Protein AF-A0A2L2TN64-F1 (afdb_monomer)

Organism: NCBI:txid56646

Structure (mmCIF, N/CA/C/O backbone):
data_AF-A0A2L2TN64-F1
#
_entry.id   AF-A0A2L2TN64-F1
#
loop_
_atom_site.group_PDB
_atom_site.id
_atom_site.type_symbol
_atom_site.label_atom_id
_atom_site.label_alt_id
_atom_site.label_comp_id
_atom_site.label_asym_id
_atom_site.label_entity_id
_atom_site.label_seq_id
_atom_site.pdbx_PDB_ins_code
_atom_site.Cartn_x
_atom_site.Cartn_y
_atom_site.Cartn_z
_atom_site.occupancy
_atom_site.B_iso_or_equiv
_atom_site.auth_seq_id
_atom_site.auth_comp_id
_atom_site.auth_asym_id
_atom_site.auth_atom_id
_atom_site.pdbx_PDB_model_num
ATOM 1 N N . MET A 1 1 ? 9.821 4.418 34.043 1.00 30.05 1 MET A N 1
ATOM 2 C CA . MET A 1 1 ? 11.262 4.113 34.145 1.00 30.05 1 MET A CA 1
ATOM 3 C C . MET A 1 1 ? 11.742 3.808 32.739 1.00 30.05 1 MET A C 1
ATOM 5 O O . MET A 1 1 ? 11.187 2.919 32.113 1.00 30.05 1 MET A O 1
ATOM 9 N N . SER A 1 2 ? 12.639 4.632 32.199 1.00 26.83 2 SER A N 1
ATOM 10 C CA . SER A 1 2 ? 13.207 4.446 30.860 1.00 26.83 2 SER A CA 1
ATOM 11 C C . SER A 1 2 ? 14.203 3.293 30.925 1.00 26.83 2 SER A C 1
ATOM 13 O O . SER A 1 2 ? 15.227 3.437 31.586 1.00 26.83 2 SER A O 1
ATOM 15 N N . ALA A 1 3 ? 13.907 2.163 30.285 1.00 30.50 3 ALA A N 1
ATOM 16 C CA . ALA A 1 3 ? 14.906 1.122 30.075 1.00 30.50 3 ALA A CA 1
ATOM 17 C C . ALA A 1 3 ? 15.986 1.696 29.143 1.00 30.50 3 ALA A C 1
ATOM 19 O O . ALA A 1 3 ? 15.700 2.017 27.990 1.00 30.50 3 ALA A O 1
ATOM 20 N N . GLN A 1 4 ? 17.194 1.916 29.665 1.00 32.72 4 GLN A N 1
ATOM 21 C CA . GLN A 1 4 ? 18.357 2.233 28.840 1.00 32.72 4 GLN A CA 1
ATOM 22 C C . GLN A 1 4 ? 18.647 1.023 27.947 1.00 32.72 4 GLN A C 1
ATOM 24 O O . GLN A 1 4 ? 18.685 -0.107 28.432 1.00 32.72 4 GLN A O 1
ATOM 29 N N . GLN A 1 5 ? 18.803 1.254 26.642 1.00 32.94 5 GLN A N 1
ATOM 30 C CA . GLN A 1 5 ? 19.310 0.225 25.738 1.00 32.94 5 GLN A CA 1
ATOM 31 C C . GLN A 1 5 ? 20.734 -0.163 26.170 1.00 32.94 5 GLN A C 1
ATOM 33 O O . GLN A 1 5 ? 21.507 0.735 26.517 1.00 32.94 5 GLN A O 1
ATOM 38 N N . PRO A 1 6 ? 21.083 -1.461 26.154 1.00 39.41 6 PRO A N 1
ATOM 39 C CA . PRO A 1 6 ? 22.426 -1.912 26.491 1.00 39.41 6 PRO A CA 1
ATOM 40 C C . PRO A 1 6 ? 23.446 -1.329 25.508 1.00 39.41 6 PRO A C 1
ATOM 42 O O . PRO A 1 6 ? 23.174 -1.171 24.315 1.00 39.41 6 PRO A O 1
ATOM 45 N N . SER A 1 7 ? 24.627 -0.996 26.014 1.00 44.03 7 SER A N 1
ATOM 46 C CA . SER A 1 7 ? 25.746 -0.521 25.208 1.00 44.03 7 SER A CA 1
ATOM 47 C C . SER A 1 7 ? 26.234 -1.610 24.241 1.00 44.03 7 SER A C 1
ATOM 49 O O . SER A 1 7 ? 26.091 -2.810 24.482 1.00 44.03 7 SER A O 1
ATOM 51 N N . ILE A 1 8 ? 26.856 -1.198 23.131 1.00 42.72 8 ILE A N 1
ATOM 52 C CA . ILE A 1 8 ? 27.437 -2.113 22.127 1.00 42.72 8 ILE A CA 1
ATOM 53 C C . ILE A 1 8 ? 28.458 -3.077 22.766 1.00 42.72 8 ILE A C 1
ATOM 55 O O . ILE A 1 8 ? 28.575 -4.224 22.339 1.00 42.72 8 ILE A O 1
ATOM 59 N N . SER A 1 9 ? 29.148 -2.629 23.820 1.00 38.91 9 SER A N 1
ATOM 60 C CA . SER A 1 9 ? 30.064 -3.435 24.634 1.00 38.91 9 SER A CA 1
ATOM 61 C C . SER A 1 9 ? 29.340 -4.585 25.338 1.00 38.91 9 SER A C 1
ATOM 63 O O . SER A 1 9 ? 29.726 -5.738 25.182 1.00 38.91 9 SER A O 1
ATOM 65 N N . GLU A 1 10 ? 28.252 -4.280 26.048 1.00 45.00 10 GLU A N 1
ATOM 66 C CA . GLU A 1 10 ? 27.468 -5.259 26.815 1.00 45.00 10 GLU A CA 1
ATOM 67 C C . GLU A 1 10 ? 26.774 -6.276 25.900 1.00 45.00 10 GLU A C 1
ATOM 69 O O . GLU A 1 10 ? 26.699 -7.461 26.221 1.00 45.00 10 GLU A O 1
ATOM 74 N N . MET A 1 11 ? 26.312 -5.848 24.718 1.00 45.16 11 MET A N 1
ATOM 75 C CA . MET A 1 11 ? 25.773 -6.777 23.721 1.00 45.16 11 MET A CA 1
ATOM 76 C C . MET A 1 11 ? 26.843 -7.730 23.182 1.00 45.16 11 MET A C 1
ATOM 78 O O . MET A 1 11 ? 26.537 -8.899 22.955 1.00 45.16 11 MET A O 1
ATOM 82 N N . ARG A 1 12 ? 28.085 -7.274 22.973 1.00 48.91 12 ARG A N 1
ATOM 83 C CA . ARG A 1 12 ? 29.172 -8.132 22.475 1.00 48.91 12 ARG A CA 1
ATOM 84 C C . ARG A 1 12 ? 29.593 -9.170 23.514 1.00 48.91 12 ARG A C 1
ATOM 86 O O . ARG A 1 12 ? 29.758 -10.334 23.173 1.00 48.91 12 ARG A O 1
ATOM 93 N N . GLU A 1 13 ? 29.668 -8.758 24.773 1.00 59.22 13 GLU A N 1
ATOM 94 C CA . GLU A 1 13 ? 30.000 -9.617 25.913 1.00 59.22 13 GLU A CA 1
ATOM 95 C C . GLU A 1 13 ? 28.933 -10.708 26.133 1.00 59.22 13 GLU A C 1
ATOM 97 O O . GLU A 1 13 ? 29.261 -11.875 26.338 1.00 59.22 13 GLU A O 1
ATOM 102 N N . MET A 1 14 ? 27.645 -10.367 25.972 1.00 59.19 14 MET A N 1
ATOM 103 C CA . MET A 1 14 ? 26.552 -11.349 25.979 1.00 59.19 14 MET A CA 1
ATOM 104 C C . MET A 1 14 ? 26.655 -12.365 24.835 1.00 59.19 14 MET A C 1
ATOM 106 O O . MET A 1 14 ? 26.453 -13.554 25.071 1.00 59.19 14 MET A O 1
ATOM 110 N N . HIS A 1 15 ? 26.944 -11.913 23.607 1.00 60.75 15 HIS A N 1
ATOM 111 C CA . HIS A 1 15 ? 27.090 -12.811 22.456 1.00 60.75 15 HIS A CA 1
ATOM 112 C C . HIS A 1 15 ? 28.287 -13.756 22.632 1.00 60.75 15 HIS A C 1
ATOM 114 O O . HIS A 1 15 ? 28.145 -14.948 22.378 1.00 60.75 15 HIS A O 1
ATOM 120 N N . GLU A 1 16 ? 29.427 -13.262 23.128 1.00 66.88 16 GLU A N 1
ATOM 121 C CA . GLU A 1 16 ? 30.611 -14.085 23.414 1.00 66.88 16 GLU A CA 1
ATOM 122 C C . GLU A 1 16 ? 30.338 -15.127 24.515 1.00 66.88 16 GLU A C 1
ATOM 124 O O . GLU A 1 16 ? 30.721 -16.288 24.373 1.00 66.88 16 GLU A O 1
ATOM 129 N N . LEU A 1 17 ? 29.623 -14.761 25.586 1.00 70.50 17 LEU A N 1
ATOM 130 C CA . LEU A 1 17 ? 29.215 -15.702 26.640 1.00 70.50 17 LEU A CA 1
ATOM 131 C C . LEU A 1 17 ? 28.273 -16.796 26.117 1.00 70.50 17 LEU A C 1
ATOM 133 O O . LEU A 1 17 ? 28.416 -17.963 26.485 1.00 70.50 17 LEU A O 1
ATOM 137 N N . LEU A 1 18 ? 27.332 -16.431 25.244 1.00 68.94 18 LEU A N 1
ATOM 138 C CA . LEU A 1 18 ? 26.399 -17.362 24.609 1.00 68.94 18 LEU A CA 1
ATOM 139 C C . LEU A 1 18 ? 27.096 -18.303 23.627 1.00 68.94 18 LEU A C 1
ATOM 141 O O . LEU A 1 18 ? 26.827 -19.502 23.648 1.00 68.94 18 LEU A O 1
ATOM 145 N N . ASP A 1 19 ? 28.006 -17.790 22.802 1.00 67.12 19 ASP A N 1
ATOM 146 C CA . ASP A 1 19 ? 28.792 -18.610 21.879 1.00 67.12 19 ASP A CA 1
ATOM 147 C C . ASP A 1 19 ? 29.698 -19.586 22.639 1.00 67.12 19 ASP A C 1
ATOM 149 O O . ASP A 1 19 ? 29.769 -20.760 22.277 1.00 67.12 19 ASP A O 1
ATOM 153 N N . ASN A 1 20 ? 30.323 -19.146 23.734 1.00 71.62 20 ASN A N 1
ATOM 154 C CA . ASN A 1 20 ? 31.120 -20.018 24.599 1.00 71.62 20 ASN A CA 1
ATOM 155 C C . ASN A 1 20 ? 30.264 -21.093 25.283 1.00 71.62 20 ASN A C 1
ATOM 157 O O . ASN A 1 20 ? 30.699 -22.235 25.411 1.00 71.62 20 ASN A O 1
ATOM 161 N N . PHE A 1 21 ? 29.034 -20.762 25.683 1.00 74.12 21 PHE A N 1
ATOM 162 C CA . PHE A 1 21 ? 28.094 -21.730 26.247 1.00 74.12 21 PHE A CA 1
ATOM 163 C C . PHE A 1 21 ? 27.618 -22.755 25.204 1.00 74.12 21 PHE A C 1
ATOM 165 O O . PHE A 1 21 ? 27.583 -23.949 25.488 1.00 74.12 21 PHE A O 1
ATOM 172 N N . LEU A 1 22 ? 27.282 -22.308 23.989 1.00 69.44 22 LEU A N 1
ATOM 173 C CA . LEU A 1 22 ? 26.788 -23.171 22.909 1.00 69.44 22 LEU A CA 1
ATOM 174 C C . LEU A 1 22 ? 27.880 -24.042 22.270 1.00 69.44 22 LEU A C 1
ATOM 176 O O . LEU A 1 22 ? 27.545 -25.055 21.658 1.00 69.44 22 LEU A O 1
ATOM 180 N N . ARG A 1 23 ? 29.155 -23.648 22.377 1.00 70.44 23 ARG A N 1
ATOM 181 C CA . ARG A 1 23 ? 30.310 -24.374 21.815 1.00 70.44 23 ARG A CA 1
ATOM 182 C C . ARG A 1 23 ? 31.168 -25.097 22.858 1.00 70.44 23 ARG A C 1
ATOM 184 O O . ARG A 1 23 ? 32.132 -25.748 22.473 1.00 70.44 23 ARG A O 1
ATOM 191 N N . GLY A 1 24 ? 30.878 -24.941 24.148 1.00 74.06 24 GLY A N 1
ATOM 192 C CA . GLY A 1 24 ? 31.646 -25.559 25.233 1.00 74.06 24 GLY A CA 1
ATOM 193 C C . GLY A 1 24 ? 31.187 -26.980 25.568 1.00 74.06 24 GLY A C 1
ATOM 194 O O . GLY A 1 24 ? 30.098 -27.393 25.192 1.00 74.06 24 GLY A O 1
ATOM 195 N N . ASP A 1 25 ? 31.974 -27.705 26.361 1.00 72.06 25 ASP A N 1
ATOM 196 C CA . ASP A 1 25 ? 31.756 -29.126 26.700 1.00 72.06 25 ASP A CA 1
ATOM 197 C C . ASP A 1 25 ? 30.373 -29.430 27.327 1.00 72.06 25 ASP A C 1
ATOM 199 O O . ASP A 1 25 ? 29.850 -30.542 27.238 1.00 72.06 25 ASP A O 1
ATOM 203 N N . VAL A 1 26 ? 29.736 -28.422 27.936 1.00 66.75 26 VAL A N 1
ATOM 204 C CA . VAL A 1 26 ? 28.376 -28.504 28.505 1.00 66.75 26 VAL A CA 1
ATOM 205 C C . VAL A 1 26 ? 27.311 -28.693 27.414 1.00 66.75 26 VAL A C 1
ATOM 207 O O . VAL A 1 26 ? 26.326 -29.399 27.633 1.00 66.75 26 VAL A O 1
ATOM 210 N N . ALA A 1 27 ? 27.524 -28.104 26.233 1.00 65.81 27 ALA A N 1
ATOM 211 C CA . ALA A 1 27 ? 26.663 -28.234 25.062 1.00 65.81 27 ALA A CA 1
ATOM 212 C C . ALA A 1 27 ? 26.587 -29.678 24.550 1.00 65.81 27 ALA A C 1
ATOM 214 O O . ALA A 1 27 ? 25.512 -30.157 24.186 1.00 65.81 27 ALA A O 1
ATOM 215 N N . GLU A 1 28 ? 27.731 -30.364 24.541 1.00 67.31 28 GLU A N 1
ATOM 216 C CA . GLU A 1 28 ? 27.854 -31.747 24.077 1.00 67.31 28 GLU A CA 1
ATOM 217 C C . GLU A 1 28 ? 27.330 -32.747 25.116 1.00 67.31 28 GLU A C 1
ATOM 219 O O . GLU A 1 28 ? 26.718 -33.752 24.757 1.00 67.31 28 GLU A O 1
ATOM 224 N N . ALA A 1 29 ? 27.509 -32.455 26.408 1.00 76.12 29 ALA A N 1
ATOM 225 C CA . ALA A 1 29 ? 27.084 -33.332 27.496 1.00 76.12 29 ALA A CA 1
ATOM 226 C C . ALA A 1 29 ? 25.577 -33.259 27.820 1.00 76.12 29 ALA A C 1
ATOM 228 O O . ALA A 1 29 ? 25.041 -34.198 28.412 1.00 76.12 29 ALA A O 1
ATOM 229 N N . GLN A 1 30 ? 24.886 -32.160 27.482 1.00 77.06 30 GLN A N 1
ATOM 230 C CA . GLN A 1 30 ? 23.481 -31.931 27.861 1.00 77.06 30 GLN A CA 1
ATOM 231 C C . GLN A 1 30 ? 22.624 -31.371 26.705 1.00 77.06 30 GLN A C 1
ATOM 233 O O . GLN A 1 30 ? 22.262 -30.188 26.697 1.00 77.06 30 GLN A O 1
ATOM 238 N N . PRO A 1 31 ? 22.211 -32.220 25.743 1.00 74.75 31 PRO A N 1
ATOM 239 C CA . PRO A 1 31 ? 21.422 -31.795 24.582 1.00 74.75 31 PRO A CA 1
ATOM 240 C C . PRO A 1 31 ? 20.038 -31.233 24.954 1.00 74.75 31 PRO A C 1
ATOM 242 O O . PRO A 1 31 ? 19.522 -30.345 24.273 1.00 74.75 31 PRO A O 1
ATOM 245 N N . GLU A 1 32 ? 19.449 -31.695 26.059 1.00 75.12 32 GLU A N 1
ATOM 246 C CA . GLU A 1 32 ? 18.166 -31.198 26.576 1.00 75.12 32 GLU A CA 1
ATOM 247 C C . GLU A 1 32 ? 18.267 -29.760 27.103 1.00 75.12 32 GLU A C 1
ATOM 249 O O . GLU A 1 32 ? 17.365 -28.954 26.873 1.00 75.12 32 GLU A O 1
ATOM 254 N N . LEU A 1 33 ? 19.389 -29.401 27.740 1.00 73.81 33 LEU A N 1
ATOM 255 C CA . LEU A 1 33 ? 19.643 -28.037 28.208 1.00 73.81 33 LEU A CA 1
ATOM 256 C C . LEU A 1 33 ? 19.792 -27.083 27.020 1.00 73.81 33 LEU A C 1
ATOM 258 O O . LEU A 1 33 ? 19.214 -26.000 27.027 1.00 73.81 33 LEU A O 1
ATOM 262 N N . ILE A 1 34 ? 20.483 -27.505 25.957 1.00 72.81 34 ILE A N 1
ATOM 263 C CA . ILE A 1 34 ? 20.542 -26.743 24.704 1.00 72.81 34 ILE A CA 1
ATOM 264 C C . ILE A 1 34 ? 19.161 -26.573 24.085 1.00 72.81 34 ILE A C 1
ATOM 266 O O . ILE A 1 34 ? 18.847 -25.491 23.592 1.00 72.81 34 ILE A O 1
ATOM 270 N N . HIS A 1 35 ? 18.331 -27.614 24.099 1.00 70.06 35 HIS A N 1
ATOM 271 C CA . HIS A 1 35 ? 16.972 -27.519 23.583 1.00 70.06 35 HIS A CA 1
ATOM 272 C C . HIS A 1 35 ? 16.127 -26.526 24.397 1.00 70.06 35 HIS A C 1
ATOM 274 O O . HIS A 1 35 ? 15.481 -25.657 23.814 1.00 70.06 35 HIS A O 1
ATOM 280 N N . ALA A 1 36 ? 16.199 -26.584 25.730 1.00 67.62 36 ALA A N 1
ATOM 281 C CA . ALA A 1 36 ? 15.516 -25.651 26.624 1.00 67.62 36 ALA A CA 1
ATOM 282 C C . ALA A 1 36 ? 16.007 -24.207 26.442 1.00 67.62 36 ALA A C 1
ATOM 284 O O . ALA A 1 36 ? 15.200 -23.285 26.362 1.00 67.62 36 ALA A O 1
ATOM 285 N N . VAL A 1 37 ? 17.319 -24.006 26.300 1.00 68.88 37 VAL A N 1
ATOM 286 C CA . VAL A 1 37 ? 17.927 -22.698 26.033 1.00 68.88 37 VAL A CA 1
ATOM 287 C C . VAL A 1 37 ? 17.496 -22.163 24.663 1.00 68.88 37 VAL A C 1
ATOM 289 O O . VAL A 1 37 ? 17.087 -21.010 24.558 1.00 68.88 37 VAL A O 1
ATOM 292 N N . LYS A 1 38 ? 17.480 -22.996 23.615 1.00 65.94 38 LYS A N 1
ATOM 293 C CA . LYS A 1 38 ? 16.958 -22.624 22.286 1.00 65.94 38 LYS A CA 1
ATOM 294 C C . LYS A 1 38 ? 15.468 -22.279 22.316 1.00 65.94 38 LYS A C 1
ATOM 296 O O . LYS A 1 38 ? 15.056 -21.353 21.624 1.00 65.94 38 LYS A O 1
ATOM 301 N N . ALA A 1 39 ? 14.671 -22.994 23.109 1.00 66.12 39 ALA A N 1
ATOM 302 C CA . ALA A 1 39 ? 13.257 -22.691 23.305 1.00 66.12 39 ALA A CA 1
ATOM 303 C C . ALA A 1 39 ? 13.061 -21.366 24.062 1.00 66.12 39 ALA A C 1
ATOM 305 O O . ALA A 1 39 ? 12.212 -20.569 23.673 1.00 66.12 39 ALA A O 1
ATOM 306 N N . LEU A 1 40 ? 13.886 -21.098 25.081 1.00 63.50 40 LEU A N 1
ATOM 307 C CA . LEU A 1 40 ? 13.883 -19.850 25.853 1.00 63.50 40 LEU A CA 1
ATOM 308 C C . LEU A 1 40 ? 14.285 -18.636 24.996 1.00 63.50 40 LEU A C 1
ATOM 310 O O . LEU A 1 40 ? 13.719 -17.559 25.148 1.00 63.50 40 LEU A O 1
ATOM 314 N N . PHE A 1 41 ? 15.240 -18.815 24.079 1.00 64.75 41 PHE A N 1
ATOM 315 C CA . PHE A 1 41 ? 15.696 -17.782 23.142 1.00 64.75 41 PHE A CA 1
ATOM 316 C C . PHE A 1 41 ? 14.876 -17.705 21.851 1.00 64.75 41 PHE A C 1
ATOM 318 O O . PHE A 1 41 ? 15.213 -16.920 20.959 1.00 64.75 41 PHE A O 1
ATOM 325 N N . LYS A 1 42 ? 13.803 -18.494 21.717 1.00 67.62 42 LYS A N 1
ATOM 326 C CA . LYS A 1 42 ? 12.921 -18.393 20.557 1.00 67.62 42 LYS A CA 1
ATOM 327 C C . LYS A 1 42 ? 12.274 -17.008 20.570 1.00 67.62 42 LYS A C 1
ATOM 329 O O . LYS A 1 42 ? 11.471 -16.692 21.441 1.00 67.62 42 LYS A O 1
ATOM 334 N N . ALA A 1 43 ? 12.672 -16.169 19.618 1.00 63.47 43 ALA A N 1
ATOM 335 C CA . ALA A 1 43 ? 12.200 -14.796 19.542 1.00 63.47 43 ALA A CA 1
ATOM 336 C C . ALA A 1 43 ? 10.675 -14.750 19.351 1.00 63.47 43 ALA A C 1
ATOM 338 O O . ALA A 1 43 ? 10.121 -15.485 18.531 1.00 63.47 43 ALA A O 1
ATOM 339 N N . GLU A 1 44 ? 10.011 -13.848 20.078 1.00 69.88 44 GLU A N 1
ATOM 340 C CA . GLU A 1 44 ? 8.604 -13.504 19.875 1.00 69.88 44 GLU A CA 1
ATOM 341 C C . GLU A 1 44 ? 8.464 -11.997 19.580 1.00 69.88 44 GLU A C 1
ATOM 343 O O . GLU A 1 44 ? 8.565 -11.175 20.497 1.00 69.88 44 GLU A O 1
ATOM 348 N N . PRO A 1 45 ? 8.180 -11.580 18.326 1.00 77.25 45 PRO A N 1
ATOM 349 C CA . PRO A 1 45 ? 8.002 -12.401 17.115 1.00 77.25 45 PRO A CA 1
ATOM 350 C C . PRO A 1 45 ? 9.252 -13.167 16.688 1.00 77.25 45 PRO A C 1
ATOM 352 O O . PRO A 1 45 ? 10.371 -12.734 16.952 1.00 77.25 45 PRO A O 1
ATOM 355 N N . GLU A 1 46 ? 9.032 -14.238 15.921 1.00 87.25 46 GLU A N 1
ATOM 356 C CA . GLU A 1 46 ? 10.094 -14.930 15.194 1.00 87.25 46 GLU A CA 1
ATOM 357 C C . GLU A 1 46 ? 10.889 -13.909 14.365 1.00 87.25 46 GLU A C 1
ATOM 359 O O . GLU A 1 46 ? 10.327 -13.052 13.673 1.00 87.25 46 GLU A O 1
ATOM 364 N N . TYR A 1 47 ? 12.211 -13.981 14.475 1.00 88.62 47 TYR A N 1
ATOM 365 C CA . TYR A 1 47 ? 13.132 -13.045 13.851 1.00 88.62 47 TYR A CA 1
ATOM 366 C C . TYR A 1 47 ? 14.239 -13.819 13.150 1.00 88.62 47 TYR A C 1
ATOM 368 O O . TYR A 1 47 ? 14.851 -14.721 13.721 1.00 88.62 47 TYR A O 1
ATOM 376 N N . ARG A 1 48 ? 14.538 -13.417 11.917 1.00 89.19 48 ARG A N 1
ATOM 377 C CA . ARG A 1 48 ? 15.709 -13.869 11.171 1.00 89.19 48 ARG A CA 1
ATOM 378 C C . ARG A 1 48 ? 16.414 -12.643 10.624 1.00 89.19 48 ARG A C 1
ATOM 380 O O . ARG A 1 48 ? 15.770 -11.813 9.986 1.00 89.19 48 ARG A O 1
ATOM 387 N N . LYS A 1 49 ? 17.732 -12.541 10.835 1.00 87.06 49 LYS A N 1
ATOM 388 C CA . LYS A 1 49 ? 18.526 -11.423 10.308 1.00 87.06 49 LYS A CA 1
ATOM 389 C C . LYS A 1 49 ? 18.281 -11.289 8.794 1.00 87.06 49 LYS A C 1
ATOM 391 O O . LYS A 1 49 ? 18.416 -12.290 8.082 1.00 87.06 49 LYS A O 1
ATOM 396 N N . PRO A 1 50 ? 17.909 -10.099 8.295 1.00 87.56 50 PRO A N 1
ATOM 397 C CA . PRO A 1 50 ? 17.723 -9.887 6.869 1.00 87.56 50 PRO A CA 1
ATOM 398 C C . PRO A 1 50 ? 18.982 -10.207 6.064 1.00 87.56 50 PRO A C 1
ATOM 400 O O . PRO A 1 50 ? 20.081 -9.786 6.424 1.00 87.56 50 PRO A O 1
ATOM 403 N N . THR A 1 51 ? 18.824 -10.922 4.951 1.00 81.56 51 THR A N 1
ATOM 404 C CA . THR A 1 51 ? 19.895 -11.066 3.952 1.00 81.56 51 THR A CA 1
ATOM 405 C C . THR A 1 51 ? 20.113 -9.732 3.253 1.00 81.56 51 THR A C 1
ATOM 407 O O . THR A 1 51 ? 19.118 -9.039 3.006 1.00 81.56 51 THR A O 1
ATOM 410 N N . THR A 1 52 ? 21.351 -9.403 2.871 1.00 82.00 52 THR A N 1
ATOM 411 C CA . THR A 1 52 ? 21.648 -8.191 2.087 1.00 82.00 52 THR A CA 1
ATOM 412 C C . THR A 1 52 ? 20.756 -8.128 0.841 1.00 82.00 52 THR A C 1
ATOM 414 O O . THR A 1 52 ? 20.424 -9.165 0.260 1.00 82.00 52 THR A O 1
ATOM 417 N N . ILE A 1 53 ? 20.272 -6.933 0.484 1.00 81.31 53 ILE A N 1
ATOM 418 C CA . ILE A 1 53 ? 19.398 -6.761 -0.692 1.00 81.31 53 ILE A CA 1
ATOM 419 C C . ILE A 1 53 ? 20.190 -7.113 -1.953 1.00 81.31 53 ILE A C 1
ATOM 421 O O . ILE A 1 53 ? 19.673 -7.782 -2.843 1.00 81.31 53 ILE A O 1
ATOM 425 N N . ILE A 1 54 ? 21.462 -6.712 -1.973 1.00 80.62 54 ILE A N 1
ATOM 426 C CA . ILE A 1 54 ? 22.447 -7.058 -2.993 1.00 80.62 54 ILE A CA 1
ATOM 427 C C . ILE A 1 54 ? 23.619 -7.742 -2.270 1.00 80.62 54 ILE A C 1
ATOM 429 O O . ILE A 1 54 ? 24.149 -7.172 -1.312 1.00 80.62 54 ILE A O 1
ATOM 433 N N . PRO A 1 55 ? 24.035 -8.961 -2.650 1.00 78.62 55 PRO A N 1
ATOM 434 C CA . PRO A 1 55 ? 25.198 -9.612 -2.048 1.00 78.62 55 PRO A CA 1
ATOM 435 C C . PRO A 1 55 ? 26.478 -8.798 -2.271 1.00 78.62 55 PRO A C 1
ATOM 437 O O . PRO A 1 55 ? 26.806 -8.457 -3.403 1.00 78.62 55 PRO A O 1
ATOM 440 N N . THR A 1 56 ? 27.227 -8.503 -1.202 1.00 76.31 56 THR A N 1
ATOM 441 C CA . THR A 1 56 ? 28.413 -7.619 -1.250 1.00 76.31 56 THR A CA 1
ATOM 442 C C . THR A 1 56 ? 29.497 -8.097 -2.213 1.00 76.31 56 THR A C 1
ATOM 444 O O . THR A 1 56 ? 30.125 -7.272 -2.865 1.00 76.31 56 THR A O 1
ATOM 447 N N . HIS A 1 57 ? 29.683 -9.412 -2.332 1.00 83.81 57 HIS A N 1
ATOM 448 C CA . HIS A 1 57 ? 30.658 -10.027 -3.236 1.00 83.81 57 HIS A CA 1
ATOM 449 C C . HIS A 1 57 ? 30.237 -9.991 -4.714 1.00 83.81 57 HIS A C 1
ATOM 451 O O . HIS A 1 57 ? 31.079 -10.183 -5.582 1.00 83.81 57 HIS A O 1
ATOM 457 N N . GLU A 1 58 ? 28.957 -9.744 -5.012 1.00 89.00 58 GLU A N 1
ATOM 458 C CA . GLU A 1 58 ? 28.449 -9.641 -6.386 1.00 89.00 58 GLU A CA 1
ATOM 459 C C . GLU A 1 58 ? 28.402 -8.193 -6.887 1.00 89.00 58 GLU A C 1
ATOM 461 O O . GLU A 1 58 ? 28.184 -7.970 -8.075 1.00 89.00 58 GLU A O 1
ATOM 466 N N . VAL A 1 59 ? 28.568 -7.203 -6.001 1.00 88.12 59 VAL A N 1
ATOM 467 C CA . VAL A 1 59 ? 28.393 -5.776 -6.319 1.00 88.12 59 VAL A CA 1
ATOM 468 C C . VAL A 1 59 ? 29.274 -5.352 -7.494 1.00 88.12 59 VAL A C 1
ATOM 470 O O . VAL A 1 59 ? 28.755 -4.781 -8.452 1.00 88.12 59 VAL A O 1
ATOM 473 N N . ASP A 1 60 ? 30.563 -5.689 -7.458 1.00 89.19 60 ASP A N 1
ATOM 474 C CA . ASP A 1 60 ? 31.523 -5.298 -8.497 1.00 89.19 60 ASP A CA 1
ATOM 475 C C . ASP A 1 60 ? 31.217 -6.002 -9.827 1.00 89.19 60 ASP A C 1
ATOM 477 O O . ASP A 1 60 ? 31.173 -5.381 -10.887 1.00 89.19 60 ASP A O 1
ATOM 481 N N . THR A 1 61 ? 30.891 -7.297 -9.777 1.00 92.62 61 THR A N 1
ATOM 482 C CA . THR A 1 61 ? 30.493 -8.064 -10.966 1.00 92.62 61 THR A CA 1
ATOM 483 C C . THR A 1 61 ? 29.225 -7.497 -11.610 1.00 92.62 61 THR 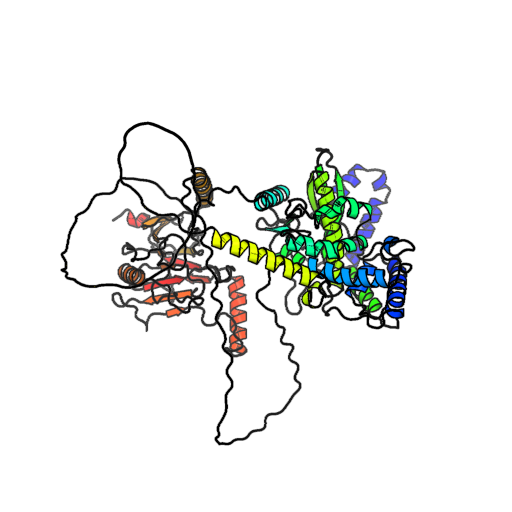A C 1
ATOM 485 O O . THR A 1 61 ? 29.134 -7.373 -12.832 1.00 92.62 61 THR A O 1
ATOM 488 N N . ARG A 1 62 ? 28.235 -7.111 -10.801 1.00 92.88 62 ARG A N 1
ATOM 489 C CA . ARG A 1 62 ? 26.988 -6.489 -11.270 1.00 92.88 62 ARG A CA 1
ATOM 490 C C . ARG A 1 62 ? 27.233 -5.097 -11.850 1.00 92.88 62 ARG A C 1
ATOM 492 O O . ARG A 1 62 ? 26.617 -4.755 -12.859 1.00 92.88 62 ARG A O 1
ATOM 499 N N . HIS A 1 63 ? 28.157 -4.329 -11.270 1.00 91.00 63 HIS A N 1
ATOM 500 C CA . HIS A 1 63 ? 28.589 -3.034 -11.804 1.00 91.00 63 HIS A CA 1
ATOM 501 C C . HIS A 1 63 ? 29.197 -3.174 -13.197 1.00 91.00 63 HIS A C 1
ATOM 503 O O . HIS A 1 63 ? 28.816 -2.446 -14.113 1.00 91.00 63 HIS A O 1
ATOM 509 N N . GLU A 1 64 ? 30.070 -4.164 -13.396 1.00 92.56 64 GLU A N 1
ATOM 510 C CA . GLU A 1 64 ? 30.636 -4.447 -14.714 1.00 92.56 64 GLU A CA 1
ATOM 511 C C . GLU A 1 64 ? 29.561 -4.783 -15.750 1.00 92.56 64 GLU A C 1
ATOM 513 O O . GLU A 1 64 ? 29.639 -4.330 -16.894 1.00 92.56 64 GLU A O 1
ATOM 518 N N . TYR A 1 65 ? 28.559 -5.586 -15.378 1.00 94.50 65 TYR A N 1
ATOM 519 C CA . TYR A 1 65 ? 27.443 -5.887 -16.273 1.00 94.50 65 TYR A CA 1
ATOM 520 C C . TYR A 1 65 ? 26.619 -4.641 -16.592 1.00 94.50 65 TYR A C 1
ATOM 522 O O . TYR A 1 65 ? 26.280 -4.438 -17.758 1.00 94.50 65 TYR A O 1
ATOM 530 N N . ALA A 1 66 ? 26.357 -3.781 -15.605 1.00 93.62 66 ALA A N 1
ATOM 531 C CA . ALA A 1 66 ? 25.668 -2.513 -15.827 1.00 93.62 66 ALA A CA 1
ATOM 532 C C . ALA A 1 66 ? 26.405 -1.639 -16.851 1.00 93.62 66 ALA A C 1
ATOM 534 O O . ALA A 1 66 ? 25.783 -1.180 -17.807 1.00 93.62 66 ALA A O 1
ATOM 535 N N . ILE A 1 67 ? 27.732 -1.508 -16.722 1.00 92.81 67 ILE A N 1
ATOM 536 C CA . ILE A 1 67 ? 28.570 -0.771 -17.679 1.00 92.81 67 ILE A CA 1
ATOM 537 C C . ILE A 1 67 ? 28.489 -1.395 -19.076 1.00 92.81 67 ILE A C 1
ATOM 539 O O . ILE A 1 67 ? 28.260 -0.681 -20.050 1.00 92.81 67 ILE A O 1
ATOM 543 N N . LYS A 1 68 ? 28.652 -2.720 -19.195 1.00 94.00 68 LYS A N 1
ATOM 544 C CA . LYS A 1 68 ? 28.623 -3.418 -20.495 1.00 94.00 68 LYS A CA 1
ATOM 545 C C . LYS A 1 68 ? 27.271 -3.248 -21.197 1.00 94.00 68 LYS A C 1
ATOM 547 O O . LYS A 1 68 ? 27.238 -3.014 -22.403 1.00 94.00 68 LYS A O 1
ATOM 552 N N . ILE A 1 69 ? 26.166 -3.341 -20.455 1.00 93.75 69 ILE A N 1
ATOM 553 C CA . ILE A 1 69 ? 24.810 -3.157 -20.990 1.00 93.75 69 ILE A CA 1
ATOM 554 C C . ILE A 1 69 ? 24.585 -1.695 -21.406 1.00 93.75 69 ILE A C 1
ATOM 556 O O . ILE A 1 69 ? 24.108 -1.442 -22.513 1.00 93.75 69 ILE A O 1
ATOM 560 N N . GLU A 1 70 ? 24.958 -0.737 -20.552 1.00 93.12 70 GLU A N 1
ATOM 561 C CA . GLU A 1 70 ? 24.864 0.700 -20.839 1.00 93.12 70 GLU A CA 1
ATOM 562 C C . GLU A 1 70 ? 25.646 1.060 -22.113 1.00 93.12 70 GLU A C 1
ATOM 564 O O . GLU A 1 70 ? 25.091 1.658 -23.036 1.00 93.12 70 GLU A O 1
ATOM 569 N N . GLU A 1 71 ? 26.907 0.633 -22.217 1.00 92.44 71 GLU A N 1
ATOM 570 C CA . GLU A 1 71 ? 27.753 0.859 -23.392 1.00 92.44 71 GLU A CA 1
ATOM 571 C C . GLU A 1 71 ? 27.148 0.279 -24.667 1.00 92.44 71 GLU A C 1
ATOM 573 O O . GLU A 1 71 ? 27.162 0.919 -25.721 1.00 92.44 71 GLU A O 1
ATOM 578 N N . GLN A 1 72 ? 26.632 -0.945 -24.591 1.00 93.62 72 GLN A N 1
ATOM 579 C CA . GLN A 1 72 ? 26.110 -1.635 -25.756 1.00 93.62 72 GLN A CA 1
ATOM 580 C C . GLN A 1 72 ? 24.882 -0.932 -26.343 1.00 93.62 72 GLN A C 1
ATOM 582 O O . GLN A 1 72 ? 24.761 -0.838 -27.572 1.00 93.62 72 GLN A O 1
ATOM 587 N N . ILE A 1 73 ? 24.005 -0.421 -25.473 1.00 94.19 73 ILE A N 1
ATOM 588 C CA . ILE A 1 73 ? 22.835 0.364 -25.866 1.00 94.19 73 ILE A CA 1
ATOM 589 C C . ILE A 1 73 ? 23.283 1.723 -26.413 1.00 94.19 73 ILE A C 1
ATOM 591 O O . ILE A 1 73 ? 22.973 2.047 -27.561 1.00 94.19 73 ILE A O 1
ATOM 595 N N . LEU A 1 74 ? 24.064 2.491 -25.643 1.00 92.12 74 LEU A N 1
ATOM 596 C CA . LEU A 1 74 ? 24.459 3.859 -26.004 1.00 92.12 74 LEU A CA 1
ATOM 597 C C . LEU A 1 74 ? 25.319 3.927 -27.270 1.00 92.12 74 LEU A C 1
ATOM 599 O O . LEU A 1 74 ? 25.254 4.911 -28.003 1.00 92.12 74 LEU A O 1
ATOM 603 N N . LYS A 1 75 ? 26.080 2.870 -27.578 1.00 93.56 75 LYS A N 1
ATOM 604 C CA . LYS A 1 75 ? 26.848 2.762 -28.827 1.00 93.56 75 LYS A CA 1
ATOM 605 C C . LYS A 1 75 ? 25.966 2.861 -30.077 1.00 93.56 75 LYS A C 1
ATOM 607 O O . LYS A 1 75 ? 26.427 3.377 -31.092 1.00 93.56 75 LYS A O 1
ATOM 612 N N . HIS A 1 76 ? 24.736 2.350 -30.022 1.00 94.25 76 HIS A N 1
ATOM 613 C CA . HIS A 1 76 ? 23.813 2.319 -31.164 1.00 94.25 76 HIS A CA 1
ATOM 614 C C . HIS A 1 76 ? 22.662 3.321 -31.023 1.00 94.25 76 HIS A C 1
ATOM 616 O O . HIS A 1 76 ? 22.107 3.751 -32.032 1.00 94.25 76 HIS A O 1
ATOM 622 N N . ARG A 1 77 ? 22.328 3.711 -29.788 1.00 92.75 77 ARG A N 1
ATOM 623 C CA . ARG A 1 77 ? 21.251 4.643 -29.450 1.00 92.75 77 ARG A CA 1
ATOM 624 C C . ARG A 1 77 ? 21.741 5.692 -28.438 1.00 92.75 77 ARG A C 1
ATOM 626 O O . ARG A 1 77 ? 21.473 5.553 -27.244 1.00 92.75 77 ARG A O 1
ATOM 633 N N . PRO A 1 78 ? 22.484 6.724 -28.883 1.00 90.12 78 PRO A N 1
ATOM 634 C CA . PRO A 1 78 ? 23.046 7.745 -27.991 1.00 90.12 78 PRO A CA 1
ATOM 635 C C . PRO A 1 78 ? 21.991 8.587 -27.256 1.00 90.12 78 PRO A C 1
ATOM 637 O O . PRO A 1 78 ? 22.295 9.205 -26.243 1.00 90.12 78 PRO A O 1
ATOM 640 N N . ASP A 1 79 ? 20.763 8.621 -27.773 1.00 90.44 79 ASP A N 1
ATOM 641 C CA . ASP A 1 79 ? 19.581 9.263 -27.191 1.00 90.44 79 ASP A CA 1
ATOM 642 C C . ASP A 1 79 ? 18.943 8.457 -26.047 1.00 90.44 79 ASP A C 1
ATOM 644 O O . ASP A 1 79 ? 18.016 8.940 -25.399 1.00 90.44 79 ASP A O 1
ATOM 648 N N . PHE A 1 80 ? 19.406 7.230 -25.787 1.00 91.56 80 PHE A N 1
ATOM 649 C CA . PHE A 1 80 ? 18.838 6.396 -24.736 1.00 91.56 80 PHE A CA 1
ATOM 650 C C . PHE A 1 80 ? 19.134 6.957 -23.340 1.00 91.56 80 PHE A C 1
ATOM 652 O O . PHE A 1 80 ? 20.285 7.099 -22.932 1.00 91.56 80 PHE A O 1
ATOM 659 N N . GLU A 1 81 ? 18.083 7.198 -22.560 1.00 90.38 81 GLU A N 1
ATOM 660 C CA . GLU A 1 81 ? 18.205 7.644 -21.174 1.00 90.38 81 GLU A CA 1
ATOM 661 C C . GLU A 1 81 ? 18.418 6.453 -20.233 1.00 90.38 81 GLU A C 1
ATOM 663 O O . GLU A 1 81 ? 17.473 5.772 -19.820 1.00 90.38 81 GLU A O 1
ATOM 668 N N . PHE A 1 82 ? 19.671 6.198 -19.857 1.00 91.31 82 PHE A N 1
ATOM 669 C CA . PHE A 1 82 ? 19.981 5.207 -18.833 1.00 91.31 82 PHE A CA 1
ATOM 670 C C . PHE A 1 82 ? 19.701 5.793 -17.437 1.00 91.31 82 PHE A C 1
ATOM 672 O O . PHE A 1 82 ? 20.317 6.776 -17.046 1.00 91.31 82 PHE A O 1
ATOM 679 N N . THR A 1 83 ? 18.731 5.246 -16.694 1.00 92.94 83 THR A N 1
ATOM 680 C CA . THR A 1 83 ? 18.222 5.844 -15.441 1.00 92.94 83 THR A CA 1
ATOM 681 C C . THR A 1 83 ? 18.515 4.993 -14.206 1.00 92.94 83 THR A C 1
ATOM 683 O O . THR A 1 83 ? 18.846 3.813 -14.322 1.00 92.94 83 THR A O 1
ATOM 686 N N . GLU A 1 84 ? 18.308 5.556 -13.010 1.00 92.31 84 GLU A N 1
ATOM 687 C CA . GLU A 1 84 ? 18.401 4.826 -11.730 1.00 92.31 84 GLU A CA 1
ATOM 688 C C . GLU A 1 84 ? 17.524 3.565 -11.694 1.00 92.31 84 GLU A C 1
ATOM 690 O O . GLU A 1 84 ? 17.910 2.562 -11.100 1.00 92.31 84 GLU A O 1
ATOM 695 N N . VAL A 1 85 ? 16.370 3.575 -12.370 1.00 95.06 85 VAL A N 1
ATOM 696 C CA . VAL A 1 85 ? 15.482 2.403 -12.461 1.00 95.06 85 VAL A CA 1
ATOM 697 C C . VAL A 1 85 ? 16.176 1.245 -13.180 1.00 95.06 85 VAL A C 1
ATOM 699 O O . VAL A 1 85 ? 16.067 0.103 -12.739 1.00 95.06 85 VAL A O 1
ATOM 702 N N . HIS A 1 86 ? 16.917 1.530 -14.258 1.00 95.44 86 HIS A N 1
ATOM 703 C CA . HIS A 1 86 ? 17.678 0.512 -14.990 1.00 95.44 86 HIS A CA 1
ATOM 704 C C . HIS A 1 86 ? 18.825 -0.022 -14.139 1.00 95.44 86 HIS A C 1
ATOM 706 O O . HIS A 1 86 ? 18.973 -1.235 -14.008 1.00 95.44 86 HIS A O 1
ATOM 712 N N . LEU A 1 87 ? 19.597 0.879 -13.521 1.00 93.31 87 LEU A N 1
ATOM 713 C CA . LEU A 1 87 ? 20.729 0.501 -12.682 1.00 93.31 87 LEU A CA 1
ATOM 714 C C . LEU A 1 87 ? 20.280 -0.405 -11.531 1.00 93.31 87 LEU A C 1
ATOM 716 O O . LEU A 1 87 ? 20.799 -1.507 -11.385 1.00 93.31 87 LEU A O 1
ATOM 720 N N . VAL A 1 88 ? 19.262 -0.000 -10.764 1.00 93.88 88 VAL A N 1
ATOM 721 C CA . VAL A 1 88 ? 18.731 -0.828 -9.669 1.00 93.88 88 VAL A CA 1
ATOM 722 C C . VAL A 1 88 ? 18.120 -2.127 -10.194 1.00 93.88 88 VAL A C 1
ATOM 724 O O . VAL A 1 88 ? 18.315 -3.175 -9.585 1.00 93.88 88 VAL A O 1
ATOM 727 N N . GLY A 1 89 ? 17.435 -2.094 -11.341 1.00 95.31 89 GLY A N 1
ATOM 728 C CA . GLY A 1 89 ? 16.929 -3.297 -12.003 1.00 95.31 89 GLY A CA 1
ATOM 729 C C . GLY A 1 89 ? 18.021 -4.339 -12.244 1.00 95.31 89 GLY A C 1
ATOM 730 O O . GLY A 1 89 ? 17.854 -5.502 -11.877 1.00 95.31 89 GLY A O 1
ATOM 731 N N . ILE A 1 90 ? 19.169 -3.916 -12.780 1.00 94.94 90 ILE A N 1
ATOM 732 C CA . ILE A 1 90 ? 20.350 -4.774 -12.976 1.00 94.94 90 ILE A CA 1
ATOM 733 C C . ILE A 1 90 ? 20.883 -5.274 -11.630 1.00 94.94 90 ILE A C 1
ATOM 735 O O . ILE A 1 90 ? 21.188 -6.457 -11.481 1.00 94.94 90 ILE A O 1
ATOM 739 N N . MET A 1 91 ? 20.941 -4.406 -10.620 1.00 92.38 91 MET A N 1
ATOM 740 C CA . MET A 1 91 ? 21.448 -4.779 -9.300 1.00 92.38 91 MET A CA 1
ATOM 741 C C . MET A 1 91 ? 20.592 -5.819 -8.569 1.00 92.38 91 MET A C 1
ATOM 743 O O . MET A 1 91 ? 21.139 -6.577 -7.773 1.00 92.38 91 MET A O 1
ATOM 747 N N . VAL A 1 92 ? 19.286 -5.876 -8.836 1.00 93.25 92 VAL A N 1
ATOM 748 C CA . VAL A 1 92 ? 18.351 -6.836 -8.217 1.00 93.25 92 VAL A CA 1
ATOM 749 C C . VAL A 1 92 ? 18.175 -8.108 -9.061 1.00 93.25 92 VAL A C 1
ATOM 751 O O . VAL A 1 92 ? 17.806 -9.152 -8.530 1.00 93.25 92 VAL A O 1
ATOM 754 N N . THR A 1 93 ? 18.475 -8.054 -10.361 1.00 94.06 93 THR A N 1
ATOM 755 C CA . THR A 1 93 ? 18.399 -9.200 -11.291 1.00 94.06 93 THR A CA 1
ATOM 756 C C . THR A 1 93 ? 19.290 -10.357 -10.805 1.00 94.06 93 THR A C 1
ATOM 758 O O . THR A 1 93 ? 20.459 -10.117 -10.522 1.00 94.06 93 THR A O 1
ATOM 761 N N . PRO A 1 94 ? 18.835 -11.617 -10.701 1.00 92.50 94 PRO A N 1
ATOM 762 C CA . PRO A 1 94 ? 19.705 -12.739 -10.337 1.00 92.50 94 PRO A CA 1
ATOM 763 C C . PRO A 1 94 ? 20.942 -12.843 -11.244 1.00 92.50 94 PRO A C 1
ATOM 765 O O . PRO A 1 94 ? 20.852 -12.605 -12.446 1.00 92.50 94 PRO A O 1
ATOM 768 N N . LEU A 1 95 ? 22.104 -13.203 -10.687 1.00 91.81 95 LEU A N 1
ATOM 769 C CA . LEU A 1 95 ? 23.382 -13.109 -11.409 1.00 91.81 95 LEU A CA 1
ATOM 770 C C . LEU A 1 95 ? 23.404 -13.934 -12.711 1.00 91.81 95 LEU A C 1
ATOM 772 O O . LEU A 1 95 ? 23.857 -13.435 -13.739 1.00 91.81 95 LEU A O 1
ATOM 776 N N . HIS A 1 96 ? 22.812 -15.133 -12.706 1.00 92.12 96 HIS A N 1
ATOM 777 C CA . HIS A 1 96 ? 22.693 -15.996 -13.891 1.00 92.12 96 HIS A CA 1
ATOM 778 C C . HIS A 1 96 ? 21.928 -15.337 -15.057 1.00 92.12 96 HIS A C 1
ATOM 780 O O . HIS A 1 96 ? 22.157 -15.665 -16.218 1.00 92.12 96 HIS A O 1
ATOM 786 N N . ASN A 1 97 ? 21.040 -14.374 -14.779 1.00 93.69 97 ASN A N 1
ATOM 787 C CA . ASN A 1 97 ? 20.335 -13.620 -15.815 1.00 93.69 97 ASN A CA 1
ATOM 788 C C . ASN A 1 97 ? 21.207 -12.526 -16.455 1.00 93.69 97 ASN A C 1
ATOM 790 O O . ASN A 1 97 ? 20.884 -12.081 -17.556 1.00 93.69 97 ASN A O 1
ATOM 794 N N . LEU A 1 98 ? 22.296 -12.103 -15.805 1.00 94.50 98 LEU A N 1
ATOM 795 C CA . LEU A 1 98 ? 23.270 -11.133 -16.331 1.00 94.50 98 LEU A CA 1
ATOM 796 C C . LEU A 1 98 ? 24.416 -11.809 -17.102 1.00 94.50 98 LEU A C 1
ATOM 798 O O . LEU A 1 98 ? 25.021 -11.206 -17.993 1.00 94.50 98 LEU A O 1
ATOM 802 N N . GLU A 1 99 ? 24.706 -13.067 -16.771 1.00 94.12 99 GLU A N 1
ATOM 803 C CA . GLU A 1 99 ? 25.760 -13.871 -17.389 1.00 94.12 99 GLU A CA 1
ATOM 804 C C . GLU A 1 99 ? 25.550 -14.102 -18.904 1.00 94.12 99 GLU A C 1
ATOM 806 O O . GLU A 1 99 ? 24.457 -13.902 -19.449 1.00 94.12 99 GLU A O 1
ATOM 811 N N . PRO A 1 100 ? 26.599 -14.500 -19.652 1.00 92.25 100 PRO A N 1
ATOM 812 C CA . PRO A 1 100 ? 26.472 -14.905 -21.052 1.00 92.25 100 PRO A CA 1
ATOM 813 C C . PRO A 1 100 ? 25.377 -15.961 -21.273 1.00 92.25 100 PRO A C 1
ATOM 815 O O . PRO A 1 100 ? 25.475 -17.069 -20.764 1.00 92.25 100 PRO A O 1
ATOM 818 N N . GLY A 1 101 ? 24.362 -15.627 -22.075 1.00 88.25 101 GLY A N 1
ATOM 819 C CA . GLY A 1 101 ? 23.215 -16.509 -22.345 1.00 88.25 101 GLY A CA 1
ATOM 820 C C . GLY A 1 101 ? 22.001 -16.277 -21.436 1.00 88.25 101 GLY A C 1
ATOM 821 O O . GLY A 1 101 ? 20.923 -16.773 -21.748 1.00 88.25 101 GLY A O 1
ATOM 822 N N . GLY A 1 102 ? 22.142 -15.474 -20.377 1.00 92.19 102 GLY A N 1
ATOM 823 C CA . GLY A 1 102 ? 21.040 -15.060 -19.510 1.00 92.19 102 GLY A CA 1
ATOM 824 C C . GLY A 1 102 ? 20.066 -14.073 -20.167 1.00 92.19 102 GLY A C 1
ATOM 825 O O . GLY A 1 102 ? 20.325 -13.503 -21.235 1.00 92.19 102 GLY A O 1
ATOM 826 N N . TYR A 1 103 ? 18.926 -13.838 -19.506 1.00 93.31 103 TYR A N 1
ATOM 827 C CA . TYR A 1 103 ? 17.849 -12.997 -20.040 1.00 93.31 103 TYR A CA 1
ATOM 828 C C . TYR A 1 103 ? 18.259 -11.542 -20.303 1.00 93.31 103 TYR A C 1
ATOM 830 O O . TYR A 1 103 ? 17.771 -10.950 -21.267 1.00 93.31 103 TYR A O 1
ATOM 838 N N . LEU A 1 104 ? 19.159 -10.984 -19.494 1.00 94.44 104 LEU A N 1
ATOM 839 C CA . LEU A 1 104 ? 19.685 -9.621 -19.596 1.00 94.44 104 LEU A CA 1
ATOM 840 C C . LEU A 1 104 ? 21.187 -9.624 -19.918 1.00 94.44 104 LEU A C 1
ATOM 842 O O . LEU A 1 104 ? 21.950 -8.770 -19.472 1.00 94.44 104 LEU A O 1
ATOM 846 N N . SER A 1 105 ? 21.628 -10.618 -20.685 1.00 94.81 105 SER A N 1
ATOM 847 C CA . SER A 1 105 ? 23.025 -10.740 -21.072 1.00 94.81 105 SER A CA 1
ATOM 848 C C . SER A 1 105 ? 23.461 -9.591 -21.984 1.00 94.81 105 SER A C 1
ATOM 850 O O . SER A 1 105 ? 22.856 -9.362 -23.032 1.00 94.81 105 SER A O 1
ATOM 852 N N . TYR A 1 106 ? 24.600 -8.967 -21.675 1.00 92.44 106 TYR A N 1
ATOM 853 C CA . TYR A 1 106 ? 25.263 -7.957 -22.522 1.00 92.44 106 TYR A CA 1
ATOM 854 C C . TYR A 1 106 ? 25.715 -8.487 -23.907 1.00 92.44 106 TYR A C 1
ATOM 856 O O . TYR A 1 106 ? 26.363 -7.793 -24.684 1.00 92.44 106 TYR A O 1
ATOM 864 N N . ARG A 1 107 ? 25.465 -9.762 -24.224 1.00 93.56 107 ARG A N 1
ATOM 865 C CA . ARG A 1 107 ? 25.712 -10.335 -25.558 1.00 93.56 107 ARG A CA 1
ATOM 866 C C . ARG A 1 107 ? 24.487 -10.293 -26.467 1.00 93.56 107 ARG A C 1
ATOM 868 O O . ARG A 1 107 ? 24.614 -10.589 -27.652 1.00 93.56 107 ARG A O 1
ATOM 875 N N . GLN A 1 108 ? 23.315 -9.961 -25.931 1.00 93.75 108 GLN A N 1
ATOM 876 C CA . GLN A 1 108 ? 22.087 -9.833 -26.714 1.00 93.75 108 GLN A CA 1
ATOM 877 C C . GLN A 1 108 ? 22.147 -8.635 -27.653 1.00 93.75 108 GLN A C 1
ATOM 879 O O . GLN A 1 108 ? 23.002 -7.769 -27.511 1.00 93.75 108 GLN A O 1
ATOM 884 N N . HIS A 1 109 ? 21.247 -8.566 -28.628 1.00 95.19 109 HIS A N 1
ATOM 885 C CA . HIS A 1 109 ? 21.206 -7.422 -29.524 1.00 95.19 109 HIS A CA 1
ATOM 886 C C . HIS A 1 109 ? 20.848 -6.140 -28.744 1.00 95.19 109 HIS A C 1
ATOM 888 O O . HIS A 1 109 ? 19.999 -6.160 -27.852 1.00 95.19 109 HIS A O 1
ATOM 894 N N . TRP A 1 110 ? 21.484 -5.009 -29.077 1.00 94.19 110 TRP A N 1
ATOM 895 C CA . TRP A 1 110 ? 21.317 -3.738 -28.348 1.00 94.19 110 TRP A CA 1
ATOM 896 C C . TRP A 1 110 ? 19.848 -3.291 -28.277 1.00 94.19 110 TRP A C 1
ATOM 898 O O . TRP A 1 110 ? 19.420 -2.722 -27.274 1.00 94.19 110 TRP A O 1
ATOM 908 N N . HIS A 1 111 ? 19.079 -3.578 -29.332 1.00 95.00 111 HIS A N 1
ATOM 909 C CA . HIS A 1 111 ? 17.656 -3.260 -29.412 1.00 95.00 111 HIS A CA 1
ATOM 910 C C . HIS A 1 111 ? 16.851 -4.015 -28.348 1.00 95.00 111 HIS A C 1
ATOM 912 O O . HIS A 1 111 ? 16.020 -3.413 -27.675 1.00 95.00 111 HIS A O 1
ATOM 918 N N . ASP A 1 112 ? 17.138 -5.304 -28.145 1.00 94.81 112 ASP A N 1
ATOM 919 C CA . ASP A 1 112 ? 16.428 -6.137 -27.170 1.00 94.81 112 ASP A CA 1
ATOM 920 C C . ASP A 1 112 ? 16.720 -5.673 -25.744 1.00 94.81 112 ASP A C 1
ATOM 922 O O . ASP A 1 112 ? 15.817 -5.601 -24.914 1.00 94.81 112 ASP A O 1
ATOM 926 N N . LEU A 1 113 ? 17.971 -5.298 -25.465 1.00 95.56 113 LEU A N 1
ATOM 927 C CA . LEU A 1 113 ? 18.354 -4.736 -24.171 1.00 95.56 113 LEU A CA 1
ATOM 928 C C . LEU A 1 113 ? 17.662 -3.395 -23.918 1.00 95.56 113 LEU A C 1
ATOM 930 O O . LEU A 1 113 ? 17.074 -3.207 -22.855 1.00 95.56 113 LEU A O 1
ATOM 934 N N . ALA A 1 114 ? 17.666 -2.485 -24.895 1.00 94.88 114 ALA A N 1
ATOM 935 C CA . ALA A 1 114 ? 16.978 -1.202 -24.776 1.00 94.88 114 ALA A CA 1
ATOM 936 C C . ALA A 1 114 ? 15.462 -1.378 -24.575 1.00 94.88 114 ALA A C 1
ATOM 938 O O . ALA A 1 114 ? 14.866 -0.696 -23.739 1.00 94.88 114 ALA A O 1
ATOM 939 N N . TYR A 1 115 ? 14.847 -2.316 -25.301 1.00 94.94 115 TYR A N 1
ATOM 940 C CA . TYR A 1 115 ? 13.429 -2.645 -25.170 1.00 94.94 115 TYR A CA 1
ATOM 941 C C . TYR A 1 115 ? 13.097 -3.203 -23.780 1.00 94.94 115 TYR A C 1
ATOM 943 O O . TYR A 1 115 ? 12.160 -2.726 -23.139 1.00 94.94 115 TYR A O 1
ATOM 951 N N . LYS A 1 116 ? 13.900 -4.144 -23.266 1.00 95.88 116 LYS A N 1
ATOM 952 C CA . LYS A 1 116 ? 13.742 -4.704 -21.912 1.00 95.88 116 LYS A CA 1
ATOM 953 C C . LYS A 1 116 ? 13.892 -3.638 -20.830 1.00 95.88 116 LYS A C 1
ATOM 955 O O . LYS A 1 116 ? 13.085 -3.597 -19.907 1.00 95.88 116 LYS A O 1
ATOM 960 N N . MET A 1 117 ? 14.872 -2.743 -20.960 1.00 95.50 117 MET A N 1
ATOM 961 C CA . MET A 1 117 ? 15.092 -1.646 -20.009 1.00 95.50 117 MET A CA 1
ATOM 962 C C . MET A 1 117 ? 13.928 -0.647 -19.989 1.00 95.50 117 MET A C 1
ATOM 964 O O . MET A 1 117 ? 13.423 -0.302 -18.920 1.00 95.50 117 MET A O 1
ATOM 968 N N . ASN A 1 118 ? 13.424 -0.244 -21.158 1.00 94.88 118 ASN A N 1
ATOM 969 C CA . ASN A 1 118 ? 12.238 0.612 -21.238 1.00 94.88 118 ASN A CA 1
ATOM 970 C C . ASN A 1 118 ? 10.993 -0.083 -20.668 1.00 94.88 118 ASN A C 1
ATOM 972 O O . ASN A 1 118 ? 10.239 0.514 -19.894 1.00 94.88 118 ASN A O 1
ATOM 976 N N . SER A 1 119 ? 10.810 -1.362 -20.991 1.00 96.00 119 SER A N 1
ATOM 977 C CA . SER A 1 119 ? 9.689 -2.163 -20.503 1.00 96.00 119 SER A CA 1
ATOM 978 C C . SER A 1 119 ? 9.763 -2.404 -18.989 1.00 96.00 119 SER A C 1
ATOM 980 O O . SER A 1 119 ? 8.723 -2.414 -18.335 1.00 96.00 119 SER A O 1
ATOM 982 N N . LEU A 1 120 ? 10.962 -2.474 -18.390 1.00 97.38 120 LEU A N 1
ATOM 983 C CA . LEU A 1 120 ? 11.144 -2.492 -16.932 1.00 97.38 120 LEU A CA 1
ATOM 984 C C . LEU A 1 120 ? 10.562 -1.231 -16.284 1.00 97.38 120 LEU A C 1
ATOM 986 O O . LEU A 1 120 ? 9.821 -1.331 -15.306 1.00 97.38 120 LEU A O 1
ATOM 990 N N . ARG A 1 121 ? 10.850 -0.040 -16.828 1.00 96.19 121 ARG A N 1
ATOM 991 C CA . ARG A 1 121 ? 10.279 1.214 -16.305 1.00 96.19 121 ARG A CA 1
ATOM 992 C C . ARG A 1 121 ? 8.751 1.204 -16.386 1.00 96.19 121 ARG A C 1
ATOM 994 O O . ARG A 1 121 ? 8.089 1.624 -15.438 1.00 96.19 121 ARG A O 1
ATOM 1001 N N . CYS A 1 122 ? 8.196 0.678 -17.477 1.00 95.88 122 CYS A N 1
ATOM 1002 C CA . CYS A 1 122 ? 6.751 0.536 -17.654 1.00 95.88 122 CYS A CA 1
ATOM 1003 C C . CYS A 1 122 ? 6.149 -0.471 -16.655 1.00 95.88 122 CYS A C 1
ATOM 1005 O O . CYS A 1 122 ? 5.110 -0.197 -16.055 1.00 95.88 122 CYS A O 1
ATOM 1007 N N . LEU A 1 123 ? 6.816 -1.604 -16.406 1.00 96.12 123 LEU A N 1
ATOM 1008 C CA . LEU A 1 123 ? 6.388 -2.607 -15.425 1.00 96.12 123 LEU A CA 1
ATOM 1009 C C . LEU A 1 123 ? 6.386 -2.039 -13.997 1.00 96.12 123 LEU A C 1
ATOM 1011 O O . LEU A 1 123 ? 5.403 -2.198 -13.273 1.00 96.12 123 LEU A O 1
ATOM 1015 N N . VAL A 1 124 ? 7.437 -1.308 -13.609 1.00 96.25 124 VAL A N 1
ATOM 1016 C CA . VAL A 1 124 ? 7.501 -0.612 -12.311 1.00 96.25 124 VAL A CA 1
ATOM 1017 C C . VAL A 1 124 ? 6.377 0.421 -12.202 1.00 96.25 124 VAL A C 1
ATOM 1019 O O . VAL A 1 124 ? 5.689 0.474 -11.184 1.00 96.25 124 VAL A O 1
ATOM 1022 N N . LYS A 1 125 ? 6.107 1.193 -13.262 1.00 94.62 125 LYS A N 1
ATOM 1023 C CA . LYS A 1 125 ? 4.963 2.117 -13.298 1.00 94.62 125 LYS A CA 1
ATOM 1024 C C . LYS A 1 125 ? 3.646 1.381 -13.076 1.00 94.62 125 LYS A C 1
ATOM 1026 O O . LYS A 1 125 ? 2.833 1.800 -12.257 1.00 94.62 125 LYS A O 1
ATOM 1031 N N . ARG A 1 126 ? 3.443 0.255 -13.762 1.00 92.00 126 ARG A N 1
ATOM 1032 C CA . ARG A 1 126 ? 2.231 -0.565 -13.652 1.00 92.00 126 ARG A CA 1
ATOM 1033 C C . ARG A 1 126 ? 2.047 -1.163 -12.257 1.00 92.00 126 ARG A C 1
ATOM 1035 O O . ARG A 1 126 ? 0.910 -1.272 -11.796 1.00 92.00 126 ARG A O 1
ATOM 1042 N N . TYR A 1 127 ? 3.138 -1.524 -11.583 1.00 93.75 127 TYR A N 1
ATOM 1043 C CA . TYR A 1 127 ? 3.140 -1.948 -10.180 1.00 93.75 127 TYR A CA 1
ATOM 1044 C C . TYR A 1 127 ? 2.720 -0.809 -9.237 1.00 93.75 127 TYR A C 1
ATOM 1046 O O . TYR A 1 127 ? 1.939 -1.027 -8.314 1.00 93.75 127 TYR A O 1
ATOM 1054 N N . LEU A 1 128 ? 3.166 0.422 -9.510 1.00 90.19 128 LEU A N 1
ATOM 1055 C CA . LEU A 1 128 ? 2.886 1.597 -8.679 1.00 90.19 128 LEU A CA 1
ATOM 1056 C C . LEU A 1 128 ? 1.504 2.238 -8.927 1.00 90.19 128 LEU A C 1
ATOM 1058 O O . LEU A 1 128 ? 0.929 2.804 -8.000 1.00 90.19 128 LEU A O 1
ATOM 1062 N N . LEU A 1 129 ? 0.932 2.145 -10.138 1.00 73.88 129 LEU A N 1
ATOM 1063 C CA . LEU A 1 129 ? -0.328 2.807 -10.561 1.00 73.88 129 LEU A CA 1
ATOM 1064 C C . LEU A 1 129 ? -1.624 2.215 -9.960 1.00 73.88 129 LEU A C 1
ATOM 1066 O O . LEU A 1 129 ? -2.716 2.274 -10.538 1.00 73.88 129 LEU A O 1
ATOM 1070 N N . GLN A 1 130 ? -1.520 1.631 -8.777 1.00 58.44 130 GLN A N 1
ATOM 1071 C CA . GLN A 1 130 ? -2.523 0.734 -8.227 1.00 58.44 130 GLN A CA 1
ATOM 1072 C C . GLN A 1 130 ? -2.887 0.972 -6.783 1.00 58.44 130 GLN A C 1
ATOM 1074 O O . GLN A 1 130 ? -3.367 0.074 -6.100 1.00 58.44 130 GLN A O 1
ATOM 1079 N N . LYS A 1 131 ? -2.750 2.207 -6.328 1.00 49.84 131 LYS A N 1
ATOM 1080 C CA . LYS A 1 131 ? -3.335 2.623 -5.058 1.00 49.84 131 LYS A CA 1
ATOM 1081 C C . LYS A 1 131 ? -4.131 3.868 -5.385 1.00 49.84 131 LYS A C 1
ATOM 1083 O O . LYS A 1 131 ? -3.651 4.655 -6.202 1.00 49.84 131 LYS A O 1
ATOM 1088 N N . PRO A 1 132 ? -5.401 3.938 -4.949 1.00 30.69 132 PRO A N 1
ATOM 1089 C CA . PRO A 1 132 ? -6.376 4.894 -5.461 1.00 30.69 132 PRO A CA 1
ATOM 1090 C C . PRO A 1 132 ? -5.735 6.265 -5.576 1.00 30.69 132 PRO A C 1
ATOM 1092 O O . PRO A 1 132 ? -4.958 6.622 -4.691 1.00 30.69 132 PRO A O 1
ATOM 1095 N N . GLU A 1 133 ? -6.066 6.999 -6.644 1.00 27.98 133 GLU A N 1
ATOM 1096 C CA . GLU A 1 133 ? -5.762 8.421 -6.746 1.00 27.98 133 GLU A CA 1
ATOM 1097 C C . GLU A 1 133 ? -6.016 9.041 -5.374 1.00 27.98 133 GLU A C 1
ATOM 1099 O O . GLU A 1 133 ? -7.155 9.215 -4.932 1.00 27.98 133 GLU A O 1
ATOM 1104 N N . THR A 1 134 ? -4.936 9.323 -4.646 1.00 27.59 134 THR A N 1
ATOM 1105 C CA . THR A 1 134 ? -4.995 10.340 -3.619 1.00 27.59 134 THR A CA 1
ATOM 1106 C C . THR A 1 134 ? -5.537 11.553 -4.357 1.00 27.59 134 THR A C 1
ATOM 1108 O O . THR A 1 134 ? -4.932 11.915 -5.371 1.00 27.59 134 THR A O 1
ATOM 1111 N N . PRO A 1 135 ? -6.658 12.150 -3.920 1.00 29.25 135 PRO A N 1
ATOM 1112 C CA . PRO A 1 135 ? -7.129 13.388 -4.509 1.00 29.25 135 PRO A CA 1
ATOM 1113 C C . PRO A 1 135 ? -5.943 14.348 -4.592 1.00 29.25 135 PRO A C 1
ATOM 1115 O O . PRO A 1 135 ? -5.324 14.625 -3.565 1.00 29.25 135 PRO A O 1
ATOM 1118 N N . GLU A 1 136 ? -5.598 14.714 -5.823 1.00 28.92 136 GLU A N 1
ATOM 1119 C CA . GLU A 1 136 ? -4.634 15.722 -6.259 1.00 28.92 136 GLU A CA 1
ATOM 1120 C C . GLU A 1 136 ? -3.661 16.253 -5.189 1.00 28.92 136 GLU A C 1
ATOM 1122 O O . GLU A 1 136 ? -3.975 17.115 -4.371 1.00 28.92 136 GLU A O 1
ATOM 1127 N N . SER A 1 137 ? -2.419 15.784 -5.309 1.00 27.20 137 SER A N 1
ATOM 1128 C CA . SER A 1 137 ? -1.170 16.459 -4.946 1.00 27.20 137 SER A CA 1
ATOM 1129 C C . SER A 1 137 ? -1.026 17.021 -3.524 1.00 27.20 137 SER A C 1
ATOM 1131 O O . SER A 1 137 ? -1.451 18.124 -3.179 1.00 27.20 137 SER A O 1
ATOM 1133 N N . TYR A 1 138 ? -0.161 16.347 -2.771 1.00 33.53 138 TYR A N 1
ATOM 1134 C CA . TYR A 1 138 ? 0.909 17.033 -2.059 1.00 33.53 138 TYR A CA 1
ATOM 1135 C C . TYR A 1 138 ? 1.775 17.795 -3.077 1.00 33.53 138 TYR A C 1
ATOM 1137 O O . TYR A 1 138 ? 2.788 17.290 -3.553 1.00 33.53 138 TYR A O 1
ATOM 1145 N N . ALA A 1 139 ? 1.373 19.012 -3.441 1.00 24.09 139 ALA A N 1
ATOM 1146 C CA . ALA A 1 139 ? 2.291 19.958 -4.054 1.00 24.09 139 ALA A CA 1
ATOM 1147 C C . ALA A 1 139 ? 3.163 20.541 -2.939 1.00 24.09 139 ALA A C 1
ATOM 1149 O O . ALA A 1 139 ? 2.752 21.425 -2.184 1.00 24.09 139 ALA A O 1
ATOM 1150 N N . VAL A 1 140 ? 4.392 20.040 -2.838 1.00 27.34 140 VAL A N 1
ATOM 1151 C CA . VAL A 1 140 ? 5.493 20.819 -2.280 1.00 27.34 140 VAL A CA 1
ATOM 1152 C C . VAL A 1 140 ? 5.658 22.022 -3.204 1.00 27.34 140 VAL A C 1
ATOM 1154 O O . VAL A 1 140 ? 6.249 21.919 -4.276 1.00 27.34 140 VAL A O 1
ATOM 1157 N N . VAL A 1 141 ? 5.125 23.179 -2.810 1.00 25.44 141 VAL A N 1
ATOM 1158 C CA . VAL A 1 141 ? 5.625 24.445 -3.347 1.00 25.44 141 VAL A CA 1
ATOM 1159 C C . VAL A 1 141 ? 7.008 24.628 -2.736 1.00 25.44 141 VAL A C 1
ATOM 1161 O O . VAL A 1 141 ? 7.162 25.188 -1.652 1.00 25.44 141 VAL A O 1
ATOM 1164 N N . ALA A 1 142 ? 8.024 24.097 -3.414 1.00 24.73 142 ALA A N 1
ATOM 1165 C CA . ALA A 1 142 ? 9.391 24.522 -3.195 1.00 24.73 142 ALA A CA 1
ATOM 1166 C C . ALA A 1 142 ? 9.470 25.981 -3.656 1.00 24.73 142 ALA A C 1
ATOM 1168 O O . ALA A 1 142 ? 9.381 26.291 -4.843 1.00 24.73 142 ALA A O 1
ATOM 1169 N N . THR A 1 143 ? 9.581 26.887 -2.691 1.00 25.27 143 THR A N 1
ATOM 1170 C CA . THR A 1 143 ? 9.857 28.302 -2.916 1.00 25.27 143 THR A CA 1
ATOM 1171 C C . THR A 1 143 ? 11.203 28.447 -3.617 1.00 25.27 143 THR A C 1
ATOM 1173 O O . THR A 1 143 ? 12.251 28.435 -2.976 1.00 25.27 143 THR A O 1
ATOM 1176 N N . THR A 1 144 ? 11.186 28.612 -4.935 1.00 26.45 144 THR A N 1
ATOM 1177 C CA . THR A 1 144 ? 12.275 29.267 -5.658 1.00 26.45 144 THR A CA 1
ATOM 1178 C C . THR A 1 144 ? 11.866 30.707 -5.898 1.00 26.45 144 THR A C 1
ATOM 1180 O O . THR A 1 144 ? 11.117 30.982 -6.819 1.00 26.45 144 THR A O 1
ATOM 1183 N N . THR A 1 145 ? 12.373 31.624 -5.074 1.00 26.69 145 THR A N 1
ATOM 1184 C CA . THR A 1 145 ? 12.746 32.979 -5.510 1.00 26.69 145 THR A CA 1
ATOM 1185 C C . THR A 1 145 ? 13.631 33.614 -4.444 1.00 26.69 145 THR A C 1
ATOM 1187 O O . THR A 1 145 ? 13.165 33.948 -3.355 1.00 26.69 145 THR A O 1
ATOM 1190 N N . GLY A 1 146 ? 14.907 33.808 -4.785 1.00 25.86 146 GLY A N 1
ATOM 1191 C CA . GLY A 1 146 ? 15.725 34.870 -4.204 1.00 25.86 146 GLY A CA 1
ATOM 1192 C C . GLY A 1 146 ? 15.179 36.262 -4.572 1.00 25.86 146 GLY A C 1
ATOM 1193 O O . GLY A 1 146 ? 14.258 36.382 -5.384 1.00 25.86 146 GLY A O 1
ATOM 1194 N N . PRO A 1 147 ? 15.709 37.323 -3.949 1.00 31.50 147 PRO A N 1
ATOM 1195 C CA . PRO A 1 147 ? 14.937 38.496 -3.565 1.00 31.50 147 PRO A CA 1
ATOM 1196 C C . PRO A 1 147 ? 14.794 39.499 -4.709 1.00 31.50 147 PRO A C 1
ATOM 1198 O O . PRO A 1 147 ? 15.778 39.870 -5.350 1.00 31.50 147 PRO A O 1
ATOM 1201 N N . ARG A 1 148 ? 13.585 40.036 -4.908 1.00 24.53 148 ARG A N 1
ATOM 1202 C CA . ARG A 1 148 ? 13.418 41.325 -5.586 1.00 24.53 148 ARG A CA 1
ATOM 1203 C C . ARG A 1 148 ? 12.538 42.264 -4.776 1.00 24.53 148 ARG A C 1
ATOM 1205 O O . ARG A 1 148 ? 11.384 41.989 -4.467 1.00 24.53 148 ARG A O 1
ATOM 1212 N N . HIS A 1 149 ? 13.195 43.360 -4.429 1.00 26.09 149 HIS A N 1
ATOM 1213 C CA . HIS A 1 149 ? 12.735 44.553 -3.753 1.00 26.09 149 HIS A CA 1
ATOM 1214 C C . HIS A 1 149 ? 11.423 45.113 -4.315 1.00 26.09 149 HIS A C 1
ATOM 1216 O O . HIS A 1 149 ? 11.226 45.200 -5.526 1.00 26.09 149 HIS A O 1
ATOM 1222 N N . LEU A 1 150 ? 10.587 45.597 -3.398 1.00 25.66 150 LEU A N 1
ATOM 1223 C CA . LEU A 1 150 ? 9.554 46.594 -3.652 1.00 25.66 150 LEU A CA 1
ATOM 1224 C C . LEU A 1 150 ? 10.192 47.916 -4.092 1.00 25.66 150 LEU A C 1
ATOM 1226 O O . LEU A 1 150 ? 11.018 48.445 -3.350 1.00 25.66 150 LEU A O 1
ATOM 1230 N N . THR A 1 151 ? 9.694 48.512 -5.178 1.00 24.55 151 THR A N 1
ATOM 1231 C CA . THR A 1 151 ? 9.465 49.965 -5.249 1.00 24.5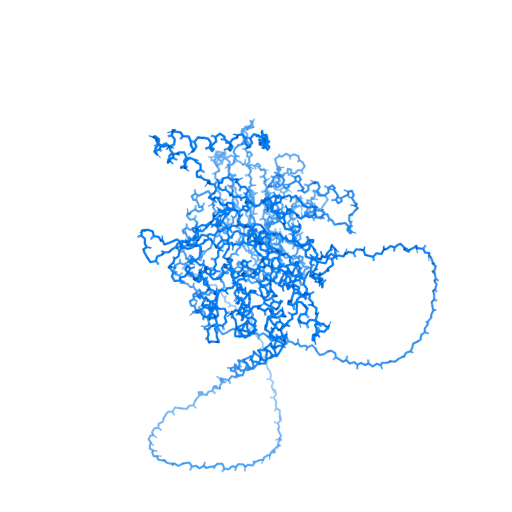5 151 THR A CA 1
ATOM 1232 C C . THR A 1 151 ? 8.240 50.303 -6.112 1.00 24.55 151 THR A C 1
ATOM 1234 O O . THR A 1 151 ? 8.153 49.999 -7.293 1.00 24.55 151 THR A O 1
ATOM 1237 N N . SER A 1 152 ? 7.268 50.872 -5.401 1.00 23.66 152 SER A N 1
ATOM 1238 C CA . SER A 1 152 ? 6.266 51.904 -5.698 1.00 23.66 152 SER A CA 1
ATOM 1239 C C . SER A 1 152 ? 5.915 52.393 -7.126 1.00 23.66 152 SER A C 1
ATOM 1241 O O . SER A 1 152 ? 6.725 52.488 -8.037 1.00 23.66 152 SER A O 1
ATOM 1243 N N . MET A 1 153 ? 4.672 52.907 -7.168 1.00 24.86 153 MET A N 1
ATOM 1244 C CA . MET A 1 153 ? 4.147 54.046 -7.950 1.00 24.86 153 MET A CA 1
ATOM 1245 C C . MET A 1 153 ? 3.235 53.752 -9.160 1.00 24.86 153 MET A C 1
ATOM 1247 O O . MET A 1 153 ? 3.664 53.590 -10.288 1.00 24.86 153 MET A O 1
ATOM 1251 N N . SER A 1 154 ? 1.929 53.881 -8.886 1.00 24.27 154 SER A N 1
ATOM 1252 C CA . SER A 1 154 ? 1.031 54.931 -9.412 1.00 24.27 154 SER A CA 1
ATOM 1253 C C . SER A 1 154 ? 0.714 55.077 -10.918 1.00 24.27 154 SER A C 1
ATOM 1255 O O . SER A 1 154 ? 1.572 55.374 -11.734 1.00 24.27 154 SER A O 1
ATOM 1257 N N . LYS A 1 155 ? -0.613 55.199 -11.136 1.00 27.72 155 LYS A N 1
ATOM 1258 C CA . LYS A 1 155 ? -1.372 56.086 -12.059 1.00 27.72 155 LYS A CA 1
ATOM 1259 C C . LYS A 1 155 ? -1.854 55.551 -13.429 1.00 27.72 155 LYS A C 1
ATOM 1261 O O . LYS A 1 155 ? -1.108 55.466 -14.385 1.00 27.72 155 LYS A O 1
ATOM 1266 N N . LYS A 1 156 ? -3.199 55.472 -13.491 1.00 23.81 156 LYS A N 1
ATOM 1267 C CA . LYS A 1 156 ? -4.155 56.103 -14.444 1.00 23.81 156 LYS A CA 1
ATOM 1268 C C . LYS A 1 156 ? -4.150 55.731 -15.946 1.00 23.81 156 LYS A C 1
ATOM 1270 O O . LYS A 1 156 ? -3.183 56.009 -16.627 1.00 23.81 156 LYS A O 1
ATOM 1275 N N . ARG A 1 157 ? -5.385 55.419 -16.414 1.00 23.91 157 ARG A N 1
ATOM 1276 C CA . ARG A 1 157 ? -6.077 55.732 -17.709 1.00 23.91 157 ARG A CA 1
ATOM 1277 C C . ARG A 1 157 ? -5.335 55.330 -19.007 1.00 23.91 157 ARG A C 1
ATOM 1279 O O . ARG A 1 157 ? -4.173 55.626 -19.162 1.00 23.91 157 ARG A O 1
ATOM 1286 N N . ALA A 1 158 ? -5.940 54.746 -20.043 1.00 23.38 158 ALA A N 1
ATOM 1287 C CA . ALA A 1 158 ? -7.169 55.110 -20.749 1.00 23.38 158 ALA A CA 1
ATOM 1288 C C . ALA A 1 158 ? -7.590 54.008 -21.764 1.00 23.38 158 ALA A C 1
ATOM 1290 O O . ALA A 1 158 ? -6.925 52.995 -21.931 1.00 23.38 158 ALA A O 1
ATOM 1291 N N . ARG A 1 159 ? -8.725 54.279 -22.419 1.00 23.08 159 ARG A N 1
ATOM 1292 C CA . ARG A 1 159 ? -9.577 53.509 -23.346 1.00 23.08 159 ARG A CA 1
ATOM 1293 C C . ARG A 1 159 ? -8.931 52.980 -24.647 1.00 23.08 159 ARG A C 1
ATOM 1295 O O . ARG A 1 159 ? -8.149 53.693 -25.259 1.00 23.08 159 ARG A O 1
ATOM 1302 N N . SER A 1 160 ? -9.478 51.868 -25.168 1.00 22.70 160 SER A N 1
ATOM 1303 C CA . SER A 1 160 ? -10.195 51.703 -26.473 1.00 22.70 160 SER A CA 1
ATOM 1304 C C . SER A 1 160 ? -9.967 50.293 -27.079 1.00 22.70 160 SER A C 1
ATOM 1306 O O . SER A 1 160 ? -8.852 49.800 -27.045 1.00 22.70 160 SER A O 1
ATOM 1308 N N . VAL A 1 161 ? -11.010 49.465 -27.270 1.00 22.66 161 VAL A N 1
ATOM 1309 C CA . VAL A 1 161 ? -11.893 49.224 -28.451 1.00 22.66 161 VAL A CA 1
ATOM 1310 C C . VAL A 1 161 ? -11.374 48.173 -29.465 1.00 22.66 161 VAL A C 1
ATOM 1312 O O . VAL A 1 161 ? -10.415 48.411 -30.184 1.00 22.66 161 VAL A O 1
ATOM 1315 N N . SER A 1 162 ? -12.186 47.105 -29.611 1.00 24.28 162 SER A N 1
ATOM 1316 C CA . SER A 1 162 ? -12.348 46.151 -30.742 1.00 24.28 162 SER A CA 1
ATOM 1317 C C . SER A 1 162 ? -11.237 45.100 -30.969 1.00 24.28 162 SER A C 1
ATOM 1319 O O . SER A 1 162 ? -10.074 45.392 -30.768 1.00 24.28 162 SER A O 1
ATOM 1321 N N . ASN A 1 163 ? -11.484 43.848 -31.385 1.00 23.66 163 ASN A N 1
ATOM 1322 C CA . ASN A 1 163 ? -12.701 43.182 -31.858 1.00 23.66 163 ASN A CA 1
ATOM 1323 C C . ASN A 1 163 ? -12.603 41.640 -31.700 1.00 23.66 163 ASN A C 1
ATOM 1325 O O . ASN A 1 163 ? -11.527 41.076 -31.545 1.00 23.66 163 ASN A O 1
ATOM 1329 N N . LYS A 1 164 ? -13.772 40.992 -31.751 1.00 25.88 164 LYS A N 1
ATOM 1330 C CA . LYS A 1 164 ? -14.103 39.564 -31.555 1.00 25.88 164 LYS A CA 1
ATOM 1331 C C . LYS A 1 164 ? -13.318 38.537 -32.399 1.00 25.88 164 LYS A C 1
ATOM 1333 O O . LYS A 1 164 ? -13.174 38.723 -33.599 1.00 25.88 164 LYS A O 1
ATOM 1338 N N . SER A 1 165 ? -13.168 37.326 -31.847 1.00 24.91 165 SER A N 1
ATOM 1339 C CA . SER A 1 165 ? -13.818 36.126 -32.415 1.00 24.91 165 SER A CA 1
ATOM 1340 C C . SER A 1 165 ? -14.183 35.110 -31.314 1.00 24.91 165 SER A C 1
ATOM 1342 O O . SER A 1 165 ? -13.461 34.934 -30.338 1.00 24.91 165 SER A O 1
ATOM 1344 N N . LYS A 1 166 ? -15.388 34.536 -31.425 1.00 25.03 166 LYS A N 1
ATOM 1345 C CA . LYS A 1 166 ? -15.985 33.527 -30.534 1.00 25.03 166 LYS A CA 1
ATOM 1346 C C . LYS A 1 166 ? -15.659 32.131 -31.076 1.00 25.03 166 LYS A C 1
ATOM 1348 O O . LYS A 1 166 ? -15.849 31.917 -32.269 1.00 25.03 166 LYS A O 1
ATOM 1353 N N . SER A 1 167 ? -15.386 31.161 -30.205 1.00 24.06 167 SER A N 1
ATOM 1354 C CA . SER A 1 167 ? -15.812 29.774 -30.427 1.00 24.06 167 SER A CA 1
ATOM 1355 C C . SER A 1 167 ? -16.435 29.220 -29.141 1.00 24.06 167 SER A C 1
ATOM 1357 O O . SER A 1 167 ? -16.079 29.580 -28.022 1.00 24.06 167 SER A O 1
ATOM 1359 N N . THR A 1 168 ? -17.511 28.472 -29.330 1.00 23.20 168 THR A N 1
ATOM 1360 C CA . THR A 1 168 ? -18.538 28.105 -28.356 1.00 23.20 168 THR A CA 1
ATOM 1361 C C . THR A 1 168 ? -18.183 26.817 -27.615 1.00 23.20 168 THR A C 1
ATOM 1363 O O . THR A 1 168 ? -18.031 25.780 -28.258 1.00 23.20 168 THR A O 1
ATOM 1366 N N . SER A 1 169 ? -18.150 26.839 -26.279 1.00 26.41 169 SER A N 1
ATOM 1367 C CA . SER A 1 169 ? -18.116 25.619 -25.466 1.00 26.41 169 SER A CA 1
ATOM 1368 C C . SER A 1 169 ? -19.510 24.979 -25.413 1.00 26.41 169 SER A C 1
ATOM 1370 O O . SER A 1 169 ? -20.476 25.538 -24.887 1.00 26.41 169 SER A O 1
ATOM 1372 N N . ARG A 1 170 ? -19.635 23.789 -26.005 1.00 24.19 170 ARG A N 1
ATOM 1373 C CA . ARG A 1 170 ? -20.816 22.929 -25.876 1.00 24.19 170 ARG A CA 1
ATOM 1374 C C . ARG A 1 170 ? -20.654 22.100 -24.600 1.00 24.19 170 ARG A C 1
ATOM 1376 O O . ARG A 1 170 ? -19.727 21.308 -24.492 1.00 24.19 170 ARG A O 1
ATOM 1383 N N . LYS A 1 171 ? -21.563 22.299 -23.641 1.00 26.66 171 LYS A N 1
ATOM 1384 C CA . LYS A 1 171 ? -21.751 21.441 -22.462 1.00 26.66 171 LYS A CA 1
ATOM 1385 C C . LYS A 1 171 ? -22.071 20.009 -22.909 1.00 26.66 171 LYS A C 1
ATOM 1387 O O . LYS A 1 171 ? -23.090 19.798 -23.564 1.00 26.66 171 LYS A O 1
ATOM 1392 N N . THR A 1 172 ? -21.269 19.033 -22.502 1.00 23.59 172 THR A N 1
ATOM 1393 C CA . THR A 1 172 ? -21.635 17.613 -22.520 1.00 23.59 172 THR A CA 1
ATOM 1394 C C . THR A 1 172 ? -22.399 17.282 -21.233 1.00 23.59 172 THR A C 1
ATOM 1396 O O . THR A 1 172 ? -21.877 17.385 -20.126 1.00 23.59 172 THR A O 1
ATOM 1399 N N . ARG A 1 173 ? -23.690 16.950 -21.378 1.00 23.84 173 ARG A N 1
ATOM 1400 C CA . ARG A 1 173 ? -24.545 16.378 -20.322 1.00 23.84 173 ARG A CA 1
ATOM 1401 C C . ARG A 1 173 ? -24.068 14.953 -20.043 1.00 23.84 173 ARG A C 1
ATOM 1403 O O . ARG A 1 173 ? -24.045 14.147 -20.968 1.00 23.84 173 ARG A O 1
ATOM 1410 N N . SER A 1 174 ? -23.746 14.638 -18.790 1.00 26.14 174 SER A N 1
ATOM 1411 C CA . SER A 1 174 ? -23.580 13.252 -18.356 1.00 26.14 174 SER A CA 1
ATOM 1412 C C . SER A 1 174 ? -24.941 12.546 -18.363 1.00 26.14 174 SER A C 1
ATOM 1414 O O . SER A 1 174 ? -25.954 13.055 -17.876 1.00 26.14 174 SER A O 1
ATOM 1416 N N . SER A 1 175 ? -24.972 11.382 -18.993 1.00 26.27 175 SER A N 1
ATOM 1417 C CA . SER A 1 175 ? -26.099 10.458 -19.047 1.00 26.27 175 SER A CA 1
ATOM 1418 C C . SER A 1 175 ? -26.248 9.734 -17.707 1.00 26.27 175 SER A C 1
ATOM 1420 O O . SER A 1 175 ? -25.334 9.035 -17.272 1.00 26.27 175 SER A O 1
ATOM 1422 N N . LYS A 1 176 ? -27.415 9.878 -17.068 1.00 30.20 176 LYS A N 1
ATOM 1423 C CA . LYS A 1 176 ? -27.875 8.998 -15.984 1.00 30.20 176 LYS A CA 1
ATOM 1424 C C . LYS A 1 176 ? -27.991 7.566 -16.523 1.00 30.20 176 LYS A C 1
ATOM 1426 O O . LYS A 1 176 ? -28.694 7.358 -17.508 1.00 30.20 176 LYS A O 1
ATOM 1431 N N . LYS A 1 177 ? -27.341 6.597 -15.871 1.00 28.23 177 LYS A N 1
ATOM 1432 C CA . LYS A 1 177 ? -27.697 5.176 -15.992 1.00 28.23 177 LYS A CA 1
ATOM 1433 C C . LYS A 1 177 ? -29.027 4.967 -15.257 1.00 2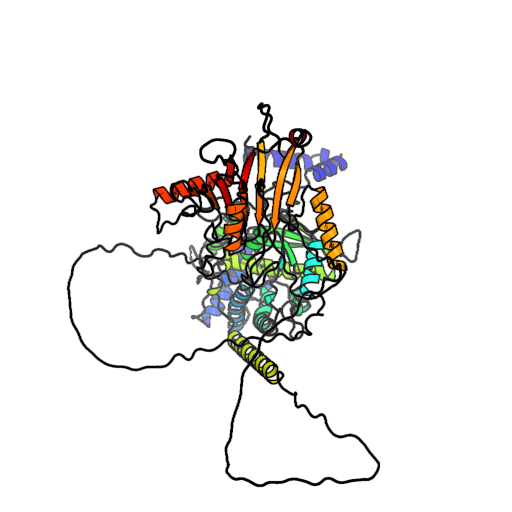8.23 177 LYS A C 1
ATOM 1435 O O . LYS A 1 177 ? -29.107 5.263 -14.069 1.00 28.23 177 LYS A O 1
ATOM 1440 N N . ASN A 1 178 ? -30.057 4.516 -15.972 1.00 26.05 178 ASN A N 1
ATOM 1441 C CA . ASN A 1 178 ? -31.220 3.869 -15.365 1.00 26.05 178 ASN A CA 1
ATOM 1442 C C . ASN A 1 178 ? -30.769 2.474 -14.918 1.00 26.05 178 ASN A C 1
ATOM 1444 O O . ASN A 1 178 ? -30.227 1.731 -15.735 1.00 26.05 178 ASN A O 1
ATOM 1448 N N . GLU A 1 179 ? -30.952 2.143 -13.643 1.00 33.09 179 GLU A N 1
ATOM 1449 C CA . GLU A 1 179 ? -30.738 0.789 -13.134 1.00 33.09 179 GLU A CA 1
ATOM 1450 C C . GLU A 1 179 ? -32.056 0.015 -13.191 1.00 33.09 179 GLU A C 1
ATOM 1452 O O . GLU A 1 179 ? -33.093 0.478 -12.716 1.00 33.09 179 GLU A O 1
ATOM 1457 N N . ASP A 1 180 ? -31.977 -1.144 -13.832 1.00 28.59 180 ASP A N 1
ATOM 1458 C CA . ASP A 1 180 ? -33.006 -2.167 -13.959 1.00 28.59 180 ASP A CA 1
ATOM 1459 C C . ASP A 1 180 ? -33.313 -2.798 -12.576 1.00 28.59 180 ASP A C 1
ATOM 1461 O O . ASP A 1 180 ? -32.379 -3.244 -11.895 1.00 28.59 180 ASP A O 1
ATOM 1465 N N . PRO A 1 181 ? -34.578 -2.808 -12.109 1.00 34.72 181 PRO A N 1
ATOM 1466 C CA . PRO A 1 181 ? -34.960 -3.316 -10.789 1.00 34.72 181 PRO A CA 1
ATOM 1467 C C . PRO A 1 181 ? -34.795 -4.838 -10.599 1.00 34.72 181 PRO A C 1
ATOM 1469 O O . PRO A 1 181 ? -34.869 -5.286 -9.453 1.00 34.72 181 PRO A O 1
ATOM 1472 N N . ASP A 1 182 ? -34.490 -5.612 -11.649 1.00 27.53 182 ASP A N 1
ATOM 1473 C CA . ASP A 1 182 ? -34.249 -7.065 -11.556 1.00 27.53 182 ASP A CA 1
ATOM 1474 C C . ASP A 1 182 ? -32.794 -7.452 -11.201 1.00 27.53 182 ASP A C 1
ATOM 1476 O O . ASP A 1 182 ? -32.492 -8.617 -10.940 1.00 27.53 182 ASP A O 1
ATOM 1480 N N . ALA A 1 183 ? -31.874 -6.488 -11.057 1.00 32.41 183 ALA A N 1
ATOM 1481 C CA . ALA A 1 183 ? -30.484 -6.750 -10.647 1.00 32.41 183 ALA A CA 1
ATOM 1482 C C . ALA A 1 183 ? -30.298 -7.064 -9.136 1.00 32.41 183 ALA A C 1
ATOM 1484 O O . ALA A 1 183 ? -29.170 -7.106 -8.632 1.00 32.41 183 ALA A O 1
ATOM 1485 N N . ALA A 1 184 ? -31.381 -7.239 -8.369 1.00 31.45 184 ALA A N 1
ATOM 1486 C CA . ALA A 1 184 ? -31.348 -7.364 -6.907 1.00 31.45 184 ALA A CA 1
ATOM 1487 C C . ALA A 1 184 ? -31.031 -8.776 -6.370 1.00 31.45 184 ALA A C 1
ATOM 1489 O O . ALA A 1 184 ? -30.928 -8.936 -5.156 1.00 31.45 184 ALA A O 1
ATOM 1490 N N . PHE A 1 185 ? -30.811 -9.771 -7.233 1.00 30.09 185 PHE A N 1
ATOM 1491 C CA . PHE A 1 185 ? -30.522 -11.154 -6.831 1.00 30.09 185 PHE A CA 1
ATOM 1492 C C . PHE A 1 185 ? -29.204 -11.673 -7.428 1.00 30.09 185 PHE A C 1
ATOM 1494 O O . PHE A 1 185 ? -29.167 -12.695 -8.107 1.00 30.09 185 PHE A O 1
ATOM 1501 N N . LEU A 1 186 ? -28.102 -10.956 -7.186 1.00 26.38 186 LEU A N 1
ATOM 1502 C CA . LEU A 1 186 ? -26.761 -11.454 -7.501 1.00 26.38 186 LEU A CA 1
ATOM 1503 C C . LEU A 1 186 ? -26.062 -11.920 -6.206 1.00 26.38 186 LEU A C 1
ATOM 1505 O O . LEU A 1 186 ? -26.062 -11.171 -5.225 1.00 26.38 186 LEU A O 1
ATOM 1509 N N . PRO A 1 187 ? -25.496 -13.143 -6.159 1.00 27.72 187 PRO A N 1
ATOM 1510 C CA . PRO A 1 187 ? -24.701 -13.632 -5.025 1.00 27.72 187 PRO A CA 1
ATOM 1511 C C . PRO A 1 187 ? -23.491 -12.714 -4.734 1.00 27.72 187 PRO A C 1
ATOM 1513 O O . PRO A 1 187 ? -23.150 -11.884 -5.582 1.00 27.72 187 PRO A O 1
ATOM 1516 N N . PRO A 1 188 ? -22.832 -12.821 -3.552 1.00 37.94 188 PRO A N 1
ATOM 1517 C CA . PRO A 1 188 ? -21.595 -12.086 -3.281 1.00 37.94 188 PRO A CA 1
ATOM 1518 C C . PRO A 1 188 ? -20.634 -12.264 -4.452 1.00 37.94 188 PRO A C 1
ATOM 1520 O O . PRO A 1 188 ? -20.447 -13.394 -4.903 1.00 37.94 188 PRO A O 1
ATOM 1523 N N . SER A 1 189 ? -20.044 -11.170 -4.937 1.00 55.84 189 SER A N 1
ATOM 1524 C CA . SER A 1 189 ? -19.012 -11.284 -5.963 1.00 55.84 189 SER A CA 1
ATOM 1525 C C . SER A 1 189 ? -17.882 -12.167 -5.438 1.00 55.84 189 SER A C 1
ATOM 1527 O O . SER A 1 189 ? -17.562 -12.135 -4.244 1.00 55.84 189 SER A O 1
ATOM 1529 N N . ASP A 1 190 ? -17.261 -12.935 -6.330 1.00 67.44 190 ASP A N 1
ATOM 1530 C CA . ASP A 1 190 ? -16.157 -13.831 -5.976 1.00 67.44 190 ASP A CA 1
ATOM 1531 C C . ASP A 1 190 ? -15.053 -13.103 -5.181 1.00 67.44 190 ASP A C 1
ATOM 1533 O O . ASP A 1 190 ? -14.496 -13.661 -4.239 1.00 67.44 190 ASP A O 1
ATOM 1537 N N . SER A 1 191 ? -14.852 -11.806 -5.447 1.00 77.94 191 SER A N 1
ATOM 1538 C CA . SER A 1 191 ? -13.934 -10.914 -4.722 1.00 77.94 191 SER A CA 1
ATOM 1539 C C . SER A 1 191 ? -14.132 -10.880 -3.197 1.00 77.94 191 SER A C 1
ATOM 1541 O O . SER A 1 191 ? -13.175 -10.997 -2.429 1.00 77.94 191 SER A O 1
ATOM 1543 N N . GLU A 1 192 ? -15.367 -10.728 -2.702 1.00 87.25 192 GLU A N 1
ATOM 1544 C CA . GLU A 1 192 ? -15.597 -10.639 -1.250 1.00 87.25 192 GLU A CA 1
ATOM 1545 C C . GLU A 1 192 ? -15.491 -11.999 -0.552 1.00 87.25 192 GLU A C 1
ATOM 1547 O O . GLU A 1 192 ? -15.115 -12.066 0.627 1.00 87.25 192 GLU A O 1
ATOM 1552 N N . ASN A 1 193 ? -15.763 -13.085 -1.281 1.00 88.94 193 ASN A N 1
ATOM 1553 C CA . ASN A 1 193 ? -15.529 -14.441 -0.794 1.00 88.94 193 ASN A CA 1
ATOM 1554 C C . ASN A 1 193 ? -14.025 -14.682 -0.587 1.00 88.94 193 ASN A C 1
ATOM 1556 O O . ASN A 1 193 ? -13.620 -15.132 0.486 1.00 88.94 193 ASN A O 1
ATOM 1560 N N . GLU A 1 194 ? -13.189 -14.282 -1.545 1.00 93.44 194 GLU A N 1
ATOM 1561 C CA . GLU A 1 194 ? -11.725 -14.406 -1.477 1.00 93.44 194 GLU A CA 1
ATOM 1562 C C . GLU A 1 194 ? -11.121 -13.578 -0.332 1.00 93.44 194 GLU A C 1
ATOM 1564 O O . GLU A 1 194 ? -10.323 -14.081 0.464 1.00 93.44 194 GLU A O 1
ATOM 1569 N N . LYS A 1 195 ? -11.581 -12.335 -0.134 1.00 92.75 195 LYS A N 1
ATOM 1570 C CA . LYS A 1 195 ? -11.161 -11.522 1.024 1.00 92.75 195 LYS A CA 1
ATOM 1571 C C . LYS A 1 195 ? -11.588 -12.137 2.355 1.00 92.75 195 LYS A C 1
ATOM 1573 O O . LYS A 1 195 ? -10.888 -12.008 3.360 1.00 92.75 195 LYS A O 1
ATOM 1578 N N . LYS A 1 196 ? -12.748 -12.801 2.408 1.00 93.44 196 LYS A N 1
ATOM 1579 C CA . LYS A 1 196 ? -13.192 -13.519 3.612 1.00 93.44 196 LYS A CA 1
ATOM 1580 C C . LYS A 1 196 ? -12.273 -14.703 3.916 1.00 93.44 196 LYS A C 1
ATOM 1582 O O . LYS A 1 196 ? -11.936 -14.875 5.086 1.00 93.44 196 LYS A O 1
ATOM 1587 N N . LEU A 1 197 ? -11.838 -15.452 2.900 1.00 95.06 197 LEU A N 1
ATOM 1588 C CA . LEU A 1 197 ? -10.841 -16.518 3.057 1.00 95.06 197 LEU A CA 1
ATOM 1589 C C . LEU A 1 197 ? -9.515 -15.960 3.593 1.00 95.06 197 LEU A C 1
ATOM 1591 O O . LEU A 1 197 ? -8.996 -16.489 4.572 1.00 95.06 197 LEU A O 1
ATOM 1595 N N . CYS A 1 198 ? -9.037 -14.831 3.057 1.00 95.25 198 CYS A N 1
ATOM 1596 C CA . CYS A 1 198 ? -7.818 -14.168 3.540 1.00 95.25 198 CYS A CA 1
ATOM 1597 C C . CYS A 1 198 ? -7.927 -13.760 5.018 1.00 95.25 198 CYS A C 1
ATOM 1599 O O . CYS A 1 198 ? -7.052 -14.082 5.820 1.00 95.25 198 CYS A O 1
ATOM 1601 N N . ARG A 1 199 ? -9.044 -13.137 5.418 1.00 94.38 199 ARG A N 1
ATOM 1602 C CA . ARG A 1 199 ? -9.300 -12.788 6.827 1.00 94.38 199 ARG A CA 1
ATOM 1603 C C . ARG A 1 199 ? -9.328 -14.010 7.741 1.00 94.38 199 ARG A C 1
ATOM 1605 O O . ARG A 1 199 ? -8.823 -13.938 8.855 1.00 94.38 199 ARG A O 1
ATOM 1612 N N . GLN A 1 200 ? -9.935 -15.111 7.298 1.00 94.38 200 GLN A N 1
ATOM 1613 C CA . GLN A 1 200 ? -10.003 -16.349 8.078 1.00 94.38 200 GLN A CA 1
ATOM 1614 C C . GLN A 1 200 ? -8.627 -16.995 8.243 1.00 94.38 200 GLN A C 1
ATOM 1616 O O . GLN A 1 200 ? -8.275 -17.350 9.368 1.00 94.38 200 GLN A O 1
ATOM 1621 N N . ARG A 1 201 ? -7.857 -17.088 7.151 1.00 94.62 201 ARG A N 1
ATOM 1622 C CA . ARG A 1 201 ? -6.474 -17.583 7.139 1.00 94.62 201 ARG A CA 1
ATOM 1623 C C . ARG A 1 201 ? -5.603 -16.818 8.132 1.00 94.62 201 ARG A C 1
ATOM 1625 O O . ARG A 1 201 ? -4.897 -17.422 8.926 1.00 94.62 201 ARG A O 1
ATOM 1632 N N . ASP A 1 202 ? -5.727 -15.493 8.136 1.00 94.25 202 ASP A N 1
ATOM 1633 C CA . ASP A 1 202 ? -4.908 -14.602 8.963 1.00 94.25 202 ASP A CA 1
ATOM 1634 C C . ASP A 1 202 ? -5.527 -14.355 10.357 1.00 94.25 202 ASP A C 1
ATOM 1636 O O . ASP A 1 202 ? -5.187 -13.395 11.049 1.00 94.25 202 ASP A O 1
ATOM 1640 N N . HIS A 1 203 ? -6.476 -15.199 10.781 1.00 92.88 203 HIS A N 1
ATOM 1641 C CA . HIS A 1 203 ? -7.158 -15.132 12.080 1.00 92.88 203 HIS A CA 1
ATOM 1642 C C . HIS A 1 203 ? -7.762 -13.758 12.418 1.00 92.88 203 HIS A C 1
ATOM 1644 O O . HIS A 1 203 ? -7.842 -13.372 13.587 1.00 92.88 203 HIS A O 1
ATOM 1650 N N . TYR A 1 204 ? -8.202 -13.018 11.399 1.00 91.62 204 TYR A N 1
ATOM 1651 C CA . TYR A 1 204 ? -8.721 -11.654 11.502 1.00 91.62 204 TYR A CA 1
ATOM 1652 C C . TYR A 1 204 ? -7.750 -10.705 12.225 1.00 91.62 204 TYR A C 1
ATOM 1654 O O . TYR A 1 204 ? -8.180 -9.796 12.937 1.00 91.62 204 TYR A O 1
ATOM 1662 N N . ARG A 1 205 ? -6.434 -10.915 12.074 1.00 91.69 205 ARG A N 1
ATOM 1663 C CA . ARG A 1 205 ? -5.389 -10.094 12.696 1.00 91.69 205 ARG A CA 1
ATOM 1664 C C . ARG A 1 205 ? -4.298 -9.732 11.708 1.00 91.69 205 ARG A C 1
ATOM 1666 O O . ARG A 1 205 ? -3.862 -10.567 10.926 1.00 91.69 205 ARG A O 1
ATOM 1673 N N . CYS A 1 206 ? -3.825 -8.488 11.766 1.00 92.81 206 CYS A N 1
ATOM 1674 C CA . CYS A 1 206 ? -2.695 -8.051 10.947 1.00 92.81 206 CYS A CA 1
ATOM 1675 C C . CYS A 1 206 ? -1.504 -8.998 11.157 1.00 92.81 206 CYS A C 1
ATOM 1677 O O . CYS A 1 206 ? -1.033 -9.131 12.290 1.00 92.81 206 CYS A O 1
ATOM 1679 N N . ILE A 1 207 ? -0.995 -9.621 10.091 1.00 93.44 207 ILE A N 1
ATOM 1680 C CA . ILE A 1 207 ? -0.027 -10.726 10.220 1.00 93.44 207 ILE A CA 1
ATOM 1681 C C . ILE A 1 207 ? 1.256 -10.314 10.967 1.00 93.44 207 ILE A C 1
ATOM 1683 O O . ILE A 1 207 ? 1.793 -11.083 11.764 1.00 93.44 207 ILE A O 1
ATOM 1687 N N . PHE A 1 208 ? 1.682 -9.053 10.835 1.00 91.62 208 PHE A N 1
ATOM 1688 C CA . PHE A 1 208 ? 2.824 -8.512 11.577 1.00 91.62 208 PHE A CA 1
ATOM 1689 C C . PHE A 1 208 ? 2.412 -7.775 12.855 1.00 91.62 208 PHE A C 1
ATOM 1691 O O . PHE A 1 208 ? 2.942 -8.079 13.921 1.00 91.62 208 PHE A O 1
ATOM 1698 N N . MET A 1 209 ? 1.467 -6.829 12.790 1.00 89.25 209 MET A N 1
ATOM 1699 C CA . MET A 1 209 ? 1.137 -5.955 13.933 1.00 89.25 209 MET A CA 1
ATOM 1700 C C . MET A 1 209 ? 0.151 -6.564 14.936 1.00 89.25 209 MET A C 1
ATOM 1702 O O . MET A 1 209 ? 0.027 -6.043 16.040 1.00 89.25 209 MET A O 1
ATOM 1706 N N . GLN A 1 210 ? -0.533 -7.652 14.577 1.00 88.44 210 GLN A N 1
ATOM 1707 C CA . GLN A 1 210 ? -1.492 -8.386 15.416 1.00 88.44 210 GLN A CA 1
ATOM 1708 C C . GLN A 1 210 ? -2.736 -7.582 15.846 1.00 88.44 210 GLN A C 1
ATOM 1710 O O . GLN A 1 210 ? -3.453 -7.969 16.767 1.00 88.44 210 GLN A O 1
ATOM 1715 N N . THR A 1 211 ? -3.029 -6.471 15.168 1.00 87.75 211 THR A N 1
ATOM 1716 C CA . THR A 1 211 ? -4.253 -5.673 15.350 1.00 87.75 211 THR A CA 1
ATOM 1717 C C . THR A 1 211 ? -5.470 -6.379 14.752 1.00 87.75 211 THR A C 1
ATOM 1719 O O . THR A 1 211 ? -5.364 -6.952 13.671 1.00 87.75 211 THR A O 1
ATOM 1722 N N . ALA A 1 212 ? -6.630 -6.291 15.410 1.00 81.88 212 ALA A N 1
ATOM 1723 C CA . ALA A 1 212 ? -7.874 -6.909 14.932 1.00 81.88 212 ALA A CA 1
ATOM 1724 C C . ALA A 1 212 ? -8.503 -6.173 13.729 1.00 81.88 212 ALA A C 1
ATOM 1726 O O . ALA A 1 212 ? -9.038 -6.798 12.813 1.00 81.88 212 ALA A O 1
ATOM 1727 N N . GLU A 1 213 ? -8.421 -4.840 13.704 1.00 81.50 213 GLU A N 1
ATOM 1728 C CA . GLU A 1 213 ? -8.888 -4.048 12.563 1.00 81.50 213 GLU A CA 1
ATOM 1729 C C . GLU A 1 213 ? -7.840 -4.018 11.448 1.00 81.50 213 GLU A C 1
ATOM 1731 O O . GLU A 1 213 ? -6.662 -3.710 11.676 1.00 81.50 213 GLU A O 1
ATOM 1736 N N . GLY A 1 214 ? -8.289 -4.324 10.233 1.00 85.50 214 GLY A N 1
ATOM 1737 C CA . GLY A 1 214 ? -7.451 -4.377 9.050 1.00 85.50 214 GLY A CA 1
ATOM 1738 C C . GLY A 1 214 ? -8.239 -4.572 7.759 1.00 85.50 214 GLY A C 1
ATOM 1739 O O . GLY A 1 214 ? -9.468 -4.606 7.745 1.00 85.50 214 GLY A O 1
ATOM 1740 N N . GLU A 1 215 ? -7.500 -4.685 6.669 1.00 89.81 215 GLU A N 1
ATOM 1741 C CA . GLU A 1 215 ? -7.977 -4.870 5.310 1.00 89.81 215 GLU A CA 1
ATOM 1742 C C . GLU A 1 215 ? -7.076 -5.862 4.565 1.00 89.81 215 GLU A C 1
ATOM 1744 O O . GLU A 1 215 ? -5.908 -6.052 4.909 1.00 89.81 215 GLU A O 1
ATOM 1749 N N . CYS A 1 216 ? -7.642 -6.532 3.564 1.00 91.75 216 CYS A N 1
ATOM 1750 C CA . CYS A 1 216 ? -6.889 -7.416 2.681 1.00 91.75 216 CYS A CA 1
ATOM 1751 C C . CYS A 1 216 ? -6.151 -6.554 1.655 1.00 91.75 216 CYS A C 1
ATOM 1753 O O . CYS A 1 216 ? -6.793 -5.870 0.859 1.00 91.75 216 CYS A O 1
ATOM 1755 N N . ALA A 1 217 ? -4.824 -6.589 1.689 1.00 91.69 217 ALA A N 1
ATOM 1756 C CA . ALA A 1 217 ? -3.956 -5.912 0.742 1.00 91.69 217 ALA A CA 1
ATOM 1757 C C . ALA A 1 217 ? -3.433 -6.918 -0.282 1.00 91.69 217 ALA A C 1
ATOM 1759 O O . ALA A 1 217 ? -2.883 -7.955 0.099 1.00 91.69 217 ALA A O 1
ATOM 1760 N N . HIS A 1 218 ? -3.582 -6.613 -1.569 1.00 92.75 218 HIS A N 1
ATOM 1761 C CA . HIS A 1 218 ? -2.995 -7.430 -2.626 1.00 92.75 218 HIS A CA 1
ATOM 1762 C C . HIS A 1 218 ? -1.467 -7.279 -2.656 1.00 92.75 218 HIS A C 1
ATOM 1764 O O . HIS A 1 218 ? -0.946 -6.170 -2.518 1.00 92.75 218 HIS A O 1
ATOM 1770 N N . ILE A 1 219 ? -0.760 -8.394 -2.852 1.00 94.12 219 ILE A N 1
ATOM 1771 C CA . ILE A 1 219 ? 0.698 -8.445 -3.022 1.00 94.12 219 ILE A CA 1
ATOM 1772 C C . ILE A 1 219 ? 1.046 -7.888 -4.404 1.00 94.12 219 ILE A C 1
ATOM 1774 O O . ILE A 1 219 ? 1.724 -6.866 -4.507 1.00 94.12 219 ILE A O 1
ATOM 1778 N N . ILE A 1 220 ? 0.517 -8.521 -5.458 1.00 92.62 220 ILE A N 1
ATOM 1779 C CA . ILE A 1 220 ? 0.494 -7.960 -6.808 1.00 92.62 220 ILE A CA 1
ATOM 1780 C C . ILE A 1 220 ? -0.860 -7.303 -7.052 1.00 92.62 220 ILE A C 1
ATOM 1782 O O . ILE A 1 220 ? -1.892 -7.916 -6.775 1.00 92.62 220 ILE A O 1
ATOM 1786 N N . PRO A 1 221 ? -0.913 -6.065 -7.555 1.00 89.31 221 PRO A N 1
ATOM 1787 C CA . PRO A 1 221 ? -2.139 -5.304 -7.396 1.00 89.31 221 PRO A CA 1
ATOM 1788 C C . PRO A 1 221 ? -3.266 -5.723 -8.371 1.00 89.31 221 PRO A C 1
ATOM 1790 O O . PRO A 1 221 ? -3.022 -5.978 -9.552 1.00 89.31 221 PRO A O 1
ATOM 1793 N N . GLN A 1 222 ? -4.519 -5.742 -7.898 1.00 87.56 222 GLN A N 1
ATOM 1794 C CA . GLN A 1 222 ? -5.685 -6.303 -8.611 1.00 87.56 222 GLN A CA 1
ATOM 1795 C C . GLN A 1 222 ? -5.920 -5.731 -10.024 1.00 87.56 222 GLN A C 1
ATOM 1797 O O . GLN A 1 222 ? -6.280 -6.460 -10.947 1.00 87.56 222 GLN A O 1
ATOM 1802 N N . ARG A 1 223 ? -5.668 -4.435 -10.249 1.00 87.50 223 ARG A N 1
ATOM 1803 C CA . ARG A 1 223 ? -5.816 -3.806 -11.576 1.00 87.50 223 ARG A CA 1
ATOM 1804 C C . ARG A 1 223 ? -4.828 -4.300 -12.628 1.00 87.50 223 ARG A C 1
ATOM 1806 O O . ARG A 1 223 ? -4.778 -3.696 -13.693 1.00 87.50 223 ARG A O 1
ATOM 1813 N N . TRP A 1 224 ? -3.981 -5.298 -12.368 1.00 89.75 224 TRP A N 1
ATOM 1814 C CA . TRP A 1 224 ? -3.155 -5.890 -13.421 1.00 89.75 224 TRP A CA 1
ATOM 1815 C C . TRP A 1 224 ? -4.036 -6.675 -14.378 1.00 89.75 224 TRP A C 1
ATOM 1817 O O . TRP A 1 224 ? -3.746 -6.685 -15.569 1.00 89.75 224 TRP A O 1
ATOM 1827 N N . ASN A 1 225 ? -5.150 -7.221 -13.887 1.00 90.50 225 ASN A N 1
ATOM 1828 C CA . ASN A 1 225 ? -6.060 -8.004 -14.704 1.00 90.50 225 ASN A CA 1
ATOM 1829 C C . ASN A 1 225 ? -7.541 -7.901 -14.317 1.00 90.50 225 ASN A C 1
ATOM 1831 O O . ASN A 1 225 ? -8.310 -8.735 -14.762 1.00 90.50 225 ASN A O 1
ATOM 1835 N N . ASP A 1 226 ? -7.981 -6.896 -13.556 1.00 88.12 226 ASP A N 1
ATOM 1836 C CA . ASP A 1 226 ? -9.406 -6.691 -13.211 1.00 88.12 226 ASP A CA 1
ATOM 1837 C C . ASP A 1 226 ? -10.322 -6.341 -14.403 1.00 88.12 226 ASP A C 1
ATOM 1839 O O . ASP A 1 226 ? -11.543 -6.458 -14.308 1.00 88.12 226 ASP A O 1
ATOM 1843 N N . THR A 1 227 ? -9.755 -5.907 -15.529 1.00 88.62 227 THR A N 1
ATOM 1844 C CA . THR A 1 227 ? -10.471 -5.609 -16.776 1.00 88.62 227 THR A CA 1
ATOM 1845 C C . THR A 1 227 ? -9.684 -6.125 -17.978 1.00 88.62 227 THR A C 1
ATOM 1847 O O . THR A 1 227 ? -8.462 -6.254 -17.914 1.00 88.62 227 THR A O 1
ATOM 1850 N N . ARG A 1 228 ? -10.364 -6.372 -19.108 1.00 87.12 228 ARG A N 1
ATOM 1851 C CA . ARG A 1 228 ? -9.714 -6.808 -20.360 1.00 87.12 228 ARG A CA 1
ATOM 1852 C C . ARG A 1 228 ? -8.674 -5.803 -20.863 1.00 87.12 228 ARG A C 1
ATOM 1854 O O . ARG A 1 228 ? -7.615 -6.191 -21.338 1.00 87.12 228 ARG A O 1
ATOM 1861 N N . GLU A 1 229 ? -8.950 -4.510 -20.708 1.00 89.31 229 GLU A N 1
ATOM 1862 C CA . GLU A 1 229 ? -7.972 -3.452 -20.973 1.00 89.31 229 GLU A CA 1
ATOM 1863 C C . GLU A 1 229 ? -6.725 -3.635 -20.111 1.00 89.31 229 GLU A C 1
ATOM 1865 O O . GLU A 1 229 ? -5.611 -3.636 -20.623 1.00 89.31 229 GLU A O 1
ATOM 1870 N N . ASN A 1 230 ? -6.911 -3.828 -18.806 1.00 90.50 230 ASN A N 1
ATOM 1871 C CA . ASN A 1 230 ? -5.803 -3.975 -17.880 1.00 90.50 230 ASN A CA 1
ATOM 1872 C C . ASN A 1 230 ? -4.974 -5.235 -18.138 1.00 90.50 230 ASN A C 1
ATOM 1874 O O . ASN A 1 230 ? -3.750 -5.134 -18.047 1.00 90.50 230 ASN A O 1
ATOM 1878 N N . VAL A 1 231 ? -5.610 -6.348 -18.525 1.00 91.81 231 VAL A N 1
ATOM 1879 C CA . VAL A 1 231 ? -4.934 -7.556 -19.027 1.00 91.81 231 VAL A CA 1
ATOM 1880 C C . VAL A 1 231 ? -4.023 -7.195 -20.202 1.00 91.81 231 VAL A C 1
ATOM 1882 O O . VAL A 1 231 ? -2.815 -7.397 -20.104 1.00 91.81 231 VAL A O 1
ATOM 1885 N N . ASN A 1 232 ? -4.562 -6.558 -21.247 1.00 91.38 232 ASN A N 1
ATOM 1886 C CA . ASN A 1 232 ? -3.792 -6.182 -22.439 1.00 91.38 232 ASN A CA 1
ATOM 1887 C C . ASN A 1 232 ? -2.633 -5.224 -22.106 1.00 91.38 232 ASN A C 1
ATOM 1889 O O . ASN A 1 232 ? -1.544 -5.341 -22.660 1.00 91.38 232 ASN A O 1
ATOM 1893 N N . LEU A 1 233 ? -2.838 -4.267 -21.192 1.00 92.50 233 LEU A N 1
ATOM 1894 C CA . LEU A 1 233 ? -1.776 -3.352 -20.755 1.00 92.50 233 LEU A CA 1
ATOM 1895 C C . LEU A 1 233 ? -0.646 -4.098 -20.029 1.00 92.50 233 LEU A C 1
ATOM 1897 O O . LEU A 1 233 ? 0.529 -3.797 -20.247 1.00 92.50 233 LEU A O 1
ATOM 1901 N N . THR A 1 234 ? -0.993 -5.043 -19.153 1.00 93.50 234 THR A N 1
ATOM 1902 C CA . THR A 1 234 ? -0.032 -5.829 -18.364 1.00 93.50 234 THR A CA 1
ATOM 1903 C C . THR A 1 234 ? 0.726 -6.827 -19.239 1.00 93.50 234 THR A C 1
ATOM 1905 O O . THR A 1 234 ? 1.944 -6.941 -19.105 1.00 93.50 234 THR A O 1
ATOM 1908 N N . GLU A 1 235 ? 0.047 -7.479 -20.185 1.00 92.50 235 GLU A N 1
ATOM 1909 C CA . GLU A 1 235 ? 0.631 -8.420 -21.151 1.00 92.50 235 GLU A CA 1
ATOM 1910 C C . GLU A 1 235 ? 1.836 -7.814 -21.892 1.00 92.50 235 GLU A C 1
ATOM 1912 O O . GLU A 1 235 ? 2.870 -8.463 -22.057 1.00 92.50 235 GLU A O 1
ATOM 1917 N N . LYS A 1 236 ? 1.766 -6.523 -22.247 1.00 93.12 236 LYS A N 1
ATOM 1918 C CA . LYS A 1 236 ? 2.854 -5.823 -22.952 1.00 93.12 236 LYS A CA 1
ATOM 1919 C C . LYS A 1 236 ? 4.155 -5.724 -22.170 1.00 93.12 236 LYS A C 1
ATOM 1921 O O . LYS A 1 236 ? 5.214 -5.622 -22.775 1.00 93.12 236 LYS A O 1
ATOM 1926 N N . VAL A 1 237 ? 4.105 -5.766 -20.842 1.00 94.06 237 VAL A N 1
ATOM 1927 C CA . VAL A 1 237 ? 5.277 -5.497 -19.992 1.00 94.06 237 VAL A CA 1
ATOM 1928 C C . VAL A 1 237 ? 5.660 -6.670 -19.094 1.00 94.06 237 VAL A C 1
ATOM 1930 O O . VAL A 1 237 ? 6.786 -6.710 -18.599 1.00 94.06 237 VAL A O 1
ATOM 1933 N N . ILE A 1 238 ? 4.770 -7.649 -18.899 1.00 92.94 238 ILE A N 1
ATOM 1934 C CA . ILE A 1 238 ? 4.989 -8.742 -17.942 1.00 92.94 238 ILE A CA 1
ATOM 1935 C C . ILE A 1 238 ? 6.147 -9.666 -18.323 1.00 92.94 238 ILE A C 1
ATOM 1937 O O . ILE A 1 238 ? 6.797 -10.221 -17.443 1.00 92.94 238 ILE A O 1
ATOM 1941 N N . HIS A 1 239 ? 6.480 -9.771 -19.610 1.00 90.75 239 HIS A N 1
ATOM 1942 C CA . HIS A 1 239 ? 7.625 -10.552 -20.086 1.00 90.75 239 HIS A CA 1
ATOM 1943 C C . HIS A 1 239 ? 8.954 -10.138 -19.412 1.00 90.75 239 HIS A C 1
ATOM 1945 O O . HIS A 1 239 ? 9.859 -10.957 -19.253 1.00 90.75 239 HIS A O 1
ATOM 1951 N N . VAL A 1 240 ? 9.069 -8.884 -18.951 1.00 94.31 240 VAL A N 1
ATOM 1952 C CA . VAL A 1 240 ? 10.248 -8.375 -18.229 1.00 94.31 240 VAL A CA 1
ATOM 1953 C C . VAL A 1 240 ? 10.357 -8.919 -16.805 1.00 94.31 240 VAL A C 1
ATOM 1955 O O . VAL A 1 240 ? 11.448 -8.902 -16.243 1.00 94.31 240 VAL A O 1
ATOM 1958 N N . ALA A 1 241 ? 9.293 -9.489 -16.230 1.00 94.75 241 ALA A N 1
ATOM 1959 C CA . ALA A 1 241 ? 9.363 -10.167 -14.933 1.00 94.75 241 ALA A CA 1
ATOM 1960 C C . ALA A 1 241 ? 10.407 -11.301 -14.914 1.00 94.75 241 ALA A C 1
ATOM 1962 O O . ALA A 1 241 ? 10.939 -11.612 -13.850 1.00 94.75 241 ALA A O 1
ATOM 1963 N N . ARG A 1 242 ? 10.793 -11.835 -16.086 1.00 93.06 242 ARG A N 1
ATOM 1964 C CA . ARG A 1 242 ? 11.913 -12.778 -16.262 1.00 93.06 242 ARG A CA 1
ATOM 1965 C C . ARG A 1 242 ? 13.266 -12.225 -15.806 1.00 93.06 242 ARG A C 1
ATOM 1967 O O . ARG A 1 242 ? 14.196 -12.985 -15.575 1.00 93.06 242 ARG A O 1
ATOM 1974 N N . MET A 1 243 ? 13.404 -10.905 -15.660 1.00 93.44 243 MET A N 1
ATOM 1975 C CA . MET A 1 243 ? 14.576 -10.320 -15.004 1.00 93.44 243 MET A CA 1
ATOM 1976 C C . MET A 1 243 ? 14.701 -10.777 -13.550 1.00 93.44 243 MET A C 1
ATOM 1978 O O . MET A 1 243 ? 15.813 -10.852 -13.047 1.00 93.44 243 MET A O 1
ATOM 1982 N N . PHE A 1 244 ? 13.592 -11.074 -12.873 1.00 93.88 244 PHE A N 1
ATOM 1983 C CA . PHE A 1 244 ? 13.562 -11.341 -11.433 1.00 93.88 244 PHE A CA 1
ATOM 1984 C C . PHE A 1 244 ? 13.148 -12.772 -11.093 1.00 93.88 244 PHE A C 1
ATOM 1986 O O . PHE A 1 244 ? 13.593 -13.300 -10.078 1.00 93.88 244 PHE A O 1
ATOM 1993 N N . LEU A 1 245 ? 12.321 -13.383 -11.939 1.00 92.19 245 LEU A N 1
ATOM 1994 C CA . LEU A 1 245 ? 11.853 -14.760 -11.811 1.00 92.19 245 LEU A CA 1
ATOM 1995 C C . LEU A 1 245 ? 12.649 -15.674 -12.748 1.00 92.19 245 LEU A C 1
ATOM 1997 O O . LEU A 1 245 ? 13.060 -15.245 -13.830 1.00 92.19 245 LEU A O 1
ATOM 2001 N N . ASP A 1 246 ? 12.847 -16.931 -12.355 1.00 85.62 246 ASP A N 1
ATOM 2002 C CA . ASP A 1 246 ? 13.404 -17.937 -13.257 1.00 85.62 246 ASP A CA 1
ATOM 2003 C C . ASP A 1 246 ? 12.448 -18.229 -14.431 1.00 85.62 246 ASP A C 1
ATOM 2005 O O . ASP A 1 246 ? 11.245 -17.947 -14.383 1.00 85.62 246 ASP A O 1
ATOM 2009 N N . GLU A 1 247 ? 13.012 -18.743 -15.526 1.00 82.31 247 GLU A N 1
ATOM 2010 C CA . GLU A 1 247 ? 12.292 -18.945 -16.787 1.00 82.31 247 GLU A CA 1
ATOM 2011 C C . GLU A 1 247 ? 11.110 -19.906 -16.638 1.00 82.31 247 GLU A C 1
ATOM 2013 O O . GLU A 1 247 ? 10.017 -19.597 -17.118 1.00 82.31 247 GLU A O 1
ATOM 2018 N N . ASP A 1 248 ? 11.312 -21.015 -15.928 1.00 86.50 248 ASP A N 1
ATOM 2019 C CA . ASP A 1 248 ? 10.284 -22.028 -15.713 1.00 86.50 248 ASP A CA 1
ATOM 2020 C C . ASP A 1 248 ? 9.142 -21.469 -14.860 1.00 86.50 248 ASP A C 1
ATOM 2022 O O . ASP A 1 248 ? 7.968 -21.657 -15.183 1.00 86.50 248 ASP A O 1
ATOM 2026 N N . THR A 1 249 ? 9.458 -20.727 -13.797 1.00 88.12 249 THR A N 1
ATOM 2027 C CA . THR A 1 249 ? 8.454 -20.090 -12.943 1.00 88.12 249 THR A CA 1
ATOM 2028 C C . THR A 1 249 ? 7.586 -19.119 -13.728 1.00 88.12 249 THR A C 1
ATOM 2030 O O . THR A 1 249 ? 6.360 -19.201 -13.624 1.00 88.12 249 THR A O 1
ATOM 2033 N N . LEU A 1 250 ? 8.181 -18.222 -14.523 1.00 85.62 250 LEU A N 1
ATOM 2034 C CA . LEU A 1 250 ? 7.394 -17.273 -15.309 1.00 85.62 250 LEU A CA 1
ATOM 2035 C C . LEU A 1 250 ? 6.561 -17.993 -16.368 1.00 85.62 250 LEU A C 1
ATOM 2037 O O . LEU A 1 250 ? 5.386 -17.677 -16.508 1.00 85.62 250 LEU A O 1
ATOM 2041 N N . PHE A 1 251 ? 7.134 -18.959 -17.088 1.00 85.56 251 PHE A N 1
ATOM 2042 C CA . PHE A 1 251 ? 6.414 -19.707 -18.117 1.00 85.56 251 PHE A CA 1
ATOM 2043 C C . PHE A 1 251 ? 5.195 -20.441 -17.541 1.00 85.56 251 PHE A C 1
ATOM 2045 O O . PHE A 1 251 ? 4.099 -20.338 -18.082 1.00 85.56 251 PHE A O 1
ATOM 2052 N N . ASN A 1 252 ? 5.363 -21.109 -16.398 1.00 88.00 252 ASN A N 1
ATOM 2053 C CA . ASN A 1 252 ? 4.299 -21.882 -15.755 1.00 88.00 252 ASN A CA 1
ATOM 2054 C C . ASN A 1 252 ? 3.218 -21.016 -15.083 1.00 88.00 252 ASN A C 1
ATOM 2056 O O . ASN A 1 252 ? 2.138 -21.520 -14.781 1.00 88.00 252 ASN A O 1
ATOM 2060 N N . HIS A 1 253 ? 3.498 -19.735 -14.819 1.00 89.19 253 HIS A N 1
ATOM 2061 C CA . HIS A 1 253 ? 2.612 -18.852 -14.050 1.00 89.19 253 HIS A CA 1
ATOM 2062 C C . HIS A 1 253 ? 2.288 -17.523 -14.751 1.00 89.19 253 HIS A C 1
ATOM 2064 O O . HIS A 1 253 ? 1.690 -16.645 -14.129 1.00 89.19 253 HIS A O 1
ATOM 2070 N N . ALA A 1 254 ? 2.645 -17.353 -16.028 1.00 82.81 254 ALA A N 1
ATOM 2071 C CA . ALA A 1 254 ? 2.406 -16.119 -16.786 1.00 82.81 254 ALA A CA 1
ATOM 2072 C C . ALA A 1 254 ? 0.919 -15.723 -16.785 1.00 82.81 254 ALA A C 1
ATOM 2074 O O . ALA A 1 254 ? 0.571 -14.550 -16.614 1.00 82.81 254 ALA A O 1
ATOM 2075 N N . ASP A 1 255 ? 0.051 -16.729 -16.870 1.00 86.44 255 ASP A N 1
ATOM 2076 C CA . ASP A 1 255 ? -1.405 -16.603 -16.865 1.00 86.44 255 ASP A CA 1
ATOM 2077 C C . ASP A 1 255 ? -1.952 -15.977 -15.574 1.00 86.44 255 ASP A C 1
ATOM 2079 O O . ASP A 1 255 ? -2.999 -15.323 -15.577 1.00 86.44 255 ASP A O 1
ATOM 2083 N N . LEU A 1 256 ? -1.220 -16.083 -14.458 1.00 88.56 256 LEU A N 1
ATOM 2084 C CA . LEU A 1 256 ? -1.621 -15.423 -13.217 1.00 88.56 256 LEU A CA 1
ATOM 2085 C C . LEU A 1 256 ? -1.632 -13.901 -13.357 1.00 88.56 256 LEU A C 1
ATOM 2087 O O . LEU A 1 256 ? -2.401 -13.240 -12.669 1.00 88.56 256 LEU A O 1
ATOM 2091 N N . PHE A 1 257 ? -0.782 -13.331 -14.211 1.00 87.50 257 PHE A N 1
ATOM 2092 C CA . PHE A 1 257 ? -0.622 -11.884 -14.315 1.00 87.50 257 PHE A CA 1
ATOM 2093 C C . PHE A 1 257 ? -1.532 -11.265 -15.375 1.00 87.50 257 PHE A C 1
ATOM 2095 O O . PHE A 1 257 ? -2.071 -10.181 -15.146 1.00 87.50 257 PHE A O 1
ATOM 2102 N N . ALA A 1 258 ? -1.708 -11.932 -16.519 1.00 85.06 258 ALA A N 1
ATOM 2103 C CA . ALA A 1 258 ? -2.435 -11.383 -17.664 1.00 85.06 258 ALA A CA 1
ATOM 2104 C C . ALA A 1 258 ? -2.982 -12.476 -18.606 1.00 85.06 258 ALA A C 1
ATOM 2106 O O . ALA A 1 258 ? -2.668 -12.471 -19.793 1.00 85.06 258 ALA A O 1
ATOM 2107 N N . HIS A 1 259 ? -3.796 -13.412 -18.103 1.00 85.50 259 HIS A N 1
ATOM 2108 C CA . HIS A 1 259 ? -4.446 -14.401 -18.972 1.00 85.50 259 HIS A CA 1
ATOM 2109 C C . HIS A 1 259 ? -5.432 -13.717 -19.943 1.00 85.50 259 HIS A C 1
ATOM 2111 O O . HIS A 1 259 ? -6.338 -13.015 -19.482 1.00 85.50 259 HIS A O 1
ATOM 2117 N N . PRO A 1 260 ? -5.319 -13.928 -21.271 1.00 77.75 260 PRO A N 1
ATOM 2118 C CA . PRO A 1 260 ? -6.154 -13.241 -22.252 1.00 77.75 260 PRO A CA 1
ATOM 2119 C C . PRO A 1 260 ? -7.646 -13.461 -22.028 1.00 77.75 260 PRO A C 1
ATOM 2121 O O . PRO A 1 260 ? -8.415 -12.515 -22.152 1.00 77.75 260 PRO A O 1
ATOM 2124 N N . ASP A 1 261 ? -8.056 -14.674 -21.656 1.00 79.88 261 ASP A N 1
ATOM 2125 C CA . ASP A 1 261 ? -9.469 -15.054 -21.558 1.00 79.88 261 ASP A CA 1
ATOM 2126 C C . ASP A 1 261 ? -10.028 -15.071 -20.134 1.00 79.88 261 ASP A C 1
ATOM 2128 O O . ASP A 1 261 ? -11.235 -15.238 -19.966 1.00 79.88 261 ASP A O 1
ATOM 2132 N N . ASP A 1 262 ? -9.187 -14.843 -19.120 1.00 82.50 262 ASP A N 1
ATOM 2133 C CA . ASP A 1 262 ? -9.580 -14.929 -17.711 1.00 82.50 262 ASP A CA 1
ATOM 2134 C C . ASP A 1 262 ? -9.191 -13.643 -16.972 1.00 82.50 262 ASP A C 1
ATOM 2136 O O . ASP A 1 262 ? -8.021 -13.344 -16.735 1.00 82.50 262 ASP A O 1
ATOM 2140 N N . VAL A 1 263 ? -10.203 -12.832 -16.670 1.00 86.94 263 VAL A N 1
ATOM 2141 C CA . VAL A 1 263 ? -10.057 -11.506 -16.063 1.00 86.94 263 VAL A CA 1
ATOM 2142 C C . VAL A 1 263 ? -10.236 -11.650 -14.552 1.00 86.94 263 VAL A C 1
ATOM 2144 O O . VAL A 1 263 ? -11.196 -12.256 -14.087 1.00 86.94 263 VAL A O 1
ATOM 2147 N N . GLY A 1 264 ? -9.344 -11.045 -13.771 1.00 83.75 264 GLY A N 1
ATOM 2148 C CA . GLY A 1 264 ? -9.405 -11.026 -12.311 1.00 83.75 264 GLY A CA 1
ATOM 2149 C C . GLY A 1 264 ? -8.714 -12.210 -11.632 1.00 83.75 264 GLY A C 1
ATOM 2150 O O . GLY A 1 264 ? -8.963 -12.453 -10.452 1.00 83.75 264 GLY A O 1
ATOM 2151 N N . THR A 1 265 ? -7.817 -12.924 -12.322 1.00 85.19 265 THR A N 1
ATOM 2152 C CA . THR A 1 265 ? -7.088 -14.083 -11.763 1.00 85.19 265 THR A CA 1
ATOM 2153 C C . THR A 1 265 ? -6.242 -13.745 -10.531 1.00 85.19 265 THR A C 1
ATOM 2155 O O . THR A 1 265 ? -5.982 -14.626 -9.712 1.00 85.19 265 THR A O 1
ATOM 2158 N N . THR A 1 266 ? -5.851 -12.476 -10.351 1.00 87.31 266 THR A N 1
ATOM 2159 C CA . THR A 1 266 ? -5.100 -12.005 -9.170 1.00 87.31 266 THR A CA 1
ATOM 2160 C C . THR A 1 266 ? -5.975 -11.685 -7.958 1.00 87.31 266 THR A C 1
ATOM 2162 O O . THR A 1 266 ? -5.433 -11.489 -6.866 1.00 87.31 266 THR A O 1
ATOM 2165 N N . ASP A 1 267 ? -7.305 -11.627 -8.095 1.00 90.81 267 ASP A N 1
ATOM 2166 C CA . ASP A 1 267 ? -8.209 -11.281 -6.991 1.00 90.81 267 ASP A CA 1
ATOM 2167 C C . ASP A 1 267 ? -8.527 -12.496 -6.113 1.00 90.81 267 ASP A C 1
ATOM 2169 O O . ASP A 1 267 ? -9.672 -12.920 -5.972 1.00 90.81 267 ASP A O 1
ATOM 2173 N N . LYS A 1 268 ? -7.474 -13.097 -5.559 1.00 92.62 268 LYS A N 1
ATOM 2174 C CA . LYS A 1 268 ? -7.519 -14.372 -4.843 1.00 92.62 268 LYS A CA 1
ATOM 2175 C C . LYS A 1 268 ? -6.820 -14.293 -3.497 1.00 92.62 268 LYS A C 1
ATOM 2177 O O . LYS A 1 268 ? -5.839 -13.568 -3.337 1.00 92.62 268 LYS A O 1
ATOM 2182 N N . CYS A 1 269 ? -7.276 -15.101 -2.539 1.00 94.56 269 CYS A N 1
ATOM 2183 C CA . CYS A 1 269 ? -6.720 -15.153 -1.184 1.00 94.56 269 CYS A CA 1
ATOM 2184 C C . CYS A 1 269 ? -5.192 -15.375 -1.156 1.00 94.56 269 CYS A C 1
ATOM 2186 O O . CYS A 1 269 ? -4.505 -14.829 -0.291 1.00 94.56 269 CYS A O 1
ATOM 2188 N N . TRP A 1 270 ? -4.640 -16.153 -2.093 1.00 95.44 270 TRP A N 1
ATOM 2189 C CA . TRP A 1 270 ? -3.199 -16.430 -2.190 1.00 95.44 270 TRP A CA 1
ATOM 2190 C C . TRP A 1 270 ? -2.360 -15.227 -2.653 1.00 95.44 270 TRP A C 1
ATOM 2192 O O . TRP A 1 270 ? -1.154 -15.205 -2.433 1.00 95.44 270 TRP A O 1
ATOM 2202 N N . ASN A 1 271 ? -2.987 -14.194 -3.219 1.00 95.88 271 ASN A N 1
ATOM 2203 C CA . ASN A 1 271 ? -2.358 -12.919 -3.568 1.00 95.88 271 ASN A CA 1
ATOM 2204 C C . ASN A 1 271 ? -2.712 -11.801 -2.564 1.00 95.88 271 ASN A C 1
ATOM 2206 O O . ASN A 1 271 ? -2.458 -10.631 -2.827 1.00 95.88 271 ASN A O 1
ATOM 2210 N N . MET A 1 272 ? -3.320 -12.122 -1.417 1.00 95.06 272 MET A N 1
ATOM 2211 C CA . MET A 1 272 ? -3.725 -11.141 -0.405 1.00 95.06 272 MET A CA 1
ATOM 2212 C C . MET A 1 272 ? -3.082 -11.422 0.952 1.00 95.06 272 MET A C 1
ATOM 2214 O O . MET A 1 272 ? -2.934 -12.576 1.361 1.00 95.06 272 MET A O 1
ATOM 2218 N N . LEU A 1 273 ? -2.779 -10.357 1.692 1.00 95.12 273 LEU A N 1
ATOM 2219 C CA . LEU A 1 273 ? -2.328 -10.386 3.085 1.00 95.12 273 LEU A CA 1
ATOM 2220 C C . LEU A 1 273 ? -3.216 -9.466 3.927 1.00 95.12 273 LEU A C 1
ATOM 2222 O O . LEU A 1 273 ? -3.553 -8.363 3.495 1.00 95.12 273 LEU A O 1
ATOM 2226 N N . TYR A 1 274 ? -3.605 -9.891 5.127 1.00 95.06 274 TYR A N 1
ATOM 2227 C CA . TYR A 1 274 ? -4.408 -9.056 6.014 1.00 95.06 274 TYR A CA 1
ATOM 2228 C C . TYR A 1 274 ? -3.514 -8.112 6.828 1.00 95.06 274 TYR A C 1
ATOM 2230 O O . TYR A 1 274 ? -2.692 -8.538 7.647 1.00 95.06 274 TYR A O 1
ATOM 2238 N N . PHE A 1 275 ? -3.688 -6.808 6.616 1.00 92.12 275 PHE A N 1
ATOM 2239 C CA . PHE A 1 275 ? -2.901 -5.752 7.245 1.00 92.12 275 PHE A CA 1
ATOM 2240 C C . PHE A 1 275 ? -3.775 -4.728 7.937 1.00 92.12 275 PHE A C 1
ATOM 2242 O O . PHE A 1 275 ? -4.900 -4.469 7.533 1.00 92.12 275 PHE A O 1
ATOM 2249 N N . ASN A 1 276 ? -3.233 -4.062 8.951 1.00 88.38 276 ASN A N 1
ATOM 2250 C CA . ASN A 1 276 ? -3.829 -2.803 9.364 1.00 88.38 276 ASN A CA 1
ATOM 2251 C C . ASN A 1 276 ? -3.522 -1.713 8.333 1.00 88.38 276 ASN A C 1
ATOM 2253 O O . ASN A 1 276 ? -2.565 -1.793 7.561 1.00 88.38 276 ASN A O 1
ATOM 2257 N N . ARG A 1 277 ? -4.294 -0.632 8.397 1.00 84.94 277 ARG A N 1
ATOM 2258 C CA . ARG A 1 277 ? -4.181 0.486 7.459 1.00 84.94 277 ARG A CA 1
ATOM 2259 C C . ARG A 1 277 ? -2.786 1.121 7.408 1.00 84.94 277 ARG A C 1
ATOM 2261 O O . ARG A 1 277 ? -2.368 1.598 6.360 1.00 84.94 277 ARG A O 1
ATOM 2268 N N . GLN A 1 278 ? -2.063 1.150 8.532 1.00 84.31 278 GLN A N 1
ATOM 2269 C CA . GLN A 1 278 ? -0.711 1.715 8.580 1.00 84.31 278 GLN A CA 1
ATOM 2270 C C . GLN A 1 278 ? 0.290 0.847 7.809 1.00 84.31 278 GLN A C 1
ATOM 2272 O O . GLN A 1 278 ? 1.058 1.370 7.006 1.00 84.31 278 GLN A O 1
ATOM 2277 N N . LEU A 1 279 ? 0.286 -0.469 8.035 1.00 86.94 279 LEU A N 1
ATOM 2278 C CA . LEU A 1 279 ? 1.196 -1.376 7.344 1.00 86.94 279 LEU A CA 1
ATOM 2279 C C . LEU A 1 279 ? 0.857 -1.480 5.857 1.00 86.94 279 LEU A C 1
ATOM 2281 O O . LEU A 1 279 ? 1.766 -1.490 5.031 1.00 86.94 279 LEU A O 1
ATOM 2285 N N . HIS A 1 280 ? -0.436 -1.451 5.521 1.00 88.00 280 HIS A N 1
ATOM 2286 C CA . HIS A 1 280 ? -0.882 -1.331 4.139 1.00 88.00 280 HIS A CA 1
ATOM 2287 C C . HIS A 1 280 ? -0.311 -0.060 3.498 1.00 88.00 280 HIS A C 1
ATOM 2289 O O . HIS A 1 280 ? 0.396 -0.158 2.506 1.00 88.00 280 HIS A O 1
ATOM 2295 N N . TRP A 1 281 ? -0.449 1.109 4.135 1.00 86.38 281 TRP A N 1
ATOM 2296 C CA . TRP A 1 281 ? 0.139 2.357 3.630 1.00 86.38 281 TRP A CA 1
ATOM 2297 C C . TRP A 1 281 ? 1.660 2.275 3.415 1.00 86.38 281 TRP A C 1
ATOM 2299 O O . TRP A 1 281 ? 2.177 2.820 2.441 1.00 86.38 281 TRP A O 1
ATOM 2309 N N . TYR A 1 282 ? 2.409 1.587 4.280 1.00 87.75 282 TYR A N 1
ATOM 2310 C CA . TYR A 1 282 ? 3.846 1.405 4.049 1.00 87.75 282 TYR A CA 1
ATOM 2311 C C . TYR A 1 282 ? 4.143 0.513 2.842 1.00 87.75 282 TYR A C 1
ATOM 2313 O O . TYR A 1 282 ? 5.093 0.802 2.109 1.00 87.75 282 TYR A O 1
ATOM 2321 N N . LEU A 1 283 ? 3.342 -0.532 2.611 1.00 88.75 283 LEU A N 1
ATOM 2322 C CA . LEU A 1 283 ? 3.429 -1.352 1.402 1.00 88.75 283 LEU A CA 1
ATOM 2323 C C . LEU A 1 283 ? 3.090 -0.509 0.164 1.00 88.75 283 LEU A C 1
ATOM 2325 O O . LEU A 1 283 ? 3.778 -0.577 -0.847 1.00 88.75 283 LEU A O 1
ATOM 2329 N N . ASP A 1 284 ? 2.067 0.342 0.257 1.00 85.00 284 ASP A N 1
ATOM 2330 C CA . ASP A 1 284 ? 1.698 1.353 -0.745 1.00 85.00 284 ASP A CA 1
ATOM 2331 C C . ASP A 1 284 ? 2.846 2.283 -1.092 1.00 85.00 284 ASP A C 1
ATOM 2333 O O . ASP A 1 284 ? 3.092 2.587 -2.254 1.00 85.00 284 ASP A O 1
ATOM 2337 N N . HIS A 1 285 ? 3.564 2.664 -0.046 1.00 85.50 285 HIS A N 1
ATOM 2338 C CA . HIS A 1 285 ? 4.759 3.485 -0.024 1.00 85.50 285 HIS A CA 1
ATOM 2339 C C . HIS A 1 285 ? 5.980 2.872 -0.713 1.00 85.50 285 HIS A C 1
ATOM 2341 O O . HIS A 1 285 ? 6.974 3.578 -0.908 1.00 85.50 285 HIS A O 1
ATOM 2347 N N . THR A 1 286 ? 5.998 1.550 -0.938 1.00 91.56 286 THR A N 1
ATOM 2348 C CA . THR A 1 286 ? 7.235 0.741 -1.047 1.00 91.56 286 THR A CA 1
ATOM 2349 C C . THR A 1 286 ? 8.245 1.086 0.067 1.00 91.56 286 THR A C 1
ATOM 2351 O O . THR A 1 286 ? 9.455 1.126 -0.122 1.00 91.56 286 THR A O 1
ATOM 2354 N N . SER A 1 287 ? 7.739 1.429 1.256 1.00 90.12 287 SER A N 1
ATOM 2355 C CA . SER A 1 287 ? 8.561 1.674 2.452 1.00 90.12 287 SER A CA 1
ATOM 2356 C C . SER A 1 287 ? 8.917 0.376 3.163 1.00 90.12 287 SER A C 1
ATOM 2358 O O . SER A 1 287 ? 9.935 0.305 3.849 1.00 90.12 287 SER A O 1
ATOM 2360 N N . ILE A 1 288 ? 8.102 -0.652 2.952 1.00 92.38 288 ILE A N 1
ATOM 2361 C CA . ILE A 1 288 ? 8.380 -2.030 3.332 1.00 92.38 288 ILE A CA 1
ATOM 2362 C C . ILE A 1 288 ? 8.292 -2.925 2.098 1.00 92.38 288 ILE A C 1
ATOM 2364 O O . ILE A 1 288 ? 7.562 -2.625 1.153 1.00 92.38 288 ILE A O 1
ATOM 2368 N N . GLY A 1 289 ? 9.015 -4.036 2.144 1.00 93.75 289 GLY A N 1
ATOM 2369 C CA . GLY A 1 289 ? 8.918 -5.149 1.215 1.00 93.75 289 GLY A CA 1
ATOM 2370 C C . GLY A 1 289 ? 8.824 -6.463 1.982 1.00 93.75 289 GLY A C 1
ATOM 2371 O O . GLY A 1 289 ? 9.310 -6.582 3.112 1.00 93.75 289 GLY A O 1
ATOM 2372 N N . PHE A 1 290 ? 8.196 -7.453 1.359 1.00 95.38 290 PHE A N 1
ATOM 2373 C CA . PHE A 1 290 ? 8.020 -8.783 1.924 1.00 95.38 290 PHE A CA 1
ATOM 2374 C C . PHE A 1 290 ? 8.838 -9.776 1.117 1.00 95.38 290 PHE A C 1
ATOM 2376 O O . PHE A 1 290 ? 8.562 -9.989 -0.057 1.00 95.38 290 PHE A O 1
ATOM 2383 N N . LYS A 1 291 ? 9.857 -10.359 1.746 1.00 95.19 291 LYS A N 1
ATOM 2384 C CA . LYS A 1 291 ? 10.689 -11.380 1.117 1.00 95.19 291 LYS A CA 1
ATOM 2385 C C . LYS A 1 291 ? 10.145 -12.758 1.478 1.00 95.19 291 LYS A C 1
ATOM 2387 O O . LYS A 1 291 ? 10.025 -13.060 2.667 1.00 95.19 291 LYS A O 1
ATOM 2392 N N . CYS A 1 292 ? 9.840 -13.583 0.481 1.00 95.88 292 CYS A N 1
ATOM 2393 C CA . CYS A 1 292 ? 9.542 -14.991 0.713 1.00 95.88 292 CYS A CA 1
ATOM 2394 C C . CYS A 1 292 ? 10.846 -15.721 1.066 1.00 95.88 292 CYS A C 1
ATOM 2396 O O . CYS A 1 292 ? 11.843 -15.613 0.353 1.00 95.88 292 CYS A O 1
ATOM 2398 N N . LEU A 1 293 ? 10.877 -16.414 2.204 1.00 94.69 293 LEU A N 1
ATOM 2399 C CA . LEU A 1 293 ? 12.032 -17.220 2.614 1.00 94.69 293 LEU A CA 1
ATOM 2400 C C . LEU A 1 293 ? 11.918 -18.681 2.172 1.00 94.69 293 LEU A C 1
ATOM 2402 O O . LEU A 1 293 ? 12.917 -19.396 2.217 1.00 94.69 293 LEU A O 1
ATOM 2406 N N . GLY A 1 294 ? 10.721 -19.107 1.776 1.00 93.94 294 GLY A N 1
ATOM 2407 C CA . GLY A 1 294 ? 10.421 -20.469 1.368 1.00 93.94 294 GLY A CA 1
ATOM 2408 C C . GLY A 1 294 ? 8.992 -20.877 1.712 1.00 93.94 294 GLY A C 1
ATOM 2409 O O . GLY A 1 294 ? 8.231 -20.127 2.336 1.00 93.94 294 GLY A O 1
ATOM 2410 N N . ILE A 1 295 ? 8.662 -22.092 1.289 1.00 95.75 295 ILE A N 1
ATOM 2411 C CA . ILE A 1 295 ? 7.403 -22.771 1.564 1.00 95.75 295 ILE A CA 1
ATOM 2412 C C . ILE A 1 295 ? 7.738 -24.034 2.360 1.00 95.75 295 ILE A C 1
ATOM 2414 O O . ILE A 1 295 ? 8.425 -24.918 1.850 1.00 95.75 295 ILE A O 1
ATOM 2418 N N . ASP A 1 296 ? 7.241 -24.117 3.589 1.00 93.56 296 ASP A N 1
ATOM 2419 C CA . ASP A 1 296 ? 7.420 -25.276 4.463 1.00 93.56 296 ASP A CA 1
ATOM 2420 C C . ASP A 1 296 ? 6.158 -26.160 4.378 1.00 93.56 296 ASP A C 1
ATOM 2422 O O . ASP A 1 296 ? 5.071 -25.680 4.713 1.00 93.56 296 ASP A O 1
ATOM 2426 N N . PRO A 1 297 ? 6.230 -27.431 3.939 1.00 90.38 297 PRO A N 1
ATOM 2427 C CA . PRO A 1 297 ? 5.080 -28.336 3.978 1.00 90.38 297 PRO A CA 1
ATOM 2428 C C . PRO A 1 297 ? 4.577 -28.528 5.415 1.00 90.38 297 PRO A C 1
ATOM 2430 O O . PRO A 1 297 ? 5.384 -28.678 6.333 1.00 90.38 297 PRO A O 1
ATOM 2433 N N . CYS A 1 298 ? 3.259 -28.561 5.623 1.00 86.12 298 CYS A N 1
ATOM 2434 C CA . CYS A 1 298 ? 2.714 -28.830 6.954 1.00 86.12 298 CYS A CA 1
ATOM 2435 C C . CYS A 1 298 ? 2.912 -30.311 7.319 1.00 86.12 298 CYS A C 1
ATOM 2437 O O . CYS A 1 298 ? 2.504 -31.195 6.565 1.00 86.12 298 CYS A O 1
ATOM 2439 N N . GLU A 1 299 ? 3.495 -30.591 8.490 1.00 82.62 299 GLU A N 1
ATOM 2440 C CA . GLU A 1 299 ? 3.706 -31.970 8.966 1.00 82.62 299 GLU A CA 1
ATOM 2441 C C . GLU A 1 299 ? 2.375 -32.708 9.190 1.00 82.62 299 GLU A C 1
ATOM 2443 O O . GLU A 1 299 ? 2.244 -33.879 8.826 1.00 82.62 299 GLU A O 1
ATOM 2448 N N . ASP A 1 300 ? 1.370 -31.995 9.710 1.00 82.50 300 ASP A N 1
ATOM 2449 C CA . ASP A 1 300 ? 0.056 -32.546 10.060 1.00 82.50 300 ASP A CA 1
ATOM 2450 C C . ASP A 1 300 ? -0.906 -32.672 8.862 1.00 82.50 300 ASP A C 1
ATOM 2452 O O . ASP A 1 300 ? -1.813 -33.505 8.874 1.00 82.50 300 ASP A O 1
ATOM 2456 N N . ASP A 1 301 ? -0.722 -31.863 7.811 1.00 88.19 301 ASP A N 1
ATOM 2457 C CA . ASP A 1 301 ? -1.593 -31.830 6.629 1.00 88.19 301 ASP A CA 1
ATOM 2458 C C . ASP A 1 301 ? -0.773 -31.682 5.342 1.00 88.19 301 ASP A C 1
ATOM 2460 O O . ASP A 1 301 ? -0.430 -30.582 4.908 1.00 88.19 301 ASP A O 1
ATOM 2464 N N . LYS A 1 302 ? -0.525 -32.815 4.677 1.00 87.25 302 LYS A N 1
ATOM 2465 C CA . LYS A 1 302 ? 0.253 -32.885 3.429 1.00 87.25 302 LYS A CA 1
ATOM 2466 C C . LYS A 1 302 ? -0.381 -32.149 2.245 1.00 87.25 302 LYS A C 1
ATOM 2468 O O . LYS A 1 302 ? 0.235 -32.102 1.186 1.00 87.25 302 LYS A O 1
ATOM 2473 N N . THR A 1 303 ? -1.604 -31.632 2.369 1.00 90.62 303 THR A N 1
ATOM 2474 C CA . THR A 1 303 ? -2.251 -30.828 1.318 1.00 90.62 303 THR A CA 1
ATOM 2475 C C . THR A 1 303 ? -1.956 -29.334 1.449 1.00 90.62 303 THR A C 1
ATOM 2477 O O . THR A 1 303 ? -2.236 -28.558 0.527 1.00 90.62 303 THR A O 1
ATOM 2480 N N . LYS A 1 304 ? -1.351 -28.925 2.569 1.00 93.25 304 LYS A N 1
ATOM 2481 C CA . LYS A 1 304 ? -1.073 -27.534 2.907 1.00 93.25 304 LYS A CA 1
ATOM 2482 C C . LYS A 1 304 ? 0.411 -27.271 3.091 1.00 93.25 304 LYS A C 1
ATOM 2484 O O . LYS A 1 304 ? 1.214 -28.166 3.353 1.00 93.25 304 LYS A O 1
ATOM 2489 N N . ALA A 1 305 ? 0.754 -26.002 2.961 1.00 96.19 305 ALA A N 1
ATOM 2490 C CA . ALA A 1 305 ? 2.068 -25.502 3.284 1.00 96.19 305 ALA A CA 1
ATOM 2491 C C . ALA A 1 305 ? 1.994 -24.114 3.918 1.00 96.19 305 ALA A C 1
ATOM 2493 O O . ALA A 1 305 ? 1.016 -23.374 3.773 1.00 96.19 305 ALA A O 1
ATOM 2494 N N . VAL A 1 306 ? 3.066 -23.767 4.614 1.00 96.38 306 VAL A N 1
ATOM 2495 C CA . VAL A 1 306 ? 3.276 -22.481 5.257 1.00 96.38 306 VAL A CA 1
ATOM 2496 C C . VAL A 1 306 ? 4.221 -21.653 4.402 1.00 96.38 306 VAL A C 1
ATOM 2498 O O . VAL A 1 306 ? 5.374 -22.021 4.196 1.00 96.38 306 VAL A O 1
ATOM 2501 N N . VAL A 1 307 ? 3.751 -20.498 3.940 1.00 97.25 307 VAL A N 1
ATOM 2502 C CA . VAL A 1 307 ? 4.603 -19.496 3.298 1.00 97.25 307 VAL A CA 1
ATOM 2503 C C . VAL A 1 307 ? 5.268 -18.664 4.392 1.00 97.25 307 VAL A C 1
ATOM 2505 O O . VAL A 1 307 ? 4.588 -18.077 5.243 1.00 97.25 307 VAL A O 1
ATOM 2508 N N . VAL A 1 308 ? 6.601 -18.618 4.383 1.00 96.69 308 VAL A N 1
ATOM 2509 C CA . VAL A 1 308 ? 7.401 -17.893 5.379 1.00 96.69 308 VAL A CA 1
ATOM 2510 C C . VAL A 1 308 ? 7.799 -16.531 4.824 1.00 96.69 308 VAL A C 1
ATOM 2512 O O . VAL A 1 308 ? 8.578 -16.433 3.877 1.00 96.69 308 VAL A O 1
ATOM 2515 N N . ILE A 1 309 ? 7.285 -15.463 5.431 1.00 96.81 309 ILE A N 1
ATOM 2516 C CA . ILE A 1 309 ? 7.410 -14.092 4.931 1.00 96.81 309 ILE A CA 1
ATOM 2517 C C . ILE A 1 309 ? 8.262 -13.262 5.889 1.00 96.81 309 ILE A C 1
ATOM 2519 O O . ILE A 1 309 ? 7.925 -13.119 7.063 1.00 96.81 309 ILE A O 1
ATOM 2523 N N . GLN A 1 310 ? 9.333 -12.653 5.383 1.00 95.62 310 GLN A N 1
ATOM 2524 C CA . GLN A 1 310 ? 10.178 -11.725 6.133 1.00 95.62 310 GLN A CA 1
ATOM 2525 C C . GLN A 1 310 ? 9.851 -10.269 5.785 1.00 95.62 310 GLN A C 1
ATOM 2527 O O . GLN A 1 310 ? 9.972 -9.847 4.631 1.00 95.62 310 GLN A O 1
ATOM 2532 N N . LEU A 1 311 ? 9.506 -9.476 6.801 1.00 94.44 311 LEU A N 1
ATOM 2533 C CA . LEU A 1 311 ? 9.353 -8.028 6.674 1.00 94.44 311 LEU A CA 1
ATOM 2534 C C . LEU A 1 311 ? 10.720 -7.357 6.553 1.00 94.44 311 LEU A C 1
ATOM 2536 O O . LEU A 1 311 ? 11.629 -7.618 7.341 1.00 94.44 311 LEU A O 1
ATOM 2540 N N . ASN A 1 312 ? 10.840 -6.440 5.601 1.00 93.94 312 ASN A N 1
ATOM 2541 C CA . ASN A 1 312 ? 12.035 -5.638 5.384 1.00 93.94 312 ASN A CA 1
ATOM 2542 C C . ASN A 1 312 ? 11.645 -4.178 5.158 1.00 93.94 312 ASN A C 1
ATOM 2544 O O . ASN A 1 312 ? 10.876 -3.884 4.247 1.00 93.94 312 ASN A O 1
ATOM 2548 N N . TRP A 1 313 ? 12.200 -3.260 5.944 1.00 93.00 313 TRP A N 1
ATOM 2549 C CA . TRP A 1 313 ? 12.200 -1.844 5.586 1.00 93.00 313 TRP A CA 1
ATOM 2550 C C . TRP A 1 313 ? 13.140 -1.629 4.400 1.00 93.00 313 TRP A C 1
ATOM 2552 O O . TRP A 1 313 ? 14.241 -2.186 4.362 1.00 93.00 313 TRP A O 1
ATOM 2562 N N . LEU A 1 314 ? 12.690 -0.852 3.416 1.00 92.25 314 LEU A N 1
ATOM 2563 C CA . LEU A 1 314 ? 13.418 -0.640 2.166 1.00 92.25 314 LEU A CA 1
ATOM 2564 C C . LEU A 1 314 ? 14.176 0.689 2.177 1.00 92.25 314 LEU A C 1
ATOM 2566 O O . LEU A 1 314 ? 13.672 1.704 2.663 1.00 92.25 314 LEU A O 1
ATOM 2570 N N . HIS A 1 315 ? 15.374 0.685 1.588 1.00 89.88 315 HIS A N 1
ATOM 2571 C CA . HIS A 1 315 ? 16.139 1.903 1.346 1.00 89.88 315 HIS A CA 1
ATOM 2572 C C . HIS A 1 315 ? 15.443 2.724 0.258 1.00 89.88 315 HIS A C 1
ATOM 2574 O O . HIS A 1 315 ? 15.411 2.316 -0.904 1.00 89.88 315 HIS A O 1
ATOM 2580 N N . ARG A 1 316 ? 14.866 3.870 0.632 1.00 87.38 316 ARG A N 1
ATOM 2581 C CA . ARG A 1 316 ? 14.187 4.762 -0.314 1.00 87.38 316 ARG A CA 1
ATOM 2582 C C . ARG A 1 316 ? 15.066 5.945 -0.676 1.00 87.38 316 ARG A C 1
ATOM 2584 O O . ARG A 1 316 ? 15.478 6.693 0.214 1.00 87.38 316 ARG A O 1
ATOM 2591 N N . SER A 1 317 ? 15.266 6.155 -1.973 1.00 86.19 317 SER A N 1
ATOM 2592 C CA . SER A 1 317 ? 15.833 7.409 -2.459 1.00 86.19 317 SER A CA 1
ATOM 2593 C C . SER A 1 317 ? 14.834 8.549 -2.241 1.00 86.19 317 SER A C 1
ATOM 2595 O O . SER A 1 317 ? 13.626 8.374 -2.409 1.00 86.19 317 SER A O 1
ATOM 2597 N N . LYS A 1 318 ? 15.340 9.715 -1.825 1.00 81.00 318 LYS A N 1
ATOM 2598 C CA . LYS A 1 318 ? 14.557 10.960 -1.707 1.00 81.00 318 LYS A CA 1
ATOM 2599 C C . LYS A 1 318 ? 14.525 11.741 -3.020 1.00 81.00 318 LYS A C 1
ATOM 2601 O O . LYS A 1 318 ? 13.715 12.656 -3.169 1.00 81.00 318 LYS A O 1
ATOM 2606 N N . ASP A 1 319 ? 15.422 11.399 -3.936 1.00 83.75 319 ASP A N 1
ATOM 2607 C CA . ASP A 1 319 ? 15.559 12.063 -5.217 1.00 83.75 319 ASP A CA 1
ATOM 2608 C C . ASP A 1 319 ? 14.605 11.444 -6.241 1.00 83.75 319 ASP A C 1
ATOM 2610 O O . ASP A 1 319 ? 14.187 10.291 -6.131 1.00 83.75 319 ASP A O 1
ATOM 2614 N N . LYS A 1 320 ? 14.223 12.240 -7.240 1.00 86.12 320 LYS A N 1
ATOM 2615 C CA . LYS A 1 320 ? 13.461 11.735 -8.385 1.00 86.12 320 LYS A CA 1
ATOM 2616 C C . LYS A 1 320 ? 14.363 10.865 -9.272 1.00 86.12 320 LYS A C 1
ATOM 2618 O O . LYS A 1 320 ? 15.530 11.236 -9.420 1.00 86.12 320 LYS A O 1
ATOM 2623 N N . PRO A 1 321 ? 13.817 9.828 -9.942 1.00 87.06 321 PRO A N 1
ATOM 2624 C CA . PRO A 1 321 ? 14.578 9.035 -10.897 1.00 87.06 321 PRO A CA 1
ATOM 2625 C C . PRO A 1 321 ? 15.272 9.936 -11.916 1.00 87.06 321 PRO A C 1
ATOM 2627 O O . PRO A 1 321 ? 14.617 10.727 -12.606 1.00 87.06 321 PRO A O 1
ATOM 2630 N N . LYS A 1 322 ? 16.595 9.833 -11.996 1.00 88.06 322 LYS A N 1
ATOM 2631 C CA . LYS A 1 322 ? 17.425 10.629 -12.912 1.00 88.06 322 LYS A CA 1
ATOM 2632 C C . LYS A 1 322 ? 18.210 9.744 -13.874 1.00 88.06 322 LYS A C 1
ATOM 2634 O O . LYS A 1 322 ? 18.332 8.534 -13.672 1.00 88.06 322 LYS A O 1
ATOM 2639 N N . ILE A 1 323 ? 18.732 10.374 -14.923 1.00 87.00 323 ILE A N 1
ATOM 2640 C CA . ILE A 1 323 ? 19.736 9.767 -15.798 1.00 87.00 323 ILE A CA 1
ATOM 2641 C C . ILE A 1 323 ? 21.001 9.561 -14.967 1.00 87.00 323 ILE A C 1
ATOM 2643 O O . ILE A 1 323 ? 21.409 10.465 -14.235 1.00 87.00 323 ILE A O 1
ATOM 2647 N N . VAL A 1 324 ? 21.583 8.375 -15.071 1.00 85.00 324 VAL A N 1
ATOM 2648 C CA . VAL A 1 324 ? 22.797 7.985 -14.359 1.00 85.00 324 VAL A CA 1
ATOM 2649 C C . VAL A 1 324 ? 23.893 7.661 -15.348 1.00 85.00 324 VAL A C 1
ATOM 2651 O O . VAL A 1 324 ? 23.628 7.230 -16.466 1.00 85.00 324 VAL A O 1
ATOM 2654 N N . THR A 1 325 ? 25.126 7.838 -14.900 1.00 72.06 325 THR A N 1
ATOM 2655 C CA . THR A 1 325 ? 26.310 7.332 -15.590 1.00 72.06 325 THR A CA 1
ATOM 2656 C C . THR A 1 325 ? 26.946 6.256 -14.724 1.00 72.06 325 THR A C 1
ATOM 2658 O O . THR A 1 325 ? 27.275 6.535 -13.569 1.00 72.06 325 THR A O 1
ATOM 2661 N N . SER A 1 326 ? 27.173 5.052 -15.259 1.00 69.06 326 SER A N 1
ATOM 2662 C CA . SER A 1 326 ? 27.813 3.966 -14.490 1.00 69.06 326 SER A CA 1
ATOM 2663 C C . SER A 1 326 ? 29.347 4.053 -14.480 1.00 69.06 326 SER A C 1
ATOM 2665 O O . SER A 1 326 ? 30.008 3.173 -13.932 1.00 69.06 326 SER A O 1
ATOM 2667 N N . LYS A 1 327 ? 29.928 5.099 -15.088 1.00 67.81 327 LYS A N 1
ATOM 2668 C CA . LYS A 1 327 ? 31.377 5.321 -15.239 1.00 67.81 327 LYS A CA 1
ATOM 2669 C C . LYS A 1 327 ?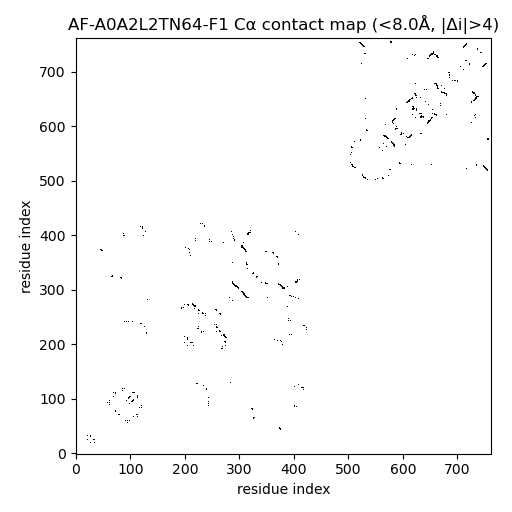 31.852 6.609 -14.559 1.00 67.81 327 LYS A C 1
ATOM 2671 O O . LYS A 1 327 ? 31.098 7.574 -14.471 1.00 67.81 327 LYS A O 1
ATOM 2676 N N . GLY A 1 328 ? 33.138 6.642 -14.200 1.00 60.84 328 GLY A N 1
ATOM 2677 C CA . GLY A 1 328 ? 33.831 7.796 -13.606 1.00 60.84 328 GLY A CA 1
ATOM 2678 C C . GLY A 1 328 ? 33.897 7.749 -12.076 1.00 60.84 328 GLY A C 1
ATOM 2679 O O . GLY A 1 328 ? 33.195 6.954 -11.453 1.00 60.84 328 GLY A O 1
ATOM 2680 N N . ASP A 1 329 ? 34.742 8.593 -11.480 1.00 53.94 329 ASP A N 1
ATOM 2681 C CA . ASP A 1 329 ? 34.880 8.708 -10.022 1.00 53.94 329 ASP A CA 1
ATOM 2682 C C . ASP A 1 329 ? 33.646 9.397 -9.411 1.00 53.94 329 ASP A C 1
ATOM 2684 O O . ASP A 1 329 ? 33.148 10.386 -9.955 1.00 53.94 329 ASP A O 1
ATOM 2688 N N . ALA A 1 330 ? 33.155 8.895 -8.269 1.00 58.72 330 ALA A N 1
ATOM 2689 C CA . ALA A 1 330 ? 31.938 9.380 -7.598 1.00 58.72 330 ALA A CA 1
ATOM 2690 C C . ALA A 1 330 ? 30.666 9.315 -8.474 1.00 58.72 330 ALA A C 1
ATOM 2692 O O . ALA A 1 330 ? 29.781 10.185 -8.393 1.00 58.72 330 ALA A O 1
ATOM 2693 N N . ASN A 1 331 ? 30.581 8.269 -9.302 1.00 74.06 331 ASN A N 1
ATOM 2694 C CA . ASN A 1 331 ? 29.427 7.977 -10.145 1.00 74.06 331 ASN A CA 1
ATOM 2695 C C . ASN A 1 331 ? 28.165 7.670 -9.303 1.00 74.06 331 ASN A C 1
ATOM 2697 O O . ASN A 1 331 ? 28.210 7.505 -8.079 1.00 74.06 331 ASN A O 1
ATOM 2701 N N . ASP A 1 332 ? 26.996 7.648 -9.946 1.00 79.75 332 ASP A N 1
ATOM 2702 C CA . ASP A 1 332 ? 25.728 7.423 -9.239 1.00 79.75 332 ASP A CA 1
ATOM 2703 C C . ASP A 1 332 ? 25.599 5.993 -8.684 1.00 79.75 332 ASP A C 1
ATOM 2705 O O . ASP A 1 332 ? 24.863 5.783 -7.720 1.00 79.75 332 ASP A O 1
ATOM 2709 N N . PHE A 1 333 ? 26.365 5.035 -9.218 1.00 84.31 333 PHE A N 1
ATOM 2710 C CA . PHE A 1 333 ? 26.455 3.684 -8.669 1.00 84.31 333 PHE A CA 1
ATOM 2711 C C . PHE A 1 333 ? 27.107 3.681 -7.279 1.00 84.31 333 PHE A C 1
ATOM 2713 O O . PHE A 1 333 ? 26.516 3.149 -6.338 1.00 84.31 333 PHE A O 1
ATOM 2720 N N . ASP A 1 334 ? 28.251 4.347 -7.100 1.00 82.81 334 ASP A N 1
ATOM 2721 C CA . ASP A 1 334 ? 28.940 4.412 -5.804 1.00 82.81 334 ASP A CA 1
ATOM 2722 C C . ASP A 1 334 ? 28.053 5.049 -4.729 1.00 82.81 334 ASP A C 1
ATOM 2724 O O . ASP A 1 334 ? 27.988 4.577 -3.594 1.00 82.81 334 ASP A O 1
ATOM 2728 N N . LYS A 1 335 ? 27.319 6.112 -5.084 1.00 83.31 335 LYS A N 1
ATOM 2729 C CA . LYS A 1 335 ? 26.373 6.771 -4.168 1.00 83.31 335 LYS A CA 1
ATOM 2730 C C . LYS A 1 335 ? 25.253 5.826 -3.746 1.00 83.31 335 LYS A C 1
ATOM 2732 O O . LYS A 1 335 ? 24.926 5.764 -2.561 1.00 83.31 335 LYS A O 1
ATOM 2737 N N . LEU A 1 336 ? 24.695 5.086 -4.702 1.00 85.81 336 LEU A N 1
ATOM 2738 C CA . LEU A 1 336 ? 23.618 4.133 -4.465 1.00 85.81 336 LEU A CA 1
ATOM 2739 C C . LEU A 1 336 ? 24.068 2.981 -3.558 1.00 85.81 336 LEU A C 1
ATOM 2741 O O . LEU A 1 336 ? 23.383 2.651 -2.590 1.00 85.81 336 LEU A O 1
ATOM 2745 N N . ILE A 1 337 ? 25.238 2.401 -3.829 1.00 87.50 337 ILE A N 1
ATOM 2746 C CA . ILE A 1 337 ? 25.778 1.289 -3.042 1.00 87.50 337 ILE A CA 1
ATOM 2747 C C . ILE A 1 337 ? 26.203 1.741 -1.648 1.00 87.50 337 ILE A C 1
ATOM 2749 O O . ILE A 1 337 ? 25.885 1.056 -0.678 1.00 87.50 337 ILE A O 1
ATOM 2753 N N . ASN A 1 338 ? 26.867 2.890 -1.514 1.00 87.12 338 ASN A N 1
ATOM 2754 C CA . ASN A 1 338 ? 27.254 3.412 -0.202 1.00 87.12 338 ASN A CA 1
ATOM 2755 C C . ASN A 1 338 ? 26.024 3.762 0.648 1.00 87.12 338 ASN A C 1
ATOM 2757 O O . ASN A 1 338 ? 25.992 3.441 1.834 1.00 87.12 338 ASN A O 1
ATOM 2761 N N . GLY A 1 339 ? 24.984 4.345 0.039 1.00 86.50 339 GLY A N 1
ATOM 2762 C CA . GLY A 1 339 ? 23.705 4.596 0.706 1.00 86.50 339 GLY A CA 1
ATOM 2763 C C . GLY A 1 339 ? 23.021 3.311 1.180 1.00 86.50 339 GLY A C 1
ATOM 2764 O O . GLY A 1 339 ? 22.546 3.251 2.316 1.00 86.50 339 GLY A O 1
ATOM 2765 N N . LEU A 1 340 ? 23.027 2.261 0.350 1.00 88.06 340 LEU A N 1
ATOM 2766 C CA . LEU A 1 340 ? 22.499 0.951 0.729 1.00 88.06 340 LEU A CA 1
ATOM 2767 C C . LEU A 1 340 ? 23.315 0.311 1.860 1.00 88.06 340 LEU A C 1
ATOM 2769 O O . LEU A 1 340 ? 22.719 -0.174 2.816 1.00 88.06 340 LEU A O 1
ATOM 2773 N N . ARG A 1 341 ? 24.652 0.322 1.777 1.00 88.19 341 ARG A N 1
ATOM 2774 C CA . ARG A 1 341 ? 25.536 -0.241 2.812 1.00 88.19 341 ARG A CA 1
ATOM 2775 C C . ARG A 1 341 ? 25.305 0.433 4.157 1.00 88.19 341 ARG A C 1
ATOM 2777 O O . ARG A 1 341 ? 25.049 -0.268 5.127 1.00 88.19 341 ARG A O 1
ATOM 2784 N N . GLN A 1 342 ? 25.273 1.767 4.192 1.00 86.81 342 GLN A N 1
ATOM 2785 C CA . GLN A 1 342 ? 24.966 2.510 5.417 1.00 86.81 342 GLN A CA 1
ATOM 2786 C C . GLN A 1 342 ? 23.584 2.133 5.968 1.00 86.81 342 GLN A C 1
ATOM 2788 O O . GLN A 1 342 ? 23.434 1.870 7.155 1.00 86.81 342 GLN A O 1
ATOM 2793 N N . PHE A 1 343 ? 22.569 2.047 5.105 1.00 88.00 343 PHE A N 1
ATOM 2794 C CA . PHE A 1 343 ? 21.223 1.652 5.520 1.00 88.00 343 PHE A CA 1
ATOM 2795 C C . PHE A 1 343 ? 21.163 0.222 6.083 1.00 88.00 343 PHE A C 1
ATOM 2797 O O . PHE A 1 343 ? 20.393 -0.050 7.007 1.00 88.00 343 PHE A O 1
ATOM 2804 N N . GLU A 1 344 ? 21.954 -0.704 5.539 1.00 87.44 344 GLU A N 1
ATOM 2805 C CA . GLU A 1 344 ? 22.075 -2.068 6.056 1.00 87.44 344 GLU A CA 1
ATOM 2806 C C . GLU A 1 344 ? 22.855 -2.129 7.378 1.00 87.44 344 GLU A C 1
ATOM 2808 O O . GLU A 1 344 ? 22.435 -2.854 8.282 1.00 87.44 344 GLU A O 1
ATOM 2813 N N . GLU A 1 345 ? 23.931 -1.348 7.516 1.00 85.88 345 GLU A N 1
ATOM 2814 C CA . GLU A 1 345 ? 24.710 -1.193 8.754 1.00 85.88 345 GLU A CA 1
ATOM 2815 C C . GLU A 1 345 ? 23.864 -0.608 9.893 1.00 85.88 345 GLU A C 1
ATOM 2817 O O . GLU A 1 345 ? 23.925 -1.102 11.019 1.00 85.88 345 GLU A O 1
ATOM 2822 N N . ASP A 1 346 ? 22.981 0.345 9.581 1.00 82.50 346 ASP A N 1
ATOM 2823 C CA . ASP A 1 346 ? 22.020 0.938 10.520 1.00 82.50 346 ASP A CA 1
ATOM 2824 C C . ASP A 1 346 ? 20.864 -0.020 10.896 1.00 82.50 346 ASP A C 1
ATOM 2826 O O . ASP A 1 346 ? 19.935 0.354 11.618 1.00 82.50 346 ASP A O 1
ATOM 2830 N N . GLY A 1 347 ? 20.877 -1.265 10.402 1.00 78.38 347 GLY A N 1
ATOM 2831 C CA . GLY A 1 347 ? 19.875 -2.285 10.716 1.00 78.38 347 GLY A CA 1
ATOM 2832 C C . GLY A 1 347 ? 18.566 -2.146 9.935 1.00 78.38 347 GLY A C 1
ATOM 2833 O O . GLY A 1 347 ? 17.531 -2.640 10.387 1.00 78.38 347 GLY A O 1
ATOM 2834 N N . ARG A 1 348 ? 18.597 -1.493 8.764 1.00 85.12 348 ARG A N 1
ATOM 2835 C CA . ARG A 1 348 ? 17.424 -1.195 7.921 1.00 85.12 348 ARG A CA 1
ATOM 2836 C C . ARG A 1 348 ? 16.308 -0.532 8.731 1.00 85.12 348 ARG A C 1
ATOM 2838 O O . ARG A 1 348 ? 15.251 -1.146 8.941 1.00 85.12 348 ARG A O 1
ATOM 2845 N N . PRO A 1 349 ? 16.558 0.683 9.243 1.00 83.06 349 PRO A N 1
ATOM 2846 C CA . PRO A 1 349 ? 15.640 1.352 10.144 1.00 83.06 349 PRO A CA 1
ATOM 2847 C C . PRO A 1 349 ? 14.315 1.687 9.454 1.00 83.06 349 PRO A C 1
ATOM 2849 O O . PRO A 1 349 ? 14.236 1.869 8.237 1.00 83.06 349 PRO A O 1
ATOM 2852 N N . ALA A 1 350 ? 13.265 1.809 10.266 1.00 81.50 350 ALA A N 1
ATOM 2853 C CA . ALA A 1 350 ? 11.977 2.297 9.801 1.00 81.50 350 ALA A CA 1
ATOM 2854 C C . ALA A 1 350 ? 12.092 3.715 9.223 1.00 81.50 350 ALA A C 1
ATOM 2856 O O . ALA A 1 350 ? 12.897 4.532 9.676 1.00 81.50 350 ALA A O 1
ATOM 2857 N N . ARG A 1 351 ? 11.243 4.032 8.240 1.00 72.00 351 ARG A N 1
ATOM 2858 C CA . ARG A 1 351 ? 11.223 5.361 7.618 1.00 72.00 351 ARG A CA 1
ATOM 2859 C C . ARG A 1 351 ? 10.839 6.435 8.643 1.00 72.00 351 ARG A C 1
ATOM 2861 O O . ARG A 1 351 ? 9.773 6.367 9.252 1.00 72.00 351 ARG A O 1
ATOM 2868 N N . VAL A 1 352 ? 11.671 7.471 8.752 1.00 64.38 352 VAL A N 1
ATOM 2869 C CA . VAL A 1 352 ? 11.379 8.702 9.502 1.00 64.38 352 VAL A CA 1
ATOM 2870 C C . VAL A 1 352 ? 11.242 9.852 8.505 1.00 64.38 352 VAL A C 1
ATOM 2872 O O . VAL A 1 352 ? 12.199 10.191 7.808 1.00 64.38 352 VAL A O 1
ATOM 2875 N N . GLU A 1 353 ? 10.048 10.440 8.399 1.00 54.09 353 GLU A N 1
ATOM 2876 C CA . GLU A 1 353 ? 9.830 11.604 7.532 1.00 54.09 353 GLU A CA 1
ATOM 2877 C C . GLU A 1 353 ? 10.508 12.853 8.121 1.00 54.09 353 GLU A C 1
ATOM 2879 O O . GLU A 1 353 ? 10.416 13.084 9.333 1.00 54.09 353 GLU A O 1
ATOM 2884 N N . PRO A 1 354 ? 11.148 13.711 7.305 1.00 40.69 354 PRO A N 1
ATOM 2885 C CA . PRO A 1 354 ? 11.745 14.950 7.793 1.00 40.69 354 PRO A CA 1
ATOM 2886 C C . PRO A 1 354 ? 10.705 15.835 8.503 1.00 40.69 354 PRO A C 1
ATOM 2888 O O . PRO A 1 354 ? 9.725 16.273 7.903 1.00 40.69 354 PRO A O 1
ATOM 2891 N N . GLY A 1 355 ? 10.919 16.114 9.792 1.00 40.41 355 GLY A N 1
ATOM 2892 C CA . GLY A 1 355 ? 10.037 16.971 10.595 1.00 40.41 355 GLY A CA 1
ATOM 2893 C C . GLY A 1 355 ? 8.832 16.270 11.236 1.00 40.41 355 GLY A C 1
ATOM 2894 O O . GLY A 1 355 ? 8.002 16.945 11.849 1.00 40.41 355 GLY A O 1
ATOM 2895 N N . GLN A 1 356 ? 8.736 14.941 11.141 1.00 43.50 356 GLN A N 1
ATOM 2896 C CA . GLN A 1 356 ? 7.791 14.137 11.917 1.00 43.50 356 GLN A CA 1
ATOM 2897 C C . GLN A 1 356 ? 8.547 13.149 12.815 1.00 43.50 356 GLN A C 1
ATOM 2899 O O . GLN A 1 356 ? 9.630 12.683 12.472 1.00 43.50 356 GLN A O 1
ATOM 2904 N N . GLY A 1 357 ? 8.006 12.870 14.005 1.00 41.62 357 GLY A N 1
ATOM 2905 C CA . GLY A 1 357 ? 8.587 11.883 14.917 1.00 41.62 357 GLY A CA 1
ATOM 2906 C C . GLY A 1 357 ? 8.598 10.480 14.302 1.00 41.62 357 GLY A C 1
ATOM 2907 O O . GLY A 1 357 ? 7.850 10.195 13.370 1.00 41.62 357 GLY A O 1
ATOM 2908 N N . MET A 1 358 ? 9.440 9.595 14.835 1.00 42.31 358 MET A N 1
ATOM 2909 C CA . MET A 1 358 ? 9.496 8.189 14.431 1.00 42.31 358 MET A CA 1
ATOM 2910 C C . MET A 1 358 ? 8.138 7.514 14.693 1.00 42.31 358 MET A C 1
ATOM 2912 O O . MET A 1 358 ? 7.818 7.173 15.831 1.00 42.31 358 MET A O 1
ATOM 2916 N N . PHE A 1 359 ? 7.328 7.310 13.652 1.00 52.41 359 PHE A N 1
ATOM 2917 C CA . PHE A 1 359 ? 6.146 6.450 13.727 1.00 52.41 359 PHE A CA 1
ATOM 2918 C C . PHE A 1 359 ? 6.608 4.998 13.635 1.00 52.41 359 PHE A C 1
ATOM 2920 O O . PHE A 1 359 ? 6.543 4.377 12.577 1.00 52.41 359 PHE A O 1
ATOM 2927 N N . ALA A 1 360 ? 7.121 4.452 14.736 1.00 57.25 360 ALA A N 1
ATOM 2928 C CA . ALA A 1 360 ? 7.376 3.022 14.793 1.00 57.25 360 ALA A CA 1
ATOM 2929 C C . ALA A 1 360 ? 6.031 2.294 14.640 1.00 57.25 360 ALA A C 1
ATOM 2931 O O . ALA A 1 360 ? 5.110 2.507 15.429 1.00 57.25 360 ALA A O 1
ATOM 2932 N N . ALA A 1 361 ? 5.889 1.457 13.611 1.00 71.94 361 ALA A N 1
ATOM 2933 C CA . ALA A 1 361 ? 4.808 0.484 13.589 1.00 71.94 361 ALA A CA 1
ATOM 2934 C C . ALA A 1 361 ? 5.082 -0.513 14.724 1.00 71.94 361 ALA A C 1
ATOM 2936 O O . ALA A 1 361 ? 6.170 -1.072 14.784 1.00 71.94 361 ALA A O 1
ATOM 2937 N N . VAL A 1 362 ? 4.147 -0.696 15.655 1.00 80.12 362 VAL A N 1
ATOM 2938 C CA . VAL A 1 362 ? 4.343 -1.516 16.864 1.00 80.12 362 VAL A CA 1
ATOM 2939 C C . VAL A 1 362 ? 3.333 -2.658 16.884 1.00 80.12 362 VAL A C 1
ATOM 2941 O O . VAL A 1 362 ? 2.172 -2.475 16.512 1.00 80.12 362 VAL A O 1
ATOM 2944 N N . ARG A 1 363 ? 3.762 -3.845 17.321 1.00 82.62 363 ARG A N 1
ATOM 2945 C CA . ARG A 1 363 ? 2.859 -4.979 17.545 1.00 82.62 363 ARG A CA 1
ATOM 2946 C C . ARG A 1 363 ? 2.022 -4.748 18.798 1.00 82.62 363 ARG A C 1
ATOM 2948 O O . ARG A 1 363 ? 2.566 -4.456 19.859 1.00 82.62 363 ARG A O 1
ATOM 2955 N N . VAL A 1 364 ? 0.705 -4.920 18.708 1.00 82.50 364 VAL A N 1
ATOM 2956 C CA . VAL A 1 364 ? -0.193 -4.611 19.840 1.00 82.50 364 VAL A CA 1
ATOM 2957 C C . VAL A 1 364 ? -0.177 -5.652 20.953 1.00 82.50 364 VAL A C 1
ATOM 2959 O O . VAL A 1 364 ? -0.534 -5.340 22.082 1.00 82.50 364 VAL A O 1
ATOM 2962 N N . ASN A 1 365 ? 0.219 -6.888 20.655 1.00 78.12 365 ASN A N 1
ATOM 2963 C CA . ASN A 1 365 ? 0.201 -7.976 21.630 1.00 78.12 365 ASN A CA 1
ATOM 2964 C C . ASN A 1 365 ? 1.380 -7.917 22.612 1.00 78.12 365 ASN A C 1
ATOM 2966 O O . ASN A 1 365 ? 1.216 -8.306 23.762 1.00 78.12 365 ASN A O 1
ATOM 2970 N N . ASN A 1 366 ? 2.549 -7.437 22.176 1.00 79.19 366 ASN A N 1
ATOM 2971 C CA . ASN A 1 366 ? 3.766 -7.425 22.992 1.00 79.19 366 ASN A CA 1
ATOM 2972 C C . ASN A 1 366 ? 4.525 -6.082 22.986 1.00 79.19 366 ASN A C 1
ATOM 2974 O O . ASN A 1 366 ? 5.592 -5.986 23.583 1.00 79.19 366 ASN A O 1
ATOM 2978 N N . ASN A 1 367 ? 3.981 -5.038 22.349 1.00 75.88 367 ASN A N 1
ATOM 2979 C CA . ASN A 1 367 ? 4.574 -3.698 22.2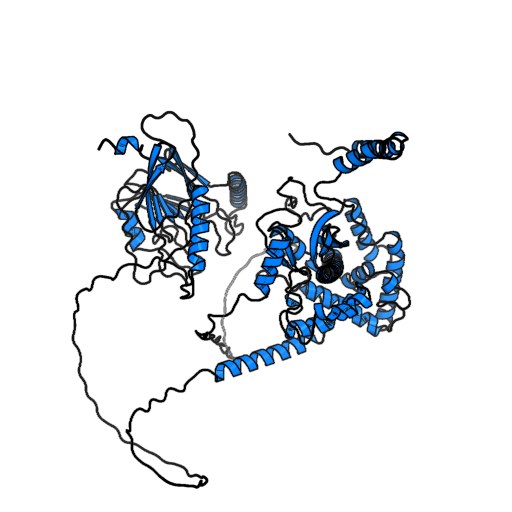43 1.00 75.88 367 ASN A CA 1
ATOM 2980 C C . ASN A 1 367 ? 5.964 -3.653 21.581 1.00 75.88 367 ASN A C 1
ATOM 2982 O O . ASN A 1 367 ? 6.702 -2.682 21.756 1.00 75.88 367 ASN A O 1
ATOM 2986 N N . VAL A 1 368 ? 6.322 -4.670 20.791 1.00 78.06 368 VAL A N 1
ATOM 2987 C CA . VAL A 1 368 ? 7.598 -4.709 20.067 1.00 78.06 368 VAL A CA 1
ATOM 2988 C C . VAL A 1 368 ? 7.489 -3.896 18.766 1.00 78.06 368 VAL A C 1
ATOM 2990 O O . VAL A 1 368 ? 6.566 -4.137 17.978 1.00 78.06 368 VAL A O 1
ATOM 2993 N N . PRO A 1 369 ? 8.399 -2.937 18.500 1.00 83.44 369 PRO A N 1
ATOM 2994 C CA . PRO A 1 369 ? 8.474 -2.240 17.216 1.00 83.44 369 PRO A CA 1
ATOM 2995 C C . PRO A 1 369 ? 8.741 -3.202 16.057 1.00 83.44 369 PRO A C 1
ATOM 2997 O O . PRO A 1 369 ? 9.537 -4.125 16.183 1.00 83.44 369 PRO A O 1
ATOM 3000 N N . LEU A 1 370 ? 8.118 -2.975 14.904 1.00 86.56 370 LEU A N 1
ATOM 3001 C CA . LEU A 1 370 ? 8.411 -3.709 13.682 1.00 86.56 370 LEU A CA 1
ATOM 3002 C C . LEU A 1 370 ? 9.789 -3.321 13.153 1.00 86.56 370 LEU A C 1
ATOM 3004 O O . LEU A 1 370 ? 9.993 -2.210 12.660 1.00 86.56 370 LEU A O 1
ATOM 3008 N N . ILE A 1 371 ? 10.709 -4.276 13.211 1.00 87.25 371 ILE A N 1
ATOM 3009 C CA . ILE A 1 371 ? 12.054 -4.171 12.652 1.00 87.25 371 ILE A CA 1
ATOM 3010 C C . ILE A 1 371 ? 12.202 -5.102 11.449 1.00 87.25 371 ILE A C 1
ATOM 3012 O O . ILE A 1 371 ? 11.489 -6.103 11.319 1.00 87.25 371 ILE A O 1
ATOM 3016 N N . SER A 1 372 ? 13.140 -4.766 10.565 1.00 90.75 372 SER A N 1
ATOM 3017 C CA . SER A 1 372 ? 13.509 -5.629 9.443 1.00 90.75 372 SER A CA 1
ATOM 3018 C C . SER A 1 372 ? 14.004 -6.973 9.969 1.00 90.75 372 SER A C 1
ATOM 3020 O O . SER A 1 372 ? 14.894 -7.006 10.809 1.00 90.75 372 SER A O 1
ATOM 3022 N N . GLY A 1 373 ? 13.448 -8.074 9.469 1.00 90.19 373 GLY A N 1
ATOM 3023 C CA . GLY A 1 373 ? 13.798 -9.433 9.890 1.00 90.19 373 GLY A CA 1
ATOM 3024 C C . GLY A 1 373 ? 12.700 -10.161 10.659 1.00 90.19 373 GLY A C 1
ATOM 3025 O O . GLY A 1 373 ? 12.788 -11.377 10.815 1.00 90.19 373 GLY A O 1
ATOM 3026 N N . HIS A 1 374 ? 11.646 -9.461 11.090 1.00 92.38 374 HIS A N 1
ATOM 3027 C CA . HIS A 1 374 ? 10.457 -10.114 11.634 1.00 92.38 374 HIS A CA 1
ATOM 3028 C C . HIS A 1 374 ? 9.813 -11.052 10.613 1.00 92.38 374 HIS A C 1
ATOM 3030 O O . HIS A 1 374 ? 9.669 -10.706 9.437 1.00 92.38 374 HIS A O 1
ATOM 3036 N N . ILE A 1 375 ? 9.392 -12.216 11.099 1.00 94.00 375 ILE A N 1
ATOM 3037 C CA . ILE A 1 375 ? 8.795 -13.283 10.306 1.00 94.00 375 ILE A CA 1
ATOM 3038 C C . ILE A 1 375 ? 7.293 -13.374 10.583 1.00 94.00 375 ILE A C 1
ATOM 3040 O O . ILE A 1 375 ? 6.844 -13.303 11.729 1.00 94.00 375 ILE A O 1
ATOM 3044 N N . ALA A 1 376 ? 6.523 -13.541 9.512 1.00 93.88 376 ALA A N 1
ATOM 3045 C CA . ALA A 1 376 ? 5.137 -13.979 9.543 1.00 93.88 376 ALA A CA 1
ATOM 3046 C C . ALA A 1 376 ? 5.009 -15.301 8.779 1.00 93.88 376 ALA A C 1
ATOM 3048 O O . ALA A 1 376 ? 5.706 -15.536 7.792 1.00 93.88 376 ALA A O 1
ATOM 3049 N N . ARG A 1 377 ? 4.105 -16.158 9.247 1.00 94.31 377 ARG A N 1
ATOM 3050 C CA . ARG A 1 377 ? 3.806 -17.463 8.659 1.00 94.31 377 ARG A CA 1
ATOM 3051 C C . ARG A 1 377 ? 2.335 -17.489 8.289 1.00 94.31 377 ARG A C 1
ATOM 3053 O O . ARG A 1 377 ? 1.500 -17.195 9.143 1.00 94.31 377 ARG A O 1
ATOM 3060 N N . ILE A 1 378 ? 2.034 -17.809 7.036 1.00 95.44 378 ILE A N 1
ATOM 3061 C CA . ILE A 1 378 ? 0.657 -17.950 6.555 1.00 95.44 378 ILE A CA 1
ATOM 3062 C C . ILE A 1 378 ? 0.467 -19.340 5.952 1.00 95.44 378 ILE A C 1
ATOM 3064 O O . ILE A 1 378 ? 1.266 -19.781 5.131 1.00 95.44 378 ILE A O 1
ATOM 3068 N N . GLU A 1 379 ? -0.577 -20.040 6.381 1.00 95.06 379 GLU A N 1
ATOM 3069 C CA . GLU A 1 379 ? -0.903 -21.391 5.916 1.00 95.06 379 GLU A CA 1
ATOM 3070 C C . GLU A 1 379 ? -1.878 -21.329 4.738 1.00 95.06 379 GLU A C 1
ATOM 3072 O O . GLU A 1 379 ? -2.864 -20.594 4.784 1.00 95.06 379 GLU A O 1
ATOM 3077 N N . MET A 1 380 ? -1.639 -22.106 3.684 1.00 95.94 380 MET A N 1
ATOM 3078 C CA . MET A 1 380 ? -2.569 -22.247 2.560 1.00 95.94 380 MET A CA 1
ATOM 3079 C C . MET A 1 380 ? -2.355 -23.578 1.818 1.00 95.94 380 MET A C 1
ATOM 3081 O O . MET A 1 380 ? -1.374 -24.273 2.090 1.00 95.94 380 MET A O 1
ATOM 3085 N N . PRO A 1 381 ? -3.249 -23.980 0.894 1.00 96.50 381 PRO A N 1
ATOM 3086 C CA . PRO A 1 381 ? -3.021 -25.155 0.052 1.00 96.50 381 PRO A CA 1
ATOM 3087 C C . PRO A 1 381 ? -1.698 -25.057 -0.717 1.00 96.50 381 PRO A C 1
ATOM 3089 O O . PRO A 1 381 ? -1.329 -23.971 -1.160 1.00 96.50 381 PRO A O 1
ATOM 3092 N N . ILE A 1 382 ? -1.005 -26.180 -0.936 1.00 95.12 382 ILE A N 1
ATOM 3093 C CA . ILE A 1 382 ? 0.328 -26.187 -1.580 1.00 95.12 382 ILE A CA 1
ATOM 3094 C C . ILE A 1 382 ? 0.314 -25.487 -2.946 1.00 95.12 382 ILE A C 1
ATOM 3096 O O . ILE A 1 382 ? 1.185 -24.669 -3.232 1.00 95.12 382 ILE A O 1
ATOM 3100 N N . ALA A 1 383 ? -0.700 -25.756 -3.773 1.00 93.75 383 ALA A N 1
ATOM 3101 C CA . ALA A 1 383 ? -0.827 -25.136 -5.094 1.00 93.75 383 ALA A CA 1
ATOM 3102 C C . ALA A 1 383 ? -0.970 -23.604 -5.023 1.00 93.75 383 ALA A C 1
ATOM 3104 O O . ALA A 1 383 ? -0.519 -22.894 -5.915 1.00 93.75 383 ALA A O 1
ATOM 3105 N N . ASP A 1 384 ? -1.583 -23.094 -3.958 1.00 95.88 384 ASP A N 1
ATOM 3106 C CA . ASP A 1 384 ? -1.762 -21.664 -3.727 1.00 95.88 384 ASP A CA 1
ATOM 3107 C C . ASP A 1 384 ? -0.531 -21.035 -3.064 1.00 95.88 384 ASP A C 1
ATOM 3109 O O . ASP A 1 384 ? -0.194 -19.892 -3.370 1.00 95.88 384 ASP A O 1
ATOM 3113 N N . ALA A 1 385 ? 0.193 -21.792 -2.234 1.00 96.38 385 ALA A N 1
ATOM 3114 C CA . ALA A 1 385 ? 1.461 -21.369 -1.646 1.00 96.38 385 ALA A CA 1
ATOM 3115 C C . ALA A 1 385 ? 2.503 -21.062 -2.731 1.00 96.38 385 ALA A C 1
ATOM 3117 O O . ALA A 1 385 ? 3.174 -20.034 -2.652 1.00 96.38 385 ALA A O 1
ATOM 3118 N N . VAL A 1 386 ? 2.581 -21.897 -3.776 1.00 95.31 386 VAL A N 1
ATOM 3119 C CA . VAL A 1 386 ? 3.467 -21.667 -4.931 1.00 95.31 386 VAL A CA 1
ATOM 3120 C C . V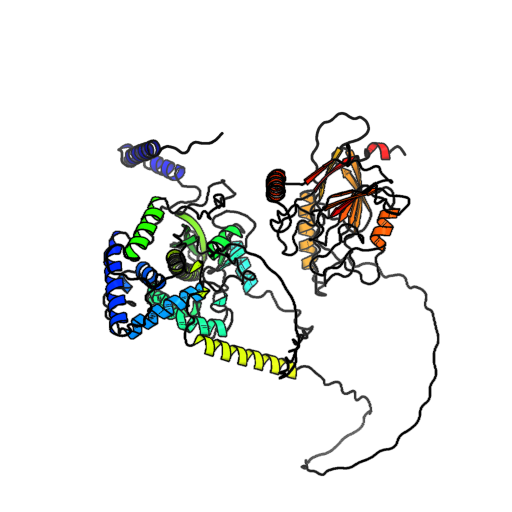AL A 1 386 ? 3.102 -20.362 -5.645 1.00 95.31 386 VAL A C 1
ATOM 3122 O O . VAL A 1 386 ? 3.968 -19.519 -5.862 1.00 95.31 386 VAL A O 1
ATOM 3125 N N . LYS A 1 387 ? 1.814 -20.120 -5.926 1.00 95.75 387 LYS A N 1
ATOM 3126 C CA . LYS A 1 387 ? 1.364 -18.852 -6.535 1.00 95.75 387 LYS A CA 1
ATOM 3127 C C . LYS A 1 387 ? 1.680 -17.651 -5.642 1.00 95.75 387 LYS A C 1
ATOM 3129 O O . LYS A 1 387 ? 2.135 -16.623 -6.133 1.00 95.75 387 LYS A O 1
ATOM 3134 N N . CYS A 1 388 ? 1.463 -17.778 -4.332 1.00 97.00 388 CYS A N 1
ATOM 3135 C CA . CYS A 1 388 ? 1.771 -16.740 -3.350 1.00 97.00 388 CYS A CA 1
ATOM 3136 C C . CYS A 1 388 ? 3.265 -16.388 -3.353 1.00 97.00 388 CYS A C 1
ATOM 3138 O O . CYS A 1 388 ? 3.613 -15.208 -3.364 1.00 97.00 388 CYS A O 1
ATOM 3140 N N . GLN A 1 389 ? 4.142 -17.395 -3.411 1.00 96.12 389 GLN A N 1
ATOM 3141 C CA . GLN A 1 389 ? 5.584 -17.196 -3.531 1.00 96.12 389 GLN A CA 1
ATOM 3142 C C . GLN A 1 389 ? 5.939 -16.410 -4.795 1.00 96.12 389 GLN A C 1
ATOM 3144 O O . GLN A 1 389 ? 6.633 -15.404 -4.689 1.00 96.12 389 GLN A O 1
ATOM 3149 N N . VAL A 1 390 ? 5.393 -16.783 -5.957 1.00 95.81 390 VAL A N 1
ATOM 3150 C CA . VAL A 1 390 ? 5.633 -16.059 -7.219 1.00 95.81 390 VAL A CA 1
ATOM 3151 C C . VAL A 1 390 ? 5.215 -14.585 -7.116 1.00 95.81 390 VAL A C 1
ATOM 3153 O O . VAL A 1 390 ? 5.951 -13.697 -7.554 1.00 95.81 390 VAL A O 1
ATOM 3156 N N . MET A 1 391 ? 4.066 -14.301 -6.491 1.00 95.81 391 MET A N 1
ATOM 3157 C CA . MET A 1 391 ? 3.607 -12.925 -6.258 1.00 95.81 391 MET A CA 1
ATOM 3158 C C . MET A 1 391 ? 4.545 -12.158 -5.320 1.00 95.81 391 MET A C 1
ATOM 3160 O O . MET A 1 391 ? 4.881 -11.008 -5.601 1.00 95.81 391 MET A O 1
ATOM 3164 N N . LEU A 1 392 ? 4.980 -12.784 -4.220 1.00 96.69 392 LEU A N 1
ATOM 3165 C CA . LEU A 1 392 ? 5.905 -12.187 -3.253 1.00 96.69 392 LEU A CA 1
ATOM 3166 C C . LEU A 1 392 ? 7.272 -11.899 -3.873 1.00 96.69 392 LEU A C 1
ATOM 3168 O O . LEU A 1 392 ? 7.814 -10.822 -3.645 1.00 96.69 392 LEU A O 1
ATOM 3172 N N . ASP A 1 393 ? 7.812 -12.820 -4.668 1.00 95.69 393 ASP A N 1
ATOM 3173 C CA . ASP A 1 393 ? 9.139 -12.692 -5.271 1.00 95.69 393 ASP A CA 1
ATOM 3174 C C . ASP A 1 393 ? 9.170 -11.567 -6.315 1.00 95.69 393 ASP A C 1
ATOM 3176 O O . ASP A 1 393 ? 10.073 -10.722 -6.302 1.00 95.69 393 ASP A O 1
ATOM 3180 N N . LEU A 1 394 ? 8.131 -11.469 -7.155 1.00 95.88 394 LEU A N 1
ATOM 3181 C CA . LEU A 1 394 ? 8.000 -10.358 -8.098 1.00 95.88 394 LEU A CA 1
ATOM 3182 C C . LEU A 1 394 ? 7.754 -9.023 -7.378 1.00 95.88 394 LEU A C 1
ATOM 3184 O O . LEU A 1 394 ? 8.408 -8.024 -7.687 1.00 95.88 394 LEU A O 1
ATOM 3188 N N . ALA A 1 395 ? 6.844 -8.990 -6.398 1.00 95.88 395 ALA A N 1
ATOM 3189 C CA . ALA A 1 395 ? 6.551 -7.781 -5.629 1.00 95.88 395 ALA A CA 1
ATOM 3190 C C . ALA A 1 395 ? 7.773 -7.297 -4.837 1.00 95.88 395 ALA A C 1
ATOM 3192 O O . ALA A 1 395 ? 8.007 -6.089 -4.754 1.00 95.88 395 ALA A O 1
ATOM 3193 N N . TRP A 1 396 ? 8.578 -8.211 -4.287 1.00 96.44 396 TRP A N 1
ATOM 3194 C CA . TRP A 1 396 ? 9.847 -7.905 -3.629 1.00 96.44 396 TRP A CA 1
ATOM 3195 C C . TRP A 1 396 ? 10.788 -7.170 -4.581 1.00 96.44 396 TRP A C 1
ATOM 3197 O O . TRP A 1 396 ? 11.212 -6.052 -4.275 1.00 96.44 396 TRP A O 1
ATOM 3207 N N . ALA A 1 397 ? 11.059 -7.750 -5.753 1.00 96.06 397 ALA A N 1
ATOM 3208 C CA . ALA A 1 397 ? 11.969 -7.159 -6.727 1.00 96.06 397 ALA A CA 1
ATOM 3209 C C . ALA A 1 397 ? 11.490 -5.777 -7.198 1.00 96.06 397 ALA A C 1
ATOM 3211 O O . ALA A 1 397 ? 12.248 -4.806 -7.149 1.00 96.06 397 ALA A O 1
ATOM 3212 N N . LEU A 1 398 ? 10.212 -5.654 -7.570 1.00 96.81 398 LEU A N 1
ATOM 3213 C CA . LEU A 1 398 ? 9.633 -4.388 -8.026 1.00 96.81 398 LEU A CA 1
ATOM 3214 C C . LEU A 1 398 ? 9.608 -3.325 -6.921 1.00 96.81 398 LEU A C 1
ATOM 3216 O O . LEU A 1 398 ? 9.861 -2.154 -7.202 1.00 96.81 398 LEU A O 1
ATOM 3220 N N . SER A 1 399 ? 9.365 -3.714 -5.665 1.00 95.81 399 SER A N 1
ATOM 3221 C CA . SER A 1 399 ? 9.397 -2.789 -4.524 1.00 95.81 399 SER A CA 1
ATOM 3222 C C . SER A 1 399 ? 10.805 -2.273 -4.251 1.00 95.81 399 SER A C 1
ATOM 3224 O O . SER A 1 399 ? 10.967 -1.081 -4.007 1.00 95.81 399 SER A O 1
ATOM 3226 N N . VAL A 1 400 ? 11.827 -3.134 -4.328 1.00 95.25 400 VAL A N 1
ATOM 3227 C CA . VAL A 1 400 ? 13.232 -2.721 -4.181 1.00 95.25 400 VAL A CA 1
ATOM 3228 C C . VAL A 1 400 ? 13.624 -1.758 -5.302 1.00 95.25 400 VAL A C 1
ATOM 3230 O O . VAL A 1 400 ? 14.164 -0.687 -5.019 1.00 95.25 400 VAL A O 1
ATOM 3233 N N . VAL A 1 401 ? 13.294 -2.092 -6.557 1.00 96.12 401 VAL A N 1
ATOM 3234 C CA . VAL A 1 401 ? 13.555 -1.220 -7.712 1.00 96.12 401 VAL A CA 1
ATOM 3235 C C . VAL A 1 401 ? 12.874 0.132 -7.534 1.00 96.12 401 VAL A C 1
ATOM 3237 O O . VAL A 1 401 ? 13.522 1.169 -7.677 1.00 96.12 401 VAL A O 1
ATOM 3240 N N . ALA A 1 402 ? 11.592 0.147 -7.167 1.00 95.56 402 ALA A N 1
ATOM 3241 C CA . ALA A 1 402 ? 10.833 1.378 -6.987 1.00 95.56 402 ALA A CA 1
ATOM 3242 C C . ALA A 1 402 ? 11.351 2.242 -5.824 1.00 95.56 402 ALA A C 1
ATOM 3244 O O . ALA A 1 402 ? 11.443 3.463 -5.962 1.00 95.56 402 ALA A O 1
ATOM 3245 N N . ALA A 1 403 ? 11.702 1.620 -4.696 1.00 93.38 403 ALA A N 1
ATOM 3246 C CA . ALA A 1 403 ? 12.205 2.301 -3.510 1.00 93.38 403 ALA A CA 1
ATOM 3247 C C . ALA A 1 403 ? 13.575 2.947 -3.765 1.00 93.38 403 ALA A C 1
ATOM 3249 O O . ALA A 1 403 ? 13.745 4.152 -3.565 1.00 93.38 403 ALA A O 1
ATOM 3250 N N . MET A 1 404 ? 14.546 2.166 -4.243 1.00 92.50 404 MET A N 1
ATOM 3251 C CA . MET A 1 404 ? 15.932 2.624 -4.366 1.00 92.50 404 MET A CA 1
ATOM 3252 C C . MET A 1 404 ? 16.142 3.596 -5.530 1.00 92.50 404 MET A C 1
ATOM 3254 O O . MET A 1 404 ? 17.009 4.456 -5.440 1.00 92.50 404 MET A O 1
ATOM 3258 N N . SER A 1 405 ? 15.345 3.502 -6.599 1.00 93.12 405 SER A N 1
ATOM 3259 C CA . SER A 1 405 ? 15.421 4.438 -7.734 1.00 93.12 405 SER A CA 1
ATOM 3260 C C . SER A 1 405 ? 14.645 5.743 -7.522 1.00 93.12 405 SER A C 1
ATOM 3262 O O . SER A 1 405 ? 14.619 6.589 -8.409 1.00 93.12 405 SER A O 1
ATOM 3264 N N . GLY A 1 406 ? 13.929 5.885 -6.399 1.00 90.25 406 GLY A N 1
ATOM 3265 C CA . GLY A 1 406 ? 13.047 7.029 -6.139 1.00 90.25 406 GLY A CA 1
ATOM 3266 C C . GLY A 1 406 ? 11.718 6.989 -6.903 1.00 90.25 406 GLY A C 1
ATOM 3267 O O . GLY A 1 406 ? 10.843 7.827 -6.677 1.00 90.25 406 GLY A O 1
ATOM 3268 N N . ALA A 1 407 ? 11.505 5.998 -7.774 1.00 92.75 407 ALA A N 1
ATOM 3269 C CA . ALA A 1 407 ? 10.290 5.875 -8.576 1.00 92.75 407 ALA A CA 1
ATOM 3270 C C . ALA A 1 407 ? 9.015 5.754 -7.730 1.00 92.75 407 ALA A C 1
ATOM 3272 O O . ALA A 1 407 ? 7.947 6.169 -8.173 1.00 92.75 407 ALA A O 1
ATOM 3273 N N . ALA A 1 408 ? 9.119 5.248 -6.503 1.00 90.69 408 ALA A N 1
ATOM 3274 C CA . ALA A 1 408 ? 7.986 5.118 -5.601 1.00 90.69 408 ALA A CA 1
ATOM 3275 C C . ALA A 1 408 ? 7.332 6.447 -5.181 1.00 90.69 408 ALA A C 1
ATOM 3277 O O . ALA A 1 408 ? 6.133 6.461 -4.924 1.00 90.69 408 ALA A O 1
ATOM 3278 N N . ASP A 1 409 ? 8.087 7.550 -5.113 1.00 87.38 409 ASP A N 1
ATOM 3279 C CA . ASP A 1 409 ? 7.525 8.893 -4.872 1.00 87.38 409 ASP A CA 1
ATOM 3280 C C . ASP A 1 409 ? 7.194 9.626 -6.185 1.00 87.38 409 ASP A C 1
ATOM 3282 O O . ASP A 1 409 ? 6.454 10.611 -6.185 1.00 87.38 409 ASP A O 1
ATOM 3286 N N . TRP A 1 410 ? 7.706 9.133 -7.318 1.00 89.31 410 TRP A N 1
ATOM 3287 C CA . TRP A 1 410 ? 7.595 9.778 -8.628 1.00 89.31 410 TRP A CA 1
ATOM 3288 C C . TRP A 1 410 ? 7.114 8.833 -9.750 1.00 89.31 410 TRP A C 1
ATOM 3290 O O . TRP A 1 410 ? 7.697 8.839 -10.839 1.00 89.31 410 TRP A O 1
ATOM 3300 N N . PRO A 1 411 ? 6.027 8.053 -9.561 1.00 88.44 411 PRO A N 1
ATOM 3301 C CA . PRO A 1 411 ? 5.586 7.056 -10.545 1.00 88.44 411 PRO A CA 1
ATOM 3302 C C . PRO A 1 411 ? 5.192 7.676 -11.893 1.00 88.44 411 PRO A C 1
ATOM 3304 O O . PRO A 1 411 ? 5.336 7.050 -12.941 1.00 88.44 411 PRO A O 1
ATOM 3307 N N . ASN A 1 412 ? 4.743 8.933 -11.885 1.00 87.06 412 ASN A N 1
ATOM 3308 C CA . ASN A 1 412 ? 4.331 9.660 -13.087 1.00 87.06 412 ASN A CA 1
ATOM 3309 C C . ASN A 1 412 ? 5.503 10.065 -13.998 1.00 87.06 412 ASN A C 1
ATOM 3311 O O . ASN A 1 412 ? 5.263 10.427 -15.145 1.00 87.06 412 ASN A O 1
ATOM 3315 N N . LEU A 1 413 ? 6.751 10.014 -13.511 1.00 87.69 413 LEU A N 1
ATOM 3316 C CA . LEU A 1 413 ? 7.947 10.266 -14.330 1.00 87.69 413 LEU A CA 1
ATOM 3317 C C . LEU A 1 413 ? 8.396 9.027 -15.118 1.00 87.69 413 LEU A C 1
ATOM 3319 O O . LEU A 1 413 ? 9.305 9.109 -15.945 1.00 87.69 413 LEU A O 1
ATOM 3323 N N . LEU A 1 414 ? 7.788 7.870 -14.857 1.00 91.69 414 LEU A N 1
ATOM 3324 C CA . LEU A 1 414 ? 8.031 6.667 -15.636 1.00 91.69 414 LEU A CA 1
ATOM 3325 C C . LEU A 1 414 ? 7.227 6.719 -16.950 1.00 91.69 414 LEU A C 1
ATOM 3327 O O . LEU A 1 414 ? 6.088 7.199 -16.951 1.00 91.69 414 LEU A O 1
ATOM 3331 N N . PRO A 1 415 ? 7.795 6.235 -18.067 1.00 91.44 415 PRO A N 1
ATOM 3332 C CA . PRO A 1 415 ? 7.140 6.234 -19.366 1.00 91.44 415 PRO A CA 1
ATOM 3333 C C . PRO A 1 415 ? 5.963 5.254 -19.388 1.00 91.44 415 PRO A C 1
ATOM 3335 O O . PRO A 1 415 ? 5.907 4.309 -18.598 1.00 91.44 415 PRO A O 1
ATOM 3338 N N . ASP A 1 416 ? 5.018 5.509 -20.288 1.00 90.88 416 ASP A N 1
ATOM 3339 C CA . ASP A 1 416 ? 4.054 4.499 -20.723 1.00 90.88 416 ASP A CA 1
ATOM 3340 C C . ASP A 1 416 ? 4.682 3.653 -21.839 1.00 90.88 416 ASP A C 1
ATOM 3342 O O . ASP A 1 416 ? 5.574 4.123 -22.546 1.00 90.88 416 ASP A O 1
ATOM 3346 N N . HIS A 1 417 ? 4.236 2.405 -21.981 1.00 93.31 417 HIS A N 1
ATOM 3347 C CA . HIS A 1 417 ? 4.626 1.571 -23.118 1.00 93.31 417 HIS A CA 1
ATOM 3348 C C . HIS A 1 417 ? 3.974 2.110 -24.401 1.00 93.31 417 HIS A C 1
ATOM 3350 O O . HIS A 1 417 ? 2.818 2.532 -24.360 1.00 93.31 417 HIS A O 1
ATOM 3356 N N . ASP A 1 418 ? 4.674 2.034 -25.534 1.00 89.88 418 ASP A N 1
ATOM 3357 C CA . ASP A 1 418 ? 4.246 2.633 -26.809 1.00 89.88 418 ASP A CA 1
ATOM 3358 C C . ASP A 1 418 ? 2.829 2.185 -27.239 1.00 89.88 418 ASP A C 1
ATOM 3360 O O . ASP A 1 418 ? 2.003 3.001 -27.637 1.00 89.88 418 ASP A O 1
ATOM 3364 N N . ASP A 1 419 ? 2.502 0.900 -27.060 1.00 89.56 419 ASP A N 1
ATOM 3365 C CA . ASP A 1 419 ? 1.177 0.338 -27.385 1.00 89.56 419 ASP A CA 1
ATOM 3366 C C . ASP A 1 419 ? 0.033 0.740 -26.425 1.00 89.56 419 ASP A C 1
ATOM 3368 O O . ASP A 1 419 ? -1.138 0.464 -26.702 1.00 89.56 419 ASP A O 1
ATOM 3372 N N . TRP A 1 420 ? 0.319 1.318 -25.252 1.00 91.06 420 TRP A N 1
ATOM 3373 C CA . TRP A 1 420 ? -0.711 1.513 -24.221 1.00 91.06 420 TRP A CA 1
ATOM 3374 C C . TRP A 1 420 ? -1.787 2.519 -24.619 1.00 91.06 420 TRP A C 1
ATOM 3376 O O . TRP A 1 420 ? -2.950 2.329 -24.261 1.00 91.06 420 TRP A O 1
ATOM 3386 N N . ASP A 1 421 ? -1.436 3.561 -25.368 1.00 85.50 421 ASP A N 1
ATOM 3387 C CA . ASP A 1 421 ? -2.415 4.553 -25.816 1.00 85.50 421 ASP A CA 1
ATOM 3388 C C . ASP A 1 421 ? -3.395 3.961 -26.834 1.00 85.50 421 ASP A C 1
ATOM 3390 O O . ASP A 1 421 ? -4.601 4.199 -26.733 1.00 85.50 421 ASP A O 1
ATOM 3394 N N . GLU A 1 422 ? -2.914 3.108 -27.743 1.00 85.69 422 GLU A N 1
ATOM 3395 C CA . GLU A 1 422 ? -3.772 2.378 -28.679 1.00 85.69 422 GLU A CA 1
ATOM 3396 C C . GLU A 1 422 ? -4.708 1.412 -27.935 1.00 85.69 422 GLU A C 1
ATOM 3398 O O . GLU A 1 422 ? -5.914 1.385 -28.201 1.00 85.69 422 GLU A O 1
ATOM 3403 N N . ILE A 1 423 ? -4.189 0.673 -26.946 1.00 85.88 423 ILE A N 1
ATOM 3404 C CA . ILE A 1 423 ? -4.990 -0.240 -26.113 1.00 85.88 423 ILE A CA 1
ATOM 3405 C C . ILE A 1 423 ? -6.097 0.525 -25.376 1.00 85.88 423 ILE A C 1
ATOM 3407 O O . ILE A 1 423 ? -7.262 0.118 -25.422 1.00 85.88 423 ILE A O 1
ATOM 3411 N N . ARG A 1 424 ? -5.762 1.650 -24.731 1.00 84.56 424 ARG A N 1
ATOM 3412 C CA . ARG A 1 424 ? -6.730 2.505 -24.019 1.00 84.56 424 ARG A CA 1
ATOM 3413 C C . ARG A 1 424 ? -7.775 3.077 -24.971 1.00 84.56 424 ARG A C 1
ATOM 3415 O O . ARG A 1 424 ? -8.960 3.106 -24.639 1.00 84.56 424 ARG A O 1
ATOM 3422 N N . GLN A 1 425 ? -7.361 3.514 -26.162 1.00 77.19 425 GLN A N 1
ATOM 3423 C CA . GLN A 1 425 ? -8.270 4.036 -27.178 1.00 77.19 425 GLN A CA 1
ATOM 3424 C C . GLN A 1 425 ? -9.243 2.953 -27.659 1.00 77.19 425 GLN A C 1
ATOM 3426 O O . GLN A 1 425 ? -10.449 3.202 -27.708 1.00 77.19 425 GLN A O 1
ATOM 3431 N N . LYS A 1 426 ? -8.750 1.745 -27.952 1.00 77.12 426 LYS A N 1
ATOM 3432 C CA . LYS A 1 426 ? -9.585 0.604 -28.347 1.00 77.12 426 LYS A CA 1
ATOM 3433 C C . LYS A 1 426 ? -10.587 0.238 -27.249 1.00 77.12 426 LYS A C 1
ATOM 3435 O O . LYS A 1 426 ? -11.782 0.159 -27.524 1.00 77.12 426 LYS A O 1
ATOM 3440 N N . ALA A 1 427 ? -10.132 0.130 -26.001 1.00 77.81 427 ALA A N 1
ATOM 3441 C CA . ALA A 1 427 ? -10.995 -0.150 -24.855 1.00 77.81 427 ALA A CA 1
ATOM 3442 C C . ALA A 1 427 ? -12.053 0.947 -24.625 1.00 77.81 427 ALA A C 1
ATOM 3444 O O . ALA A 1 427 ? -13.190 0.655 -24.248 1.00 77.81 427 ALA A O 1
ATOM 3445 N N . ALA A 1 428 ? -11.713 2.218 -24.862 1.00 72.44 428 ALA A N 1
ATOM 3446 C CA . ALA A 1 428 ? -12.662 3.325 -24.775 1.00 72.44 428 ALA A CA 1
ATOM 3447 C C . ALA A 1 428 ? -13.739 3.252 -25.871 1.00 72.44 428 ALA A C 1
ATOM 3449 O O . ALA A 1 428 ? -14.910 3.517 -25.588 1.00 72.44 428 ALA A O 1
ATOM 3450 N N . VAL A 1 429 ? -13.364 2.865 -27.097 1.00 66.88 429 VAL A N 1
ATOM 3451 C CA . VAL A 1 429 ? -14.311 2.627 -28.197 1.00 66.88 429 VAL A CA 1
ATOM 3452 C C . VAL A 1 429 ? -15.238 1.460 -27.861 1.00 66.88 429 VAL A C 1
ATOM 3454 O O . VAL A 1 429 ? -16.450 1.614 -27.975 1.00 66.88 429 VAL A O 1
ATOM 3457 N N . GLU A 1 430 ? -14.707 0.335 -27.380 1.00 72.88 430 GLU A N 1
ATOM 3458 C CA . GLU A 1 430 ? -15.503 -0.830 -26.964 1.00 72.88 430 GLU A CA 1
ATOM 3459 C C . GLU A 1 430 ? -16.504 -0.463 -25.856 1.00 72.88 430 GLU A C 1
ATOM 3461 O O . GLU A 1 430 ? -17.707 -0.685 -26.009 1.00 72.88 430 GLU A O 1
ATOM 3466 N N . ARG A 1 431 ? -16.049 0.225 -24.797 1.00 79.12 431 ARG A N 1
ATOM 3467 C CA . ARG A 1 431 ? -16.925 0.731 -23.723 1.00 79.12 431 ARG A CA 1
ATOM 3468 C C . ARG A 1 431 ? -18.009 1.676 -24.245 1.00 79.12 431 ARG A C 1
ATOM 3470 O O . ARG A 1 431 ? -19.138 1.643 -23.754 1.00 79.12 431 ARG A O 1
ATOM 3477 N N . TRP A 1 432 ? -17.686 2.522 -25.223 1.00 74.31 432 TRP A N 1
ATOM 3478 C CA . TRP A 1 432 ? -18.657 3.415 -25.857 1.00 74.31 432 TRP A CA 1
ATOM 3479 C C . TRP A 1 432 ? -19.695 2.646 -26.684 1.00 74.31 432 TRP A C 1
ATOM 3481 O O . TRP A 1 432 ? -20.884 2.955 -26.583 1.00 74.31 432 TRP A O 1
ATOM 3491 N N . VAL A 1 433 ? -19.272 1.635 -27.454 1.00 67.06 433 VAL A N 1
ATOM 3492 C CA . VAL A 1 433 ? -20.162 0.764 -28.241 1.00 67.06 433 VAL A CA 1
ATOM 3493 C C . VAL A 1 433 ? -21.121 0.012 -27.321 1.00 67.06 433 VAL A C 1
ATOM 3495 O O . VAL A 1 433 ? -22.329 0.030 -27.554 1.00 67.06 433 VAL A O 1
ATOM 3498 N N . GLU A 1 434 ? -20.616 -0.585 -26.240 1.00 72.19 434 GLU A N 1
ATOM 3499 C CA . GLU A 1 434 ? -21.450 -1.259 -25.242 1.00 72.19 434 GLU A CA 1
ATOM 3500 C C . GLU A 1 434 ? -22.465 -0.314 -24.590 1.00 72.19 434 GLU A C 1
ATOM 3502 O O . GLU A 1 434 ? -23.617 -0.683 -24.362 1.00 72.19 434 GLU A O 1
ATOM 3507 N N . ASP A 1 435 ? -22.053 0.911 -24.269 1.00 70.88 435 ASP A N 1
ATOM 3508 C CA . ASP A 1 435 ? -22.931 1.927 -23.696 1.00 70.88 435 ASP A CA 1
ATOM 3509 C C . ASP A 1 435 ? -24.000 2.400 -24.702 1.00 70.88 435 ASP A C 1
ATOM 3511 O O . ASP A 1 435 ? -25.147 2.606 -24.300 1.00 70.88 435 ASP A O 1
ATOM 3515 N N . GLN A 1 436 ? -23.695 2.485 -26.006 1.00 63.31 436 GLN A N 1
ATOM 3516 C CA . GLN A 1 436 ? -24.713 2.741 -27.039 1.00 63.31 436 GLN A CA 1
ATOM 3517 C C . GLN A 1 436 ? -25.695 1.570 -27.176 1.00 63.31 436 GLN A C 1
ATOM 3519 O O . GLN A 1 436 ? -26.906 1.793 -27.218 1.00 63.31 436 GLN A O 1
ATOM 3524 N N . ALA A 1 437 ? -25.200 0.328 -27.178 1.00 67.12 437 ALA A N 1
ATOM 3525 C CA . ALA A 1 437 ? -26.040 -0.866 -27.248 1.00 67.12 437 ALA A CA 1
ATOM 3526 C C . ALA A 1 437 ? -27.013 -0.950 -26.057 1.00 67.12 437 ALA A C 1
ATOM 3528 O O . ALA A 1 437 ? -28.208 -1.173 -26.249 1.00 67.12 437 ALA A O 1
ATOM 3529 N N . ARG A 1 438 ? -26.541 -0.663 -24.833 1.00 72.06 438 ARG A N 1
ATOM 3530 C CA . ARG A 1 438 ? -27.391 -0.609 -23.625 1.00 72.06 438 ARG A CA 1
ATOM 3531 C C . ARG A 1 438 ? -28.469 0.476 -23.700 1.00 72.06 438 ARG A C 1
ATOM 3533 O O . ARG A 1 438 ? -29.556 0.287 -23.167 1.00 72.06 438 ARG A O 1
ATOM 3540 N N . ARG A 1 439 ? -28.196 1.607 -24.359 1.00 60.25 439 ARG A N 1
ATOM 3541 C CA . ARG A 1 439 ? -29.164 2.709 -24.520 1.00 60.25 439 ARG A CA 1
ATOM 3542 C C . ARG A 1 439 ? -30.230 2.429 -25.575 1.00 60.25 439 ARG A C 1
ATOM 3544 O O . ARG A 1 439 ? -31.330 2.953 -25.450 1.00 60.25 439 ARG A O 1
ATOM 3551 N N . HIS A 1 440 ? -29.926 1.624 -26.592 1.00 53.38 440 HIS A N 1
ATOM 3552 C CA . HIS A 1 440 ? -30.892 1.237 -27.627 1.00 53.38 440 HIS A CA 1
ATOM 3553 C C . HIS A 1 440 ? -31.807 0.072 -27.227 1.00 53.38 440 HIS A C 1
ATOM 3555 O O . HIS A 1 440 ? -32.795 -0.172 -27.910 1.00 53.38 440 HIS A O 1
ATOM 3561 N N . LEU A 1 441 ? -31.536 -0.593 -26.100 1.00 49.09 441 LEU A N 1
ATOM 3562 C CA . LEU A 1 441 ? -32.388 -1.651 -25.548 1.00 49.09 441 LEU A CA 1
ATOM 3563 C C . LEU A 1 441 ? -33.480 -1.140 -24.584 1.00 49.09 441 LEU A C 1
ATOM 3565 O O . LEU A 1 441 ? -34.318 -1.928 -24.160 1.00 49.09 441 LEU A O 1
ATOM 3569 N N . VAL A 1 442 ? -33.525 0.159 -24.247 1.00 43.25 442 VAL A N 1
ATOM 3570 C CA . VAL A 1 442 ? -34.497 0.706 -23.278 1.00 43.25 442 VAL A CA 1
ATOM 3571 C C . VAL A 1 442 ? -35.469 1.710 -23.929 1.00 43.25 442 VAL A C 1
ATOM 3573 O O . VAL A 1 442 ? -35.191 2.906 -23.987 1.00 43.25 442 VAL A O 1
ATOM 3576 N N . SER A 1 443 ? -36.660 1.177 -24.262 1.00 37.62 443 SER A N 1
ATOM 3577 C CA . SER A 1 443 ? -38.009 1.787 -24.440 1.00 37.62 443 SER A CA 1
ATOM 3578 C C . SER A 1 443 ? -38.490 2.226 -25.845 1.00 37.62 443 SER A C 1
ATOM 3580 O O . SER A 1 443 ? -37.713 2.861 -26.557 1.00 37.62 443 SER A O 1
ATOM 3582 N N . PRO A 1 444 ? -39.804 2.085 -26.190 1.00 42.50 444 PRO A N 1
ATOM 3583 C CA . PRO A 1 444 ? -40.903 1.356 -25.513 1.00 42.50 444 PRO A CA 1
ATOM 3584 C C . PRO A 1 444 ? -41.796 0.485 -26.442 1.00 42.50 444 PRO A C 1
ATOM 3586 O O . PRO A 1 444 ? -42.287 0.958 -27.463 1.00 42.50 444 PRO A O 1
ATOM 3589 N N . GLU A 1 445 ? -42.160 -0.724 -26.004 1.00 33.06 445 GLU A N 1
ATOM 3590 C CA . GLU A 1 445 ? -43.423 -1.366 -26.410 1.00 33.06 445 GLU A CA 1
ATOM 3591 C C . GLU A 1 445 ? -44.412 -1.304 -25.239 1.00 33.06 445 GLU A C 1
ATOM 3593 O O . GLU A 1 445 ? -44.489 -2.183 -24.388 1.00 33.06 445 GLU A O 1
ATOM 3598 N N . GLN A 1 446 ? -45.171 -0.212 -25.196 1.00 37.06 446 GLN A N 1
ATOM 3599 C CA . GLN A 1 446 ? -46.544 -0.224 -24.702 1.00 37.06 446 GLN A CA 1
ATOM 3600 C C . GLN A 1 446 ? -47.396 0.380 -25.814 1.00 37.06 446 GLN A C 1
ATOM 3602 O O . GLN A 1 446 ? -47.536 1.596 -25.921 1.00 37.06 446 GLN A O 1
ATOM 3607 N N . THR A 1 447 ? -47.920 -0.486 -26.680 1.00 30.95 447 THR A N 1
ATOM 3608 C CA . THR A 1 447 ? -49.147 -0.187 -27.414 1.00 30.95 447 THR A CA 1
ATOM 3609 C C . THR A 1 447 ? -50.232 -1.088 -26.860 1.00 30.95 447 THR A C 1
ATOM 3611 O O . THR A 1 447 ? -50.177 -2.312 -26.933 1.00 30.95 447 THR A O 1
ATOM 3614 N N . ASP A 1 448 ? -51.174 -0.415 -26.221 1.00 31.81 448 ASP A N 1
ATOM 3615 C CA . ASP A 1 448 ? -52.462 -0.910 -25.786 1.00 31.81 448 ASP A CA 1
ATOM 3616 C C . ASP A 1 448 ? -53.263 -1.322 -27.031 1.00 31.81 448 ASP A C 1
ATOM 3618 O O . ASP A 1 448 ? -53.500 -0.495 -27.912 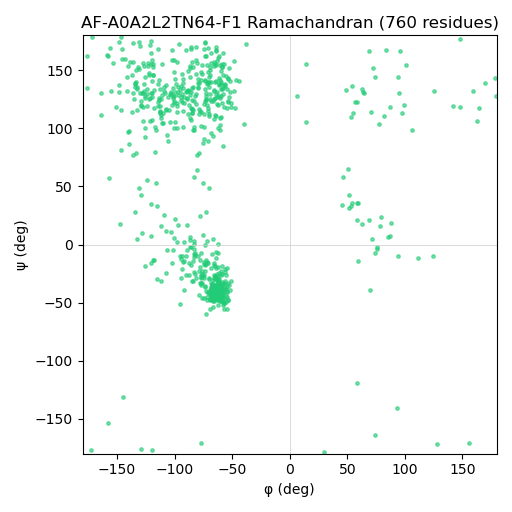1.00 31.81 448 ASP A O 1
ATOM 3622 N N . THR A 1 449 ? -53.673 -2.587 -27.124 1.00 29.97 449 THR A N 1
ATOM 3623 C CA . THR A 1 449 ? -54.842 -2.985 -27.921 1.00 29.97 449 THR A CA 1
ATOM 3624 C C . THR A 1 449 ? -55.606 -4.059 -27.154 1.00 29.97 449 THR A C 1
ATOM 3626 O O . THR A 1 449 ? -55.285 -5.244 -27.190 1.00 29.97 449 THR A O 1
ATOM 3629 N N . SER A 1 450 ? -56.634 -3.621 -26.433 1.00 29.05 450 SER A N 1
ATOM 3630 C CA . SER A 1 450 ? -57.784 -4.453 -26.099 1.00 29.05 450 SER A CA 1
ATOM 3631 C C . SER A 1 450 ? -58.954 -3.960 -26.945 1.00 29.05 450 SER A C 1
ATOM 3633 O O . SER A 1 450 ? -59.307 -2.789 -26.880 1.00 29.05 450 SER A O 1
ATOM 3635 N N . ASP A 1 451 ? -59.428 -4.826 -27.841 1.00 31.84 451 ASP A N 1
ATOM 3636 C CA . ASP A 1 451 ? -60.837 -5.039 -28.202 1.00 31.84 451 ASP A CA 1
ATOM 3637 C C . ASP A 1 451 ? -60.904 -5.792 -29.538 1.00 31.84 451 ASP A C 1
ATOM 3639 O O . ASP A 1 451 ? -60.576 -5.246 -30.584 1.00 31.84 451 ASP A O 1
ATOM 3643 N N . PHE A 1 452 ? -61.263 -7.079 -29.493 1.00 27.73 452 PHE A N 1
ATOM 3644 C CA . PHE A 1 452 ? -62.423 -7.663 -30.185 1.00 27.73 452 PHE A CA 1
ATOM 3645 C C . PHE A 1 452 ? -62.489 -9.180 -29.902 1.00 27.73 452 PHE A C 1
ATOM 3647 O O . PHE A 1 452 ? -61.516 -9.920 -30.032 1.00 27.73 452 PHE A O 1
ATOM 3654 N N . LEU A 1 453 ? -63.668 -9.605 -29.448 1.00 29.67 453 LEU A N 1
ATOM 3655 C CA . LEU A 1 453 ? -64.075 -10.960 -29.050 1.00 29.67 453 LEU A CA 1
ATOM 3656 C C . LEU A 1 453 ? -64.287 -11.913 -30.266 1.00 29.67 453 LEU A C 1
ATOM 3658 O O . LEU A 1 453 ? -64.199 -11.470 -31.409 1.00 29.67 453 LEU A O 1
ATOM 3662 N N . PRO A 1 454 ? -64.531 -13.226 -30.042 1.00 47.44 454 PRO A N 1
ATOM 3663 C CA . PRO A 1 454 ? -64.104 -14.322 -30.914 1.00 47.44 454 PRO A CA 1
ATOM 3664 C C . PRO A 1 454 ? -65.196 -14.817 -31.875 1.00 47.44 454 PRO A C 1
ATOM 3666 O O . PRO A 1 454 ? -66.374 -14.726 -31.547 1.00 47.44 454 PRO A O 1
ATOM 3669 N N . HIS A 1 455 ? -64.802 -15.446 -32.993 1.00 26.89 455 HIS A N 1
ATOM 3670 C CA . HIS A 1 455 ? -65.342 -16.740 -33.450 1.00 26.89 455 HIS A CA 1
ATOM 3671 C C . HIS A 1 455 ? -64.754 -17.229 -34.795 1.00 26.89 455 HIS A C 1
ATOM 3673 O O . HIS A 1 455 ? -64.569 -16.463 -35.731 1.00 26.89 455 HIS A O 1
ATOM 3679 N N . THR A 1 456 ? -64.573 -18.557 -34.846 1.00 27.11 456 THR A N 1
ATOM 3680 C CA . THR A 1 456 ? -64.723 -19.493 -35.986 1.00 27.11 456 THR A CA 1
ATOM 3681 C C . THR A 1 456 ? -63.731 -19.493 -37.160 1.00 27.11 456 THR A C 1
ATOM 3683 O O . THR A 1 456 ? -63.710 -18.593 -37.984 1.00 27.11 456 THR A O 1
ATOM 3686 N N . SER A 1 457 ? -63.019 -20.628 -37.235 1.00 29.19 457 SER A N 1
ATOM 3687 C CA . SER A 1 457 ? -62.776 -21.517 -38.389 1.00 29.19 457 SER A CA 1
ATOM 3688 C C . SER A 1 457 ? -62.315 -20.973 -39.749 1.00 29.19 457 SER A C 1
ATOM 3690 O O . SER A 1 457 ? -62.997 -20.189 -40.396 1.00 29.19 457 SER A O 1
ATOM 3692 N N . ASP A 1 458 ? -61.290 -21.681 -40.233 1.00 28.56 458 ASP A N 1
ATOM 3693 C CA . ASP A 1 458 ? -61.019 -22.088 -41.615 1.00 28.56 458 ASP A CA 1
ATOM 3694 C C . ASP A 1 458 ? -60.105 -21.250 -42.531 1.00 28.56 458 ASP A C 1
ATOM 3696 O O . ASP A 1 458 ? -60.293 -20.066 -42.777 1.00 28.56 458 ASP A O 1
ATOM 3700 N N . LEU A 1 459 ? -59.183 -22.021 -43.131 1.00 28.64 459 LEU A N 1
ATOM 3701 C CA . LEU A 1 459 ? -58.605 -21.920 -44.476 1.00 28.64 459 LEU A CA 1
ATOM 3702 C C . LEU A 1 459 ? -57.441 -20.943 -44.766 1.00 28.64 459 LEU A C 1
ATOM 3704 O O . LEU A 1 459 ? -57.586 -19.741 -44.917 1.00 28.64 459 LEU A O 1
ATOM 3708 N N . GLN A 1 460 ? -56.289 -21.587 -45.004 1.00 28.84 460 GLN A N 1
ATOM 3709 C CA . GLN A 1 460 ? -55.455 -21.514 -46.216 1.00 28.84 460 GLN A CA 1
ATOM 3710 C C . GLN A 1 460 ? -54.866 -20.175 -46.713 1.00 28.84 460 GLN A C 1
ATOM 3712 O O . GLN A 1 460 ? -55.546 -19.304 -47.227 1.00 28.84 460 GLN A O 1
ATOM 3717 N N . HIS A 1 461 ? -53.530 -20.219 -46.800 1.00 31.11 461 HIS A N 1
ATOM 3718 C CA . HIS A 1 461 ? -52.672 -19.776 -47.906 1.00 31.11 461 HIS A CA 1
ATOM 3719 C C . HIS A 1 461 ? -52.618 -18.301 -48.355 1.00 31.11 461 HIS A C 1
ATOM 3721 O O . HIS A 1 461 ? -53.584 -17.705 -48.804 1.00 31.11 461 HIS A O 1
ATOM 3727 N N . ARG A 1 462 ? -51.344 -17.909 -48.518 1.00 27.42 462 ARG A N 1
ATOM 3728 C CA . ARG A 1 462 ? -50.736 -16.996 -49.503 1.00 27.42 462 ARG A CA 1
ATOM 3729 C C . ARG A 1 462 ? -50.463 -15.562 -49.053 1.00 27.42 462 ARG A C 1
ATOM 3731 O O . ARG A 1 462 ? -51.348 -14.777 -48.748 1.00 27.42 462 ARG A O 1
ATOM 3738 N N . MET A 1 463 ? -49.165 -15.259 -49.133 1.00 31.86 463 MET A N 1
ATOM 3739 C CA . MET A 1 463 ? -48.587 -13.927 -49.294 1.00 31.86 463 MET A CA 1
ATOM 3740 C C . MET A 1 463 ? -49.272 -13.152 -50.424 1.00 31.86 463 MET A C 1
ATOM 3742 O O . MET A 1 463 ? -49.791 -13.764 -51.364 1.00 31.86 463 MET A O 1
ATOM 3746 N N . PRO A 1 464 ? -49.182 -11.816 -50.389 1.00 38.75 464 PRO A N 1
ATOM 3747 C CA . PRO A 1 464 ? -48.280 -11.213 -51.369 1.00 38.75 464 PRO A CA 1
ATOM 3748 C C . PRO A 1 464 ? -47.529 -9.957 -50.898 1.00 38.75 464 PRO A C 1
ATOM 3750 O O . PRO A 1 464 ? -47.793 -9.358 -49.857 1.00 38.75 464 PRO A O 1
ATOM 3753 N N . ASP A 1 465 ? -46.563 -9.617 -51.743 1.00 27.69 465 ASP A N 1
ATOM 3754 C CA . ASP A 1 465 ? -45.616 -8.518 -51.693 1.00 27.69 465 ASP A CA 1
ATOM 3755 C C . ASP A 1 465 ? -46.215 -7.096 -51.646 1.00 27.69 465 ASP A C 1
ATOM 3757 O O . ASP A 1 465 ? -47.298 -6.800 -52.148 1.00 27.69 465 ASP A O 1
ATOM 3761 N N . ARG A 1 466 ? -45.384 -6.210 -51.079 1.00 24.64 466 ARG A N 1
ATOM 3762 C CA . ARG A 1 466 ? -45.219 -4.752 -51.302 1.00 24.64 466 ARG A CA 1
ATOM 3763 C C . ARG A 1 466 ? -45.364 -4.312 -52.788 1.00 24.64 466 ARG A C 1
ATOM 3765 O O . ARG A 1 466 ? -45.260 -5.191 -53.638 1.00 24.64 466 ARG A O 1
ATOM 3772 N N . PRO A 1 467 ? -45.390 -2.996 -53.163 1.00 42.78 467 PRO A N 1
ATOM 3773 C CA . PRO A 1 467 ? -45.071 -1.771 -52.388 1.00 42.78 467 PRO A CA 1
ATOM 3774 C C . PRO A 1 467 ? -45.894 -0.476 -52.711 1.00 42.78 467 PRO A C 1
ATOM 3776 O O . PRO A 1 467 ? -46.687 -0.413 -53.640 1.00 42.78 467 PRO A O 1
ATOM 3779 N N . SER A 1 468 ? -45.570 0.585 -51.944 1.00 26.61 468 SER A N 1
ATOM 3780 C CA . SER A 1 468 ? -45.413 2.024 -52.296 1.00 26.61 468 SER A CA 1
ATOM 3781 C C . SER A 1 468 ? -46.544 2.837 -52.952 1.00 26.61 468 SER A C 1
ATOM 3783 O O . SER A 1 468 ? -46.874 2.598 -54.105 1.00 26.61 468 SER A O 1
ATOM 3785 N N . HIS A 1 469 ? -46.949 3.948 -52.308 1.00 28.06 469 HIS A N 1
ATOM 3786 C CA . HIS A 1 469 ? -46.644 5.326 -52.756 1.00 28.06 469 HIS A CA 1
ATOM 3787 C C . HIS A 1 469 ? -47.154 6.419 -51.775 1.00 28.06 469 HIS A C 1
ATOM 3789 O O . HIS A 1 469 ? -48.260 6.336 -51.256 1.00 28.06 469 HIS A O 1
ATOM 3795 N N . THR A 1 470 ? -46.272 7.398 -51.508 1.00 24.72 470 THR A N 1
ATOM 3796 C CA . THR A 1 470 ? -46.447 8.875 -51.360 1.00 24.72 470 THR A CA 1
ATOM 3797 C C . THR A 1 470 ? -47.895 9.413 -51.384 1.00 24.72 470 THR A C 1
ATOM 3799 O O . THR A 1 470 ? -48.625 9.070 -52.302 1.00 24.72 470 THR A O 1
ATOM 3802 N N . SER A 1 471 ? -48.424 10.210 -50.444 1.00 27.36 471 SER A N 1
ATOM 3803 C CA . SER A 1 471 ? -48.077 11.561 -49.932 1.00 27.36 471 SER A CA 1
ATOM 3804 C C . SER A 1 471 ? -49.339 12.434 -50.068 1.00 27.36 471 SER A C 1
ATOM 3806 O O . SER A 1 471 ? -49.940 12.418 -51.132 1.00 27.36 471 SER A O 1
ATOM 3808 N N . ASP A 1 472 ? -49.718 13.176 -49.021 1.00 25.78 472 ASP A N 1
ATOM 3809 C CA . ASP A 1 472 ? -50.185 14.583 -49.061 1.00 25.78 472 ASP A CA 1
ATOM 3810 C C . ASP A 1 472 ? -51.335 14.965 -48.105 1.00 25.78 472 ASP A C 1
ATOM 3812 O O . ASP A 1 472 ? -52.457 14.481 -48.171 1.00 25.78 472 ASP A O 1
ATOM 3816 N N . LEU A 1 473 ? -50.971 15.918 -47.236 1.00 26.31 473 LEU A N 1
ATOM 3817 C CA . LEU A 1 473 ? -51.619 17.202 -46.940 1.00 26.31 473 LEU A CA 1
ATOM 3818 C C . LEU A 1 473 ? -53.110 17.269 -46.519 1.00 26.31 473 LEU A C 1
ATOM 3820 O O . LEU A 1 473 ? -54.025 17.281 -47.332 1.00 26.31 473 LEU A O 1
ATOM 3824 N N . GLN A 1 474 ? -53.248 17.687 -45.250 1.00 27.67 474 GLN A N 1
ATOM 3825 C CA . GLN A 1 474 ? -53.961 18.902 -44.795 1.00 27.67 474 GLN A CA 1
ATOM 3826 C C . GLN A 1 474 ? -55.391 18.822 -44.196 1.00 27.67 474 GLN A C 1
ATOM 3828 O O . GLN A 1 474 ? -56.104 17.844 -44.381 1.00 27.67 474 GLN A O 1
ATOM 3833 N N . PRO A 1 475 ? -55.753 19.817 -43.341 1.00 49.38 475 PRO A N 1
ATOM 3834 C CA . PRO A 1 475 ? -56.313 19.591 -42.003 1.00 49.38 475 PRO A CA 1
ATOM 3835 C C . PRO A 1 475 ? -57.720 20.187 -41.825 1.00 49.38 475 PRO A C 1
ATOM 3837 O O . PRO A 1 475 ? -58.235 20.844 -42.728 1.00 49.38 475 PRO A O 1
ATOM 3840 N N . ARG A 1 476 ? -58.282 20.084 -40.610 1.00 25.25 476 ARG A N 1
ATOM 3841 C CA . ARG A 1 476 ? -59.211 21.078 -40.031 1.00 25.25 476 ARG A CA 1
ATOM 3842 C C . ARG A 1 476 ? -59.374 20.893 -38.513 1.00 25.25 476 ARG A C 1
ATOM 3844 O O . ARG A 1 476 ? -59.592 19.792 -38.028 1.00 25.25 476 ARG A O 1
ATOM 3851 N N . THR A 1 477 ? -59.234 22.005 -37.797 1.00 26.36 477 THR A N 1
ATOM 3852 C CA . THR A 1 477 ? -59.737 22.297 -36.438 1.00 26.36 477 THR A CA 1
ATOM 3853 C C . THR A 1 477 ? -61.255 22.602 -36.503 1.00 26.36 477 THR A C 1
ATOM 3855 O O . THR A 1 477 ? -61.795 22.517 -37.611 1.00 26.36 477 THR A O 1
ATOM 3858 N N . PRO A 1 478 ? -61.962 23.085 -35.450 1.00 48.22 478 PRO A N 1
ATOM 3859 C CA . PRO A 1 478 ? -61.701 23.181 -33.997 1.00 48.22 478 PRO A CA 1
ATOM 3860 C C . PRO A 1 478 ? -62.885 22.645 -33.135 1.00 48.22 478 PRO A C 1
ATOM 3862 O O . PRO A 1 478 ? -63.933 22.305 -33.664 1.00 48.22 478 PRO A O 1
ATOM 3865 N N . ASP A 1 479 ? -62.726 22.565 -31.807 1.00 26.84 479 ASP A N 1
ATOM 3866 C CA . ASP A 1 479 ? -63.557 23.290 -30.813 1.00 26.84 479 ASP A CA 1
ATOM 3867 C C . ASP A 1 479 ? -63.537 22.671 -29.396 1.00 26.84 479 ASP A C 1
ATOM 3869 O O . ASP A 1 479 ? -63.665 21.471 -29.173 1.00 26.84 479 ASP A O 1
ATOM 3873 N N . ARG A 1 480 ? -63.331 23.578 -28.433 1.00 26.72 480 ARG A N 1
ATOM 3874 C CA . ARG A 1 480 ? -63.458 23.492 -26.958 1.00 26.72 480 ARG A CA 1
ATOM 3875 C C . ARG A 1 480 ? -64.968 23.475 -26.569 1.00 26.72 480 ARG A C 1
ATOM 3877 O O . ARG A 1 480 ? -65.749 23.803 -27.458 1.00 26.72 480 ARG A O 1
ATOM 3884 N N . PRO A 1 481 ? -65.433 23.283 -25.295 1.00 35.56 481 PRO A N 1
ATOM 3885 C CA . PRO A 1 481 ? -64.886 23.934 -24.089 1.00 35.56 481 PRO A CA 1
ATOM 3886 C C . PRO A 1 481 ? -65.207 23.157 -22.747 1.00 35.56 481 PRO A C 1
ATOM 3888 O O . PRO A 1 481 ? -65.275 21.934 -22.808 1.00 35.56 481 PRO A O 1
ATOM 3891 N N . PRO A 1 482 ? -65.289 23.764 -21.528 1.00 50.78 482 PRO A N 1
ATOM 3892 C CA . PRO A 1 482 ? -64.654 23.234 -20.301 1.00 50.78 482 PRO A CA 1
ATOM 3893 C C . PRO A 1 482 ? -65.630 23.125 -19.086 1.00 50.78 482 PRO A C 1
ATOM 3895 O O . PRO A 1 482 ? -66.804 23.436 -19.235 1.00 50.78 482 PRO A O 1
ATOM 3898 N N . TYR A 1 483 ? -65.158 22.736 -17.886 1.00 23.73 483 TYR A N 1
ATOM 3899 C CA . TYR A 1 483 ? -65.378 23.404 -16.568 1.00 23.73 483 TYR A CA 1
ATOM 3900 C C . TYR A 1 483 ? -65.025 22.487 -15.369 1.00 23.73 483 TYR A C 1
ATOM 3902 O O . TYR A 1 483 ? -65.628 21.439 -15.203 1.00 23.73 483 TYR A O 1
ATOM 3910 N N . SER A 1 484 ? -64.030 22.932 -14.588 1.00 25.19 484 SER A N 1
ATOM 3911 C CA . SER A 1 484 ? -63.910 23.166 -13.123 1.00 25.19 484 SER A CA 1
ATOM 3912 C C . SER A 1 484 ? -64.704 22.331 -12.059 1.00 25.19 484 SER A C 1
ATOM 3914 O O . SER A 1 484 ? -65.344 21.347 -12.394 1.00 25.19 484 SER A O 1
ATOM 3916 N N . PRO A 1 485 ? -64.574 22.620 -10.740 1.00 48.72 485 PRO A N 1
ATOM 3917 C CA . PRO A 1 485 ? -63.911 21.753 -9.749 1.00 48.72 485 PRO A CA 1
ATOM 3918 C C . PRO A 1 485 ? -64.865 21.324 -8.605 1.00 48.72 485 PRO A C 1
ATOM 3920 O O . PRO A 1 485 ? -65.976 21.825 -8.555 1.00 48.72 485 PRO A O 1
ATOM 3923 N N . ASP A 1 486 ? -64.454 20.458 -7.663 1.00 26.31 486 ASP A N 1
ATOM 3924 C CA . ASP A 1 486 ? -64.845 20.602 -6.241 1.00 26.31 486 ASP A CA 1
ATOM 3925 C C . ASP A 1 486 ? -64.216 19.587 -5.265 1.00 26.31 486 ASP A C 1
ATOM 3927 O O . ASP A 1 486 ? -63.629 18.572 -5.634 1.00 26.31 486 ASP A O 1
ATOM 3931 N N . ARG A 1 487 ? -64.294 19.979 -3.990 1.00 25.89 487 ARG A N 1
ATOM 3932 C CA . ARG A 1 487 ? -63.564 19.566 -2.783 1.00 25.89 487 ARG A CA 1
ATOM 3933 C C . ARG A 1 487 ? -64.240 18.457 -1.942 1.00 25.89 487 ARG A C 1
ATOM 3935 O O . ARG A 1 487 ? -65.427 18.563 -1.674 1.00 25.89 487 ARG A O 1
ATOM 3942 N N . LEU A 1 488 ? -63.377 17.622 -1.322 1.00 26.20 488 LEU A N 1
ATOM 3943 C CA . LEU A 1 488 ? -63.426 17.028 0.050 1.00 26.20 488 LEU A CA 1
ATOM 3944 C C . LEU A 1 488 ? -64.517 15.971 0.382 1.00 26.20 488 LEU A C 1
ATOM 3946 O O . LEU A 1 488 ? -65.530 15.925 -0.302 1.00 26.20 488 LEU A O 1
ATOM 3950 N N . PRO A 1 489 ? -64.438 15.212 1.510 1.00 32.09 489 PRO A N 1
ATOM 3951 C CA . PRO A 1 489 ? -63.309 14.713 2.331 1.00 32.09 489 PRO A CA 1
ATOM 3952 C C . PRO A 1 489 ? -63.415 13.181 2.624 1.00 32.09 489 PRO A C 1
ATOM 3954 O O . PRO A 1 489 ? -64.462 12.579 2.405 1.00 32.09 489 PRO A O 1
ATOM 3957 N N . TYR A 1 490 ? -62.392 12.525 3.202 1.00 23.75 490 TYR A N 1
ATOM 3958 C CA . TYR A 1 490 ? -62.596 11.207 3.843 1.00 23.75 490 TYR A CA 1
ATOM 3959 C C . TYR A 1 490 ? -61.789 11.026 5.138 1.00 23.75 490 TYR A C 1
ATOM 3961 O O . TYR A 1 490 ? -60.600 11.322 5.213 1.00 23.75 490 TYR A O 1
ATOM 3969 N N . THR A 1 491 ? -62.506 10.552 6.154 1.00 25.28 491 THR A N 1
ATOM 3970 C CA . THR A 1 491 ? -62.148 10.277 7.555 1.00 25.28 491 THR A CA 1
ATOM 3971 C C . THR A 1 491 ? -61.532 8.872 7.756 1.00 25.28 491 THR A C 1
ATOM 3973 O O . THR A 1 491 ? -61.517 8.068 6.823 1.00 25.28 491 THR A O 1
ATOM 3976 N N . PRO A 1 492 ? -60.976 8.561 8.948 1.00 28.09 492 PRO A N 1
ATOM 3977 C CA . PRO A 1 492 ? -59.789 7.724 9.119 1.00 28.09 492 PRO A CA 1
ATOM 3978 C C . PRO A 1 492 ? -60.095 6.224 9.227 1.00 28.09 492 PRO A C 1
ATOM 3980 O O . PRO A 1 492 ? -61.111 5.819 9.791 1.00 28.09 492 PRO A O 1
ATOM 3983 N N . ARG A 1 493 ? -59.160 5.384 8.767 1.00 25.58 493 ARG A N 1
ATOM 3984 C CA . ARG A 1 493 ? -59.101 3.957 9.121 1.00 25.58 493 ARG A CA 1
ATOM 3985 C C . ARG A 1 493 ? -57.879 3.693 10.000 1.00 25.58 493 ARG A C 1
ATOM 3987 O O . ARG A 1 493 ? -56.772 4.096 9.660 1.00 25.58 493 ARG A O 1
ATOM 3994 N N . GLN A 1 494 ? -58.120 3.028 11.128 1.00 26.69 494 GLN A N 1
ATOM 3995 C CA . GLN A 1 494 ? -57.114 2.499 12.051 1.00 26.69 494 GLN A CA 1
ATOM 3996 C C . GLN A 1 494 ? -56.160 1.500 11.363 1.00 26.69 494 GLN A C 1
ATOM 3998 O O . GLN A 1 494 ? -56.559 0.844 10.396 1.00 26.69 494 GLN A O 1
ATOM 4003 N N . PRO A 1 495 ? -54.918 1.360 11.865 1.00 25.59 495 PRO A N 1
ATOM 4004 C CA . PRO A 1 495 ? -53.885 0.540 11.242 1.00 25.59 495 PRO A CA 1
ATOM 4005 C C . PRO A 1 495 ? -54.048 -0.951 11.586 1.00 25.59 495 PRO A C 1
ATOM 4007 O O . PRO A 1 495 ? -54.422 -1.278 12.715 1.00 25.59 495 PRO A O 1
ATOM 4010 N N . PRO A 1 496 ? -53.710 -1.884 10.676 1.00 26.00 496 PRO A N 1
ATOM 4011 C CA . PRO A 1 496 ? -53.409 -3.248 11.075 1.00 26.00 496 PRO A CA 1
ATOM 4012 C C . PRO A 1 496 ? -52.034 -3.306 11.756 1.00 26.00 496 PRO A C 1
ATOM 4014 O O . PRO A 1 496 ? -51.079 -2.631 11.371 1.00 26.00 496 PRO A O 1
ATOM 4017 N N . ALA A 1 497 ? -51.967 -4.125 12.799 1.00 26.92 497 ALA A N 1
ATOM 4018 C CA . ALA A 1 497 ? -50.808 -4.342 13.642 1.00 26.92 497 ALA A CA 1
ATOM 4019 C C . ALA A 1 497 ? -49.618 -4.987 12.902 1.00 26.92 497 ALA A C 1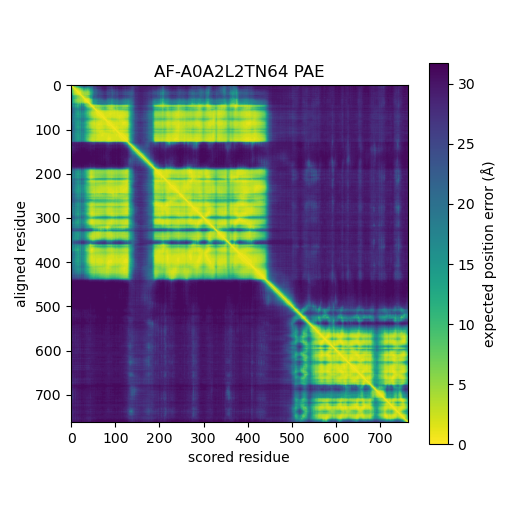
ATOM 4021 O O . ALA A 1 497 ? -49.781 -5.959 12.170 1.00 26.92 497 ALA A O 1
ATOM 4022 N N . GLY A 1 498 ? -48.419 -4.489 13.222 1.00 29.95 498 GLY A N 1
ATOM 4023 C CA . GLY A 1 498 ? -47.220 -5.298 13.457 1.00 29.95 498 GLY A CA 1
ATOM 4024 C C . GLY A 1 498 ? -46.473 -5.870 12.249 1.00 29.95 498 GLY A C 1
ATOM 4025 O O . GLY A 1 498 ? -46.793 -6.951 11.766 1.00 29.95 498 GLY A O 1
ATOM 4026 N N . ARG A 1 499 ? -45.332 -5.252 11.911 1.00 24.12 499 ARG A N 1
ATOM 4027 C CA . ARG A 1 499 ? -44.100 -5.984 11.565 1.00 24.12 499 ARG A CA 1
ATOM 4028 C C . ARG A 1 499 ? -42.868 -5.149 11.914 1.00 24.12 499 ARG A C 1
ATOM 4030 O O . ARG A 1 499 ? -42.698 -4.044 11.413 1.00 24.12 499 ARG A O 1
ATOM 4037 N N . LEU A 1 500 ? -42.058 -5.697 12.821 1.00 27.75 500 LEU A N 1
ATOM 4038 C CA . LEU A 1 500 ? -40.795 -5.141 13.303 1.00 27.75 500 LEU A CA 1
ATOM 4039 C C . LEU A 1 500 ? -39.795 -4.952 12.152 1.00 27.75 500 LEU A C 1
ATOM 4041 O O . LEU A 1 500 ? -39.560 -5.882 11.383 1.00 27.75 500 LEU A O 1
ATOM 4045 N N . GLN A 1 501 ? -39.147 -3.789 12.114 1.00 27.02 501 GLN A N 1
ATOM 4046 C CA . GLN A 1 501 ? -37.905 -3.547 11.378 1.00 27.02 501 GLN A CA 1
ATOM 4047 C C . GLN A 1 501 ? -36.809 -3.167 12.389 1.00 27.02 501 GLN A C 1
ATOM 4049 O O . GLN A 1 501 ? -37.051 -2.346 13.272 1.00 27.02 501 GLN A O 1
ATOM 4054 N N . SER A 1 502 ? -35.625 -3.780 12.275 1.00 32.66 502 SER A N 1
ATOM 4055 C CA . SER A 1 502 ? -34.540 -3.729 13.277 1.00 32.66 502 SER A CA 1
ATOM 4056 C C . SER A 1 502 ? -33.203 -3.257 12.664 1.00 32.66 502 SER A C 1
ATOM 4058 O O . SER A 1 502 ? -32.786 -3.843 11.661 1.00 32.66 502 SER A O 1
ATOM 4060 N N . PRO A 1 503 ? -32.534 -2.213 13.216 1.00 32.59 503 PRO A N 1
ATOM 4061 C CA . PRO A 1 503 ? -31.060 -1.982 13.088 1.00 32.59 503 PRO A CA 1
ATOM 4062 C C . PRO A 1 503 ? -30.272 -1.555 14.389 1.00 32.59 503 PRO A C 1
ATOM 4064 O O . PRO A 1 503 ? -30.875 -1.337 15.429 1.00 32.59 503 PRO A O 1
ATOM 4067 N N . ILE A 1 504 ? -28.916 -1.472 14.310 1.00 31.42 504 ILE A N 1
ATOM 4068 C CA . ILE A 1 504 ? -27.800 -1.407 15.337 1.00 31.42 504 ILE A CA 1
ATOM 4069 C C . ILE A 1 504 ? -27.395 0.041 15.803 1.00 31.42 504 ILE A C 1
ATOM 4071 O O . ILE A 1 504 ? -27.845 0.986 15.161 1.00 31.42 504 ILE A O 1
ATOM 4075 N N . PRO A 1 505 ? -26.589 0.273 16.889 1.00 30.70 505 PRO A N 1
ATOM 4076 C CA . PRO A 1 505 ? -26.910 1.261 17.933 1.00 30.70 505 PRO A CA 1
ATOM 4077 C C . PRO A 1 505 ? -26.218 2.640 17.990 1.00 30.70 505 PRO A C 1
ATOM 4079 O O . PRO A 1 505 ? -25.194 2.901 17.365 1.00 30.70 505 PRO A O 1
ATOM 4082 N N . LEU A 1 506 ? -26.829 3.497 18.826 1.00 30.75 506 LEU A N 1
ATOM 4083 C CA . LEU A 1 506 ? -26.511 4.886 19.173 1.00 30.75 506 LEU A CA 1
ATOM 4084 C C . LEU A 1 506 ? -25.876 4.973 20.582 1.00 30.75 506 LEU A C 1
ATOM 4086 O O . LEU A 1 506 ? -26.573 4.712 21.556 1.00 30.75 506 LEU A O 1
ATOM 4090 N N . GLY A 1 507 ? -24.613 5.410 20.683 1.00 34.94 507 GLY A N 1
ATOM 4091 C CA . GLY A 1 507 ? -23.971 5.877 21.930 1.00 34.94 507 GLY A CA 1
ATOM 4092 C C . GLY A 1 507 ? -23.614 4.816 22.992 1.00 34.94 507 GLY A C 1
ATOM 4093 O O . GLY A 1 507 ? -24.261 3.783 23.118 1.00 34.94 507 GLY A O 1
ATOM 4094 N N . GLU A 1 508 ? -22.575 5.089 23.788 1.00 33.06 508 GLU A N 1
ATOM 4095 C CA . GLU A 1 508 ? -22.136 4.271 24.933 1.00 33.06 508 GLU A CA 1
ATOM 4096 C C . GLU A 1 508 ? -22.211 5.122 26.212 1.00 33.06 508 GLU A C 1
ATOM 4098 O O . GLU A 1 508 ? -21.648 6.208 26.248 1.00 33.06 508 GLU A O 1
ATOM 4103 N N . ILE A 1 509 ? -22.897 4.661 27.267 1.00 36.09 509 ILE A N 1
ATOM 4104 C CA . ILE A 1 509 ? -22.892 5.321 28.587 1.00 36.09 509 ILE A CA 1
ATOM 4105 C C . ILE A 1 509 ? -21.920 4.547 29.483 1.00 36.09 509 ILE A C 1
ATOM 4107 O O . ILE A 1 509 ? -22.276 3.494 30.011 1.00 36.09 509 ILE A O 1
ATOM 4111 N N . THR A 1 510 ? -20.696 5.046 29.672 1.00 35.19 510 THR A N 1
ATOM 4112 C CA . THR A 1 510 ? -19.700 4.377 30.524 1.00 35.19 510 THR A CA 1
ATOM 4113 C C . THR A 1 510 ? -19.815 4.799 31.993 1.00 35.19 510 THR A C 1
ATOM 4115 O O . THR A 1 510 ? -19.922 5.970 32.349 1.00 35.19 510 THR A O 1
ATOM 4118 N N . ASN A 1 511 ? -19.811 3.811 32.890 1.00 34.88 511 ASN A N 1
ATOM 4119 C CA . ASN A 1 511 ? -20.068 3.976 34.320 1.00 34.88 511 ASN A CA 1
ATOM 4120 C C . ASN A 1 511 ? -18.736 4.008 35.096 1.00 34.88 511 ASN A C 1
ATOM 4122 O O . ASN A 1 511 ? -18.095 2.971 35.270 1.00 34.88 511 ASN A O 1
ATOM 4126 N N . ARG A 1 512 ? -18.282 5.180 35.564 1.00 32.34 512 ARG A N 1
ATOM 4127 C CA . ARG A 1 512 ? -17.123 5.287 36.476 1.00 32.34 512 ARG A CA 1
ATOM 4128 C C . ARG A 1 512 ? -17.461 6.132 37.701 1.00 32.34 512 ARG A C 1
ATOM 4130 O O . ARG A 1 512 ? -17.769 7.313 37.580 1.00 32.34 512 ARG A O 1
ATOM 4137 N N . SER A 1 513 ? -17.358 5.535 38.887 1.00 29.84 513 SER A N 1
ATOM 4138 C CA . SER A 1 513 ? -17.543 6.222 40.169 1.00 29.84 513 SER A CA 1
ATOM 4139 C C . SER A 1 513 ? -16.299 7.017 40.578 1.00 29.84 513 SER A C 1
ATOM 4141 O O . SER A 1 513 ? -15.192 6.476 40.568 1.00 29.84 513 SER A O 1
ATOM 4143 N N . ARG A 1 514 ? -16.486 8.252 41.054 1.00 32.84 514 ARG A N 1
ATOM 4144 C CA . ARG A 1 514 ? -15.555 8.938 41.965 1.00 32.84 514 ARG A CA 1
ATOM 4145 C C . ARG A 1 514 ? -16.260 9.108 43.314 1.00 32.84 514 ARG A C 1
ATOM 4147 O O . ARG A 1 514 ? -17.433 9.469 43.343 1.00 32.84 514 ARG A O 1
ATOM 4154 N N . GLN A 1 515 ? -15.569 8.799 44.408 1.00 32.16 515 GLN A N 1
ATOM 4155 C CA . GLN A 1 515 ? -16.047 9.063 45.767 1.00 32.16 515 GLN A CA 1
ATOM 4156 C C . GLN A 1 515 ? -15.999 10.573 46.033 1.00 32.16 515 GLN A C 1
ATOM 4158 O O . GLN A 1 515 ? -14.913 11.142 45.997 1.00 32.16 515 GLN A O 1
ATOM 4163 N N . ASP A 1 516 ? -17.153 11.198 46.288 1.00 34.81 516 ASP A N 1
ATOM 4164 C CA . ASP A 1 516 ? -17.237 12.481 46.997 1.00 34.81 516 ASP A CA 1
ATOM 4165 C C . ASP A 1 516 ? -18.634 12.719 47.619 1.00 34.81 516 ASP A C 1
ATOM 4167 O O . ASP A 1 516 ? -19.611 12.038 47.300 1.00 34.81 516 ASP A O 1
ATOM 4171 N N . SER A 1 517 ? -18.688 13.669 48.547 1.00 32.09 517 SER A N 1
ATOM 4172 C CA . SER A 1 517 ? -19.407 13.686 49.821 1.00 32.09 517 SER A CA 1
ATOM 4173 C C . SER A 1 517 ? -20.495 14.775 49.901 1.00 32.09 517 SER A C 1
ATOM 4175 O O . SER A 1 517 ? -20.538 15.557 50.846 1.00 32.09 517 SER A O 1
ATOM 4177 N N . SER A 1 518 ? -21.416 14.822 48.928 1.00 35.66 518 SER A N 1
ATOM 4178 C CA . SER A 1 518 ? -22.634 15.655 49.018 1.00 35.66 518 SER A CA 1
ATOM 4179 C C . SER A 1 518 ? -23.898 14.794 49.212 1.00 35.66 518 SER A C 1
ATOM 4181 O O . SER A 1 518 ? -24.070 13.811 48.486 1.00 35.66 518 SER A O 1
ATOM 4183 N N . PRO A 1 519 ? -24.792 15.114 50.174 1.00 39.81 519 PRO A N 1
ATOM 4184 C CA . PRO A 1 519 ? -25.887 14.222 50.571 1.00 39.81 519 PRO A CA 1
ATOM 4185 C C . PRO A 1 519 ? -27.061 14.127 49.576 1.00 39.81 519 PRO A C 1
ATOM 4187 O O . PRO A 1 519 ? -27.835 13.177 49.673 1.00 39.81 519 PRO A O 1
ATOM 4190 N N . GLU A 1 520 ? -27.193 15.035 48.598 1.00 39.69 520 GLU A N 1
ATOM 4191 C CA . GLU A 1 520 ? -28.414 15.129 47.767 1.00 39.69 520 GLU A CA 1
ATOM 4192 C C . GLU A 1 520 ? -28.225 14.876 46.258 1.00 39.69 520 GLU A C 1
ATOM 4194 O O . GLU A 1 520 ? -29.213 14.665 45.554 1.00 39.69 520 GLU A O 1
ATOM 4199 N N . LYS A 1 521 ? -26.991 14.855 45.733 1.00 36.00 521 LYS A N 1
ATOM 4200 C CA . LYS A 1 521 ? -26.714 14.730 44.285 1.00 36.00 521 LYS A CA 1
ATOM 4201 C C . LYS A 1 521 ? -25.503 13.838 44.008 1.00 36.00 521 LYS A C 1
ATOM 4203 O O . LYS A 1 521 ? -24.533 13.867 44.760 1.00 36.00 521 LYS A O 1
ATOM 4208 N N . ARG A 1 522 ? -25.534 13.053 42.921 1.00 44.88 522 ARG A N 1
ATOM 4209 C CA . ARG A 1 522 ? -24.387 12.246 42.455 1.00 44.88 522 ARG A CA 1
ATOM 4210 C C . ARG A 1 522 ? -23.969 12.667 41.046 1.00 44.88 522 ARG A C 1
ATOM 4212 O O . ARG A 1 522 ? -24.806 12.740 40.151 1.00 44.88 522 ARG A O 1
ATOM 4219 N N . LYS A 1 523 ? -22.666 12.904 40.876 1.00 35.31 523 LYS A N 1
ATOM 4220 C CA . LYS A 1 523 ? -22.026 13.288 39.613 1.00 35.31 523 LYS A CA 1
ATOM 4221 C C . LYS A 1 523 ? -21.948 12.076 38.679 1.00 35.31 523 LYS A C 1
ATOM 4223 O O . LYS A 1 523 ? -21.388 11.048 39.065 1.00 35.31 523 LYS A O 1
ATOM 4228 N N . LEU A 1 524 ? -22.510 12.184 37.475 1.00 37.00 524 LEU A N 1
ATOM 4229 C CA . LEU A 1 524 ? -22.384 11.174 36.420 1.00 37.00 524 LEU A CA 1
ATOM 4230 C C . LEU A 1 524 ? -21.500 11.701 35.296 1.00 37.00 524 LEU A C 1
ATOM 4232 O O . LEU A 1 524 ? -21.721 12.816 34.844 1.00 37.00 524 LEU A O 1
ATOM 4236 N N . ARG A 1 525 ? -20.580 10.871 34.804 1.00 35.44 525 ARG A N 1
ATOM 4237 C CA . ARG A 1 525 ? -19.805 11.111 33.587 1.00 35.44 525 ARG A CA 1
ATOM 4238 C C . ARG A 1 525 ? -20.509 10.462 32.386 1.00 35.44 525 ARG A C 1
ATOM 4240 O O . ARG A 1 525 ? -20.630 9.243 32.349 1.00 35.44 525 ARG A O 1
ATOM 4247 N N . LEU A 1 526 ? -20.984 11.266 31.435 1.00 36.62 526 LEU A N 1
ATOM 4248 C CA . LEU A 1 526 ? -21.622 10.825 30.191 1.00 36.62 526 LEU A CA 1
ATOM 4249 C C . LEU A 1 526 ? -20.596 10.843 29.052 1.00 36.62 526 LEU A C 1
ATOM 4251 O O . LEU A 1 526 ? -20.022 11.891 28.755 1.00 36.62 526 LEU A O 1
ATOM 4255 N N . GLU A 1 527 ? -20.377 9.697 28.414 1.00 36.50 527 GLU A N 1
ATOM 4256 C CA . GLU A 1 527 ? -19.584 9.583 27.189 1.00 36.50 527 GLU A CA 1
ATOM 4257 C C . GLU A 1 527 ? -20.526 9.661 25.983 1.00 36.50 527 GLU A C 1
ATOM 4259 O O . GLU A 1 527 ? -21.565 9.008 25.947 1.00 36.50 527 GLU A O 1
ATOM 4264 N N . VAL A 1 528 ? -20.222 10.526 25.016 1.00 40.88 528 VAL A N 1
ATOM 4265 C CA . VAL A 1 528 ? -21.084 10.718 23.844 1.00 40.88 528 VAL A CA 1
ATOM 4266 C C . VAL A 1 528 ? -20.302 10.368 22.586 1.00 40.88 528 VAL A C 1
ATOM 4268 O O . VAL A 1 528 ? -19.421 11.117 22.156 1.00 40.88 528 VAL A O 1
ATOM 4271 N N . LEU A 1 529 ? -20.645 9.221 21.994 1.00 35.25 529 LEU A N 1
ATOM 4272 C CA . LEU A 1 529 ? -20.055 8.718 20.756 1.00 35.25 529 LEU A CA 1
ATOM 4273 C C . LEU A 1 529 ? -20.984 8.976 19.562 1.00 35.25 529 LEU A C 1
ATOM 4275 O O . LEU A 1 529 ? -22.195 8.772 19.644 1.00 35.25 529 LEU A O 1
ATOM 4279 N N . GLY A 1 530 ? -20.400 9.458 18.462 1.00 35.59 530 GLY A N 1
ATOM 4280 C CA . GLY A 1 530 ? -21.114 9.890 17.262 1.00 35.59 530 GLY A CA 1
ATOM 4281 C C . GLY A 1 530 ? -22.069 8.839 16.696 1.00 35.59 530 GLY A C 1
ATOM 4282 O O . GLY A 1 530 ? -21.802 7.641 16.709 1.00 35.59 530 GLY A O 1
ATOM 4283 N N . GLN A 1 531 ? -23.196 9.319 16.181 1.00 39.12 531 GLN A N 1
ATOM 4284 C CA . GLN A 1 531 ? -24.294 8.487 15.712 1.00 39.12 531 GLN A CA 1
ATOM 4285 C C . GLN A 1 531 ? -24.073 8.022 14.263 1.00 39.12 531 GLN A C 1
ATOM 4287 O O . GLN A 1 531 ? -23.745 8.840 13.403 1.00 39.12 531 GLN A O 1
ATOM 4292 N N . ARG A 1 532 ? -24.308 6.736 13.966 1.00 37.03 532 ARG A N 1
ATOM 4293 C CA . ARG A 1 532 ? -24.307 6.182 12.600 1.00 37.03 532 ARG A CA 1
ATOM 4294 C C . ARG A 1 532 ? -25.621 5.452 12.339 1.00 37.03 532 ARG A C 1
ATOM 4296 O O . ARG A 1 532 ? -25.986 4.566 13.102 1.00 37.03 532 ARG A O 1
ATOM 4303 N N . THR A 1 533 ? -26.295 5.787 11.245 1.00 36.91 533 THR A N 1
ATOM 4304 C CA . THR A 1 533 ? -27.431 5.022 10.718 1.00 36.91 533 THR A CA 1
ATOM 4305 C C . THR A 1 533 ? -26.972 4.252 9.476 1.00 36.91 533 THR A C 1
ATOM 4307 O O . THR A 1 533 ? -26.356 4.812 8.570 1.00 36.91 533 THR A O 1
ATOM 4310 N N . GLU A 1 534 ? -27.204 2.938 9.439 1.00 29.06 534 GLU A N 1
ATOM 4311 C CA . GLU A 1 534 ? -27.035 2.139 8.219 1.00 29.06 534 GLU A CA 1
ATOM 4312 C C . GLU A 1 534 ? -28.349 2.135 7.435 1.00 29.06 534 GLU A C 1
ATOM 4314 O O . GLU A 1 534 ? -29.417 1.893 7.999 1.00 29.06 534 GLU A O 1
ATOM 4319 N N . THR A 1 535 ? -28.283 2.387 6.126 1.00 30.08 535 THR A N 1
ATOM 4320 C CA . THR A 1 535 ? -29.430 2.213 5.232 1.00 30.08 535 THR A CA 1
ATOM 4321 C C . THR A 1 535 ? -29.423 0.851 4.584 1.00 30.08 535 THR A C 1
ATOM 4323 O O . THR A 1 535 ? -28.514 0.487 3.843 1.00 30.08 535 THR A O 1
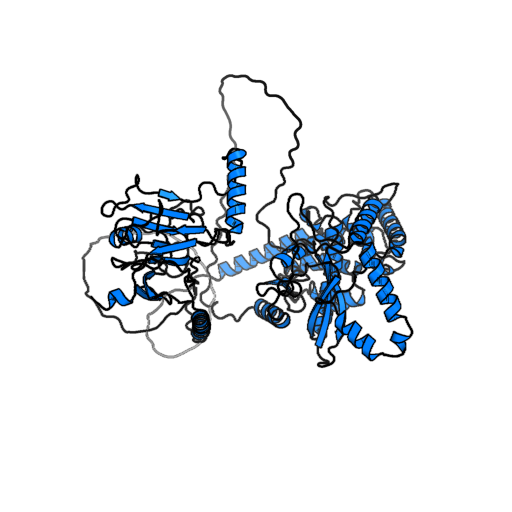ATOM 4326 N N . SER A 1 536 ? -30.515 0.125 4.790 1.00 32.56 536 SER A N 1
ATOM 4327 C CA . SER A 1 536 ? -30.937 -0.933 3.885 1.00 32.56 536 SER A CA 1
ATOM 4328 C C . SER A 1 536 ? -31.536 -0.288 2.635 1.00 32.56 536 SER A C 1
ATOM 4330 O O . SER A 1 536 ? -32.741 -0.058 2.556 1.00 32.56 536 SER A O 1
ATOM 4332 N N . SER A 1 537 ? -30.709 0.037 1.644 1.00 29.47 537 SER A N 1
ATOM 4333 C CA . SER A 1 537 ? -31.207 0.351 0.301 1.00 29.47 537 SER A CA 1
ATOM 4334 C C . SER A 1 537 ? -31.495 -0.955 -0.442 1.00 29.47 537 SER A C 1
ATOM 4336 O O . SER A 1 537 ? -30.681 -1.411 -1.233 1.00 29.47 537 SER A O 1
ATOM 4338 N N . ARG A 1 538 ? -32.628 -1.596 -0.115 1.00 31.70 538 ARG A N 1
ATOM 4339 C CA . ARG A 1 538 ? -33.406 -2.555 -0.934 1.00 31.70 538 ARG A CA 1
ATOM 4340 C C . ARG A 1 538 ? -34.470 -3.212 -0.046 1.00 31.70 538 ARG A C 1
ATOM 4342 O O . ARG A 1 538 ? -34.208 -3.534 1.110 1.00 31.70 538 ARG A O 1
ATOM 4349 N N . ARG A 1 539 ? -35.680 -3.376 -0.588 1.00 32.09 539 ARG A N 1
ATOM 4350 C CA . ARG A 1 539 ? -36.729 -4.234 -0.017 1.00 32.09 539 ARG A CA 1
ATOM 4351 C C . ARG A 1 539 ? -36.228 -5.678 -0.115 1.00 32.09 539 ARG A C 1
ATOM 4353 O O . ARG A 1 539 ? -36.355 -6.278 -1.172 1.00 32.09 539 ARG A O 1
ATOM 4360 N N . ASP A 1 540 ? -35.593 -6.191 0.929 1.00 34.00 540 ASP A N 1
ATOM 4361 C CA . ASP A 1 540 ? -35.136 -7.582 0.983 1.00 34.00 540 ASP A CA 1
ATOM 4362 C C . ASP A 1 540 ? -35.394 -8.135 2.394 1.00 34.00 540 ASP A C 1
ATOM 4364 O O . ASP A 1 540 ? -34.557 -8.044 3.295 1.00 34.00 540 ASP A O 1
ATOM 4368 N N . ASP A 1 541 ? -36.615 -8.642 2.591 1.00 37.44 541 ASP A N 1
ATOM 4369 C CA . ASP A 1 541 ? -37.149 -9.222 3.832 1.00 37.44 541 ASP A CA 1
ATOM 4370 C C . ASP A 1 541 ? -36.573 -10.633 4.094 1.00 37.44 541 ASP A C 1
ATOM 4372 O O . ASP A 1 541 ? -37.312 -11.601 4.293 1.00 37.44 541 ASP A O 1
ATOM 4376 N N . SER A 1 542 ? -35.244 -10.800 4.091 1.00 38.53 542 SER A N 1
ATOM 4377 C CA . SER A 1 542 ? -34.641 -12.093 4.444 1.00 38.53 542 SER A CA 1
ATOM 4378 C C . SER A 1 542 ? -34.481 -12.245 5.974 1.00 38.53 542 SER A C 1
ATOM 4380 O O . SER A 1 542 ? -33.814 -11.434 6.628 1.00 38.53 542 SER A O 1
ATOM 4382 N N . PRO A 1 543 ? -35.032 -13.311 6.593 1.00 36.69 543 PRO A N 1
ATOM 4383 C CA . PRO A 1 543 ? -35.035 -13.504 8.051 1.00 36.69 543 PRO A CA 1
ATOM 4384 C C . PRO A 1 543 ? -33.637 -13.678 8.680 1.00 36.69 543 PRO A C 1
ATOM 4386 O O . PRO A 1 543 ? -33.488 -13.603 9.898 1.00 36.69 543 PRO A O 1
ATOM 4389 N N . HIS A 1 544 ? -32.584 -13.871 7.880 1.00 39.53 544 HIS A N 1
ATOM 4390 C CA . HIS A 1 544 ? -31.215 -14.083 8.361 1.00 39.53 544 HIS A CA 1
ATOM 4391 C C . HIS A 1 544 ? -30.497 -12.803 8.831 1.00 39.53 544 HIS A C 1
ATOM 4393 O O . HIS A 1 544 ? -29.668 -12.878 9.741 1.00 39.53 544 HIS A O 1
ATOM 4399 N N . LYS A 1 545 ? -30.828 -11.615 8.296 1.00 35.88 545 LYS A N 1
ATOM 4400 C CA . LYS A 1 545 ? -30.217 -10.343 8.748 1.00 35.88 545 LYS A CA 1
ATOM 4401 C C . LYS A 1 545 ? -30.730 -9.894 10.121 1.00 35.88 545 LYS A C 1
ATOM 4403 O O . LYS A 1 545 ? -29.938 -9.408 10.928 1.00 35.88 545 LYS A O 1
ATOM 4408 N N . GLY A 1 546 ? -32.007 -10.134 10.428 1.00 38.81 546 GLY A N 1
ATOM 4409 C CA . GLY A 1 546 ? -32.583 -9.845 11.749 1.00 38.81 546 GLY A CA 1
ATOM 4410 C C . GLY A 1 546 ? -31.924 -10.648 12.878 1.00 38.81 546 GLY A C 1
ATOM 4411 O O . GLY A 1 546 ? -31.682 -10.114 13.958 1.00 38.81 546 GLY A O 1
ATOM 4412 N N . ILE A 1 547 ? -31.540 -11.899 12.602 1.00 40.31 547 ILE A N 1
ATOM 4413 C CA . ILE A 1 547 ? -30.875 -12.793 13.566 1.00 40.31 547 ILE A CA 1
ATOM 4414 C C . ILE A 1 547 ? -29.433 -12.338 13.851 1.00 40.31 547 ILE A C 1
ATOM 4416 O O . ILE A 1 547 ? -29.009 -12.314 15.007 1.00 40.31 547 ILE A O 1
ATOM 4420 N N . LEU A 1 548 ? -28.679 -11.926 12.823 1.00 38.75 548 LEU A N 1
ATOM 4421 C CA . LEU A 1 548 ? -27.302 -11.438 12.985 1.00 38.75 548 LEU A CA 1
ATOM 4422 C C . LEU A 1 548 ? -27.254 -10.110 13.758 1.00 38.75 548 LEU A C 1
ATOM 4424 O O . LEU A 1 548 ? -26.365 -9.889 14.583 1.00 38.75 548 LEU A O 1
ATOM 4428 N N . LEU A 1 549 ? -28.230 -9.239 13.510 1.00 42.38 549 LEU A N 1
ATOM 4429 C CA . LEU A 1 549 ? -28.391 -7.978 14.216 1.00 42.38 549 LEU A CA 1
ATOM 4430 C C . LEU A 1 549 ? -28.761 -8.197 15.691 1.00 42.38 549 LEU A C 1
ATOM 4432 O O . LEU A 1 549 ? -28.096 -7.654 16.569 1.00 42.38 549 LEU A O 1
ATOM 4436 N N . ALA A 1 550 ? -29.748 -9.055 15.964 1.00 46.44 550 ALA A N 1
ATOM 4437 C CA . ALA A 1 550 ? -30.144 -9.427 17.322 1.00 46.44 550 ALA A CA 1
ATOM 4438 C C . ALA A 1 550 ? -28.991 -10.088 18.100 1.00 46.44 550 ALA A C 1
ATOM 4440 O O . ALA A 1 550 ? -28.799 -9.815 19.282 1.00 46.44 550 ALA A O 1
ATOM 4441 N N . SER A 1 551 ? -28.162 -10.894 17.427 1.00 47.91 551 SER A N 1
ATOM 4442 C CA . SER A 1 551 ? -26.947 -11.478 18.008 1.00 47.91 551 SER A CA 1
ATOM 4443 C C . SER A 1 551 ? -25.901 -10.416 18.382 1.00 47.91 551 SER A C 1
ATOM 4445 O O . SER A 1 551 ? -25.327 -10.474 19.471 1.00 47.91 551 SER A O 1
ATOM 4447 N N . ARG A 1 552 ? -25.678 -9.410 17.522 1.00 48.47 552 ARG A N 1
ATOM 4448 C CA . ARG A 1 552 ? -24.776 -8.279 17.809 1.00 48.47 552 ARG A CA 1
ATOM 4449 C C . ARG A 1 552 ? -25.305 -7.385 18.930 1.00 48.47 552 ARG A C 1
ATOM 4451 O O . ARG A 1 552 ? -24.515 -6.982 19.775 1.00 48.47 552 ARG A O 1
ATOM 4458 N N . MET A 1 553 ? -26.611 -7.123 18.967 1.00 52.34 553 MET A N 1
ATOM 4459 C CA . MET A 1 553 ? -27.253 -6.362 20.045 1.00 52.34 553 MET A CA 1
ATOM 4460 C C . MET A 1 553 ? -27.167 -7.110 21.375 1.00 52.34 553 MET A C 1
ATOM 4462 O O . MET A 1 553 ? -26.728 -6.530 22.355 1.00 52.34 553 MET A O 1
ATOM 4466 N N . SER A 1 554 ? -27.435 -8.419 21.392 1.00 54.38 554 SER A N 1
ATOM 4467 C CA . SER A 1 554 ? -27.270 -9.249 22.593 1.00 54.38 554 SER A CA 1
ATOM 4468 C C . SER A 1 554 ? -25.820 -9.284 23.091 1.00 54.38 554 SER A C 1
ATOM 4470 O O . SER A 1 554 ? -25.577 -9.359 24.293 1.00 54.38 554 SER A O 1
ATOM 4472 N N . LYS A 1 555 ? -24.834 -9.219 22.186 1.00 58.34 555 LYS A N 1
ATOM 4473 C CA . LYS A 1 555 ? -23.418 -9.106 22.562 1.00 58.34 555 LYS A CA 1
ATOM 4474 C C . LYS A 1 555 ? -23.084 -7.718 23.123 1.00 58.34 555 LYS A C 1
ATOM 4476 O O . LYS A 1 555 ? -22.454 -7.643 24.166 1.00 58.34 555 LYS A O 1
ATOM 4481 N N . ALA A 1 556 ? -23.555 -6.650 22.483 1.00 55.47 556 ALA A N 1
ATOM 4482 C CA . ALA A 1 556 ? -23.346 -5.276 22.940 1.00 55.47 556 ALA A CA 1
ATOM 4483 C C . ALA A 1 556 ? -24.033 -5.004 24.296 1.00 55.47 556 ALA A C 1
ATOM 4485 O O . ALA A 1 556 ? -23.442 -4.376 25.167 1.00 55.47 556 ALA A O 1
ATOM 4486 N N . GLU A 1 557 ? -25.228 -5.556 24.522 1.00 60.75 557 GLU A N 1
ATOM 4487 C CA . GLU A 1 557 ? -25.936 -5.485 25.808 1.00 60.75 557 GLU A CA 1
ATOM 4488 C C . GLU A 1 557 ? -25.171 -6.185 26.935 1.00 60.75 557 GLU A C 1
ATOM 4490 O O . GLU A 1 557 ? -25.131 -5.672 28.054 1.00 60.75 557 GLU A O 1
ATOM 4495 N N . LYS A 1 558 ? -24.517 -7.322 26.649 1.00 64.25 558 LYS A N 1
ATOM 4496 C CA . LYS A 1 558 ? -23.623 -7.995 27.611 1.00 64.25 558 LYS A CA 1
ATOM 4497 C C . LYS A 1 558 ? -22.417 -7.132 27.980 1.00 64.25 558 LYS A C 1
ATOM 4499 O O . LYS A 1 558 ? -21.960 -7.207 29.117 1.00 64.25 558 LYS A O 1
ATOM 4504 N N . ASP A 1 559 ? -21.962 -6.298 27.051 1.00 58.72 559 ASP A N 1
ATOM 4505 C CA . ASP A 1 559 ? -20.877 -5.337 27.252 1.00 58.72 559 ASP A CA 1
ATOM 4506 C C . ASP A 1 559 ? -21.380 -3.990 27.829 1.00 58.72 559 ASP A C 1
ATOM 4508 O O . ASP A 1 559 ? -20.608 -3.047 27.981 1.00 58.72 559 ASP A O 1
ATOM 4512 N N . GLY A 1 560 ? -22.666 -3.889 28.200 1.00 60.66 560 GLY A N 1
ATOM 4513 C CA . GLY A 1 560 ? -23.259 -2.709 28.840 1.00 60.66 560 GLY A CA 1
ATOM 4514 C C . GLY A 1 560 ? -23.782 -1.632 27.881 1.00 60.66 560 GLY A C 1
ATOM 4515 O O . GLY A 1 560 ? -24.206 -0.569 28.335 1.00 60.66 560 GLY A O 1
ATOM 4516 N N . VAL A 1 561 ? -23.801 -1.895 26.573 1.00 64.94 561 VAL A N 1
ATOM 4517 C CA . VAL A 1 561 ? -24.288 -0.972 25.537 1.00 64.94 561 VAL A CA 1
ATOM 4518 C C . VAL A 1 561 ? -25.784 -1.181 25.309 1.00 64.94 561 VAL A C 1
ATOM 4520 O O . VAL A 1 561 ? -26.226 -2.288 25.007 1.00 64.94 561 VAL A O 1
ATOM 4523 N N . LYS A 1 562 ? -26.577 -0.109 25.405 1.00 64.38 562 LYS A N 1
ATOM 4524 C CA . LYS A 1 562 ? -28.027 -0.153 25.169 1.00 64.38 562 LYS A CA 1
ATOM 4525 C C . LYS A 1 562 ? -28.396 0.538 23.868 1.00 64.38 562 LYS A C 1
ATOM 4527 O O . LYS A 1 562 ? -28.016 1.681 23.639 1.00 64.38 562 LYS A O 1
ATOM 4532 N N . TYR A 1 563 ? -29.188 -0.139 23.044 1.00 65.12 563 TYR A N 1
ATOM 4533 C CA . TYR A 1 563 ? -29.819 0.491 21.892 1.00 65.12 563 TYR A CA 1
ATOM 4534 C C . TYR A 1 563 ? -31.049 1.288 22.317 1.00 65.12 563 TYR A C 1
ATOM 4536 O O . TYR A 1 563 ? -31.879 0.790 23.075 1.00 65.12 563 TYR A O 1
ATOM 4544 N N . LEU A 1 564 ? -31.177 2.507 21.797 1.00 75.75 564 LEU A N 1
ATOM 4545 C CA . LEU A 1 564 ? -32.290 3.398 22.090 1.00 75.75 564 LEU A CA 1
ATOM 4546 C C . LEU A 1 564 ? -33.145 3.553 20.835 1.00 75.75 564 LEU A C 1
ATOM 4548 O O . LEU A 1 564 ? -32.710 4.140 19.843 1.00 75.75 564 LEU A O 1
ATOM 4552 N N . THR A 1 565 ? -34.359 3.017 20.883 1.00 78.06 565 THR A N 1
ATOM 4553 C CA . THR A 1 565 ? -35.401 3.331 19.902 1.00 78.06 565 THR A CA 1
ATOM 4554 C C . THR A 1 565 ? -35.963 4.721 20.167 1.00 78.06 565 THR A C 1
ATOM 4556 O O . THR A 1 565 ? -35.717 5.305 21.221 1.00 78.06 565 THR A O 1
ATOM 4559 N N . GLU A 1 566 ? -36.746 5.254 19.233 1.00 84.62 566 GLU A N 1
ATOM 4560 C CA . GLU A 1 566 ? -37.443 6.510 19.483 1.00 84.62 566 GLU A CA 1
ATOM 4561 C C . GLU A 1 566 ? -38.329 6.432 20.737 1.00 84.62 566 GLU A C 1
ATOM 4563 O O . GLU A 1 566 ? -39.010 5.426 20.953 1.00 84.62 566 GLU A O 1
ATOM 4568 N N . GLY A 1 567 ? -38.286 7.476 21.565 1.00 88.50 567 GLY A N 1
ATOM 4569 C CA . GLY A 1 567 ? -39.094 7.602 22.775 1.00 88.50 567 GLY A CA 1
ATOM 4570 C C . GLY A 1 567 ? -38.290 7.921 24.034 1.00 88.50 567 GLY A C 1
ATOM 4571 O O . GLY A 1 567 ? -37.096 8.227 23.987 1.00 88.50 567 GLY A O 1
ATOM 4572 N N . VAL A 1 568 ? -38.982 7.867 25.173 1.00 91.94 568 VAL A N 1
ATOM 4573 C CA . VAL A 1 568 ? -38.419 8.134 26.502 1.00 91.94 568 VAL A CA 1
ATOM 4574 C C . VAL A 1 568 ? -37.863 6.852 27.106 1.00 91.94 568 VAL A C 1
ATOM 4576 O O . VAL A 1 568 ? -38.540 5.829 27.170 1.00 91.94 568 VAL A O 1
ATOM 4579 N N . HIS A 1 569 ? -36.642 6.946 27.613 1.00 88.44 569 HIS A N 1
ATOM 4580 C CA . HIS A 1 569 ? -35.916 5.886 28.287 1.00 88.44 569 HIS A CA 1
ATOM 4581 C C . HIS A 1 569 ? -35.499 6.356 29.672 1.00 88.44 569 HIS A C 1
ATOM 4583 O O . HIS A 1 569 ? -34.971 7.457 29.845 1.00 88.44 569 HIS A O 1
ATOM 4589 N N . GLU A 1 570 ? -35.713 5.502 30.662 1.00 91.31 570 GLU A N 1
ATOM 4590 C CA . GLU A 1 570 ? -35.388 5.785 32.052 1.00 91.31 570 GLU A CA 1
ATOM 4591 C C . GLU A 1 570 ? -34.389 4.751 32.568 1.00 91.31 570 GLU A C 1
ATOM 4593 O O . GLU A 1 570 ? -34.568 3.541 32.404 1.00 91.31 570 GLU A O 1
ATOM 4598 N N . PHE A 1 571 ? -33.310 5.227 33.186 1.00 84.31 571 PHE A N 1
ATOM 4599 C CA . PHE A 1 571 ? -32.239 4.370 33.676 1.00 84.31 571 PHE A CA 1
ATOM 4600 C C . PHE A 1 571 ? -31.910 4.682 35.128 1.00 84.31 571 PHE A C 1
ATOM 4602 O O . PHE A 1 571 ? -31.489 5.791 35.454 1.00 84.31 571 PHE A O 1
ATOM 4609 N N . THR A 1 572 ? -31.999 3.666 35.985 1.00 85.19 572 THR A N 1
ATOM 4610 C CA . THR A 1 572 ? -31.307 3.673 37.275 1.00 85.19 572 THR A CA 1
ATOM 4611 C C . THR A 1 572 ? -29.889 3.169 37.055 1.00 85.19 572 THR A C 1
ATOM 4613 O O . THR A 1 572 ? -29.665 2.016 36.689 1.00 85.19 572 THR A O 1
ATOM 4616 N N . LEU A 1 573 ? -28.924 4.056 37.243 1.00 81.00 573 LEU A N 1
ATOM 4617 C CA . LEU A 1 573 ? -27.508 3.778 37.046 1.00 81.00 573 LEU A CA 1
ATOM 4618 C C . LEU A 1 573 ? -26.948 3.062 38.281 1.00 81.00 573 LEU A C 1
ATOM 4620 O O . LEU A 1 573 ? -27.499 3.186 39.374 1.00 81.00 573 LEU A O 1
ATOM 4624 N N . ALA A 1 574 ? -25.822 2.348 38.155 1.00 74.06 574 ALA A N 1
ATOM 4625 C CA . ALA A 1 574 ? -25.237 1.639 39.310 1.00 74.06 574 ALA A CA 1
ATOM 4626 C C . ALA A 1 574 ? -24.812 2.592 40.446 1.00 74.06 574 ALA A C 1
ATOM 4628 O O . ALA A 1 574 ? -24.674 2.192 41.597 1.00 74.06 574 ALA A O 1
ATOM 4629 N N . THR A 1 575 ? -24.644 3.879 40.134 1.00 75.69 575 THR A N 1
ATOM 4630 C CA . THR A 1 575 ? -24.431 4.947 41.112 1.00 75.69 575 THR A CA 1
ATOM 4631 C C . THR A 1 575 ? -25.702 5.316 41.886 1.00 75.69 575 THR A C 1
ATOM 4633 O O . THR A 1 575 ? -25.643 6.208 42.723 1.00 75.69 575 THR A O 1
ATOM 4636 N N . GLY A 1 576 ? -26.854 4.694 41.635 1.00 78.44 576 GLY A N 1
ATOM 4637 C CA . GLY A 1 576 ? -28.145 5.070 42.222 1.00 78.44 576 GLY A CA 1
ATOM 4638 C C . GLY A 1 576 ? -28.715 6.387 41.683 1.00 78.44 576 GLY A C 1
ATOM 4639 O O . GLY A 1 576 ? -29.743 6.852 42.173 1.00 78.44 576 GLY A O 1
ATOM 4640 N N . ALA A 1 577 ? -28.056 7.003 40.697 1.00 83.50 577 ALA A N 1
ATOM 4641 C CA . ALA A 1 577 ? -28.584 8.139 39.957 1.00 83.50 577 ALA A CA 1
ATOM 4642 C C . ALA A 1 577 ? -29.642 7.676 38.949 1.00 83.50 577 ALA A C 1
ATOM 4644 O O . ALA A 1 577 ? -29.539 6.585 38.387 1.00 83.50 577 ALA A O 1
ATOM 4645 N N . PHE A 1 578 ? -30.636 8.520 38.712 1.00 88.12 578 PHE A N 1
ATOM 4646 C CA . PHE A 1 578 ? -31.723 8.277 37.782 1.00 88.12 578 PHE A CA 1
ATOM 4647 C C . PHE A 1 578 ? -31.618 9.230 36.589 1.00 88.12 578 PHE A C 1
ATOM 4649 O O . PHE A 1 578 ? -31.547 10.445 36.777 1.00 88.12 578 PHE A O 1
ATOM 4656 N N . LEU A 1 579 ? -31.587 8.669 35.380 1.00 89.38 579 LEU A N 1
ATOM 4657 C CA . LEU A 1 579 ? -31.426 9.382 34.114 1.00 89.38 579 LEU A CA 1
ATOM 4658 C C . LEU A 1 579 ? -32.698 9.250 33.271 1.00 89.38 579 LEU A C 1
ATOM 4660 O O . LEU A 1 579 ? -33.077 8.127 32.933 1.00 89.38 579 LEU A O 1
ATOM 4664 N N . LYS A 1 580 ? -33.304 10.380 32.883 1.00 92.38 580 LYS A N 1
ATOM 4665 C CA . LYS A 1 580 ? -34.359 10.434 31.857 1.00 92.38 580 LYS A CA 1
ATOM 4666 C C . LYS A 1 580 ? -33.791 10.900 30.523 1.00 92.38 580 LYS A C 1
ATOM 4668 O O . LYS A 1 580 ? -33.256 12.008 30.426 1.00 92.38 580 LYS A O 1
ATOM 4673 N N . LEU A 1 581 ? -33.938 10.078 29.492 1.00 92.44 581 LEU A N 1
ATOM 4674 C CA . LEU A 1 581 ? -33.394 10.336 28.168 1.00 92.44 581 LEU A CA 1
ATOM 4675 C C . LEU A 1 581 ? -34.477 10.192 27.099 1.00 92.44 581 LEU A C 1
ATOM 4677 O O . LEU A 1 581 ? -35.149 9.172 27.044 1.00 92.44 581 LEU A O 1
ATOM 4681 N N . TYR A 1 582 ? -34.609 11.172 26.210 1.00 93.25 582 TYR A N 1
ATOM 4682 C CA . TYR A 1 582 ? -35.376 11.024 24.972 1.00 93.25 582 TYR A CA 1
ATOM 4683 C C . TYR A 1 582 ? -34.434 10.680 23.818 1.00 93.25 582 TYR A C 1
ATOM 4685 O O . TYR A 1 582 ? -33.388 11.316 23.688 1.00 93.25 582 TYR A O 1
ATOM 4693 N N . ALA A 1 583 ? -34.788 9.716 22.972 1.00 90.75 583 ALA A N 1
ATOM 4694 C CA . ALA A 1 583 ? -34.021 9.369 21.777 1.00 90.75 583 ALA A CA 1
ATOM 4695 C C . ALA A 1 583 ? -34.879 9.482 20.511 1.00 90.75 583 ALA A C 1
ATOM 4697 O O . ALA A 1 583 ? -36.074 9.206 20.557 1.00 90.75 583 ALA A O 1
ATOM 4698 N N . SER A 1 584 ? -34.282 9.855 19.375 1.00 86.25 584 SER A N 1
ATOM 4699 C CA . SER A 1 584 ? -34.912 9.726 18.052 1.00 86.25 584 SER A CA 1
ATOM 4700 C C . SER A 1 584 ? -33.868 9.626 16.927 1.00 86.25 584 SER A C 1
ATOM 4702 O O . SER A 1 584 ? -32.934 10.432 16.882 1.00 86.25 584 SER A O 1
ATOM 4704 N N . PRO A 1 585 ? -33.991 8.667 15.990 1.00 82.75 585 PRO A N 1
ATOM 4705 C CA . PRO A 1 585 ? -33.048 8.517 14.882 1.00 82.75 585 PRO A CA 1
ATOM 4706 C C . PRO A 1 585 ? -33.341 9.458 13.700 1.00 82.75 585 PRO A C 1
ATOM 4708 O O . PRO A 1 585 ? -32.566 9.485 12.746 1.00 82.75 585 PRO A O 1
ATOM 4711 N N . TRP A 1 586 ? -34.459 10.186 13.728 1.00 81.12 586 TRP A N 1
ATOM 4712 C CA . TRP A 1 586 ? -35.007 10.862 12.557 1.00 81.12 586 TRP A CA 1
ATOM 4713 C C . TRP A 1 586 ? -34.300 12.174 12.204 1.00 81.12 586 TRP A C 1
ATOM 4715 O O . TRP A 1 586 ? -34.008 12.995 13.077 1.00 81.12 586 TRP A O 1
ATOM 4725 N N . THR A 1 587 ? -34.083 12.412 10.907 1.00 82.44 587 THR A N 1
ATOM 4726 C CA . THR A 1 587 ? -33.532 13.668 10.367 1.00 82.44 587 THR A CA 1
ATOM 4727 C C . THR A 1 587 ? -34.283 14.158 9.129 1.00 82.44 587 THR A C 1
ATOM 4729 O O . THR A 1 587 ? -34.913 13.361 8.434 1.00 82.44 587 THR A O 1
ATOM 4732 N N . PRO A 1 588 ? -34.229 15.461 8.803 1.00 83.94 588 PRO A N 1
ATOM 4733 C CA . PRO A 1 588 ? -34.703 15.938 7.508 1.00 83.94 588 PRO A CA 1
ATOM 4734 C C . PRO A 1 588 ? -33.981 15.238 6.349 1.00 83.94 588 PRO A C 1
ATOM 4736 O O . PRO A 1 588 ? -32.840 14.789 6.494 1.00 83.94 588 PRO A O 1
ATOM 4739 N N . VAL A 1 589 ? -34.617 15.179 5.173 1.00 78.81 589 VAL A N 1
ATOM 4740 C CA . VAL A 1 589 ? -33.965 14.662 3.958 1.00 78.81 589 VAL A CA 1
ATOM 4741 C C . VAL A 1 589 ? -32.660 15.411 3.690 1.00 78.81 589 VAL A C 1
ATOM 4743 O O . VAL A 1 589 ? -32.639 16.607 3.402 1.00 78.81 589 VAL A O 1
ATOM 4746 N N . TYR A 1 590 ? -31.567 14.658 3.734 1.00 65.88 590 TYR A N 1
ATOM 4747 C CA . TYR A 1 590 ? -30.215 15.128 3.476 1.00 65.88 590 TYR A CA 1
ATOM 4748 C C . TYR A 1 590 ? -29.430 13.988 2.812 1.00 65.88 590 TYR A C 1
ATOM 4750 O O . TYR A 1 590 ? -28.748 13.210 3.475 1.00 65.88 590 TYR A O 1
ATOM 4758 N N . GLY A 1 591 ? -29.602 13.810 1.500 1.00 66.62 591 GLY A N 1
ATOM 4759 C CA . GLY A 1 591 ? -29.078 12.654 0.761 1.00 66.62 591 GLY A CA 1
ATOM 4760 C C . GLY A 1 591 ? -30.086 11.503 0.650 1.00 66.62 591 GLY A C 1
ATOM 4761 O O . GLY A 1 591 ? -31.259 11.746 0.388 1.00 66.62 591 GLY A O 1
ATOM 4762 N N . GLY A 1 592 ? -29.614 10.259 0.780 1.00 58.22 592 GLY A N 1
ATOM 4763 C CA . GLY A 1 592 ? -30.424 9.034 0.666 1.00 58.22 592 GLY A CA 1
ATOM 4764 C C . GLY A 1 592 ? -30.226 8.087 1.851 1.00 58.22 592 GLY A C 1
ATOM 4765 O O . GLY A 1 592 ? -30.031 6.886 1.653 1.00 58.22 592 GLY A O 1
ATOM 4766 N N . TRP A 1 593 ? -30.188 8.640 3.069 1.00 66.88 593 TRP A N 1
ATOM 4767 C CA . TRP A 1 593 ? -29.895 7.896 4.297 1.00 66.88 593 TRP A CA 1
ATOM 4768 C C . TRP A 1 593 ? -31.176 7.458 5.043 1.00 66.88 593 TRP A C 1
ATOM 4770 O O . TRP A 1 593 ? -32.288 7.785 4.639 1.00 66.88 593 TRP A O 1
ATOM 4780 N N . ALA A 1 594 ? -31.042 6.645 6.095 1.00 61.22 594 ALA A N 1
ATOM 4781 C CA . ALA A 1 594 ? -32.167 5.999 6.771 1.00 61.22 594 ALA A CA 1
ATOM 4782 C C . ALA A 1 594 ? -32.721 6.966 7.798 1.00 61.22 594 ALA A C 1
ATOM 4784 O O . ALA A 1 594 ? -31.998 7.842 8.270 1.00 61.22 594 ALA A O 1
ATOM 4785 N N . PHE A 1 595 ? -33.988 6.763 8.157 1.00 72.50 595 PHE A N 1
ATOM 4786 C CA . PHE A 1 595 ? -34.686 7.619 9.112 1.00 72.50 595 PHE A CA 1
ATOM 4787 C C . PHE A 1 595 ? -34.744 9.082 8.638 1.00 72.50 595 PHE A C 1
ATOM 4789 O O . PHE A 1 595 ? -34.658 10.009 9.436 1.00 72.50 595 PHE A O 1
ATOM 4796 N N . GLN A 1 596 ? -34.891 9.296 7.325 1.00 79.44 596 GLN A N 1
ATOM 4797 C CA . GLN A 1 596 ? -35.065 10.624 6.741 1.00 79.44 596 GLN A CA 1
ATOM 4798 C C . GLN A 1 596 ? -36.537 10.918 6.443 1.00 79.44 596 GLN A C 1
ATOM 4800 O O . GLN A 1 596 ? -37.213 10.107 5.809 1.00 79.44 596 GLN A O 1
ATOM 4805 N N . TYR A 1 597 ? -37.029 12.083 6.868 1.00 83.00 597 TYR A N 1
ATOM 4806 C CA . TYR A 1 597 ? -38.405 12.534 6.636 1.00 83.00 597 TYR A CA 1
ATOM 4807 C C . TYR A 1 597 ? -38.462 13.755 5.712 1.00 83.00 597 TYR A C 1
ATOM 4809 O O . TYR A 1 597 ? -37.627 14.658 5.785 1.00 83.00 597 TYR A O 1
ATOM 4817 N N . GLY A 1 598 ? -39.467 13.784 4.829 1.00 74.00 598 GLY A N 1
ATOM 4818 C CA . GLY A 1 598 ? -39.673 14.873 3.865 1.00 74.00 598 GLY A CA 1
ATOM 4819 C C . GLY A 1 598 ? -40.636 15.975 4.322 1.00 74.00 598 GLY A C 1
ATOM 4820 O O . GLY A 1 598 ? -40.467 17.116 3.911 1.00 74.00 598 GLY A O 1
ATOM 4821 N N . ASN A 1 599 ? -41.619 15.655 5.174 1.00 74.06 599 ASN A N 1
ATOM 4822 C CA . ASN A 1 599 ? -42.750 16.537 5.511 1.00 74.06 599 ASN A CA 1
ATOM 4823 C C . ASN A 1 599 ? -42.826 16.877 7.017 1.00 74.06 599 ASN A C 1
ATOM 4825 O O . ASN A 1 599 ? -43.922 16.989 7.558 1.00 74.06 599 ASN A O 1
ATOM 4829 N N . GLY A 1 600 ? -41.675 17.012 7.683 1.00 75.62 600 GLY A N 1
ATOM 4830 C CA . GLY A 1 600 ? -41.594 17.191 9.142 1.00 75.62 600 GLY A CA 1
ATOM 4831 C C . GLY A 1 600 ? -41.643 15.871 9.921 1.00 75.62 600 GLY A C 1
ATOM 4832 O O . GLY A 1 600 ? -41.920 14.811 9.351 1.00 75.62 600 GLY A O 1
ATOM 4833 N N . HIS A 1 601 ? -41.322 15.936 11.213 1.00 84.62 601 HIS A N 1
ATOM 4834 C CA . HIS A 1 601 ? -41.376 14.806 12.149 1.00 84.62 601 HIS A CA 1
ATOM 4835 C C . HIS A 1 601 ? -41.720 15.316 13.541 1.00 84.62 601 HIS A C 1
ATOM 4837 O O . HIS A 1 601 ? -41.100 16.261 14.030 1.00 84.62 601 HIS A O 1
ATOM 4843 N N . ASP A 1 602 ? -42.697 14.679 14.179 1.00 84.88 602 ASP A N 1
ATOM 4844 C CA . ASP A 1 602 ? -43.145 15.081 15.505 1.00 84.88 602 ASP A CA 1
ATOM 4845 C C . ASP A 1 602 ? -42.236 14.473 16.577 1.00 84.88 602 ASP A C 1
ATOM 4847 O O . ASP A 1 602 ? -42.313 13.286 16.899 1.00 84.88 602 ASP A O 1
ATOM 4851 N N . PHE A 1 603 ? -41.326 15.291 17.100 1.00 87.69 603 PHE A N 1
ATOM 4852 C CA . PHE A 1 603 ? -40.483 14.914 18.226 1.00 87.69 603 PHE A CA 1
ATOM 4853 C C . PHE A 1 603 ? -41.264 15.157 19.525 1.00 87.69 603 PHE A C 1
ATOM 4855 O O . PHE A 1 603 ? -41.290 16.277 20.031 1.00 87.69 603 PHE A O 1
ATOM 4862 N N . ASP A 1 604 ? -41.871 14.125 20.106 1.00 87.62 604 ASP A N 1
ATOM 4863 C CA . ASP A 1 604 ? -42.605 14.252 21.375 1.00 87.62 604 ASP A CA 1
ATOM 4864 C C . ASP A 1 604 ? -41.648 14.228 22.580 1.00 87.62 604 ASP A C 1
ATOM 4866 O O . ASP A 1 604 ? -41.628 13.291 23.376 1.00 87.62 604 ASP A O 1
ATOM 4870 N N . ILE A 1 605 ? -40.771 15.237 22.675 1.00 92.12 605 ILE A N 1
ATOM 4871 C CA . ILE A 1 605 ? -39.814 15.375 23.781 1.00 92.12 605 ILE A CA 1
ATOM 4872 C C . ILE A 1 605 ? -40.557 15.942 25.001 1.00 92.12 605 ILE A C 1
ATOM 4874 O O . ILE A 1 605 ? -40.925 17.123 24.982 1.00 92.12 605 ILE A O 1
ATOM 4878 N N . PRO A 1 606 ? -40.733 15.182 26.099 1.00 91.31 606 PRO A N 1
ATOM 4879 C CA . PRO A 1 606 ? -41.436 15.700 27.264 1.00 91.31 606 PRO A CA 1
ATOM 4880 C C . PRO A 1 606 ? -40.583 16.709 28.037 1.00 91.31 606 PRO A C 1
ATOM 4882 O O . PRO A 1 606 ? -39.354 16.743 27.932 1.00 91.31 606 PRO A O 1
ATOM 4885 N N . SER A 1 607 ? -41.224 17.512 28.885 1.00 88.88 607 SER A N 1
ATOM 4886 C CA . SER A 1 607 ? -40.501 18.370 29.823 1.00 88.88 607 SER A CA 1
ATOM 4887 C C . SER A 1 607 ? -39.805 17.547 30.916 1.00 88.88 607 SER A C 1
ATOM 4889 O O . SER A 1 607 ? -40.220 16.443 31.274 1.00 88.88 607 SER A O 1
ATOM 4891 N N . GLY A 1 608 ? -38.713 18.087 31.463 1.00 87.75 608 GLY A N 1
ATOM 4892 C CA . GLY A 1 608 ? -37.975 17.439 32.553 1.00 87.75 608 GLY A CA 1
ATOM 4893 C C . GLY A 1 608 ? -37.047 16.298 32.121 1.00 87.75 608 GLY A C 1
ATOM 4894 O O . GLY A 1 608 ? -36.613 15.528 32.977 1.00 87.75 608 GLY A O 1
ATOM 4895 N N . MET A 1 609 ? -36.729 16.189 30.827 1.00 92.62 609 MET A N 1
ATOM 4896 C CA . MET A 1 609 ? -35.686 15.287 30.327 1.00 92.62 609 MET A CA 1
ATOM 4897 C C . MET A 1 609 ? -34.291 15.769 30.740 1.00 92.62 609 MET A C 1
ATOM 4899 O O . MET A 1 609 ? -33.981 16.961 30.676 1.00 92.62 609 MET A O 1
ATOM 4903 N N . ASP A 1 610 ? -33.415 14.843 31.128 1.00 93.06 610 ASP A N 1
ATOM 4904 C CA . ASP A 1 610 ? -32.013 15.170 31.386 1.00 93.06 610 ASP A CA 1
ATOM 4905 C C . ASP A 1 610 ? -31.246 15.285 30.065 1.00 93.06 610 ASP A C 1
ATOM 4907 O O . ASP A 1 610 ? -30.484 16.231 29.866 1.00 93.06 610 ASP A O 1
ATOM 4911 N N . VAL A 1 611 ? -31.481 14.350 29.141 1.00 93.75 611 VAL A N 1
ATOM 4912 C CA . VAL A 1 611 ? -30.788 14.291 27.849 1.00 93.75 611 VAL A CA 1
ATOM 4913 C C . VAL A 1 611 ? -31.787 14.044 26.719 1.00 93.75 611 VAL A C 1
ATOM 4915 O O . VAL A 1 611 ? -32.644 13.176 26.823 1.00 93.75 611 VAL A O 1
ATOM 4918 N N . ALA A 1 612 ? -31.658 14.770 25.614 1.00 94.19 612 ALA A N 1
ATOM 4919 C CA . ALA A 1 612 ? -32.320 14.451 24.353 1.00 94.19 612 ALA A CA 1
ATOM 4920 C C . ALA A 1 612 ? -31.259 14.091 23.305 1.00 94.19 612 ALA A C 1
ATOM 4922 O O . ALA A 1 612 ? -30.413 14.927 22.993 1.00 94.19 612 ALA A O 1
ATOM 4923 N N . VAL A 1 613 ? -31.301 12.874 22.766 1.00 92.06 613 VAL A N 1
ATOM 4924 C CA . VAL A 1 613 ? -30.366 12.346 21.764 1.00 92.06 613 VAL A CA 1
ATOM 4925 C C . VAL A 1 613 ? -31.087 12.204 20.430 1.00 92.06 613 VAL A C 1
ATOM 4927 O O . VAL A 1 613 ? -31.887 11.291 20.249 1.00 92.06 613 VAL A O 1
ATOM 4930 N N . ILE A 1 614 ? -30.822 13.105 19.488 1.00 90.19 614 ILE A N 1
ATOM 4931 C CA . ILE A 1 614 ? -31.489 13.105 18.175 1.00 90.19 614 ILE A CA 1
ATOM 4932 C C . ILE A 1 614 ? -30.437 13.082 17.078 1.00 90.19 614 ILE A C 1
ATOM 4934 O O . ILE A 1 614 ? -29.357 13.628 17.262 1.00 90.19 614 ILE A O 1
ATOM 4938 N N . HIS A 1 615 ? -30.680 12.400 15.961 1.00 84.62 615 HIS A N 1
ATOM 4939 C CA . HIS A 1 615 ? -29.627 12.208 14.960 1.00 84.62 615 HIS A CA 1
ATOM 4940 C C . HIS A 1 615 ? -29.175 13.492 14.273 1.00 84.62 615 HIS A C 1
ATOM 4942 O O . HIS A 1 615 ? -27.971 13.705 14.114 1.00 84.62 615 HIS A O 1
ATOM 4948 N N . GLY A 1 616 ? -30.116 14.363 13.923 1.00 85.38 616 GLY A N 1
ATOM 4949 C CA . GLY A 1 616 ? -29.858 15.612 13.212 1.00 85.38 616 GLY A CA 1
ATOM 4950 C C . GLY A 1 616 ? -29.842 16.834 14.132 1.00 85.38 616 GLY A C 1
ATOM 4951 O O . GLY A 1 616 ? -30.417 16.788 15.220 1.00 85.38 616 GLY A O 1
ATOM 4952 N N . PRO A 1 617 ? -29.205 17.937 13.702 1.00 91.12 617 PRO A N 1
ATOM 4953 C CA . PRO A 1 617 ? -29.147 19.164 14.484 1.00 91.12 617 PRO A CA 1
ATOM 4954 C C . PRO A 1 617 ? -30.470 19.959 14.456 1.00 91.12 617 PRO A C 1
ATOM 4956 O O . PRO A 1 617 ? -31.225 19.884 13.480 1.00 91.12 617 PRO A O 1
ATOM 4959 N N . PRO A 1 618 ? -30.752 20.782 15.483 1.00 93.00 618 PRO A N 1
ATOM 4960 C CA . PRO A 1 618 ? -31.767 21.828 15.399 1.00 93.00 618 PRO A CA 1
ATOM 4961 C C . PRO A 1 618 ? -31.321 22.942 14.446 1.00 93.00 618 PRO A C 1
ATOM 4963 O O . PRO A 1 618 ? -30.130 23.221 14.311 1.00 93.00 618 PRO A O 1
ATOM 4966 N N . GLN A 1 619 ? -32.275 23.613 13.802 1.00 91.19 619 GLN A N 1
ATOM 4967 C CA . GLN A 1 619 ? -31.964 24.720 12.897 1.00 91.19 619 GLN A CA 1
ATOM 4968 C C . GLN A 1 619 ? -31.206 25.841 13.619 1.00 91.19 619 GLN A C 1
ATOM 4970 O O . GLN A 1 619 ? -31.584 26.256 14.709 1.00 91.19 619 GLN A O 1
ATOM 4975 N N . GLY A 1 620 ? -30.135 26.338 13.002 1.00 86.44 620 GLY A N 1
ATOM 4976 C CA . GLY A 1 620 ? -29.311 27.427 13.527 1.00 86.44 620 GLY A CA 1
ATOM 4977 C C . GLY A 1 620 ? -28.374 27.035 14.674 1.00 86.44 620 GLY A C 1
ATOM 4978 O O . GLY A 1 620 ? -27.599 27.878 15.124 1.00 86.44 620 GLY A O 1
ATOM 4979 N N . ILE A 1 621 ? -28.397 25.779 15.136 1.00 90.00 621 ILE A N 1
ATOM 4980 C CA . ILE A 1 621 ? -27.565 25.303 16.244 1.00 90.00 621 ILE A CA 1
ATOM 4981 C C . ILE A 1 621 ? -26.623 24.212 15.747 1.00 90.00 621 ILE A C 1
ATOM 4983 O O . ILE A 1 621 ? -27.005 23.053 15.625 1.00 90.00 621 ILE A O 1
ATOM 4987 N N . LEU A 1 622 ? -25.360 24.582 15.501 1.00 87.44 622 LEU A N 1
ATOM 4988 C CA . LEU A 1 622 ? -24.308 23.644 15.076 1.00 87.44 622 LEU A CA 1
ATOM 4989 C C . LEU A 1 622 ? -24.729 22.782 13.864 1.00 87.44 622 LEU A C 1
ATOM 4991 O O . LEU A 1 622 ? -24.459 21.581 13.815 1.00 87.44 622 LEU A O 1
ATOM 4995 N N . ASP A 1 623 ? -25.379 23.414 12.884 1.00 87.94 623 ASP A N 1
ATOM 4996 C CA . ASP A 1 623 ? -26.061 22.760 11.761 1.00 87.94 623 ASP A CA 1
ATOM 4997 C C . ASP A 1 623 ? -25.526 23.160 10.375 1.00 87.94 623 ASP A C 1
ATOM 4999 O O . ASP A 1 623 ? -26.107 22.800 9.349 1.00 87.94 623 ASP A O 1
ATOM 5003 N N . PHE A 1 624 ? -24.424 23.913 10.329 1.00 83.62 624 PHE A N 1
ATOM 5004 C CA . PHE A 1 624 ? -23.810 24.345 9.078 1.00 83.62 624 PHE A CA 1
ATOM 5005 C C . PHE A 1 624 ? -23.140 23.169 8.355 1.00 83.62 624 PHE A C 1
ATOM 5007 O O . PHE A 1 624 ? -22.144 22.616 8.825 1.00 83.62 624 PHE A O 1
ATOM 5014 N N . ALA A 1 625 ? -23.664 22.827 7.182 1.00 79.56 625 ALA A N 1
ATOM 5015 C CA . ALA A 1 625 ? -23.141 21.802 6.295 1.00 79.56 625 ALA A CA 1
ATOM 5016 C C . ALA A 1 625 ? -22.187 22.430 5.268 1.00 79.56 625 ALA A C 1
ATOM 5018 O O . ALA A 1 625 ? -22.598 23.023 4.267 1.00 79.56 625 ALA A O 1
ATOM 5019 N N . GLY A 1 626 ? -20.884 22.293 5.509 1.00 66.75 626 GLY A N 1
ATOM 5020 C CA . GLY A 1 626 ? -19.841 22.883 4.668 1.00 66.75 626 GLY A CA 1
ATOM 5021 C C . GLY A 1 626 ? -19.793 22.320 3.244 1.00 66.75 626 GLY A C 1
ATOM 5022 O O . GLY A 1 626 ? -19.379 23.032 2.334 1.00 66.75 626 GLY A O 1
ATOM 5023 N N . MET A 1 627 ? -20.236 21.076 3.028 1.00 61.75 627 MET A N 1
ATOM 5024 C CA . MET A 1 627 ? -20.287 20.468 1.689 1.00 61.75 627 MET A CA 1
ATOM 5025 C C . MET A 1 627 ? -21.318 21.112 0.751 1.00 61.75 627 MET A C 1
ATOM 5027 O O . MET A 1 627 ? -21.075 21.199 -0.451 1.00 61.75 627 MET A O 1
ATOM 5031 N N . THR A 1 628 ? -22.459 21.551 1.282 1.00 67.75 628 THR A N 1
ATOM 5032 C CA . THR A 1 628 ? -23.538 22.188 0.508 1.00 67.75 628 THR A CA 1
ATOM 5033 C C . THR A 1 628 ? -23.545 23.707 0.660 1.00 67.75 628 THR A C 1
ATOM 5035 O O . THR A 1 628 ? -24.179 24.396 -0.137 1.00 67.75 628 THR A O 1
ATOM 5038 N N . GLY A 1 629 ? -22.845 24.239 1.669 1.00 71.69 629 GLY A N 1
ATOM 5039 C CA . GLY A 1 629 ? -22.889 25.651 2.045 1.00 71.69 629 GLY A CA 1
ATOM 5040 C C . GLY A 1 629 ? -24.230 26.067 2.655 1.00 71.69 629 GLY A C 1
ATOM 5041 O O . GLY A 1 629 ? -24.567 27.249 2.627 1.00 71.69 629 GLY A O 1
ATOM 5042 N N . THR A 1 630 ? -25.012 25.111 3.167 1.00 80.56 630 THR A N 1
ATOM 5043 C CA . THR A 1 630 ? -26.366 25.330 3.699 1.00 80.56 630 THR A CA 1
ATOM 5044 C C . THR A 1 630 ? -26.473 24.910 5.163 1.00 80.56 630 THR A C 1
ATOM 5046 O O . THR A 1 630 ? -25.569 24.294 5.719 1.00 80.56 630 THR A O 1
ATOM 5049 N N . HIS A 1 631 ? -27.603 25.224 5.790 1.00 83.69 631 HIS A N 1
ATOM 5050 C CA . HIS A 1 631 ? -27.966 24.739 7.118 1.00 83.69 631 HIS A CA 1
ATOM 5051 C C . HIS A 1 631 ? -28.836 23.487 6.982 1.00 83.69 631 HIS A C 1
ATOM 5053 O O . HIS A 1 631 ? -29.814 23.504 6.235 1.00 83.69 631 HIS A O 1
ATOM 5059 N N . ALA A 1 632 ? -28.455 22.401 7.653 1.00 85.12 632 ALA A N 1
ATOM 5060 C CA . ALA A 1 632 ? -29.152 21.113 7.588 1.00 85.12 632 ALA A CA 1
ATOM 5061 C C . ALA A 1 632 ? -30.065 20.856 8.803 1.00 85.12 632 ALA A C 1
ATOM 5063 O O . ALA A 1 632 ? -30.600 19.757 8.952 1.00 85.12 632 ALA A O 1
ATOM 5064 N N . GLY A 1 633 ? -30.211 21.841 9.694 1.00 87.69 633 GLY A N 1
ATOM 5065 C CA . GLY A 1 633 ? -30.970 21.686 10.927 1.00 87.69 633 GLY A CA 1
ATOM 5066 C C . GLY A 1 633 ? -32.482 21.820 10.752 1.00 87.69 633 GLY A C 1
ATOM 5067 O O . GLY A 1 633 ? -32.973 22.454 9.818 1.00 87.69 633 GLY A O 1
ATOM 5068 N N . CYS A 1 634 ? -33.226 21.222 11.684 1.00 91.25 634 CYS A N 1
ATOM 5069 C CA . CYS A 1 634 ? -34.689 21.210 11.685 1.00 91.25 634 CYS A CA 1
ATOM 5070 C C . CYS A 1 634 ? -35.286 22.309 12.585 1.00 91.25 634 CYS A C 1
ATOM 5072 O O . CYS A 1 634 ? -34.931 22.428 13.762 1.00 91.25 634 CYS A O 1
ATOM 5074 N N . SER A 1 635 ? -36.207 23.106 12.037 1.00 90.81 635 SER A N 1
ATOM 5075 C CA . SER A 1 635 ? -36.907 24.186 12.748 1.00 90.81 635 SER A CA 1
ATOM 5076 C C . SER A 1 635 ? -37.869 23.653 13.814 1.00 90.81 635 SER A C 1
ATOM 5078 O O . SER A 1 635 ? -37.893 24.149 14.940 1.00 90.81 635 SER A O 1
ATOM 5080 N N . GLU A 1 636 ? -38.629 22.607 13.482 1.00 90.69 636 GLU A N 1
ATOM 5081 C CA . GLU A 1 636 ? -39.576 21.942 14.387 1.00 90.69 636 GLU A CA 1
ATOM 5082 C C . GLU A 1 636 ? -38.852 21.307 15.577 1.00 90.69 636 GLU A C 1
ATOM 5084 O O . GLU A 1 636 ? -39.317 21.393 16.717 1.00 90.69 636 GLU A O 1
ATOM 5089 N N . LEU A 1 637 ? -37.667 20.742 15.330 1.00 94.00 637 LEU A N 1
ATOM 5090 C CA . LEU A 1 637 ? -36.800 20.211 16.375 1.00 94.00 637 LEU A CA 1
ATOM 5091 C C . LEU A 1 637 ? -36.338 21.316 17.332 1.00 94.00 637 LEU A C 1
ATOM 5093 O O . LEU A 1 637 ? -36.450 21.146 18.545 1.00 94.00 637 LEU A O 1
ATOM 5097 N N . LEU A 1 638 ? -35.880 22.463 16.815 1.00 94.44 638 LEU A N 1
ATOM 5098 C CA . LEU A 1 638 ? -35.500 23.597 17.665 1.00 94.44 638 LEU A CA 1
ATOM 5099 C C . LEU A 1 638 ? -36.679 24.053 18.531 1.00 94.44 638 LEU A C 1
ATOM 5101 O O . LEU A 1 638 ? -36.528 24.199 19.743 1.00 94.44 638 LEU A O 1
ATOM 5105 N N . ALA A 1 639 ? -37.857 24.230 17.928 1.00 92.19 639 ALA A N 1
ATOM 5106 C CA . ALA A 1 639 ? -39.058 24.647 18.644 1.00 92.19 639 ALA A CA 1
ATOM 5107 C C . ALA A 1 639 ? -39.452 23.644 19.740 1.00 92.19 639 ALA A C 1
ATOM 5109 O O . ALA A 1 639 ? -39.896 24.033 20.819 1.00 92.19 639 ALA A O 1
ATOM 5110 N N . THR A 1 640 ? -39.278 22.351 19.481 1.00 93.69 640 THR A N 1
ATOM 5111 C CA . THR A 1 640 ? -39.564 21.287 20.446 1.00 93.69 640 THR A CA 1
ATOM 5112 C C . THR A 1 640 ? -38.572 21.292 21.601 1.00 93.69 640 THR A C 1
ATOM 5114 O O . THR A 1 640 ? -38.985 21.283 22.761 1.00 93.69 640 THR A O 1
ATOM 5117 N N . VAL A 1 641 ? -37.273 21.386 21.316 1.00 94.94 641 VAL A N 1
ATOM 5118 C CA . VAL A 1 641 ? -36.236 21.478 22.352 1.00 94.94 641 VAL A CA 1
ATOM 5119 C C . VAL A 1 641 ? -36.414 22.749 23.187 1.00 94.94 641 VAL A C 1
ATOM 5121 O O . VAL A 1 641 ? -36.251 22.695 24.403 1.00 94.94 641 VAL A O 1
ATOM 5124 N N . ALA A 1 642 ? -36.833 23.860 22.578 1.00 93.94 642 ALA A N 1
ATOM 5125 C CA . ALA A 1 642 ? -37.144 25.101 23.284 1.00 93.94 642 ALA A CA 1
ATOM 5126 C C . ALA A 1 642 ? -38.317 24.963 24.268 1.00 93.94 642 ALA A C 1
ATOM 5128 O O . ALA A 1 642 ? -38.298 25.585 25.328 1.00 93.94 642 ALA A O 1
ATOM 5129 N N . ARG A 1 643 ? -39.319 24.125 23.957 1.00 93.88 643 ARG A N 1
ATOM 5130 C CA . ARG A 1 643 ? -40.428 23.812 24.877 1.00 93.88 643 ARG A CA 1
ATOM 5131 C C . ARG A 1 643 ? -40.007 22.838 25.978 1.00 93.88 643 ARG A C 1
ATOM 5133 O O . ARG A 1 643 ? -40.332 23.054 27.143 1.00 93.88 643 ARG A O 1
ATOM 5140 N N . ALA A 1 644 ? -39.302 21.768 25.611 1.00 93.94 644 ALA A N 1
ATOM 5141 C CA . ALA A 1 644 ? -38.943 20.676 26.517 1.00 93.94 644 ALA A CA 1
ATOM 5142 C C . ALA A 1 644 ? -37.784 21.026 27.467 1.00 93.94 644 ALA A C 1
ATOM 5144 O O . ALA A 1 644 ? -37.750 20.560 28.608 1.00 93.94 644 ALA A O 1
ATOM 5145 N N . LYS A 1 645 ? -36.848 21.856 26.988 1.00 95.19 645 LYS A N 1
ATOM 5146 C CA . LYS A 1 645 ? -35.646 22.351 27.679 1.00 95.19 645 LYS A CA 1
ATOM 5147 C C . LYS A 1 645 ? -34.863 21.252 28.408 1.00 95.19 645 LYS A C 1
ATOM 5149 O O . LYS A 1 645 ? -34.667 21.349 29.625 1.00 95.19 645 LYS A O 1
ATOM 5154 N N . PRO A 1 646 ? -34.410 20.203 27.691 1.00 95.31 646 PRO A N 1
ATOM 5155 C CA . PRO A 1 646 ? -33.544 19.195 28.285 1.00 95.31 646 PRO A CA 1
ATOM 5156 C C . PRO A 1 646 ? -32.247 19.840 28.787 1.00 95.31 646 PRO A C 1
ATOM 5158 O O . PRO A 1 646 ? -31.815 20.867 28.256 1.00 95.31 646 PRO A O 1
ATOM 5161 N N . LYS A 1 647 ? -31.586 19.242 29.786 1.00 93.31 647 LYS A N 1
ATOM 5162 C CA . LYS A 1 647 ? -30.286 19.763 30.252 1.00 93.31 647 LYS A CA 1
ATOM 5163 C C . LYS A 1 647 ? -29.230 19.653 29.146 1.00 93.31 647 LYS A C 1
ATOM 5165 O O . LYS A 1 647 ? -28.450 20.581 28.946 1.00 93.31 647 LYS A O 1
ATOM 5170 N N . ILE A 1 648 ? -29.231 18.542 28.406 1.00 94.62 648 ILE A N 1
ATOM 5171 C CA . ILE A 1 648 ? -28.344 18.307 27.261 1.00 94.62 648 ILE A CA 1
ATOM 5172 C C . ILE A 1 648 ? -29.176 17.925 26.037 1.00 94.62 648 ILE A C 1
ATOM 5174 O O . ILE A 1 648 ? -30.003 17.018 26.105 1.00 94.62 648 ILE A O 1
ATOM 5178 N N . HIS A 1 649 ? -28.910 18.558 24.899 1.00 94.81 649 HIS A N 1
ATOM 5179 C CA . HIS A 1 649 ? -29.349 18.078 23.597 1.00 94.81 649 HIS A CA 1
ATOM 5180 C C . HIS A 1 649 ? -28.142 17.633 22.770 1.00 94.81 649 HIS A C 1
ATOM 5182 O O . HIS A 1 649 ? -27.325 18.444 22.338 1.00 94.81 649 HIS A O 1
ATOM 5188 N N . CYS A 1 650 ? -28.018 16.327 22.574 1.00 92.44 650 CYS A N 1
ATOM 5189 C CA . CYS A 1 650 ? -26.933 15.703 21.840 1.00 92.44 650 CYS A CA 1
ATOM 5190 C C . CYS A 1 650 ? -27.403 15.294 20.444 1.00 92.44 650 CYS A C 1
ATOM 5192 O O . CYS A 1 650 ? -28.405 14.593 20.303 1.00 92.44 650 CYS A O 1
ATOM 5194 N N . PHE A 1 651 ? -26.626 15.645 19.427 1.00 89.25 651 PHE A N 1
ATOM 5195 C CA . PHE A 1 651 ? -26.912 15.286 18.044 1.00 89.25 651 PHE A CA 1
ATOM 5196 C C . PHE A 1 651 ? -25.646 15.099 17.212 1.00 89.25 651 PHE A C 1
ATOM 5198 O O . PHE A 1 651 ? -24.530 15.283 17.697 1.00 89.25 651 PHE A O 1
ATOM 5205 N N . GLY A 1 652 ? -25.808 14.654 15.967 1.00 81.12 652 GLY A N 1
ATOM 5206 C CA . GLY A 1 652 ? -24.710 14.399 15.042 1.00 81.12 652 GLY A CA 1
ATOM 5207 C C . GLY A 1 652 ? -25.102 14.742 13.612 1.00 81.12 652 GLY A C 1
ATOM 5208 O O . GLY A 1 652 ? -25.621 15.826 13.352 1.00 81.12 652 GLY A O 1
ATOM 5209 N N . HIS A 1 653 ? -24.829 13.817 12.686 1.00 75.31 653 HIS A N 1
ATOM 5210 C CA . HIS A 1 653 ? -25.152 13.900 11.256 1.00 75.31 653 HIS A CA 1
ATOM 5211 C C . HIS A 1 653 ? -24.345 14.936 10.450 1.00 75.31 653 HIS A C 1
ATOM 5213 O O . HIS A 1 653 ? -23.899 14.633 9.346 1.00 75.31 653 HIS A O 1
ATOM 5219 N N . ILE A 1 654 ? -24.076 16.118 11.009 1.00 80.88 654 ILE A N 1
ATOM 5220 C CA . ILE A 1 654 ? -23.307 17.188 10.358 1.00 80.88 654 ILE A CA 1
ATOM 5221 C C . ILE A 1 654 ? -21.896 17.244 10.942 1.00 80.88 654 ILE A C 1
ATOM 5223 O O . ILE A 1 654 ? -21.676 17.705 12.061 1.00 80.88 654 ILE A O 1
ATOM 5227 N N . HIS A 1 655 ? -20.926 16.754 10.172 1.00 78.25 655 HIS A N 1
ATOM 5228 C CA . HIS A 1 655 ? -19.540 16.540 10.604 1.00 78.25 655 HIS A CA 1
ATOM 5229 C C . HIS A 1 655 ? -18.740 17.846 10.721 1.00 78.25 655 HIS A C 1
ATOM 5231 O O . HIS A 1 655 ? -17.753 17.930 11.456 1.00 78.25 655 HIS A O 1
ATOM 5237 N N . GLU A 1 656 ? -19.141 18.862 9.964 1.00 75.75 656 GLU A N 1
ATOM 5238 C CA . GLU A 1 656 ? -18.479 20.160 9.852 1.00 75.75 656 GLU A CA 1
ATOM 5239 C C . GLU A 1 656 ? -18.723 21.068 11.055 1.00 75.75 656 GLU A C 1
ATOM 5241 O O . GLU A 1 656 ? -17.901 21.939 11.336 1.00 75.75 656 GLU A O 1
ATOM 5246 N N . ALA A 1 657 ? -19.829 20.856 11.764 1.00 79.69 657 ALA A N 1
ATOM 5247 C CA . ALA A 1 657 ? -20.303 21.733 12.824 1.00 79.69 657 ALA A CA 1
ATOM 5248 C C . ALA A 1 657 ? -20.155 21.122 14.229 1.00 79.69 657 ALA A C 1
ATOM 5250 O O . ALA A 1 657 ? -20.881 21.496 15.146 1.00 79.69 657 ALA A O 1
ATOM 5251 N N . TRP A 1 658 ? -19.210 20.194 14.418 1.00 83.19 658 TRP A N 1
ATOM 5252 C CA . TRP A 1 658 ? -18.869 19.677 15.748 1.00 83.19 658 TRP A CA 1
ATOM 5253 C C . TRP A 1 658 ? -18.477 20.810 16.702 1.00 83.19 658 TRP A C 1
ATOM 5255 O O . TRP A 1 658 ? -17.750 21.745 16.346 1.00 83.19 658 TRP A O 1
ATOM 5265 N N . GLY A 1 659 ? -18.956 20.710 17.934 1.00 84.94 659 GLY A N 1
ATOM 5266 C CA . GLY A 1 659 ? -18.798 21.745 18.943 1.00 84.94 659 GLY A CA 1
ATOM 5267 C C . GLY A 1 659 ? -19.896 21.663 19.991 1.00 84.94 659 GLY A C 1
ATOM 5268 O O . GLY A 1 659 ? -20.698 20.725 19.999 1.00 84.94 659 GLY A O 1
ATOM 5269 N N . MET A 1 660 ? -19.949 22.680 20.846 1.00 87.75 660 MET A N 1
ATOM 5270 C CA . MET A 1 660 ? -21.038 22.865 21.796 1.00 87.75 660 MET A CA 1
ATOM 5271 C C . MET A 1 660 ? -21.635 24.270 21.702 1.00 87.75 660 MET A C 1
ATOM 5273 O O . MET A 1 660 ? -20.980 25.239 21.301 1.00 87.75 660 MET A O 1
ATOM 5277 N N . HIS A 1 661 ? -22.882 24.392 22.126 1.00 89.88 661 HIS A N 1
ATOM 5278 C CA . HIS A 1 661 ? -23.539 25.670 22.307 1.00 89.88 661 HIS A CA 1
ATOM 5279 C C . HIS A 1 661 ? -24.329 25.648 23.611 1.00 89.88 661 HIS A C 1
ATOM 5281 O O . HIS A 1 661 ? -25.274 24.880 23.771 1.00 89.88 661 HIS A O 1
ATOM 5287 N N . HIS A 1 662 ? -23.900 26.464 24.569 1.00 90.06 662 HIS A N 1
ATOM 5288 C CA . HIS A 1 662 ? -24.593 26.646 25.834 1.00 90.06 662 HIS A CA 1
ATOM 5289 C C . HIS A 1 662 ? -25.643 27.735 25.645 1.00 90.06 662 HIS A C 1
ATOM 5291 O O . HIS A 1 662 ? -25.308 28.899 25.422 1.00 90.06 662 HIS A O 1
ATOM 5297 N N . VAL A 1 663 ? -26.907 27.328 25.639 1.00 92.06 663 VAL A N 1
ATOM 5298 C CA . VAL A 1 663 ? -28.043 28.195 25.335 1.00 92.06 663 VAL A CA 1
ATOM 5299 C C . VAL A 1 663 ? -28.763 28.553 26.621 1.00 92.06 663 VAL A C 1
ATOM 5301 O O . VAL A 1 663 ? -29.128 27.672 27.401 1.00 92.06 663 VAL A O 1
ATOM 5304 N N . THR A 1 664 ? -29.003 29.848 26.806 1.00 92.88 664 THR A N 1
ATOM 5305 C CA . THR A 1 664 ? -29.915 30.373 27.821 1.00 92.88 664 THR A CA 1
ATOM 5306 C C . THR A 1 664 ? -31.236 30.732 27.151 1.00 92.88 664 THR A C 1
ATOM 5308 O O . THR A 1 664 ? -31.260 31.449 26.153 1.00 92.88 664 THR A O 1
ATOM 5311 N N . TRP A 1 665 ? -32.336 30.223 27.697 1.00 92.88 665 TRP A N 1
ATOM 5312 C CA . TRP A 1 665 ? -33.677 30.455 27.170 1.00 92.88 665 TRP A CA 1
ATOM 5313 C C . TRP A 1 665 ? -34.291 31.729 27.762 1.00 92.88 665 TRP A C 1
ATOM 5315 O O . TRP A 1 665 ? -34.309 31.893 28.986 1.00 92.88 665 TRP A O 1
ATOM 5325 N N . ASP A 1 666 ? -34.865 32.576 26.908 1.00 90.50 666 ASP A N 1
ATOM 5326 C CA . ASP A 1 666 ? -35.826 33.617 27.278 1.00 90.50 666 ASP A CA 1
ATOM 5327 C C . ASP A 1 666 ? -37.204 33.236 26.718 1.00 90.50 666 ASP A C 1
ATOM 5329 O O . ASP A 1 666 ? -37.435 33.222 25.511 1.00 90.50 666 ASP A O 1
ATOM 5333 N N . GLY A 1 667 ? -38.106 32.772 27.586 1.00 90.31 667 GLY A N 1
ATOM 5334 C CA . GLY A 1 667 ? -39.297 32.053 27.127 1.00 90.31 667 GLY A CA 1
ATOM 5335 C C . GLY A 1 667 ? -38.908 30.806 26.321 1.00 90.31 667 GLY A C 1
ATOM 5336 O O . GLY A 1 667 ? -38.257 29.914 26.867 1.00 90.31 667 GLY A O 1
ATOM 5337 N N . ASN A 1 668 ? -39.308 30.743 25.048 1.00 88.25 668 ASN A N 1
ATOM 5338 C CA . ASN A 1 668 ? -38.905 29.699 24.090 1.00 88.25 668 ASN A CA 1
ATOM 5339 C C . ASN A 1 668 ? -37.920 30.227 23.028 1.00 88.25 668 ASN A C 1
ATOM 5341 O O . ASN A 1 668 ? -37.673 29.555 22.028 1.00 88.25 668 ASN A O 1
ATOM 5345 N N . GLU A 1 669 ? -37.375 31.425 23.227 1.00 89.38 669 GLU A N 1
ATOM 5346 C CA . GLU A 1 669 ? -36.368 32.025 22.358 1.00 89.38 669 GLU A CA 1
ATOM 5347 C C . GLU A 1 669 ? -34.977 31.911 22.989 1.00 89.38 669 GLU A C 1
ATOM 5349 O O . GLU A 1 669 ? -34.823 31.698 24.195 1.00 89.38 669 GLU A O 1
ATOM 5354 N N . ILE A 1 670 ? -33.946 32.009 22.152 1.00 90.25 670 ILE A N 1
ATOM 5355 C CA . ILE A 1 670 ? -32.552 31.966 22.591 1.00 90.25 670 ILE A CA 1
ATOM 5356 C C . ILE A 1 670 ? -32.119 33.381 22.950 1.00 90.25 670 ILE A C 1
ATOM 5358 O O . ILE A 1 670 ? -32.079 34.259 22.087 1.00 90.25 670 ILE A O 1
ATOM 5362 N N . ASP A 1 671 ? -31.722 33.578 24.202 1.00 90.00 671 ASP A N 1
ATOM 5363 C CA . ASP A 1 671 ? -31.064 34.802 24.633 1.00 90.00 671 ASP A CA 1
ATOM 5364 C C . ASP A 1 671 ? -29.625 34.797 24.108 1.00 90.00 671 ASP A C 1
ATOM 5366 O O . ASP A 1 671 ? -28.759 34.104 24.645 1.00 90.00 671 ASP A O 1
ATOM 5370 N N . GLN A 1 672 ? -29.376 35.528 23.024 1.00 84.50 672 GLN A N 1
ATOM 5371 C CA . GLN A 1 672 ? -28.071 35.550 22.357 1.00 84.50 672 GLN A CA 1
ATOM 5372 C C . GLN A 1 672 ? -26.966 36.162 23.231 1.00 84.50 672 GLN A C 1
ATOM 5374 O O . GLN A 1 672 ? -25.815 35.751 23.112 1.00 84.50 672 GLN A O 1
ATOM 5379 N N . ASP A 1 673 ? -27.303 37.086 24.136 1.00 83.19 673 ASP A N 1
ATOM 5380 C CA . ASP A 1 673 ? -26.329 37.789 24.980 1.00 83.19 673 ASP A CA 1
ATOM 5381 C C . ASP A 1 673 ? -25.840 36.906 26.136 1.00 83.19 673 ASP A C 1
ATOM 5383 O O . ASP A 1 673 ? -24.682 36.980 26.557 1.00 83.19 673 ASP A O 1
ATOM 5387 N N . ARG A 1 674 ? -26.721 36.039 26.651 1.00 83.75 674 ARG A N 1
ATOM 5388 C CA . ARG A 1 674 ? -26.400 35.070 27.712 1.00 83.75 674 ARG A CA 1
ATOM 5389 C C . ARG A 1 674 ? -26.028 33.686 27.186 1.00 83.75 674 ARG A C 1
ATOM 5391 O O . ARG A 1 674 ? -25.566 32.853 27.969 1.00 83.75 674 ARG A O 1
ATOM 5398 N N . SER A 1 675 ? -26.217 33.422 25.896 1.00 85.38 675 SER A N 1
ATOM 5399 C CA . SER A 1 675 ? -25.813 32.168 25.254 1.00 85.38 675 SER A CA 1
ATOM 5400 C C . SER A 1 675 ? -24.366 32.234 24.776 1.00 85.38 675 SER A C 1
ATOM 5402 O O . SER A 1 675 ? -23.871 33.263 24.328 1.00 85.38 675 SER A O 1
ATOM 5404 N N . ARG A 1 676 ? -23.652 31.112 24.867 1.00 81.69 676 ARG A N 1
ATOM 5405 C CA . ARG A 1 676 ? -22.231 31.020 24.510 1.00 81.69 676 ARG A CA 1
ATOM 5406 C C . ARG A 1 676 ? -22.021 29.873 23.536 1.00 81.69 676 ARG A C 1
ATOM 5408 O O . ARG A 1 676 ? -22.300 28.713 23.840 1.00 81.69 676 ARG A O 1
ATOM 5415 N N . GLN A 1 677 ? -21.542 30.175 22.334 1.00 72.19 677 GLN A N 1
ATOM 5416 C CA . GLN A 1 677 ? -21.132 29.149 21.377 1.00 72.19 677 GLN A CA 1
ATOM 5417 C C . GLN A 1 677 ? -19.644 28.858 21.542 1.00 72.19 677 GLN A C 1
ATOM 5419 O O . GLN A 1 677 ? -18.809 29.744 21.384 1.00 72.19 677 GLN A O 1
ATOM 5424 N N . LEU A 1 678 ? -19.315 27.601 21.825 1.00 63.78 678 LEU A N 1
ATOM 5425 C CA . LEU A 1 678 ? -17.946 27.101 21.871 1.00 63.78 678 LEU A CA 1
ATOM 5426 C C . LEU A 1 678 ? -17.824 26.045 20.770 1.00 63.78 678 LEU A C 1
ATOM 5428 O O . LEU A 1 678 ? -17.960 24.841 20.979 1.00 63.78 678 LEU A O 1
ATOM 5432 N N . GLY A 1 679 ? -17.653 26.545 19.548 1.00 55.22 679 GLY A N 1
ATOM 5433 C CA . GLY A 1 679 ? -17.485 25.765 18.328 1.00 55.22 679 GLY A CA 1
ATOM 5434 C C . GLY A 1 679 ? -16.178 26.129 17.633 1.00 55.22 679 GLY A C 1
ATOM 5435 O O . GLY A 1 679 ? -15.635 27.215 17.820 1.00 55.22 679 GLY A O 1
ATOM 5436 N N . LEU A 1 680 ? -15.673 25.200 16.830 1.00 48.69 680 LEU A N 1
ATOM 5437 C CA . LEU A 1 680 ? -14.322 25.135 16.272 1.00 48.69 680 LEU A CA 1
ATOM 5438 C C . LEU A 1 680 ? -14.025 26.206 15.187 1.00 48.69 680 LEU A C 1
ATOM 5440 O O . LEU A 1 680 ? -13.462 25.900 14.139 1.00 48.69 680 LEU A O 1
ATOM 5444 N N . LYS A 1 681 ? -14.332 27.491 15.417 1.00 43.75 681 LYS A N 1
ATOM 5445 C CA . LYS A 1 681 ? -13.614 28.582 14.740 1.00 43.75 681 LYS A CA 1
ATOM 5446 C C . LYS A 1 681 ? -12.236 28.687 15.391 1.00 43.75 681 LYS A C 1
ATOM 5448 O O . LYS A 1 681 ? -12.058 29.395 16.372 1.00 43.75 681 LYS A O 1
ATOM 5453 N N . GLY A 1 682 ? -11.262 27.957 14.848 1.00 45.97 682 GLY A N 1
ATOM 5454 C CA . GLY A 1 682 ? -9.850 28.196 15.158 1.00 45.97 682 GLY A CA 1
ATOM 5455 C C . GLY A 1 682 ? -9.034 27.021 15.685 1.00 45.97 682 GLY A C 1
ATOM 5456 O O . GLY A 1 682 ? -7.824 27.156 15.661 1.00 45.97 682 GLY A O 1
ATOM 5457 N N . LEU A 1 683 ? -9.599 25.858 16.050 1.00 48.25 683 LEU A N 1
ATOM 5458 C CA . LEU A 1 683 ? -8.798 24.660 16.406 1.00 48.25 683 LEU A CA 1
ATOM 5459 C C . LEU A 1 683 ? -8.225 23.895 15.192 1.00 48.25 683 LEU A C 1
ATOM 5461 O O . LEU A 1 683 ? -7.919 22.709 15.266 1.00 48.25 683 LEU A O 1
ATOM 5465 N N . ARG A 1 684 ? -8.046 24.561 14.052 1.00 43.69 684 ARG A N 1
ATOM 5466 C CA . ARG A 1 684 ? -7.055 24.153 13.054 1.00 43.69 684 ARG A CA 1
ATOM 5467 C C . ARG A 1 684 ? -6.154 25.355 12.826 1.00 43.69 684 ARG A C 1
ATOM 5469 O O . ARG A 1 684 ? -6.683 26.378 12.394 1.00 43.69 684 ARG A O 1
ATOM 5476 N N . PRO A 1 685 ? -4.841 25.255 13.090 1.00 39.97 685 PRO A N 1
ATOM 5477 C CA . PRO A 1 685 ? -3.938 26.358 12.826 1.00 39.97 685 PRO A CA 1
ATOM 5478 C C . PRO A 1 685 ? -3.991 26.694 11.334 1.00 39.97 685 PRO A C 1
ATOM 5480 O O . PRO A 1 685 ? -3.535 25.919 10.491 1.00 39.97 685 PRO A O 1
ATOM 5483 N N . ASN A 1 686 ? -4.579 27.839 11.004 1.00 38.66 686 ASN A N 1
ATOM 5484 C CA . ASN A 1 686 ? -4.637 28.365 9.652 1.00 38.66 686 ASN A CA 1
ATOM 5485 C C . ASN A 1 686 ? -3.673 29.544 9.556 1.00 38.66 686 ASN A C 1
ATOM 5487 O O . ASN A 1 686 ? -4.042 30.680 9.836 1.00 38.66 686 ASN A O 1
ATOM 5491 N N . ARG A 1 687 ? -2.437 29.281 9.116 1.00 41.00 687 ARG A N 1
ATOM 5492 C CA . ARG A 1 687 ? -1.391 30.308 8.941 1.00 41.00 687 ARG A CA 1
ATOM 5493 C C . ARG A 1 687 ? -1.731 31.390 7.905 1.00 41.00 687 ARG A C 1
ATOM 5495 O O . ARG A 1 687 ? -0.969 32.338 7.767 1.00 41.00 687 ARG A O 1
ATOM 5502 N N . VAL A 1 688 ? -2.831 31.240 7.164 1.00 42.56 688 VAL A N 1
ATOM 5503 C CA . VAL A 1 688 ? -3.322 32.247 6.212 1.00 42.56 688 VAL A CA 1
ATOM 5504 C C . VAL A 1 688 ? -4.180 33.306 6.915 1.00 42.56 688 VAL A C 1
ATOM 5506 O O . VAL A 1 688 ? -4.187 34.455 6.491 1.00 42.56 688 VAL A O 1
ATOM 5509 N N . THR A 1 689 ? -4.890 32.940 7.989 1.00 39.34 689 THR A N 1
ATOM 5510 C CA . THR A 1 689 ? -5.835 33.829 8.695 1.00 39.34 689 THR A CA 1
ATOM 5511 C C . THR A 1 689 ? -5.472 34.089 10.156 1.00 39.34 689 THR A C 1
ATOM 5513 O O . THR A 1 689 ? -6.060 34.970 10.772 1.00 39.34 689 THR A O 1
ATOM 5516 N N . GLN A 1 690 ? -4.549 33.313 10.725 1.00 46.09 690 GLN A N 1
ATOM 5517 C CA . GLN A 1 690 ? -4.052 33.440 12.093 1.00 46.09 690 GLN A CA 1
ATOM 5518 C C . GLN A 1 690 ? -2.575 33.834 12.052 1.00 46.09 690 GLN A C 1
ATOM 5520 O O . GLN A 1 690 ? -1.803 33.299 11.250 1.00 46.09 690 GLN A O 1
ATOM 5525 N N . ASP A 1 691 ? -2.175 34.754 12.924 1.00 62.44 691 ASP A N 1
ATOM 5526 C CA . ASP A 1 691 ? -0.772 35.093 13.130 1.00 62.44 691 ASP A CA 1
ATOM 5527 C C . ASP A 1 691 ? 0.014 33.893 13.702 1.00 62.44 691 ASP A C 1
ATOM 5529 O O . ASP A 1 691 ? -0.545 32.872 14.121 1.00 62.44 691 ASP A O 1
ATOM 5533 N N . LYS A 1 692 ? 1.348 33.989 13.669 1.00 58.16 692 LYS A N 1
ATOM 5534 C CA . LYS A 1 692 ? 2.238 32.885 14.058 1.00 58.16 692 LYS A CA 1
ATOM 5535 C C . LYS A 1 692 ? 2.049 32.454 15.515 1.00 58.16 692 LYS A C 1
ATOM 5537 O O . LYS A 1 692 ? 2.158 31.256 15.771 1.00 58.16 692 LYS A O 1
ATOM 5542 N N . GLU A 1 693 ? 1.765 33.384 16.423 1.00 62.56 693 GLU A N 1
ATOM 5543 C CA . GLU A 1 693 ? 1.603 33.104 17.853 1.00 62.56 693 GLU A CA 1
ATOM 5544 C C . GLU A 1 693 ? 0.265 32.407 18.105 1.00 62.56 693 GLU A C 1
ATOM 5546 O O . GLU A 1 693 ? 0.234 31.338 18.715 1.00 62.56 693 GLU A O 1
ATOM 5551 N N . THR A 1 694 ? -0.824 32.908 17.514 1.00 57.72 694 THR A N 1
ATOM 5552 C CA . THR A 1 694 ? -2.153 32.281 17.601 1.00 57.72 694 THR A CA 1
ATOM 5553 C C . THR A 1 694 ? -2.166 30.874 16.996 1.00 57.72 694 THR A C 1
ATOM 5555 O O . THR A 1 694 ? -2.742 29.946 17.571 1.00 57.72 694 THR A O 1
ATOM 5558 N N . ALA A 1 695 ? -1.496 30.662 15.858 1.00 56.66 695 ALA A N 1
ATOM 5559 C CA . ALA A 1 695 ? -1.389 29.341 15.234 1.00 56.66 695 ALA A CA 1
ATOM 5560 C C . ALA A 1 695 ? -0.532 28.361 16.061 1.00 56.66 695 ALA A C 1
ATOM 5562 O O . ALA A 1 695 ? -0.806 27.158 16.068 1.00 56.66 695 ALA A O 1
ATOM 5563 N N . GLN A 1 696 ? 0.499 28.854 16.752 1.00 60.62 696 GLN A N 1
ATOM 5564 C CA . GLN A 1 696 ? 1.338 28.041 17.631 1.00 60.62 696 GLN A CA 1
ATOM 5565 C C . GLN A 1 696 ? 0.592 27.651 18.911 1.00 60.62 696 GLN A C 1
ATOM 5567 O O . GLN A 1 696 ? 0.508 26.461 19.209 1.00 60.62 696 GLN A O 1
ATOM 5572 N N . MET A 1 697 ? -0.058 28.608 19.574 1.00 63.41 697 MET A N 1
ATOM 5573 C CA . MET A 1 697 ? -0.907 28.366 20.745 1.00 63.41 697 MET A CA 1
ATOM 5574 C C . MET A 1 697 ? -2.044 27.384 20.427 1.00 63.41 697 MET A C 1
ATOM 5576 O O . MET A 1 697 ? -2.304 26.446 21.174 1.00 63.41 697 MET A O 1
ATOM 5580 N N . THR A 1 698 ? -2.677 27.526 19.257 1.00 55.47 698 THR A N 1
ATOM 5581 C CA . THR A 1 698 ? -3.695 26.581 18.767 1.00 55.47 698 THR A CA 1
ATOM 5582 C C . THR A 1 698 ? -3.132 25.164 18.619 1.00 55.47 698 THR A C 1
ATOM 5584 O O . THR A 1 698 ? -3.795 24.185 18.960 1.00 55.47 698 THR A O 1
ATOM 5587 N N . ARG A 1 699 ? -1.908 25.032 18.095 1.00 60.34 699 ARG A N 1
ATOM 5588 C CA . ARG A 1 699 ? -1.244 23.736 17.906 1.00 60.34 699 ARG A CA 1
ATOM 5589 C C . ARG A 1 699 ? -0.850 23.099 19.238 1.00 60.34 699 ARG A C 1
ATOM 5591 O O . ARG A 1 699 ? -0.996 21.889 19.378 1.00 60.34 699 ARG A O 1
ATOM 5598 N N . GLU A 1 700 ? -0.382 23.889 20.195 1.00 64.56 700 GLU A N 1
ATOM 5599 C CA . GLU A 1 700 ? -0.055 23.441 21.552 1.00 64.56 700 GLU A CA 1
ATOM 5600 C C . GLU A 1 700 ? -1.315 22.975 22.295 1.00 64.56 700 GLU A C 1
ATOM 5602 O O . GLU A 1 700 ? -1.339 21.842 22.778 1.00 64.56 700 GLU A O 1
ATOM 5607 N N . ASN A 1 701 ? -2.403 23.751 22.236 1.00 59.50 701 ASN A N 1
ATOM 5608 C CA . ASN A 1 701 ? -3.708 23.362 22.780 1.00 59.50 701 ASN A CA 1
ATOM 5609 C C . ASN A 1 701 ? -4.230 22.061 22.152 1.00 59.50 701 ASN A C 1
ATOM 5611 O O . ASN A 1 701 ? -4.714 21.186 22.861 1.00 59.50 701 ASN A O 1
ATOM 5615 N N . LEU A 1 702 ? -4.089 21.872 20.834 1.00 58.41 702 LEU A N 1
ATOM 5616 C CA . LEU A 1 702 ? -4.471 20.621 20.163 1.00 58.41 702 LEU A CA 1
ATOM 5617 C C . LEU A 1 702 ? -3.628 19.419 20.606 1.00 58.41 702 LEU A C 1
ATOM 5619 O O . LEU A 1 702 ? -4.162 18.322 20.764 1.00 58.41 702 LEU A O 1
ATOM 5623 N N . ILE A 1 703 ? -2.319 19.604 20.799 1.00 60.34 703 ILE A N 1
ATOM 5624 C CA . ILE A 1 703 ? -1.429 18.552 21.308 1.00 60.34 703 ILE A CA 1
ATOM 5625 C C . ILE A 1 703 ? -1.833 18.186 22.738 1.00 60.34 703 ILE A C 1
ATOM 5627 O O . ILE A 1 703 ? -1.914 17.002 23.067 1.00 60.34 703 ILE A O 1
ATOM 5631 N N . GLU A 1 704 ? -2.131 19.171 23.577 1.00 59.97 704 GLU A N 1
ATOM 5632 C CA . GLU A 1 704 ? -2.586 18.947 24.945 1.00 59.97 704 GLU A CA 1
ATOM 5633 C C . GLU A 1 704 ? -3.960 18.264 24.996 1.00 59.97 704 GLU A C 1
ATOM 5635 O O . GLU A 1 704 ? -4.107 17.242 25.669 1.00 59.97 704 GLU A O 1
ATOM 5640 N N . MET A 1 705 ? -4.924 18.713 24.188 1.00 56.19 705 MET A N 1
ATOM 5641 C CA . MET A 1 705 ? -6.232 18.065 24.031 1.00 56.19 705 MET A CA 1
ATOM 5642 C C . MET A 1 705 ? -6.107 16.628 23.497 1.00 56.19 705 MET A C 1
ATOM 5644 O O . MET A 1 705 ? -6.827 15.738 23.948 1.00 56.19 705 MET A O 1
ATOM 5648 N N . SER A 1 706 ? -5.156 16.351 22.595 1.00 57.41 706 SER A N 1
ATOM 5649 C CA . SER A 1 706 ? -4.922 14.991 22.080 1.00 57.41 706 SER A CA 1
ATOM 5650 C C . SER A 1 706 ? -4.439 14.014 23.161 1.00 57.41 706 SER A C 1
ATOM 5652 O O . SER A 1 706 ? -4.779 12.830 23.117 1.00 57.41 706 SER A O 1
ATOM 5654 N N . LYS A 1 707 ? -3.716 14.500 24.184 1.00 59.22 707 LYS A N 1
ATOM 5655 C CA . LYS A 1 707 ? -3.312 13.689 25.348 1.00 59.22 707 LYS A CA 1
ATOM 5656 C C . LYS A 1 707 ? -4.504 13.329 26.238 1.00 59.22 707 LYS A C 1
ATOM 5658 O O . LYS A 1 707 ? -4.483 12.283 26.883 1.00 59.22 707 LYS A O 1
ATOM 5663 N N . GLN A 1 708 ? -5.538 14.172 26.265 1.00 59.03 708 GLN A N 1
ATOM 5664 C CA . GLN A 1 708 ? -6.706 14.023 27.138 1.00 59.03 708 GLN A CA 1
ATOM 5665 C C . GLN A 1 708 ? -7.736 13.003 26.617 1.00 59.03 708 GLN A C 1
ATOM 5667 O O . GLN A 1 708 ? -8.625 12.615 27.374 1.00 59.03 708 GLN A O 1
ATOM 5672 N N . ARG A 1 709 ? -7.592 12.520 25.367 1.00 63.84 709 ARG A N 1
ATOM 5673 C CA . ARG A 1 709 ? -8.426 11.504 24.675 1.00 63.84 709 ARG A CA 1
ATOM 5674 C C . ARG A 1 709 ? -9.923 11.836 24.514 1.00 63.84 709 ARG A C 1
ATOM 5676 O O . ARG A 1 709 ? -10.575 11.195 23.699 1.00 63.84 709 ARG A O 1
ATOM 5683 N N . ALA A 1 710 ? -10.447 12.830 25.228 1.00 69.75 710 ALA A N 1
ATOM 5684 C CA . ALA A 1 710 ? -11.813 13.343 25.155 1.00 69.75 710 ALA A CA 1
ATOM 5685 C C . ALA A 1 710 ? -11.845 14.814 25.600 1.00 69.75 710 ALA A C 1
ATOM 5687 O O . ALA A 1 710 ? -10.989 15.242 26.379 1.00 69.75 710 ALA A O 1
ATOM 5688 N N . VAL A 1 711 ? -12.851 15.572 25.160 1.00 72.75 711 VAL A N 1
ATOM 5689 C CA . VAL A 1 711 ? -13.120 16.911 25.700 1.00 72.75 711 VAL A CA 1
ATOM 5690 C C . VAL A 1 711 ? -13.965 16.774 26.956 1.00 72.75 711 VAL A C 1
ATOM 5692 O O . VAL A 1 711 ? -15.099 16.301 26.895 1.00 72.75 711 VAL A O 1
ATOM 5695 N N . GLN A 1 712 ? -13.400 17.169 28.095 1.00 76.12 712 GLN A N 1
ATOM 5696 C CA . GLN A 1 712 ? -14.070 17.087 29.389 1.00 76.12 712 GLN A CA 1
ATOM 5697 C C . GLN A 1 712 ? -14.839 18.374 29.673 1.00 76.12 712 GLN A C 1
ATOM 5699 O O . GLN A 1 712 ? -14.292 19.468 29.539 1.00 76.12 712 GLN A O 1
ATOM 5704 N N . LEU A 1 713 ? -16.094 18.234 30.082 1.00 80.06 713 LEU A N 1
ATOM 5705 C CA . LEU A 1 713 ? -16.971 19.337 30.446 1.00 80.06 713 LEU A CA 1
ATOM 5706 C C . LEU A 1 713 ? -17.658 19.015 31.765 1.00 80.06 713 LEU A C 1
ATOM 5708 O O . LEU A 1 713 ? -18.159 17.910 31.939 1.00 80.06 713 LEU A O 1
ATOM 5712 N N . ASP A 1 714 ? -17.712 19.980 32.674 1.00 80.62 714 ASP A N 1
ATOM 5713 C CA . ASP A 1 714 ? -18.407 19.831 33.947 1.00 80.62 714 ASP A CA 1
ATOM 5714 C C . ASP A 1 714 ? -19.621 20.761 33.992 1.00 80.62 714 ASP A C 1
ATOM 5716 O O . ASP A 1 714 ? -19.479 21.982 33.980 1.00 80.62 714 ASP A O 1
ATOM 5720 N N . LEU A 1 715 ? -20.827 20.191 34.011 1.00 85.25 715 LEU A N 1
ATOM 5721 C CA . LEU A 1 715 ? -22.084 20.942 34.104 1.00 85.25 715 LEU A CA 1
ATOM 5722 C C . LEU A 1 715 ? -22.560 21.125 35.544 1.00 85.25 715 LEU A C 1
ATOM 5724 O O . LEU A 1 715 ? -23.643 21.670 35.764 1.00 85.25 715 LEU A O 1
ATOM 5728 N N . THR A 1 716 ? -21.799 20.646 36.528 1.00 78.00 716 THR A N 1
ATOM 5729 C CA . THR A 1 716 ? -22.191 20.718 37.940 1.00 78.00 716 THR A CA 1
ATOM 5730 C C . THR A 1 716 ? -21.754 22.026 38.597 1.00 78.00 716 THR A C 1
ATOM 5732 O O . THR A 1 716 ? -22.403 22.482 39.541 1.00 78.00 716 THR A O 1
ATOM 5735 N N . GLN A 1 717 ? -20.691 22.662 38.092 1.00 75.94 717 GLN A N 1
ATOM 5736 C CA . GLN A 1 717 ? -20.045 23.825 38.707 1.00 75.94 717 GLN A CA 1
ATOM 5737 C C . GLN A 1 717 ? -19.496 24.800 37.652 1.00 75.94 717 GLN A C 1
ATOM 5739 O O . GLN A 1 717 ? -19.242 24.421 36.511 1.00 75.94 717 GLN A O 1
ATOM 5744 N N . GLY A 1 718 ? -19.276 26.055 38.056 1.00 77.25 718 GLY A N 1
ATOM 5745 C CA . GLY A 1 718 ? -18.652 27.090 37.225 1.00 77.25 718 GLY A CA 1
ATOM 5746 C C . GLY A 1 718 ? -19.547 27.650 36.113 1.00 77.25 718 GLY A C 1
ATOM 5747 O O . GLY A 1 718 ? -20.764 27.479 36.114 1.00 77.25 718 GLY A O 1
ATOM 5748 N N . ASP A 1 719 ? -18.918 28.323 35.151 1.00 71.00 719 ASP A N 1
ATOM 5749 C CA . ASP A 1 719 ? -19.570 29.032 34.037 1.00 71.00 719 ASP A CA 1
ATOM 5750 C C . ASP A 1 719 ? -20.318 28.118 33.050 1.00 71.00 719 ASP A C 1
ATOM 5752 O O . ASP A 1 719 ? -21.109 28.595 32.238 1.00 71.00 719 ASP A O 1
ATOM 5756 N N . THR A 1 720 ? -20.056 26.811 33.092 1.00 73.00 720 THR A N 1
ATOM 5757 C CA . THR A 1 720 ? -20.665 25.793 32.224 1.00 73.00 720 THR A CA 1
ATOM 5758 C C . THR A 1 720 ? -21.827 25.068 32.895 1.00 73.00 720 THR A C 1
ATOM 5760 O O . THR A 1 720 ? -22.418 24.172 32.291 1.00 73.00 720 THR A O 1
ATOM 5763 N N . GLN A 1 721 ? -22.183 25.457 34.125 1.00 84.19 721 GLN A N 1
ATOM 5764 C CA . GLN A 1 721 ? -23.315 24.892 34.844 1.00 84.19 721 GLN A CA 1
ATOM 5765 C C . GLN A 1 721 ? -24.607 25.050 34.032 1.00 84.19 721 GLN A C 1
ATOM 5767 O O . GLN A 1 721 ? -24.861 26.094 33.429 1.00 84.19 721 GLN A O 1
ATOM 5772 N N . VAL A 1 722 ? -25.432 24.002 34.005 1.00 86.19 722 VAL A N 1
ATOM 5773 C CA . VAL A 1 722 ? -26.740 24.034 33.339 1.00 86.19 722 VAL A CA 1
ATOM 5774 C C . VAL A 1 722 ? -27.839 24.058 34.389 1.00 86.19 722 VAL A C 1
ATOM 5776 O O . VAL A 1 722 ? -28.016 23.101 35.145 1.00 86.19 722 VAL A O 1
ATOM 5779 N N . VAL A 1 723 ? -28.611 25.145 34.411 1.00 88.81 723 VAL A N 1
ATOM 5780 C CA . VAL A 1 723 ? -29.798 25.256 35.265 1.00 88.81 723 VAL A CA 1
ATOM 5781 C C . VAL A 1 723 ? -31.012 24.637 34.553 1.00 88.81 723 VAL A C 1
ATOM 5783 O O . VAL A 1 723 ? -31.424 25.151 33.507 1.00 88.81 723 VAL A O 1
ATOM 5786 N N . PRO A 1 724 ? -31.630 23.572 35.106 1.00 87.06 724 PRO A N 1
ATOM 5787 C CA . PRO A 1 724 ? -32.766 22.899 34.475 1.00 87.06 724 PRO A CA 1
ATOM 5788 C C . PRO A 1 724 ? -33.909 23.863 34.141 1.00 87.06 724 PRO A C 1
ATOM 5790 O O . PRO A 1 724 ? -34.279 24.703 34.961 1.00 87.06 724 PRO A O 1
ATOM 5793 N N . GLY A 1 725 ? -34.459 23.758 32.929 1.00 85.88 725 GLY A N 1
ATOM 5794 C CA . GLY A 1 725 ? -35.561 24.603 32.454 1.00 85.88 725 GLY A CA 1
ATOM 5795 C C . GLY A 1 725 ? -35.184 26.049 32.097 1.00 85.88 725 GLY A C 1
ATOM 5796 O O . GLY A 1 725 ? -36.019 26.769 31.548 1.00 85.88 725 GLY A O 1
ATOM 5797 N N . LYS A 1 726 ? -33.945 26.482 32.366 1.00 89.81 726 LYS A N 1
ATOM 5798 C CA . LYS A 1 726 ? -33.418 27.796 31.950 1.00 89.81 726 LYS A CA 1
ATOM 5799 C C . LYS A 1 726 ? -32.331 27.687 30.894 1.00 89.81 726 LYS A C 1
ATOM 5801 O O . LYS A 1 726 ? -32.211 28.584 30.068 1.00 89.81 726 LYS A O 1
ATOM 5806 N N . GLN A 1 727 ? -31.550 26.614 30.923 1.00 92.44 727 GLN A N 1
ATOM 5807 C CA . GLN A 1 727 ? -30.419 26.416 30.028 1.00 92.44 727 GLN A CA 1
ATOM 5808 C C . GLN A 1 727 ? -30.421 25.015 29.431 1.00 92.44 727 GLN A C 1
ATOM 5810 O O . GLN A 1 727 ? -30.869 24.059 30.065 1.00 92.44 727 GLN A O 1
ATOM 5815 N N . THR A 1 728 ? -29.878 24.913 28.223 1.00 94.38 728 THR A N 1
ATOM 5816 C CA . THR A 1 728 ? -29.648 23.650 27.521 1.00 94.38 728 THR A CA 1
ATOM 5817 C C . THR A 1 728 ? -28.259 23.680 26.904 1.00 94.38 728 THR A C 1
ATOM 5819 O O . THR A 1 728 ? -27.896 24.630 26.210 1.00 94.38 728 THR A O 1
ATOM 5822 N N . LEU A 1 729 ? -27.481 22.623 27.127 1.00 93.31 729 LEU A N 1
ATOM 5823 C CA . LEU A 1 729 ? -26.237 22.406 26.403 1.00 93.31 729 LEU A CA 1
ATOM 5824 C C . LEU A 1 729 ? -26.521 21.628 25.116 1.00 93.31 729 LEU A C 1
ATOM 5826 O O . LEU A 1 729 ? -26.851 20.445 25.160 1.00 93.31 729 LEU A O 1
ATOM 5830 N N . PHE A 1 730 ? -26.336 22.272 23.974 1.00 93.31 730 PHE A N 1
ATOM 5831 C CA . PHE A 1 730 ? -26.341 21.619 22.672 1.00 93.31 730 PHE A CA 1
ATOM 5832 C C . PHE A 1 730 ? -24.947 21.085 22.360 1.00 93.31 730 PHE A C 1
ATOM 5834 O O . PHE A 1 730 ? -23.965 21.817 22.482 1.00 93.31 730 PHE A O 1
ATOM 5841 N N . VAL A 1 731 ? -24.850 19.827 21.941 1.00 90.19 731 VAL A N 1
ATOM 5842 C CA . VAL A 1 731 ? -23.577 19.178 21.617 1.00 90.19 731 VAL A CA 1
ATOM 5843 C C . VAL A 1 731 ? -23.706 18.465 20.283 1.00 90.19 731 VAL A C 1
ATOM 5845 O O . VAL A 1 731 ? -24.450 17.491 20.165 1.00 90.19 731 VAL A O 1
ATOM 5848 N N . ASN A 1 732 ? -22.937 18.922 19.296 1.00 88.38 732 ASN A N 1
ATOM 5849 C CA . ASN A 1 732 ? -22.720 18.151 18.084 1.00 88.38 732 ASN A CA 1
ATOM 5850 C C . ASN A 1 732 ? -21.558 17.183 18.339 1.00 88.38 732 ASN A C 1
ATOM 5852 O O . ASN A 1 732 ? -20.395 17.584 18.428 1.00 88.38 732 ASN A O 1
ATOM 5856 N N . ALA A 1 733 ? -21.895 15.905 18.478 1.00 83.56 733 ALA A N 1
ATOM 5857 C CA . ALA A 1 733 ? -20.983 14.817 18.794 1.00 83.56 733 ALA A CA 1
ATOM 5858 C C . ALA A 1 733 ? -20.562 14.007 17.556 1.00 83.56 733 ALA A C 1
ATOM 5860 O O . ALA A 1 733 ? -20.146 12.855 17.678 1.00 83.56 733 ALA A O 1
ATOM 5861 N N . ALA A 1 734 ? -20.661 14.572 16.347 1.00 75.88 734 ALA A N 1
ATOM 5862 C CA . ALA A 1 734 ? -20.147 13.924 15.145 1.00 75.88 734 ALA A CA 1
ATOM 5863 C C . ALA A 1 734 ? -18.627 13.707 15.261 1.00 75.88 734 ALA A C 1
ATOM 5865 O O . ALA A 1 734 ? -17.856 14.655 15.198 1.00 75.88 734 ALA A O 1
ATOM 5866 N N . ILE A 1 735 ? -18.183 12.457 15.434 1.00 67.69 735 ILE A N 1
ATOM 5867 C CA . ILE A 1 735 ? -16.755 12.131 15.632 1.00 67.69 735 ILE A CA 1
ATOM 5868 C C . ILE A 1 735 ? -15.964 12.186 14.309 1.00 67.69 735 ILE A C 1
ATOM 5870 O O . ILE A 1 735 ? -14.746 12.409 14.252 1.00 67.69 735 ILE A O 1
ATOM 5874 N N . MET A 1 736 ? -16.672 11.960 13.208 1.00 60.06 736 MET A N 1
ATOM 5875 C CA . MET A 1 736 ? -16.094 11.859 11.880 1.00 60.06 736 MET A CA 1
ATOM 5876 C C . MET A 1 736 ? -15.963 13.237 11.227 1.00 60.06 736 MET A C 1
ATOM 5878 O O . MET A 1 736 ? -16.740 14.149 11.475 1.00 60.06 736 MET A O 1
ATOM 5882 N N . SER A 1 737 ? -14.979 13.381 10.342 1.00 64.69 737 SER A N 1
ATOM 5883 C CA . SER A 1 737 ? -14.947 14.466 9.351 1.00 64.69 737 SER A CA 1
ATOM 5884 C C . SER A 1 737 ? -15.818 14.136 8.139 1.00 64.69 737 SER A C 1
ATOM 5886 O O . SER A 1 737 ? -16.189 12.985 7.928 1.00 64.69 737 SER A O 1
ATOM 5888 N N . ILE A 1 738 ? -16.045 15.111 7.255 1.00 59.19 738 ILE A N 1
ATOM 5889 C CA . ILE A 1 738 ? -16.681 14.904 5.936 1.00 59.19 738 ILE A CA 1
ATOM 5890 C C . ILE A 1 738 ? -15.994 13.840 5.062 1.00 59.19 738 ILE A C 1
ATOM 5892 O O . ILE A 1 738 ? -16.598 13.298 4.147 1.00 59.19 738 ILE A O 1
ATOM 5896 N N . ARG A 1 739 ? -14.722 13.516 5.346 1.00 55.72 739 ARG A N 1
ATOM 5897 C CA . ARG A 1 739 ? -13.963 12.436 4.689 1.00 55.72 739 ARG A CA 1
ATOM 5898 C C . ARG A 1 739 ? -13.967 11.134 5.498 1.00 55.72 739 ARG A C 1
ATOM 5900 O O . ARG A 1 739 ? -13.090 10.298 5.299 1.00 55.72 739 ARG A O 1
ATOM 5907 N N . TYR A 1 740 ? -14.878 11.005 6.461 1.00 54.12 740 TYR A N 1
ATOM 5908 C CA . TYR A 1 740 ? -15.043 9.840 7.329 1.00 54.12 740 TYR A CA 1
ATOM 5909 C C . TYR A 1 740 ? -13.762 9.423 8.075 1.00 54.12 740 TYR A C 1
ATOM 5911 O O . TYR A 1 740 ? -13.502 8.246 8.311 1.00 54.12 740 TYR A O 1
ATOM 5919 N N . ARG A 1 741 ? -12.940 10.400 8.475 1.00 48.47 741 ARG A N 1
ATOM 5920 C CA . ARG A 1 741 ? -11.806 10.187 9.394 1.00 48.47 741 ARG A CA 1
ATOM 5921 C C . ARG A 1 741 ? -12.204 10.581 10.814 1.00 48.47 741 ARG A C 1
ATOM 5923 O O . ARG A 1 741 ? -12.814 11.640 10.960 1.00 48.47 741 ARG A O 1
ATOM 5930 N N . LEU A 1 742 ? -11.816 9.788 11.815 1.00 58.94 742 LEU A N 1
ATOM 5931 C CA . LEU A 1 742 ? -11.952 10.104 13.243 1.00 58.94 742 LEU A CA 1
ATOM 5932 C C . LEU A 1 742 ? -11.006 11.259 13.588 1.00 58.94 742 LEU A C 1
ATOM 5934 O O . LEU A 1 742 ? -9.807 11.056 13.754 1.00 58.94 742 LEU A O 1
ATOM 5938 N N . VAL A 1 743 ? -11.520 12.485 13.591 1.00 61.56 743 VAL A N 1
ATOM 5939 C CA . VAL A 1 743 ? -10.698 13.683 13.850 1.00 61.56 743 VAL A CA 1
ATOM 5940 C C . VAL A 1 743 ? -11.243 14.540 14.979 1.00 61.56 743 VAL A C 1
ATOM 5942 O O . VAL A 1 743 ? -10.510 15.370 15.504 1.00 61.56 743 VAL A O 1
ATOM 5945 N N . GLN A 1 744 ? -12.515 14.365 15.322 1.00 69.00 744 GLN A N 1
ATOM 5946 C CA . GLN A 1 744 ? -13.171 15.095 16.393 1.00 69.00 744 GLN A CA 1
ATOM 5947 C C . GLN A 1 744 ? -13.044 14.255 17.666 1.00 69.00 744 GLN A C 1
ATOM 5949 O O . GLN A 1 744 ? -13.155 13.028 17.616 1.00 69.00 744 GLN A O 1
ATOM 5954 N N . LEU A 1 745 ? -12.779 14.894 18.800 1.00 70.50 745 LEU A N 1
ATOM 5955 C CA . LEU A 1 745 ? -12.669 14.182 20.071 1.00 70.50 745 LEU A CA 1
ATOM 5956 C C . LEU A 1 745 ? -14.067 13.819 20.602 1.00 70.50 745 LEU A C 1
ATOM 5958 O O . LEU A 1 745 ? -15.023 14.564 20.368 1.00 70.50 745 LEU A O 1
ATOM 5962 N N . PRO A 1 746 ? -14.210 12.698 21.326 1.00 73.25 746 PRO A N 1
ATOM 5963 C CA . PRO A 1 746 ? -15.444 12.400 22.040 1.00 73.25 746 PRO A CA 1
ATOM 5964 C C . PRO A 1 746 ? -15.673 13.415 23.169 1.00 73.25 746 PRO A C 1
ATOM 5966 O O . PRO A 1 746 ? -14.722 13.990 23.710 1.00 73.25 746 PRO A O 1
ATOM 5969 N N . TRP A 1 747 ? -16.939 13.622 23.531 1.00 76.69 747 TRP A N 1
ATOM 5970 C CA . TRP A 1 747 ? -17.330 14.482 24.647 1.00 76.69 747 TRP A CA 1
ATOM 5971 C C . TRP A 1 747 ? -17.499 13.660 25.917 1.00 76.69 747 TRP A C 1
ATOM 5973 O O . TRP A 1 747 ? -18.110 12.591 25.895 1.00 76.69 747 TRP A O 1
ATOM 5983 N N . LEU A 1 748 ? -16.981 14.190 27.020 1.00 78.62 748 LEU A N 1
ATOM 5984 C CA . LEU A 1 748 ? -17.078 13.592 28.339 1.00 78.62 748 LEU A CA 1
ATOM 5985 C C . LEU A 1 748 ? -17.681 14.612 29.299 1.00 78.62 748 LEU A C 1
ATOM 5987 O O . LEU A 1 748 ? -16.998 15.536 29.738 1.00 78.62 748 LEU A O 1
ATOM 5991 N N . ILE A 1 749 ? -18.975 14.473 29.569 1.00 83.19 749 ILE A N 1
ATOM 5992 C CA . ILE A 1 749 ? -19.777 15.514 30.215 1.00 83.19 749 ILE A CA 1
ATOM 5993 C C . ILE A 1 749 ? -20.198 15.048 31.601 1.00 83.19 749 ILE A C 1
ATOM 5995 O O . ILE A 1 749 ? -20.912 14.056 31.733 1.00 83.19 749 ILE A O 1
ATOM 5999 N N . ASP A 1 750 ? -19.788 15.777 32.630 1.00 83.50 750 ASP A N 1
ATOM 6000 C CA . ASP A 1 750 ? -20.237 15.538 33.990 1.00 83.50 750 ASP A CA 1
ATOM 6001 C C . ASP A 1 750 ? -21.557 16.286 34.263 1.00 83.50 750 ASP A C 1
ATOM 6003 O O . ASP A 1 750 ? -21.656 17.487 34.013 1.00 83.50 750 ASP A O 1
ATOM 6007 N N . ILE A 1 751 ? -22.576 15.595 34.782 1.00 85.56 751 ILE A N 1
ATOM 6008 C CA . ILE A 1 751 ? -23.931 16.135 34.999 1.00 85.56 751 ILE A CA 1
ATOM 6009 C C . ILE A 1 751 ? -24.518 15.731 36.362 1.00 85.56 751 ILE A C 1
ATOM 6011 O O . ILE A 1 751 ? -24.286 14.624 36.856 1.00 85.56 751 ILE A O 1
ATOM 6015 N N . ASP A 1 752 ? -25.316 16.633 36.946 1.00 85.19 752 ASP A N 1
ATOM 6016 C CA . ASP A 1 752 ? -26.117 16.397 38.153 1.00 85.19 752 ASP A CA 1
ATOM 6017 C C . ASP A 1 752 ? -27.435 15.677 37.818 1.00 85.19 752 ASP A C 1
ATOM 6019 O O . ASP A 1 752 ? -28.293 16.206 37.094 1.00 85.19 752 ASP A O 1
ATOM 6023 N N . LEU A 1 753 ? -27.639 14.503 38.419 1.00 86.44 753 LEU A N 1
ATOM 6024 C CA . LEU A 1 753 ? -28.858 13.698 38.302 1.00 86.44 753 LEU A CA 1
ATOM 6025 C C . LEU A 1 753 ? -29.524 13.477 39.667 1.00 86.44 753 LEU A C 1
ATOM 6027 O O . LEU A 1 753 ? -28.871 13.520 40.712 1.00 86.44 753 LEU A O 1
ATOM 6031 N N . LYS A 1 754 ? -30.839 13.228 39.652 1.00 86.12 754 LYS A N 1
ATOM 6032 C CA . LYS A 1 754 ? -31.607 12.893 40.864 1.00 86.12 754 LYS A CA 1
ATOM 6033 C C . LYS A 1 754 ? -31.268 11.477 41.336 1.00 86.12 754 LYS A C 1
ATOM 6035 O O . LYS A 1 754 ? -30.893 10.629 40.529 1.00 86.12 754 LYS A O 1
ATOM 6040 N N . ARG A 1 755 ? -31.426 11.193 42.632 1.00 82.12 755 ARG A N 1
ATOM 6041 C CA . ARG A 1 755 ? -31.279 9.832 43.174 1.00 82.12 755 ARG A CA 1
ATOM 6042 C C . ARG A 1 755 ? -32.558 9.025 42.919 1.00 82.12 755 ARG A C 1
ATOM 6044 O O . ARG A 1 755 ? -33.652 9.545 43.112 1.00 82.12 755 ARG A O 1
ATOM 6051 N N . ALA A 1 756 ? -32.430 7.754 42.544 1.00 77.44 756 ALA A N 1
ATOM 6052 C CA . ALA A 1 756 ? -33.573 6.880 42.261 1.00 77.44 756 ALA A CA 1
ATOM 6053 C C . ALA A 1 756 ? -34.500 6.684 43.479 1.00 77.44 756 ALA A C 1
ATOM 6055 O O . ALA A 1 756 ? -35.716 6.660 43.337 1.00 77.44 756 ALA A O 1
ATOM 6056 N N . GLU A 1 757 ? -33.940 6.632 44.691 1.00 66.25 757 GLU A N 1
ATOM 6057 C CA . GLU A 1 757 ? -34.696 6.476 45.947 1.00 66.25 757 GLU A CA 1
ATOM 6058 C C . GLU A 1 757 ? -35.621 7.667 46.260 1.00 66.25 757 GLU A C 1
ATOM 6060 O O . GLU A 1 757 ? -36.654 7.493 46.898 1.00 66.25 757 GLU A O 1
ATOM 6065 N N . GLN A 1 758 ? -35.291 8.870 45.778 1.00 56.62 758 GLN A N 1
ATOM 6066 C CA . GLN A 1 758 ? -36.102 10.078 45.981 1.00 56.62 758 GLN A CA 1
ATOM 6067 C C . GLN A 1 758 ? -37.325 10.137 45.051 1.00 56.62 758 GLN A C 1
ATOM 6069 O O . GLN A 1 758 ? -38.216 10.950 45.270 1.00 56.62 758 GLN A O 1
ATOM 6074 N N . LEU A 1 759 ? -37.381 9.291 44.015 1.00 58.03 759 LEU A N 1
ATOM 6075 C CA . LEU A 1 759 ? -38.532 9.182 43.112 1.00 58.03 759 LEU A CA 1
ATOM 6076 C C . LEU A 1 759 ? -39.602 8.218 43.643 1.00 58.03 759 LEU A C 1
ATOM 6078 O O . LEU A 1 759 ? -40.738 8.284 43.198 1.00 58.03 759 LEU A O 1
ATOM 6082 N N . ALA A 1 760 ? -39.251 7.350 44.600 1.00 45.75 760 ALA A N 1
ATOM 6083 C CA . ALA A 1 760 ? -40.163 6.384 45.215 1.00 45.75 760 ALA A CA 1
ATOM 6084 C C . ALA A 1 760 ? -40.957 6.951 46.414 1.00 45.75 760 ALA A C 1
ATOM 6086 O O . ALA A 1 760 ? -41.757 6.231 47.005 1.00 45.75 760 ALA A O 1
ATOM 6087 N N . GLN A 1 761 ? -40.724 8.214 46.795 1.00 40.69 761 GLN A N 1
ATOM 6088 C CA . GLN A 1 761 ? -41.391 8.898 47.917 1.00 40.69 761 GLN A CA 1
ATOM 6089 C C . GLN A 1 761 ? -42.333 10.038 47.474 1.00 40.69 761 GLN A C 1
ATOM 6091 O O . GLN A 1 761 ? -42.711 10.862 48.306 1.00 40.69 761 GLN A O 1
ATOM 6096 N N . VAL A 1 762 ? -42.707 10.098 46.188 1.00 37.66 762 VAL A N 1
ATOM 6097 C CA . VAL A 1 762 ? -43.655 11.086 45.632 1.00 37.66 762 VAL A CA 1
ATOM 6098 C C . VAL A 1 762 ? -44.881 10.393 45.067 1.00 37.66 762 VAL A C 1
ATOM 6100 O O . VAL A 1 762 ? -44.689 9.400 44.330 1.00 37.66 762 VAL A O 1
#

InterPro domains:
  IPR029052 Metallo-dependent phosphatase-like [G3DSA:3.60.21.10] (524-675)
  IPR029052 Metallo-dependent phosphatase-like [SSF56300] (584-662)
  IPR051693 UPF0046 metallophosphoesterase [PTHR12905] (563-759)

Nearest PDB structures (foldseek):
  5mtz-assembly2_B  TM=5.259E-01  e=1.725E+00  Saccharomyces cerevisiae
  1pto-assembly2_J  TM=3.947E-01  e=8.373E-01  Bordetella pertussis
  8z1g-assembly1_A  TM=3.339E-01  e=1.236E+00  Homo sapiens

Sequence (762 aa):
MSAQQPSISEMREMHELLDNFLRGDVAEAQPELIHAVKALFKAEPEYRKPTTIIPTHEVDTRHEYAIKIEEQILKHRPDFEFTEVHLVGIMVTPLHNLEPGGYLSYRQHWHDLAYKMNSLRCLVKRYLLQKPETPESYAVVATTTGPRHLTSMSKKRARSVSNKSKSTSRKTRSSKKNEDPDAAFLPPSDSENEKKLCRQRDHYRCIFMQTAEGECAHIIPQRWNDTRENVNLTEKVIHVARMFLDEDTLFNHADLFAHPDDVGTTDKCWNMLYFNRQLHWYLDHTSIGFKCLGIDPCEDDKTKAVVVIQLNWLHRSKDKPKIVTSKGDANDFDKLINGLRQFEEDGRPARVEPGQGMFAAVRVNNNVPLISGHIARIEMPIADAVKCQVMLDLAWALSVVAAMSGAADWPNLLPDHDDWDEIRQKAAVERWVEDQARRHLVSPEQTDTSDFLPHTSDLQHRMPDRPSHTSDLQPRTPDRPPYSPDRLPYTPRQPPAGRLQSPIPLGEITNRSRQDSSPEKRKLRLEVLGQRTETSSRRDDSPHKGILLASRMSKAEKDGVKYLTEGVHEFTLATGAFLKLYASPWTPVYGGWAFQYGNGHDFDIPSGMDVAVIHGPPQGILDFAGMTGTHAGCSELLATVARAKPKIHCFGHIHEAWGMHHVTWDGNEIDQDRSRQLGLKGLRPNRVTQDKETAQMTRENLIEMSKQRAVQLDLTQGDTQVVPGKQTLFVNAAIMSIRYRLVQLPWLIDIDLKRAEQLAQV

Mean predicted aligned error: 21.21 Å

Solvent-accessible surface area (backbone atoms only — not comparable to full-atom values): 45311 Å² total; per-residue (Å²): 132,85,80,76,78,78,51,76,65,58,53,50,54,52,50,52,53,47,52,49,51,69,72,31,74,63,34,76,76,33,60,66,57,50,48,51,50,52,59,72,64,54,52,89,70,42,66,48,85,68,74,67,90,54,56,78,88,47,49,64,62,44,49,52,50,50,40,46,40,51,51,49,30,41,75,79,36,76,84,63,80,50,29,34,51,49,55,41,44,56,57,63,29,49,67,70,32,49,35,90,87,24,86,65,16,66,80,56,59,43,66,59,53,48,51,47,48,53,31,43,41,26,37,46,28,61,65,62,75,65,62,79,82,66,81,78,71,93,70,79,78,74,88,82,73,83,90,79,81,91,80,89,82,88,83,82,89,84,89,86,83,89,84,89,86,87,84,84,87,78,83,82,79,85,80,81,82,84,79,68,85,81,72,77,82,69,75,84,56,68,56,63,55,23,49,50,49,26,34,58,64,43,70,47,23,9,66,79,39,56,36,67,67,60,46,75,41,56,60,47,52,49,70,35,15,61,39,72,56,30,15,59,57,34,52,76,26,52,73,46,51,50,51,71,39,57,68,68,61,43,70,79,46,48,56,52,53,33,28,92,92,52,67,35,66,42,56,37,37,52,34,37,45,38,25,27,71,67,60,44,49,31,49,75,50,25,44,35,37,45,42,63,79,49,73,46,71,35,91,92,41,86,67,30,19,31,39,35,34,30,39,32,40,45,67,59,43,89,53,69,62,41,77,52,48,82,63,72,88,89,22,56,54,58,54,52,51,53,53,48,51,52,38,55,72,64,54,29,60,74,81,61,55,92,96,50,76,76,72,71,57,51,20,69,85,77,68,48,64,70,53,43,13,37,50,36,77,48,68,41,46,43,78,42,37,56,54,24,44,55,35,29,51,53,39,28,54,47,30,52,28,27,13,52,18,7,34,55,87,37,46,84,79,40,59,79,56,86,65,44,63,59,48,51,50,51,46,51,50,53,55,50,51,54,53,50,55,60,59,75,71,66,82,84,94,82,79,89,80,88,87,84,86,89,84,82,87,86,83,82,87,79,87,83,82,84,83,90,80,88,88,86,88,88,87,82,86,87,85,86,88,90,82,87,87,92,83,88,87,88,84,89,79,84,81,85,82,87,82,91,82,87,88,80,68,52,49,46,72,57,90,72,90,77,96,77,95,56,99,78,57,50,80,42,54,41,42,44,48,46,60,63,78,80,59,80,90,62,99,70,95,56,74,66,60,60,53,56,49,52,51,50,49,57,51,37,42,74,75,62,35,59,71,71,62,70,46,81,46,78,42,78,43,98,85,44,29,36,47,39,33,34,31,36,68,55,30,64,69,74,84,89,61,50,55,51,37,89,84,71,77,89,70,87,58,59,68,81,28,46,33,34,42,32,34,39,27,30,43,90,48,57,18,49,32,73,92,78,74,42,73,68,27,37,62,67,52,37,56,38,47,39,70,20,27,24,37,28,39,40,23,16,78,38,36,73,23,32,33,36,34,44,39,27,51,51,85,70,42,77,35,70,90,75,28,48,78,59,49,71,84,56,80,59,61,43,76,89,83,35,56,73,64,60,27,46,53,32,48,52,51,52,55,56,49,61,74,59,70,38,50,76,45,53,32,72,53,75,97,58,42,57,50,77,74,44,17,30,38,36,33,32,36,21,28,35,38,92,82,72,41,87,74,46,69,41,43,36,39,30,38,77,33,51,46,46,76,69,62,77,77,111

pLDDT: mean 70.26, std 24.87, range [22.66, 97.38]

Foldseek 3Di:
DDDDDDDPVVVVVVVVVVVCCCPDPVVVVCVPVVVVVCVVPQDVLHFDQDDALAPPVCLVVLLVLLQLLVCQLCVVPVVQFAWLLLSLLSRNFPPQLCDVPHVLDSVDHSVSNSLLSLLSLQLLLLQLVFDPPPPDDPPPPPDDDDDDDDDDDDDDDDDDDDDDDDDDDDDDDDDDDDDDPVPPDDDPDVLVVQQVVLCVLCVCAQLFQRDNDWGKAFLRHQQCFQDLLSLVQNVSRVVSLCSQDPPVLCVVCVCCRRPNVDGRSRSHSLRIHTHHPVVSVCLSLLQKAKAFPDWAQDPVDNQKIKTKIWIAGAAADPDAIHRFDSDDPPGPSVVLVVSSVVCVVVQVDGDDDVPDDPPFSAHPVPRHGDGGRRIGITMDGPVSSSVSNSSRSSSRSSSNSCGSSNCSVPSVPRDRDPCSVVSVVVVVVVVVVVVVVVVVVDDDPDDDDDDDDDDDDDDDDDDDDDDDDDDDDDDDDDDDDDDDDDDDDDDDDDDDDDDDDDADAAADADADDDDDDDDWWGKGKGWHAADDADDPPDPDPDPVVVVVRVVVQVVVVVVVDDHDDADWDWDCDPVLFIAIEGEYAAFDDDDDTPNHDDPDDDRPQAAPHQEYEYAAAAFPFLQQAPVVRDGRHHPNVLQNCLVRVHQEYEYEPRQQRFFKKKFFDDNSDTPPVLIDTGTPPQLQQDVVPDPPVSSVVSVVVVVVVVVVQAAEEECVDDSNPGDGPGIYMYGHQHQAHPVRDRDRGIHIYIDIGGRNVVVVVD

Radius of gyration: 35.83 Å; Cα contacts (8 Å, |Δi|>4): 1113; chains: 1; bounding box: 100×89×103 Å

Secondary structure (DSSP, 8-state):
---PPPPHHHHHHHHHHHHHHHHSHHHHH-HHHHHHHHHHT--SS-B-PPPPSS-GGGHHHHHHHHHHHHHHHHTT-TT---BHHHHHHHHHS-HHHHSTTSTT-TTS-HHHHHHHHHHHHHHHHHHHS-S---SS------------------------------------PPPPPPPPTTTT-PPPPHHHHHHHHHHHHTTTS-TTT--S--EEEESS-GGGTSSHHHHHHHHHHHGGGGGTS-HHHHHHHTHHHH-TT-TTTT-SGGGEEEE-HHHHHHHHTTSEEEEEEEEEEPSS-TTEEEEEEEEEE----SSPP-B--SSSTT-HHHHHHHHHHHHHHTTSPPP--TTS-----B-TTT--B--TTBEEEEEEEHHHHHHHHHHHHHHHHHHHHHHHTSTTT-GGGSPPPTTHHHHHHHHHHHHHHHHHHHHHTS---------------------------------------------------PPPP---------------------SS-EEEEEEEPPP------S----HHHHHHHHHHHHHHHHTT-----SEEEEEE-TTSEEEEEEEE--EE--SS-TTEESS-------TT-SEEEESSPBTTSS-EETTTTEE--BHHHHHHHHHH--SEEEE-S-GGG-EEEEEEEETTEEEEEEEEEEE-SSSS--TTTS-HHHHHHHHHHHHHHHHHSSEEEESSSGGG---TTTEEEEEE---B-TTS-B-SPPEEEEEEEEEGGGGTT-